Protein AF-0000000079182582 (afdb_homodimer)

Radius of gyration: 37.51 Å; Cα contacts (8 Å, |Δi|>4): 1106; chains: 2; bounding box: 78×105×93 Å

Sequence (900 aa):
MGIRNLKFSQEKFRELLIHALVRHDLPFSFVEYEGIRNIFTYLEPNVIHISRNTGKSDIRKLYESQTNRLRDELARCPSRICLTSDAWTSIITDGYLSLSAHYQLGLQKRILNFSYFPPPHTGVAIAEKISGLVKGWGIERKLFSITLDNASSNDVCVELLKNQLRLMNSLVCDGKLFHLRCCAHILNLIVQEGLKKIDIAVDKVRECVKYVKGSLARKDRFGQCCSQNLLDTKKVLMQDVPTRWNSTYRMLSCALYYRLAFSHLSLSDSNFQSCPSLDEWQRIEKMCSFLKVFYEATLQFSGSLYPTSNLYFPQIFRIHLKLVEEKESVDPYMSQIANQMWSKFSKYWSDFNLLLAIVVVFDPRYKFTFVEFSYKKLYGEGSLQLKMVEDTLFALFDEYMQATKSLPMACESSSFQDSNDNQSRQGSVEEGPSHGILEAKFQVFRIGERMGIRNLKFSQEKFRELLIHALVRHDLPFSFVEYEGIRNIFTYLEPNVIHISRNTGKSDIRKLYESQTNRLRDELARCPSRICLTSDAWTSIITDGYLSLSAHYQLGLQKRILNFSYFPPPHTGVAIAEKISGLVKGWGIERKLFSITLDNASSNDVCVELLKNQLRLMNSLVCDGKLFHLRCCAHILNLIVQEGLKKIDIAVDKVRECVKYVKGSLARKDRFGQCCSQNLLDTKKVLMQDVPTRWNSTYRMLSCALYYRLAFSHLSLSDSNFQSCPSLDEWQRIEKMCSFLKVFYEATLQFSGSLYPTSNLYFPQIFRIHLKLVEEKESVDPYMSQIANQMWSKFSKYWSDFNLLLAIVVVFDPRYKFTFVEFSYKKLYGEGSLQLKMVEDTLFALFDEYMQATKSLPMACESSSFQDSNDNQSRQGSVEEGPSHGILEAKFQVFRIGER

InterPro domains:
  IPR012337 Ribonuclease H-like superfamily [SSF53098] (73-418)
  IPR025525 hAT-like transposase, RNase-H fold [PF14372] (310-400)
  IPR052035 Zinc finger BED domain-containing [PTHR46481] (4-410)

Structure (mmCIF, N/CA/C/O backbone):
data_AF-0000000079182582-model_v1
#
loop_
_entity.id
_entity.type
_entity.pdbx_description
1 polymer 'hAT-like transposase RNase-H fold domain-containing protein'
#
loop_
_atom_site.group_PDB
_atom_site.id
_atom_site.type_symbol
_atom_site.label_atom_id
_atom_site.label_alt_id
_atom_site.label_comp_id
_atom_site.label_asym_id
_atom_site.label_entity_id
_atom_site.label_seq_id
_atom_site.pdbx_PDB_ins_code
_atom_site.Cartn_x
_atom_site.Cartn_y
_atom_site.Cartn_z
_atom_site.occupancy
_atom_site.B_iso_or_equiv
_atom_site.auth_seq_id
_atom_site.auth_comp_id
_atom_site.auth_asym_id
_atom_site.auth_atom_id
_atom_site.pdbx_PDB_model_num
ATOM 1 N N . MET A 1 1 ? -40.75 -3.758 24.156 1 25.81 1 MET A N 1
ATOM 2 C CA . MET A 1 1 ? -40.656 -4.473 22.875 1 25.81 1 MET A CA 1
ATOM 3 C C . MET A 1 1 ? -41.156 -3.611 21.719 1 25.81 1 MET A C 1
ATOM 5 O O . MET A 1 1 ? -42.344 -3.57 21.453 1 25.81 1 MET A O 1
ATOM 9 N N . GLY A 1 2 ? -40.812 -2.322 21.75 1 35.62 2 GLY A N 1
ATOM 10 C CA . GLY A 1 2 ? -41.406 -1.241 20.984 1 35.62 2 GLY A CA 1
ATOM 11 C C . GLY A 1 2 ? -41.5 -1.544 19.5 1 35.62 2 GLY A C 1
ATOM 12 O O . GLY A 1 2 ? -40.562 -2.119 18.922 1 35.62 2 GLY A O 1
ATOM 13 N N . ILE A 1 3 ? -42.719 -1.859 19.016 1 38.88 3 ILE A N 1
ATOM 14 C CA . ILE A 1 3 ? -43.25 -2.197 17.703 1 38.88 3 ILE A CA 1
ATOM 15 C C . ILE A 1 3 ? -42.594 -1.32 16.641 1 38.88 3 ILE A C 1
ATOM 17 O O . ILE A 1 3 ? -42.781 -0.103 16.625 1 38.88 3 ILE A O 1
ATOM 21 N N . ARG A 1 4 ? -41.312 -1.311 16.484 1 41.06 4 ARG A N 1
ATOM 22 C CA . ARG A 1 4 ? -40.688 -0.503 15.453 1 41.06 4 ARG A CA 1
ATOM 23 C C . ARG A 1 4 ? -41.469 -0.601 14.141 1 41.06 4 ARG A C 1
ATOM 25 O O . ARG A 1 4 ? -41.312 -1.563 13.383 1 41.06 4 ARG A O 1
ATOM 32 N N . ASN A 1 5 ? -42.625 -0.611 14.141 1 44.62 5 ASN A N 1
ATOM 33 C CA . ASN A 1 5 ? -43.344 -0.543 12.883 1 44.62 5 ASN A CA 1
ATOM 34 C C . ASN A 1 5 ? -42.719 0.463 11.922 1 44.62 5 ASN A C 1
ATOM 36 O O . ASN A 1 5 ? -43.438 1.256 11.297 1 44.62 5 ASN A O 1
ATOM 40 N N . LEU A 1 6 ? -41.5 1.052 12.234 1 58.31 6 LEU A N 1
ATOM 41 C CA . LEU A 1 6 ? -41.156 2.162 11.344 1 58.31 6 LEU A CA 1
ATOM 42 C C . LEU A 1 6 ? -41.062 1.689 9.898 1 58.31 6 LEU A C 1
ATOM 44 O O . LEU A 1 6 ? -40.375 0.691 9.625 1 58.31 6 LEU A O 1
ATOM 48 N N . LYS A 1 7 ? -42.094 1.97 9.117 1 79 7 LYS A N 1
ATOM 49 C CA . LYS A 1 7 ? -42.219 1.702 7.684 1 79 7 LYS A CA 1
ATOM 50 C C . LYS A 1 7 ? -40.906 1.93 6.953 1 79 7 LYS A C 1
ATOM 52 O O . LYS A 1 7 ? -40.219 2.918 7.203 1 79 7 LYS A O 1
ATOM 57 N N . PHE A 1 8 ? -40.438 0.879 6.316 1 91.56 8 PHE A N 1
ATOM 58 C CA . PHE A 1 8 ? -39.25 0.922 5.5 1 91.56 8 PHE A CA 1
ATOM 59 C C . PHE A 1 8 ? -39.312 2.078 4.508 1 91.56 8 PHE A C 1
ATOM 61 O O . PHE A 1 8 ? -40.312 2.297 3.861 1 91.56 8 PHE A O 1
ATOM 68 N N . SER A 1 9 ? -38.344 2.904 4.531 1 95.06 9 SER A N 1
ATOM 69 C CA . SER A 1 9 ? -38.188 3.986 3.568 1 95.06 9 SER A CA 1
ATOM 70 C C . SER A 1 9 ? -36.906 3.811 2.752 1 95.06 9 SER A C 1
ATOM 72 O O . SER A 1 9 ? -35.812 3.738 3.312 1 95.06 9 SER A O 1
ATOM 74 N N . GLN A 1 10 ? -37.125 3.766 1.454 1 96 10 GLN A N 1
ATOM 75 C CA . GLN A 1 10 ? -35.969 3.627 0.555 1 96 10 GLN A CA 1
ATOM 76 C C . GLN A 1 10 ? -35.031 4.812 0.684 1 96 10 GLN A C 1
ATOM 78 O O . GLN A 1 10 ? -33.812 4.648 0.604 1 96 10 GLN A O 1
ATOM 83 N N . GLU A 1 11 ? -35.594 5.941 0.888 1 94.88 11 GLU A N 1
ATOM 84 C CA . GLU A 1 11 ? -34.781 7.152 1.014 1 94.88 11 GLU A CA 1
ATOM 85 C C . GLU A 1 11 ? -33.906 7.109 2.264 1 94.88 11 GLU A C 1
ATOM 87 O O . GLU A 1 11 ? -32.719 7.469 2.217 1 94.88 11 GLU A O 1
ATOM 92 N N . LYS A 1 12 ? -34.531 6.695 3.295 1 95.75 12 LYS A N 1
ATOM 93 C CA . LYS A 1 12 ? -33.781 6.598 4.539 1 95.75 12 LYS A CA 1
ATOM 94 C C . LYS A 1 12 ? -32.688 5.543 4.434 1 95.75 12 LYS A C 1
ATOM 96 O O . LYS A 1 12 ? -31.562 5.75 4.926 1 95.75 12 LYS A O 1
ATOM 101 N N . PHE A 1 13 ? -33.062 4.398 3.801 1 96.88 13 PHE A N 1
ATOM 102 C CA . PHE A 1 13 ? -32.062 3.354 3.572 1 96.88 13 PHE A CA 1
ATOM 103 C C . PHE A 1 13 ? -30.875 3.904 2.799 1 96.88 13 PHE A C 1
ATOM 105 O O . PHE A 1 13 ? -29.719 3.684 3.182 1 96.88 13 PHE A O 1
ATOM 112 N N . ARG A 1 14 ? -31.094 4.652 1.76 1 97 14 ARG A N 1
ATOM 113 C CA . ARG A 1 14 ? -30.062 5.219 0.912 1 97 14 ARG A CA 1
ATOM 114 C C . ARG A 1 14 ? -29.203 6.215 1.688 1 97 14 ARG A C 1
ATOM 116 O O . ARG A 1 14 ? -27.984 6.262 1.514 1 97 14 ARG A O 1
ATOM 123 N N . GLU A 1 15 ? -29.859 6.977 2.525 1 96.06 15 GLU A N 1
ATOM 124 C CA . GLU A 1 15 ? -29.141 7.938 3.357 1 96.06 15 GLU A CA 1
ATOM 125 C C . GLU A 1 15 ? -28.156 7.227 4.285 1 96.06 15 GLU A C 1
ATOM 127 O O . GLU A 1 15 ? -27 7.645 4.41 1 96.06 15 GLU A O 1
ATOM 132 N N . LEU A 1 16 ? -28.656 6.207 4.926 1 97.31 16 LEU A N 1
ATOM 133 C CA . LEU A 1 16 ? -27.812 5.445 5.84 1 97.31 16 LEU A CA 1
ATOM 134 C C . LEU A 1 16 ? -26.656 4.785 5.094 1 97.31 16 LEU A C 1
ATOM 136 O O . LEU A 1 16 ? -25.531 4.742 5.594 1 97.31 16 LEU A O 1
ATOM 140 N N . LEU A 1 17 ? -26.938 4.293 3.949 1 97.69 17 LEU A N 1
ATOM 141 C CA . LEU A 1 17 ? -25.922 3.633 3.123 1 97.69 17 LEU A CA 1
ATOM 142 C C . LEU A 1 17 ? -24.828 4.605 2.73 1 97.69 17 LEU A C 1
ATOM 144 O O . LEU A 1 17 ? -23.641 4.289 2.844 1 97.69 17 LEU A O 1
ATOM 148 N N . ILE A 1 18 ? -25.172 5.762 2.291 1 96.75 18 ILE A N 1
ATOM 149 C CA . ILE A 1 18 ? -24.219 6.781 1.875 1 96.75 18 ILE A CA 1
ATOM 150 C C . ILE A 1 18 ? -23.375 7.219 3.07 1 96.75 18 ILE A C 1
ATOM 152 O O . ILE A 1 18 ? -22.156 7.402 2.947 1 96.75 18 ILE A O 1
ATOM 156 N N . HIS A 1 19 ? -24.031 7.355 4.203 1 96.44 19 HIS A N 1
ATOM 157 C CA . HIS A 1 19 ? -23.297 7.703 5.418 1 96.44 19 HIS A CA 1
ATOM 158 C C . HIS A 1 19 ? -22.25 6.645 5.758 1 96.44 19 HIS A C 1
ATOM 160 O O . HIS A 1 19 ? -21.141 6.977 6.168 1 96.44 19 HIS A O 1
ATOM 166 N N . ALA A 1 20 ? -22.594 5.422 5.617 1 97 20 ALA A N 1
ATOM 167 C CA . ALA A 1 20 ? -21.672 4.328 5.895 1 97 20 ALA A CA 1
ATOM 168 C C . ALA A 1 20 ? -20.484 4.355 4.938 1 97 20 ALA A C 1
ATOM 170 O O . ALA A 1 20 ? -19.328 4.148 5.348 1 97 20 ALA A O 1
ATOM 171 N N . LEU A 1 21 ? -20.75 4.617 3.645 1 96.81 21 LEU A N 1
ATOM 172 C CA . LEU A 1 21 ? -19.703 4.676 2.635 1 96.81 21 LEU A CA 1
ATOM 173 C C . LEU A 1 21 ? -18.672 5.738 2.988 1 96.81 21 LEU A C 1
ATOM 175 O O . LEU A 1 21 ? -17.469 5.48 2.947 1 96.81 21 LEU A O 1
ATOM 179 N N . VAL A 1 22 ? -19.141 6.887 3.441 1 95.44 22 VAL A N 1
ATOM 180 C CA . VAL A 1 22 ? -18.266 8.023 3.713 1 95.44 22 VAL A CA 1
ATOM 181 C C . VAL A 1 22 ? -17.547 7.82 5.043 1 95.44 22 VAL A C 1
ATOM 183 O O . VAL A 1 22 ? -16.328 8 5.129 1 95.44 22 VAL A O 1
ATOM 186 N N . ARG A 1 23 ? -18.266 7.371 6.031 1 95.12 23 ARG A N 1
ATOM 187 C CA . ARG A 1 23 ? -17.719 7.25 7.383 1 95.12 23 ARG A CA 1
ATOM 188 C C . ARG A 1 23 ? -16.609 6.211 7.426 1 95.12 23 ARG A C 1
ATOM 190 O O . ARG A 1 23 ? -15.609 6.391 8.133 1 95.12 23 ARG A O 1
ATOM 197 N N . HIS A 1 24 ? -16.828 5.184 6.699 1 96 24 HIS A N 1
ATOM 198 C CA . HIS A 1 24 ? -15.883 4.078 6.809 1 96 24 HIS A CA 1
ATOM 199 C C . HIS A 1 24 ? -15 3.977 5.566 1 96 24 HIS A C 1
ATOM 201 O O . HIS A 1 24 ? -14.328 2.967 5.359 1 96 24 HIS A O 1
ATOM 207 N N . ASP A 1 25 ? -15.07 4.988 4.738 1 94.88 25 ASP A N 1
ATOM 208 C CA . ASP A 1 25 ? -14.234 5.078 3.545 1 94.88 25 ASP A CA 1
ATOM 209 C C . ASP A 1 25 ? -14.352 3.816 2.691 1 94.88 25 ASP A C 1
ATOM 211 O O . ASP A 1 25 ? -13.344 3.221 2.309 1 94.88 25 ASP A O 1
ATOM 215 N N . LEU A 1 26 ? -15.523 3.344 2.48 1 96 26 LEU A N 1
ATOM 216 C CA . LEU A 1 26 ? -15.773 2.188 1.624 1 96 26 LEU A CA 1
ATOM 217 C C . LEU A 1 26 ? -15.781 2.594 0.153 1 96 26 LEU A C 1
ATOM 219 O O . LEU A 1 26 ? -16.234 3.686 -0.19 1 96 26 LEU A O 1
ATOM 223 N N . PRO A 1 27 ? -15.328 1.668 -0.75 1 95.75 27 PRO A N 1
ATOM 224 C CA . PRO A 1 27 ? -15.391 2 -2.176 1 95.75 27 PRO A CA 1
ATOM 225 C C . PRO A 1 27 ? -16.812 2.1 -2.703 1 95.75 27 PRO A C 1
ATOM 227 O O . PRO A 1 27 ? -17.734 1.514 -2.125 1 95.75 27 PRO A O 1
ATOM 230 N N . PHE A 1 28 ? -16.984 2.801 -3.812 1 95.69 28 PHE A N 1
ATOM 231 C CA . PHE A 1 28 ? -18.312 2.947 -4.41 1 95.69 28 PHE A CA 1
ATOM 232 C C . PHE A 1 28 ? -18.859 1.593 -4.84 1 95.69 28 PHE A C 1
ATOM 234 O O . PHE A 1 28 ? -20.078 1.38 -4.832 1 95.69 28 PHE A O 1
ATOM 241 N N . SER A 1 29 ? -18 0.671 -5.156 1 96.62 29 SER A N 1
ATOM 242 C CA . SER A 1 29 ? -18.406 -0.649 -5.621 1 96.62 29 SER A CA 1
ATOM 243 C C . SER A 1 29 ? -19.016 -1.472 -4.488 1 96.62 29 SER A C 1
ATOM 245 O O . SER A 1 29 ? -19.625 -2.51 -4.73 1 96.62 29 SER A O 1
ATOM 247 N N . PHE A 1 30 ? -18.828 -0.978 -3.301 1 96.94 30 PHE A N 1
ATOM 248 C CA . PHE A 1 30 ? -19.359 -1.679 -2.133 1 96.94 30 PHE A CA 1
ATOM 249 C C . PHE A 1 30 ? -20.844 -1.954 -2.287 1 96.94 30 PHE A C 1
ATOM 251 O O . PHE A 1 30 ? -21.328 -3.031 -1.925 1 96.94 30 PHE A O 1
ATOM 258 N N . VAL A 1 31 ? -21.578 -1.012 -2.846 1 97.31 31 VAL A N 1
ATOM 259 C CA . VAL A 1 31 ? -23.031 -1.111 -2.943 1 97.31 31 VAL A CA 1
ATOM 260 C C . VAL A 1 31 ? -23.406 -2.244 -3.893 1 97.31 31 VAL A C 1
ATOM 262 O O . VAL A 1 31 ? -24.562 -2.678 -3.924 1 97.31 31 VAL A O 1
ATOM 265 N N . GLU A 1 32 ? -22.453 -2.719 -4.637 1 97.62 32 GLU A N 1
ATOM 266 C CA . GLU A 1 32 ? -22.719 -3.762 -5.621 1 97.62 32 GLU A CA 1
ATOM 267 C C . GLU A 1 32 ? -22.188 -5.109 -5.16 1 97.62 32 GLU A C 1
ATOM 269 O O . GLU A 1 32 ? -22.281 -6.105 -5.883 1 97.62 32 GLU A O 1
ATOM 274 N N . TYR A 1 33 ? -21.531 -5.094 -4.023 1 97.38 33 TYR A N 1
ATOM 275 C CA . TYR A 1 33 ? -21.062 -6.367 -3.486 1 97.38 33 TYR A CA 1
ATOM 276 C C . TYR A 1 33 ? -22.219 -7.344 -3.322 1 97.38 33 TYR A C 1
ATOM 278 O O . TYR A 1 33 ? -23.172 -7.074 -2.578 1 97.38 3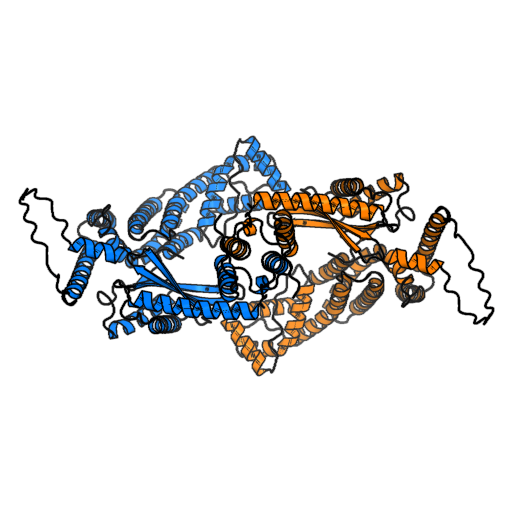3 TYR A O 1
ATOM 286 N N . GLU A 1 34 ? -22.141 -8.5 -3.971 1 97.38 34 GLU A N 1
ATOM 287 C CA . GLU A 1 34 ? -23.219 -9.477 -3.959 1 97.38 34 GLU A CA 1
ATOM 288 C C . GLU A 1 34 ? -23.531 -9.938 -2.537 1 97.38 34 GLU A C 1
ATOM 290 O O . GLU A 1 34 ? -24.703 -10.047 -2.162 1 97.38 34 GLU A O 1
ATOM 295 N N . GLY A 1 35 ? -22.516 -10.141 -1.758 1 97.31 35 GLY A N 1
ATOM 296 C CA . GLY A 1 35 ? -22.719 -10.57 -0.383 1 97.31 35 GLY A CA 1
ATOM 297 C C . GLY A 1 35 ? -23.469 -9.555 0.455 1 97.31 35 GLY A C 1
ATOM 298 O O . GLY A 1 35 ? -24.312 -9.914 1.268 1 97.31 35 GLY A O 1
ATOM 299 N N . ILE A 1 36 ? -23.188 -8.328 0.257 1 97.69 36 ILE A N 1
ATOM 300 C CA . ILE A 1 36 ? -23.812 -7.25 1.008 1 97.69 36 ILE A CA 1
ATOM 301 C C . ILE A 1 36 ? -25.266 -7.086 0.555 1 97.69 36 ILE A C 1
ATOM 303 O O . ILE A 1 36 ? -26.172 -6.949 1.383 1 97.69 36 ILE A O 1
ATOM 307 N N . ARG A 1 37 ? -25.469 -7.152 -0.734 1 97.69 37 ARG A N 1
ATOM 308 C CA . ARG A 1 37 ? -26.812 -7.066 -1.277 1 97.69 37 ARG A CA 1
ATOM 309 C C . ARG A 1 37 ? -27.688 -8.195 -0.749 1 97.69 37 ARG A C 1
ATOM 311 O O . ARG A 1 37 ? -28.859 -7.984 -0.429 1 97.69 37 ARG A O 1
ATOM 318 N N . ASN A 1 38 ? -27.141 -9.406 -0.658 1 97.56 38 ASN A N 1
ATOM 319 C CA . ASN A 1 38 ? -27.875 -10.547 -0.128 1 97.56 38 ASN A CA 1
ATOM 320 C C . ASN A 1 38 ? -28.328 -10.305 1.311 1 97.56 38 ASN A C 1
ATOM 322 O O . ASN A 1 38 ? -29.438 -10.68 1.692 1 97.56 38 ASN A O 1
ATOM 326 N N . ILE A 1 39 ? -27.516 -9.664 2.088 1 97.69 39 ILE A N 1
ATOM 327 C CA . ILE A 1 39 ? -27.859 -9.367 3.477 1 97.69 39 ILE A CA 1
ATOM 328 C C . ILE A 1 39 ? -29 -8.367 3.529 1 97.69 39 ILE A C 1
ATOM 330 O O . ILE A 1 39 ? -29.984 -8.57 4.25 1 97.69 39 ILE A O 1
ATOM 334 N N . PHE A 1 40 ? -28.859 -7.32 2.723 1 97.44 40 PHE A N 1
ATOM 335 C CA . PHE A 1 40 ? -29.891 -6.297 2.713 1 97.44 40 PHE A CA 1
ATOM 336 C C . PHE A 1 40 ? -31.234 -6.891 2.297 1 97.44 40 PHE A C 1
ATOM 338 O O . PHE A 1 40 ? -32.25 -6.625 2.932 1 97.44 40 PHE A O 1
ATOM 345 N N . THR A 1 41 ? -31.188 -7.695 1.242 1 96.81 41 THR A N 1
ATOM 346 C CA . THR A 1 41 ? -32.406 -8.312 0.735 1 96.81 41 THR A CA 1
ATOM 347 C C . THR A 1 41 ? -33 -9.25 1.775 1 96.81 41 THR A C 1
ATOM 349 O O . THR A 1 41 ? -34.219 -9.305 1.928 1 96.81 41 THR A O 1
ATOM 352 N N . TYR A 1 42 ? -32.188 -9.969 2.479 1 97.06 42 TYR A N 1
ATOM 353 C CA . TYR A 1 42 ? -32.656 -10.883 3.514 1 97.06 42 TYR A CA 1
ATOM 354 C C . TYR A 1 42 ? -33.312 -10.117 4.656 1 97.06 42 TYR A C 1
ATOM 356 O O . TYR A 1 42 ? -34.375 -10.523 5.152 1 97.06 42 TYR A O 1
ATOM 364 N N . LEU A 1 43 ? -32.719 -9.016 5.043 1 95.94 43 LEU A N 1
ATOM 365 C CA . LEU A 1 43 ? -33.25 -8.242 6.176 1 95.94 43 LEU A CA 1
ATOM 366 C C . LEU A 1 43 ? -34.5 -7.492 5.793 1 95.94 43 LEU A C 1
ATOM 368 O O . LEU A 1 43 ? -35.438 -7.375 6.605 1 95.94 43 LEU A O 1
ATOM 372 N N . GLU A 1 44 ? -34.5 -6.914 4.562 1 94.75 44 GLU A N 1
ATOM 373 C CA . GLU A 1 44 ? -35.656 -6.18 4.039 1 94.75 44 GLU A CA 1
ATOM 374 C C . GLU A 1 44 ? -35.844 -6.434 2.545 1 94.75 44 GLU A C 1
ATOM 376 O O . GLU A 1 44 ? -35.188 -5.793 1.715 1 94.75 44 GLU A O 1
ATOM 381 N N . PRO A 1 45 ? -36.719 -7.289 2.248 1 93.31 45 PRO A N 1
ATOM 382 C CA . PRO A 1 45 ? -36.938 -7.703 0.855 1 93.31 45 PRO A CA 1
ATOM 383 C C . PRO A 1 45 ? -37.312 -6.543 -0.054 1 93.31 45 PRO A C 1
ATOM 385 O O . PRO A 1 45 ? -37.156 -6.625 -1.274 1 93.31 45 PRO A O 1
ATOM 388 N N . ASN A 1 46 ? -37.812 -5.457 0.526 1 93.38 46 ASN A N 1
ATOM 389 C CA . ASN A 1 46 ? -38.281 -4.336 -0.281 1 93.38 46 ASN A CA 1
ATOM 390 C C . ASN A 1 46 ? -37.156 -3.389 -0.647 1 93.38 46 ASN A C 1
ATOM 392 O O . ASN A 1 46 ? -37.344 -2.408 -1.364 1 93.38 46 ASN A O 1
ATOM 396 N N . VAL A 1 47 ? -36 -3.73 -0.225 1 95.81 47 VAL A N 1
ATOM 397 C CA . VAL A 1 47 ? -34.844 -2.887 -0.504 1 95.81 47 VAL A CA 1
ATOM 398 C C . VAL A 1 47 ? -34.562 -2.877 -2.004 1 95.81 47 VAL A C 1
ATOM 400 O O . VAL A 1 47 ? -34.531 -3.928 -2.648 1 95.81 47 VAL A O 1
ATOM 403 N N . ILE A 1 48 ? -34.438 -1.729 -2.535 1 96.69 48 ILE A N 1
ATOM 404 C CA . ILE A 1 48 ? -34 -1.573 -3.916 1 96.69 48 ILE A CA 1
ATOM 405 C C . ILE A 1 48 ? -32.5 -1.238 -3.947 1 96.69 48 ILE A C 1
ATOM 407 O O . ILE A 1 48 ? -32.094 -0.189 -3.451 1 96.69 48 ILE A O 1
ATOM 411 N N . HIS A 1 49 ? -31.766 -2.123 -4.496 1 97.31 49 HIS A N 1
ATOM 412 C CA . HIS A 1 49 ? -30.328 -1.935 -4.551 1 97.31 49 HIS A CA 1
ATOM 413 C C . HIS A 1 49 ? -29.938 -0.853 -5.559 1 97.31 49 HIS A C 1
ATOM 415 O O . HIS A 1 49 ? -30.625 -0.683 -6.574 1 97.31 49 HIS A O 1
ATOM 421 N N . ILE A 1 50 ? -28.906 -0.191 -5.258 1 97 50 ILE A N 1
ATOM 422 C CA . ILE A 1 50 ? -28.484 0.9 -6.129 1 97 50 ILE A CA 1
ATOM 423 C C . ILE A 1 50 ? -27.156 0.552 -6.785 1 97 50 ILE A C 1
ATOM 425 O O . ILE A 1 50 ? -26.453 -0.367 -6.348 1 97 50 ILE A O 1
ATOM 429 N N . SER A 1 51 ? -26.781 1.262 -7.812 1 97.31 51 SER A N 1
ATOM 430 C CA . SER A 1 51 ? -25.5 1.095 -8.492 1 97.31 51 SER A CA 1
ATOM 431 C C . SER A 1 51 ? -24.438 2.008 -7.902 1 97.31 51 SER A C 1
ATOM 433 O O . SER A 1 51 ? -24.75 2.918 -7.129 1 97.31 51 SER A O 1
ATOM 435 N N . ARG A 1 52 ? -23.281 1.72 -8.289 1 96.62 52 ARG A N 1
ATOM 436 C CA . ARG A 1 52 ? -22.172 2.537 -7.824 1 96.62 52 ARG A CA 1
ATOM 437 C C . ARG A 1 52 ? -22.312 3.979 -8.305 1 96.62 52 ARG A C 1
ATOM 439 O O . ARG A 1 52 ? -21.938 4.914 -7.586 1 96.62 52 ARG A O 1
ATOM 446 N N . ASN A 1 53 ? -22.875 4.164 -9.438 1 96.44 53 ASN A N 1
ATOM 447 C CA . ASN A 1 53 ? -23.062 5.508 -9.969 1 96.44 53 ASN A CA 1
ATOM 448 C C . ASN A 1 53 ? -24.109 6.281 -9.18 1 96.44 53 ASN A C 1
ATOM 450 O O . ASN A 1 53 ? -23.953 7.48 -8.945 1 96.44 53 ASN A O 1
ATOM 454 N N . THR A 1 54 ? -25.125 5.594 -8.836 1 96.19 54 THR A N 1
ATOM 455 C CA . THR A 1 54 ? -26.125 6.223 -7.992 1 96.19 54 THR A CA 1
ATOM 456 C C . THR A 1 54 ? -25.547 6.586 -6.633 1 96.19 54 THR A C 1
ATOM 458 O O . THR A 1 54 ? -25.828 7.652 -6.086 1 96.19 54 THR A O 1
ATOM 461 N N . GLY A 1 55 ? -24.75 5.66 -6.098 1 95.62 55 GLY A N 1
ATOM 462 C CA . GLY A 1 55 ? -24.062 5.969 -4.855 1 95.62 55 GLY A CA 1
ATOM 463 C C . GLY A 1 55 ? -23.219 7.227 -4.938 1 95.62 55 GLY A C 1
ATOM 464 O O . GLY A 1 55 ? -23.266 8.07 -4.039 1 95.62 55 GLY A O 1
ATOM 465 N N . LYS A 1 56 ? -22.5 7.332 -6.027 1 96.12 56 LYS A N 1
ATOM 466 C CA . LYS A 1 56 ? -21.672 8.508 -6.258 1 96.12 56 LYS A CA 1
ATOM 467 C C . LYS A 1 56 ? -22.516 9.773 -6.332 1 96.12 56 LYS A C 1
ATOM 469 O O . LYS A 1 56 ? -22.156 10.797 -5.742 1 96.12 56 LYS A O 1
ATOM 474 N N . SER A 1 57 ? -23.609 9.711 -7.023 1 96.75 57 SER A N 1
ATOM 475 C CA . SER A 1 57 ? -24.516 10.844 -7.156 1 96.75 57 SER A CA 1
ATOM 476 C C . SER A 1 57 ? -25.094 11.258 -5.805 1 96.75 57 SER A C 1
ATOM 478 O O . SER A 1 57 ? -25.203 12.445 -5.512 1 96.75 57 SER A O 1
ATOM 480 N N . ASP A 1 58 ? -25.406 10.266 -5.012 1 96.56 58 ASP A N 1
ATOM 481 C CA . ASP A 1 58 ? -25.953 10.547 -3.688 1 96.56 58 ASP A CA 1
ATOM 482 C C . ASP A 1 58 ? -24.922 11.219 -2.797 1 96.56 58 ASP A C 1
ATOM 484 O O . ASP A 1 58 ? -25.25 12.102 -1.998 1 96.56 58 ASP A O 1
ATOM 488 N N . ILE A 1 59 ? -23.75 10.805 -2.908 1 96 59 ILE A N 1
ATOM 489 C CA . ILE A 1 59 ? -22.672 11.414 -2.119 1 96 59 ILE A CA 1
ATOM 490 C C . ILE A 1 59 ? -22.469 12.859 -2.555 1 96 59 ILE A C 1
ATOM 492 O O . ILE A 1 59 ? -22.234 13.734 -1.72 1 96 59 ILE A O 1
ATOM 496 N N . ARG A 1 60 ? -22.562 13.141 -3.83 1 95.38 60 ARG A N 1
ATOM 497 C CA . ARG A 1 60 ? -22.438 14.508 -4.34 1 95.38 60 ARG A CA 1
ATOM 498 C C . ARG A 1 60 ? -23.531 15.398 -3.771 1 95.38 60 ARG A C 1
ATOM 500 O O . ARG A 1 60 ? -23.281 16.562 -3.422 1 95.38 60 ARG A O 1
ATOM 507 N N . LYS A 1 61 ? -24.703 14.836 -3.729 1 95.25 61 LYS A N 1
ATOM 508 C CA . LYS A 1 61 ? -25.812 15.578 -3.141 1 95.25 61 LYS A CA 1
ATOM 509 C C . LYS A 1 61 ? -25.562 15.867 -1.665 1 95.25 61 LYS A C 1
ATOM 511 O O . LYS A 1 61 ? -25.828 16.969 -1.188 1 95.25 61 LYS A O 1
ATOM 516 N N . LEU A 1 62 ? -25.094 14.867 -1.001 1 94.19 62 LEU A N 1
ATOM 517 C CA . LEU A 1 62 ? -24.75 15.047 0.406 1 94.19 62 LEU A CA 1
ATOM 518 C C . LEU A 1 62 ? -23.656 16.109 0.571 1 94.19 62 LEU A C 1
ATOM 520 O O . LEU A 1 62 ? -23.734 16.938 1.485 1 94.19 62 LEU A O 1
ATOM 524 N N . TYR A 1 63 ? -22.734 16.062 -0.269 1 94 63 TYR A N 1
ATOM 525 C CA . TYR A 1 63 ? -21.656 17.047 -0.246 1 94 63 TYR A CA 1
ATOM 526 C C . TYR A 1 63 ? -22.203 18.469 -0.39 1 94 63 TYR A C 1
ATOM 528 O O . TYR A 1 63 ? -21.812 19.359 0.356 1 94 63 TYR A O 1
ATOM 536 N N . GLU A 1 64 ? -23.062 18.656 -1.316 1 94.62 64 GLU A N 1
ATOM 537 C CA . GLU A 1 64 ? -23.656 19.969 -1.551 1 94.62 64 GLU A CA 1
ATOM 538 C C . GLU A 1 64 ? -24.438 20.453 -0.333 1 94.62 64 GLU A C 1
ATOM 540 O O . GLU A 1 64 ? -24.344 21.609 0.061 1 94.62 64 GLU A O 1
ATOM 545 N N . SER A 1 65 ? -25.125 19.516 0.178 1 94.44 65 SER A N 1
ATOM 546 C CA . SER A 1 65 ? -25.906 19.859 1.358 1 94.44 65 SER A CA 1
ATOM 547 C C . SER A 1 65 ? -25 20.234 2.531 1 94.44 65 SER A C 1
ATOM 549 O O . SER A 1 65 ? -25.266 21.219 3.229 1 94.44 65 SER A O 1
ATOM 551 N N . GLN A 1 66 ? -24.016 19.453 2.756 1 93.69 66 GLN A N 1
ATOM 552 C CA . GLN A 1 66 ? -23.078 19.719 3.854 1 93.69 66 GLN A CA 1
ATOM 553 C C . GLN A 1 66 ? -22.312 21 3.619 1 93.69 66 GLN A C 1
ATOM 555 O O . GLN A 1 66 ? -22 21.734 4.566 1 93.69 66 GLN A O 1
ATOM 560 N N . THR A 1 67 ? -21.969 21.266 2.396 1 94.75 67 THR A N 1
ATOM 561 C CA . THR A 1 67 ? -21.266 22.5 2.047 1 94.75 67 THR A CA 1
ATOM 562 C C . THR A 1 67 ? -22.125 23.719 2.385 1 94.75 67 THR A C 1
ATOM 564 O O . THR A 1 67 ? -21.641 24.688 2.959 1 94.75 67 THR A O 1
ATOM 567 N N . ASN A 1 68 ? -23.391 23.656 2.088 1 95.12 68 ASN A N 1
ATOM 568 C CA . ASN A 1 68 ? -24.312 24.734 2.402 1 95.12 68 ASN A CA 1
ATOM 569 C C . ASN A 1 68 ? -24.453 24.938 3.908 1 95.12 68 ASN A C 1
ATOM 571 O O . ASN A 1 68 ? -24.5 26.062 4.395 1 95.12 68 ASN A O 1
ATOM 575 N N . ARG A 1 69 ? -24.531 23.875 4.535 1 94.19 69 ARG A N 1
ATOM 576 C CA . ARG A 1 69 ? -24.625 23.938 5.992 1 94.19 69 ARG A CA 1
ATOM 577 C C . ARG A 1 69 ? -23.375 24.578 6.594 1 94.19 69 ARG A C 1
ATOM 579 O O . ARG A 1 69 ? -23.484 25.422 7.488 1 94.19 69 ARG A O 1
ATOM 586 N N . LEU A 1 70 ? -22.297 24.188 6.125 1 94.19 70 LEU A N 1
ATOM 587 C CA . LEU A 1 70 ? -21.047 24.734 6.629 1 94.19 70 LEU A CA 1
ATOM 588 C C . LEU A 1 70 ? -20.922 26.219 6.293 1 94.19 70 LEU A C 1
ATOM 590 O O . LEU A 1 70 ? -20.438 27.016 7.105 1 94.19 70 LEU A O 1
ATOM 594 N N . ARG A 1 71 ? -21.312 26.547 5.152 1 94.31 71 ARG A N 1
ATOM 595 C CA . ARG A 1 71 ? -21.312 27.953 4.758 1 94.31 71 ARG A CA 1
ATOM 596 C C . ARG A 1 71 ? -22.141 28.797 5.719 1 94.31 71 ARG A C 1
ATOM 598 O O . ARG A 1 71 ? -21.719 29.875 6.137 1 94.31 71 ARG A O 1
ATOM 605 N N . ASP A 1 72 ? -23.266 28.266 6.039 1 93.94 72 ASP A N 1
ATOM 606 C CA . ASP A 1 72 ? -24.141 28.953 6.977 1 93.94 72 ASP A CA 1
ATOM 607 C C . ASP A 1 72 ? -23.5 29.047 8.359 1 93.94 72 ASP A C 1
ATOM 609 O O . ASP A 1 72 ? -23.609 30.078 9.031 1 93.94 72 ASP A O 1
ATOM 613 N N . GLU A 1 73 ? -22.906 28.016 8.727 1 92 73 GLU A N 1
ATOM 614 C CA . GLU A 1 73 ? -22.219 27.969 10.023 1 92 73 GLU A CA 1
ATOM 615 C C . GLU A 1 73 ? -21.094 29 10.086 1 92 73 GLU A C 1
ATOM 617 O O . GLU A 1 73 ? -20.953 29.703 11.086 1 92 73 GLU A O 1
ATOM 622 N N . LEU A 1 74 ? -20.344 29.125 9.055 1 92.31 74 LEU A N 1
ATOM 623 C CA . LEU A 1 74 ? -19.234 30.062 9.016 1 92.31 74 LEU A CA 1
ATOM 624 C C . LEU A 1 74 ? -19.734 31.5 8.969 1 92.31 74 LEU A C 1
ATOM 626 O O . LEU A 1 74 ? -19.125 32.375 9.578 1 92.31 74 LEU A O 1
ATOM 630 N N . ALA A 1 75 ? -20.828 31.688 8.328 1 90.81 75 ALA A N 1
ATOM 631 C CA . ALA A 1 75 ? -21.406 33.031 8.234 1 90.81 75 ALA A CA 1
ATOM 632 C C . ALA A 1 75 ? -21.906 33.5 9.594 1 90.81 75 ALA A C 1
ATOM 634 O O . ALA A 1 75 ? -21.812 34.688 9.922 1 90.81 75 ALA A O 1
ATOM 635 N N . ARG A 1 76 ? -22.312 32.562 10.359 1 88 76 ARG A N 1
ATOM 636 C CA . ARG A 1 76 ? -22.922 32.938 11.641 1 88 76 ARG A CA 1
ATOM 637 C C . ARG A 1 76 ? -21.875 32.969 12.75 1 88 76 ARG A C 1
ATOM 639 O O . ARG A 1 76 ? -22.141 33.5 13.836 1 88 76 ARG A O 1
ATOM 646 N N . CYS A 1 77 ? -20.812 32.5 12.438 1 86.44 77 CYS A N 1
ATOM 647 C CA . CYS A 1 77 ? -19.766 32.438 13.453 1 86.44 77 CYS A CA 1
ATOM 648 C C . CYS A 1 77 ? -19.297 33.844 13.82 1 86.44 77 CYS A C 1
ATOM 650 O O . CYS A 1 77 ? -18.906 34.625 12.945 1 86.44 77 CYS A O 1
ATOM 652 N N . PRO A 1 78 ? -19.312 34.156 15.109 1 81.62 78 PRO A N 1
ATOM 653 C CA . PRO A 1 78 ? -18.906 35.5 15.508 1 81.62 78 PRO A CA 1
ATOM 654 C C . PRO A 1 78 ? -17.391 35.688 15.57 1 81.62 78 PRO A C 1
ATOM 656 O O . PRO A 1 78 ? -16.906 36.812 15.516 1 81.62 78 PRO A O 1
ATOM 659 N N . SER A 1 79 ? -16.734 34.562 15.648 1 81.56 79 SER A N 1
ATOM 660 C CA . SER A 1 79 ? -15.281 34.656 15.812 1 81.56 79 SER A CA 1
ATOM 661 C C . SER A 1 79 ? -14.578 34.781 14.469 1 81.56 79 SER A C 1
ATOM 663 O O . SER A 1 79 ? -15.18 34.5 13.422 1 81.56 79 SER A O 1
ATOM 665 N N . ARG A 1 80 ? -13.336 35.281 14.539 1 87.62 80 ARG A N 1
ATOM 666 C CA . ARG A 1 80 ? -12.484 35.25 13.352 1 87.62 80 ARG A CA 1
ATOM 667 C C . ARG A 1 80 ? -12.094 33.812 12.984 1 87.62 80 ARG A C 1
ATOM 669 O O . ARG A 1 80 ? -12.203 32.906 13.812 1 87.62 80 ARG A O 1
ATOM 676 N N . ILE A 1 81 ? -11.758 33.688 11.766 1 91.06 81 ILE A N 1
ATOM 677 C CA . ILE A 1 81 ? -11.461 32.344 11.234 1 91.06 81 ILE A CA 1
ATOM 678 C C . ILE A 1 81 ? -9.969 32.25 10.898 1 91.06 81 ILE A C 1
ATOM 680 O O . ILE A 1 81 ? -9.406 33.156 10.281 1 91.06 81 ILE A O 1
ATOM 684 N N . CYS A 1 82 ? -9.344 31.234 11.406 1 90.19 82 CYS A N 1
ATOM 685 C CA . CYS A 1 82 ? -7.969 30.922 11.031 1 90.19 82 CYS A CA 1
ATOM 686 C C . CYS A 1 82 ? -7.938 29.828 9.969 1 90.19 82 CYS A C 1
ATOM 688 O O . CYS A 1 82 ? -8.719 28.875 10.031 1 90.19 82 CYS A O 1
ATOM 690 N N . LEU A 1 83 ? -7.027 29.953 9.031 1 92.69 83 LEU A N 1
ATOM 691 C CA . LEU A 1 83 ? -6.953 28.984 7.941 1 92.69 83 LEU A CA 1
ATOM 692 C C . LEU A 1 83 ? -5.656 28.188 8.008 1 92.69 83 LEU A C 1
ATOM 694 O O . LEU A 1 83 ? -4.648 28.672 8.531 1 92.69 83 LEU A O 1
ATOM 698 N N . THR A 1 84 ? -5.734 26.969 7.602 1 92.56 84 THR A N 1
ATOM 699 C CA . THR A 1 84 ? -4.562 26.141 7.328 1 92.56 84 THR A CA 1
ATOM 700 C C . THR A 1 84 ? -4.633 25.562 5.918 1 92.56 84 THR A C 1
ATOM 702 O O . THR A 1 84 ? -5.703 25.156 5.457 1 92.56 84 THR A O 1
ATOM 705 N N . SER A 1 85 ? -3.559 25.609 5.23 1 94.06 85 SER A N 1
ATOM 706 C CA . SER A 1 85 ? -3.521 25.031 3.887 1 94.06 85 SER A CA 1
ATOM 707 C C . SER A 1 85 ? -2.227 24.266 3.646 1 94.06 85 SER A C 1
ATOM 709 O O . SER A 1 85 ? -1.189 24.594 4.227 1 94.06 85 SER A O 1
ATOM 711 N N . ASP A 1 86 ? -2.371 23.219 2.916 1 90.94 86 ASP A N 1
ATOM 712 C CA . ASP A 1 86 ? -1.224 22.375 2.584 1 90.94 86 ASP A CA 1
ATOM 713 C C . ASP A 1 86 ? -1.388 21.75 1.206 1 90.94 86 ASP A C 1
ATOM 715 O O . ASP A 1 86 ? -2.512 21.547 0.734 1 90.94 86 ASP A O 1
ATOM 719 N N . ALA A 1 87 ? -0.269 21.609 0.624 1 87.75 87 ALA A N 1
ATOM 720 C CA . ALA A 1 87 ? -0.265 20.922 -0.661 1 87.75 87 ALA A CA 1
ATOM 721 C C . ALA A 1 87 ? -0.048 19.422 -0.473 1 87.75 87 ALA A C 1
ATOM 723 O O . ALA A 1 87 ? 0.753 19 0.367 1 87.75 87 ALA A O 1
ATOM 724 N N . TRP A 1 88 ? -0.804 18.656 -1.203 1 84.06 88 TRP A N 1
ATOM 725 C CA . TRP A 1 88 ? -0.719 17.203 -1.148 1 84.06 88 TRP A CA 1
ATOM 726 C C . TRP A 1 88 ? -0.445 16.625 -2.531 1 84.06 88 TRP A C 1
ATOM 728 O O . TRP A 1 88 ? -0.786 17.234 -3.547 1 84.06 88 TRP A O 1
ATOM 738 N N . THR A 1 89 ? 0.209 15.492 -2.525 1 79.44 89 THR A N 1
ATOM 739 C CA . THR A 1 89 ? 0.451 14.766 -3.764 1 79.44 89 THR A CA 1
ATOM 740 C C . THR A 1 89 ? -0.125 13.352 -3.68 1 79.44 89 THR A C 1
ATOM 742 O O . THR A 1 89 ? 0.076 12.648 -2.686 1 79.44 89 THR A O 1
ATOM 745 N N . SER A 1 90 ? -0.779 12.938 -4.695 1 75.25 90 SER A N 1
ATOM 746 C CA . SER A 1 90 ? -1.345 11.594 -4.746 1 75.25 90 SER A CA 1
ATOM 747 C C . SER A 1 90 ? -0.3 10.57 -5.172 1 75.25 90 SER A C 1
ATOM 749 O O . SER A 1 90 ? 0.816 10.93 -5.551 1 75.25 90 SER A O 1
ATOM 751 N N . ILE A 1 91 ? -0.738 9.367 -5.16 1 68.94 91 ILE A N 1
ATOM 752 C CA . ILE A 1 91 ? 0.133 8.25 -5.527 1 68.94 91 ILE A CA 1
ATOM 753 C C . ILE A 1 91 ? 0.492 8.344 -7.008 1 68.94 91 ILE A C 1
ATOM 755 O O . ILE A 1 91 ? 1.58 7.934 -7.418 1 68.94 91 ILE A O 1
ATOM 759 N N . ILE A 1 92 ? -0.393 8.906 -7.785 1 66.75 92 ILE A N 1
ATOM 760 C CA . ILE A 1 92 ? -0.132 9.023 -9.211 1 66.75 92 ILE A CA 1
ATOM 761 C C . ILE A 1 92 ? 0.459 10.398 -9.516 1 66.75 92 ILE A C 1
ATOM 763 O O . ILE A 1 92 ? 0.414 10.867 -10.656 1 66.75 92 ILE A O 1
ATOM 767 N N . THR A 1 93 ? 0.795 11.203 -8.438 1 72.88 93 THR A N 1
ATOM 768 C CA . THR A 1 93 ? 1.592 12.422 -8.516 1 72.88 93 THR A CA 1
ATOM 769 C C . THR A 1 93 ? 0.711 13.625 -8.852 1 72.88 93 THR A C 1
ATOM 771 O O . THR A 1 93 ? 1.208 14.664 -9.297 1 72.88 93 THR A O 1
ATOM 774 N N . ASP A 1 94 ? -0.565 13.391 -8.602 1 80.5 94 ASP A N 1
ATOM 775 C CA . ASP A 1 94 ? -1.452 14.547 -8.727 1 80.5 94 ASP A CA 1
ATOM 776 C C . ASP A 1 94 ? -1.322 15.477 -7.523 1 80.5 94 ASP A C 1
ATOM 778 O O . ASP A 1 94 ? -1.204 15.016 -6.387 1 80.5 94 ASP A O 1
ATOM 782 N N . GLY A 1 95 ? -1.301 16.766 -7.871 1 85.44 95 GLY A N 1
ATOM 783 C CA . GLY A 1 95 ? -1.2 17.734 -6.793 1 85.44 95 GLY A CA 1
ATOM 784 C C . GLY A 1 95 ? -2.549 18.203 -6.281 1 85.44 95 GLY A C 1
ATOM 785 O O . GLY A 1 95 ? -3.49 18.375 -7.062 1 85.44 95 GLY A O 1
ATOM 786 N N . TYR A 1 96 ? -2.648 18.359 -5 1 91 96 TYR A N 1
ATOM 787 C CA . TYR A 1 96 ? -3.861 18.859 -4.359 1 91 96 TYR A CA 1
ATOM 788 C C . TYR A 1 96 ? -3.533 19.938 -3.334 1 91 96 TYR A C 1
ATOM 790 O O . TYR A 1 96 ? -2.424 19.984 -2.797 1 91 96 TYR A O 1
ATOM 798 N N . LEU A 1 97 ? -4.508 20.797 -3.176 1 94.19 97 LEU A N 1
ATOM 799 C CA . LEU A 1 97 ? -4.406 21.812 -2.135 1 94.19 97 LEU A CA 1
ATOM 800 C C . LEU A 1 97 ? -5.559 21.688 -1.143 1 94.19 97 LEU A C 1
ATOM 802 O O . LEU A 1 97 ? -6.723 21.641 -1.543 1 94.19 97 LEU A O 1
ATOM 806 N N . SER A 1 98 ? -5.168 21.547 0.1 1 95.44 98 SER A N 1
ATOM 807 C CA . SER A 1 98 ? -6.18 21.484 1.147 1 95.44 98 SER A CA 1
ATOM 808 C C . SER A 1 98 ? -6.348 22.828 1.84 1 95.44 98 SER A C 1
ATOM 810 O O . SER A 1 98 ? -5.387 23.594 1.97 1 95.44 98 SER A O 1
ATOM 812 N N . LEU A 1 99 ? -7.516 23.172 2.201 1 95.75 99 LEU A N 1
ATOM 813 C CA . LEU A 1 99 ? -7.844 24.359 2.982 1 95.75 99 LEU A CA 1
ATOM 814 C C . LEU A 1 99 ? -8.766 24 4.148 1 95.75 99 LEU A C 1
ATOM 816 O O . LEU A 1 99 ? -9.828 23.422 3.947 1 95.75 99 LEU A O 1
ATOM 820 N N . SER A 1 100 ? -8.312 24.312 5.352 1 94.12 100 SER A N 1
ATOM 821 C CA . SER A 1 100 ? -9.102 24.047 6.551 1 94.12 100 SER A CA 1
ATOM 822 C C . SER A 1 100 ? -9.352 25.328 7.34 1 94.12 100 SER A C 1
ATOM 824 O O . SER A 1 100 ? -8.531 26.25 7.32 1 94.12 100 SER A O 1
ATOM 826 N N . ALA A 1 101 ? -10.477 25.328 8 1 92.69 101 ALA A N 1
ATOM 827 C CA . ALA A 1 101 ? -10.844 26.469 8.836 1 92.69 101 ALA A CA 1
ATOM 828 C C . ALA A 1 101 ? -10.914 26.078 10.305 1 92.69 101 ALA A C 1
ATOM 830 O O . ALA A 1 101 ? -11.367 24.984 10.648 1 92.69 101 ALA A O 1
ATOM 831 N N . HIS A 1 102 ? -10.398 26.906 11.078 1 87.69 102 HIS A N 1
ATOM 832 C CA . HIS A 1 102 ? -10.461 26.797 12.531 1 87.69 102 HIS A CA 1
ATOM 833 C C . HIS A 1 102 ? -11.18 27.984 13.156 1 87.69 102 HIS A C 1
ATOM 835 O O . HIS A 1 102 ? -10.82 29.141 12.891 1 87.69 102 HIS A O 1
ATOM 841 N N . TYR A 1 103 ? -12.297 27.688 13.82 1 83.88 103 TYR A N 1
ATOM 842 C CA . TYR A 1 103 ? -13.047 28.781 14.414 1 83.88 103 TYR A CA 1
ATOM 843 C C . TYR A 1 103 ? -13.641 28.375 15.758 1 83.88 103 TYR A C 1
ATOM 845 O O . TYR A 1 103 ? -13.609 27.203 16.125 1 83.88 103 TYR A O 1
ATOM 853 N N . GLN A 1 104 ? -14.539 29.109 16.328 1 64.69 104 GLN A N 1
ATOM 854 C CA . GLN A 1 104 ? -15.188 28.969 17.625 1 64.69 104 GLN A CA 1
ATOM 855 C C . GLN A 1 104 ? -14.227 28.391 18.656 1 64.69 104 GLN A C 1
ATOM 857 O O . GLN A 1 104 ? -14 27.172 18.688 1 64.69 104 GLN A O 1
ATOM 862 N N . LEU A 1 105 ? -13.492 29.031 19.5 1 53.78 105 LEU A N 1
ATOM 863 C CA . LEU A 1 105 ? -12.422 28.844 20.484 1 53.78 105 LEU A CA 1
ATOM 864 C C . LEU A 1 105 ? -11.516 27.672 20.078 1 53.78 105 LEU A C 1
ATOM 866 O O . LEU A 1 105 ? -11.125 26.875 20.922 1 53.78 105 LEU A O 1
ATOM 870 N N . GLY A 1 106 ? -11.297 27.609 18.672 1 54.88 106 GLY A N 1
ATOM 871 C CA . GLY A 1 106 ? -10.25 26.719 18.203 1 54.88 106 GLY A CA 1
ATOM 872 C C . GLY A 1 106 ? -10.594 25.25 18.391 1 54.88 106 GLY A C 1
ATOM 873 O O . GLY A 1 106 ? -9.766 24.375 18.109 1 54.88 106 GLY A O 1
ATOM 874 N N . LEU A 1 107 ? -11.898 25.188 18.656 1 63.59 107 LEU A N 1
ATOM 875 C CA . LEU A 1 107 ? -12.336 23.844 19.016 1 63.59 107 LEU A CA 1
ATOM 876 C C . LEU A 1 107 ? -12.922 23.125 17.797 1 63.59 107 LEU A C 1
ATOM 878 O O . LEU A 1 107 ? -12.906 21.891 17.734 1 63.59 107 LEU A O 1
ATOM 882 N N . GLN A 1 108 ? -13.133 24.094 16.781 1 77.69 108 GLN A N 1
ATOM 883 C CA . GLN A 1 108 ? -13.719 23.453 15.609 1 77.69 108 GLN A CA 1
ATOM 884 C C . GLN A 1 108 ? -12.734 23.453 14.445 1 77.69 108 GLN A C 1
ATOM 886 O O . GLN A 1 108 ? -12.047 24.438 14.211 1 77.69 108 GLN A O 1
ATOM 891 N N . LYS A 1 109 ? -12.539 22.438 13.875 1 86.5 109 LYS A N 1
ATOM 892 C CA . LYS A 1 109 ? -11.742 22.266 12.656 1 86.5 109 LYS A CA 1
ATOM 893 C C . LYS A 1 109 ? -12.578 21.641 11.539 1 86.5 109 LYS A C 1
ATOM 895 O O . LYS A 1 109 ? -13.188 20.578 11.734 1 86.5 109 LYS A O 1
ATOM 900 N N . ARG A 1 110 ? -12.672 22.453 10.461 1 90.81 110 ARG A N 1
ATOM 901 C CA . ARG A 1 110 ? -13.43 21.953 9.312 1 90.81 110 ARG A CA 1
ATOM 902 C C . ARG A 1 110 ? -12.594 22.016 8.039 1 90.81 110 ARG A C 1
ATOM 904 O O . ARG A 1 110 ? -11.906 23 7.789 1 90.81 110 ARG A O 1
ATOM 911 N N . ILE A 1 111 ? -12.656 20.969 7.32 1 92.69 111 ILE A N 1
ATOM 912 C CA . ILE A 1 111 ? -12.039 20.984 6 1 92.69 111 ILE A CA 1
ATOM 913 C C . ILE A 1 111 ? -12.969 21.688 5.004 1 92.69 111 ILE A C 1
ATOM 915 O O . ILE A 1 111 ? -14.102 21.25 4.801 1 92.69 111 ILE A O 1
ATOM 919 N N . LEU A 1 112 ? -12.445 22.75 4.469 1 94.94 112 LEU A N 1
ATOM 920 C CA . LEU A 1 112 ? -13.25 23.5 3.51 1 94.94 112 LEU A CA 1
ATOM 921 C C . LEU A 1 112 ? -13.109 22.922 2.107 1 94.94 112 LEU A C 1
ATOM 923 O O . LEU A 1 112 ? -14.109 22.719 1.412 1 94.94 112 LEU A O 1
ATOM 927 N N . ASN A 1 113 ? -11.891 22.688 1.769 1 94.75 113 ASN A N 1
ATOM 928 C CA . ASN A 1 113 ? -11.641 22.203 0.416 1 94.75 113 ASN A CA 1
ATOM 929 C C . ASN A 1 113 ? -10.461 21.234 0.375 1 94.75 113 ASN A C 1
ATOM 931 O O . ASN A 1 113 ? -9.531 21.359 1.169 1 94.75 113 ASN A O 1
ATOM 935 N N . PHE A 1 114 ? -10.57 20.328 -0.434 1 93.19 114 PHE A N 1
ATOM 936 C CA . PHE A 1 114 ? -9.508 19.484 -0.949 1 93.19 114 PHE A CA 1
ATOM 937 C C . PHE A 1 114 ? -9.555 19.406 -2.471 1 93.19 114 PHE A C 1
ATOM 939 O O . PHE A 1 114 ? -10.258 18.578 -3.039 1 93.19 114 PHE A O 1
ATOM 946 N N . SER A 1 115 ? -8.781 20.234 -3.104 1 92.25 115 SER A N 1
ATOM 947 C CA . SER A 1 115 ? -9.016 20.484 -4.52 1 92.25 115 SER A CA 1
ATOM 948 C C . SER A 1 115 ? -7.789 20.156 -5.355 1 92.25 115 SER A C 1
ATOM 950 O O . SER A 1 115 ? -6.656 20.297 -4.895 1 92.25 115 SER A O 1
ATOM 952 N N . TYR A 1 116 ? -8.141 19.781 -6.539 1 91.12 116 TYR A N 1
ATOM 953 C CA . TYR A 1 116 ? -7.094 19.562 -7.531 1 91.12 116 TYR A CA 1
ATOM 954 C C . TYR A 1 116 ? -6.312 20.828 -7.809 1 91.12 116 TYR A C 1
ATOM 956 O O . TYR A 1 116 ? -6.898 21.906 -7.988 1 91.12 116 TYR A O 1
ATOM 964 N N . PHE A 1 117 ? -4.973 20.766 -7.648 1 91.12 117 PHE A N 1
ATOM 965 C CA . PHE A 1 117 ? -4.074 21.891 -7.84 1 91.12 117 PHE A CA 1
ATOM 966 C C . PHE A 1 117 ? -2.824 21.469 -8.602 1 91.12 117 PHE A C 1
ATOM 968 O O . PHE A 1 117 ? -1.783 21.203 -8 1 91.12 117 PHE A O 1
ATOM 975 N N . PRO A 1 118 ? -2.92 21.391 -9.906 1 85.19 118 PRO A N 1
ATOM 976 C CA . PRO A 1 118 ? -1.772 21 -10.727 1 85.19 118 PRO A CA 1
ATOM 977 C C . PRO A 1 118 ? -0.653 22.031 -10.727 1 85.19 118 PRO A C 1
ATOM 979 O O . PRO A 1 118 ? -0.896 23.203 -10.43 1 85.19 118 PRO A O 1
ATOM 982 N N . PRO A 1 119 ? 0.589 21.641 -11.008 1 81.88 119 PRO A N 1
ATOM 983 C CA . PRO A 1 119 ? 1.694 22.594 -11.094 1 81.88 119 PRO A CA 1
ATOM 984 C C . PRO A 1 119 ? 1.481 23.641 -12.188 1 81.88 119 PRO A C 1
ATOM 986 O O . PRO A 1 119 ? 0.691 23.422 -13.109 1 81.88 119 PRO A O 1
ATOM 989 N N . PRO A 1 120 ? 2.166 24.828 -12.086 1 82.25 120 PRO A N 1
ATOM 990 C CA . PRO A 1 120 ? 3.221 25.172 -11.133 1 82.25 120 PRO A CA 1
ATOM 991 C C . PRO A 1 120 ? 2.67 25.656 -9.789 1 82.25 120 PRO A C 1
ATOM 993 O O . PRO A 1 120 ? 1.671 26.375 -9.758 1 82.25 120 PRO A O 1
ATOM 996 N N . HIS A 1 121 ? 3.291 25.312 -8.82 1 85.75 121 HIS A N 1
ATOM 997 C CA . HIS A 1 121 ? 2.902 25.719 -7.469 1 85.75 121 HIS A CA 1
ATOM 998 C C . HIS A 1 121 ? 3.656 26.969 -7.023 1 85.75 121 HIS A C 1
ATOM 1000 O O . HIS A 1 121 ? 4.262 26.984 -5.949 1 85.75 121 HIS A O 1
ATOM 1006 N N . THR A 1 122 ? 3.504 28 -7.789 1 90.5 122 THR A N 1
ATOM 1007 C CA . THR A 1 122 ? 4.133 29.266 -7.449 1 90.5 122 THR A CA 1
ATOM 1008 C C . THR A 1 122 ? 3.336 30 -6.371 1 90.5 122 THR A C 1
ATOM 1010 O O . THR A 1 122 ? 2.166 29.688 -6.141 1 90.5 122 THR A O 1
ATOM 1013 N N . GLY A 1 123 ? 4.027 30.922 -5.762 1 94 123 GLY A 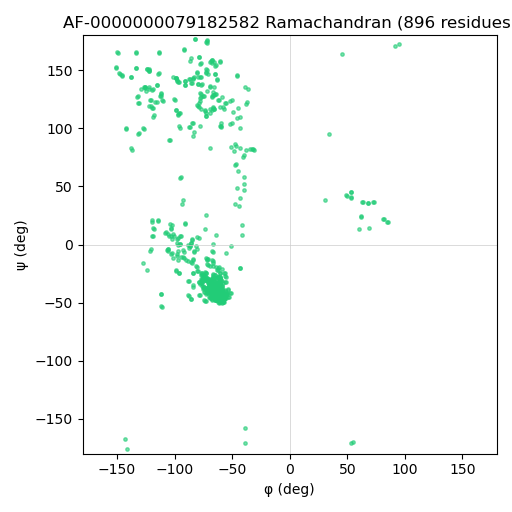N 1
ATOM 1014 C CA . GLY A 1 123 ? 3.33 31.719 -4.766 1 94 123 GLY A CA 1
ATOM 1015 C C . GLY A 1 123 ? 2.1 32.406 -5.312 1 94 123 GLY A C 1
ATOM 1016 O O . GLY A 1 123 ? 1.067 32.5 -4.645 1 94 123 GLY A O 1
ATOM 1017 N N . VAL A 1 124 ? 2.24 32.875 -6.484 1 94.94 124 VAL A N 1
ATOM 1018 C CA . VAL A 1 124 ? 1.139 33.562 -7.125 1 94.94 124 VAL A CA 1
ATOM 1019 C C . VAL A 1 124 ? -0.025 32.625 -7.363 1 94.94 124 VAL A C 1
ATOM 1021 O O . VAL A 1 124 ? -1.179 32.938 -7.078 1 94.94 124 VAL A O 1
ATOM 1024 N N . ALA A 1 125 ? 0.295 31.422 -7.859 1 94.12 125 ALA A N 1
ATOM 1025 C CA . ALA A 1 125 ? -0.738 30.438 -8.148 1 94.12 125 ALA A CA 1
ATOM 1026 C C . ALA A 1 125 ? -1.45 30 -6.871 1 94.12 125 ALA A C 1
ATOM 1028 O O . ALA A 1 125 ? -2.676 29.859 -6.852 1 94.12 125 ALA A O 1
ATOM 1029 N N . ILE A 1 126 ? -0.724 29.812 -5.867 1 95.69 126 ILE A N 1
ATOM 1030 C CA . ILE A 1 126 ? -1.287 29.406 -4.586 1 95.69 126 ILE A CA 1
ATOM 1031 C C . ILE A 1 126 ? -2.201 30.5 -4.043 1 95.69 126 ILE A C 1
ATOM 1033 O O . ILE A 1 126 ? -3.312 30.219 -3.59 1 95.69 126 ILE A O 1
ATOM 1037 N N . ALA A 1 127 ? -1.699 31.734 -4.117 1 96.31 127 ALA A N 1
ATOM 1038 C CA . ALA A 1 127 ? -2.48 32.875 -3.635 1 96.31 127 ALA A CA 1
ATOM 1039 C C . ALA A 1 127 ? -3.807 32.969 -4.379 1 96.31 127 ALA A C 1
ATOM 1041 O O . ALA A 1 127 ? -4.852 33.219 -3.766 1 96.31 127 ALA A O 1
ATOM 1042 N N . GLU A 1 128 ? -3.748 32.781 -5.637 1 95.88 128 GLU A N 1
ATOM 1043 C CA . GLU A 1 128 ? -4.957 32.844 -6.453 1 95.88 128 GLU A CA 1
ATOM 1044 C C . GLU A 1 128 ? -5.953 31.766 -6.082 1 95.88 128 GLU A C 1
ATOM 1046 O O . GLU A 1 128 ? -7.152 32.031 -5.977 1 95.88 128 GLU A O 1
ATOM 1051 N N . LYS A 1 129 ? -5.414 30.625 -5.941 1 96.12 129 LYS A N 1
ATOM 1052 C CA . LYS A 1 129 ? -6.277 29.5 -5.594 1 96.12 129 LYS A CA 1
ATOM 1053 C C . LYS A 1 129 ? -6.926 29.719 -4.227 1 96.12 129 LYS A C 1
ATOM 1055 O O . LYS A 1 129 ? -8.141 29.547 -4.078 1 96.12 129 LYS A O 1
ATOM 1060 N N . ILE A 1 130 ? -6.172 30.094 -3.217 1 96.75 130 ILE A N 1
ATOM 1061 C CA . ILE A 1 130 ? -6.68 30.281 -1.863 1 96.75 130 ILE A CA 1
ATOM 1062 C C . ILE A 1 130 ? -7.68 31.438 -1.849 1 96.75 130 ILE A C 1
ATOM 1064 O O . ILE A 1 130 ? -8.734 31.344 -1.224 1 96.75 130 ILE A O 1
ATOM 1068 N N . SER A 1 131 ? -7.309 32.5 -2.568 1 96.06 131 SER A N 1
ATOM 1069 C CA . SER A 1 131 ? -8.203 33.656 -2.646 1 96.06 131 SER A CA 1
ATOM 1070 C C . SER A 1 131 ? -9.555 33.25 -3.242 1 96.06 131 SER A C 1
ATOM 1072 O O . SER A 1 131 ? -10.602 33.688 -2.758 1 96.06 131 SER A O 1
ATOM 1074 N N . GLY A 1 132 ? -9.453 32.438 -4.309 1 96.06 132 GLY A N 1
ATOM 1075 C CA . GLY A 1 132 ? -10.68 31.969 -4.922 1 96.06 132 GLY A CA 1
ATOM 1076 C C . GLY A 1 132 ? -11.539 31.141 -3.982 1 96.06 132 GLY A C 1
ATOM 1077 O O . GLY A 1 132 ? -12.758 31.297 -3.943 1 96.06 132 GLY A O 1
ATOM 1078 N N . LEU A 1 133 ? -10.93 30.344 -3.234 1 96.5 133 LEU A N 1
ATOM 1079 C CA . LEU A 1 133 ? -11.641 29.484 -2.291 1 96.5 133 LEU A CA 1
ATOM 1080 C C . LEU A 1 133 ? -12.25 30.312 -1.162 1 96.5 133 LEU A C 1
ATOM 1082 O O . LEU A 1 133 ? -13.406 30.109 -0.79 1 96.5 133 LEU A O 1
ATOM 1086 N N . VAL A 1 134 ? -11.5 31.234 -0.619 1 96.06 134 VAL A N 1
ATOM 1087 C CA . VAL A 1 134 ? -11.945 32.094 0.472 1 96.06 134 VAL A CA 1
ATOM 1088 C C . VAL A 1 134 ? -13.156 32.906 0.029 1 96.06 134 VAL A C 1
ATOM 1090 O O . VAL A 1 134 ? -14.141 33.031 0.767 1 96.06 134 VAL A O 1
ATOM 1093 N N . LYS A 1 135 ? -13.07 33.406 -1.17 1 95 135 LYS A N 1
ATOM 1094 C CA . LYS A 1 135 ? -14.188 34.156 -1.727 1 95 135 LYS A CA 1
ATOM 1095 C C . LYS A 1 135 ? -15.414 33.281 -1.914 1 95 135 LYS A C 1
ATOM 1097 O O . LYS A 1 135 ? -16.531 33.688 -1.634 1 95 135 LYS A O 1
ATOM 1102 N N . GLY A 1 136 ? -15.148 32.125 -2.404 1 95 136 GLY A N 1
ATOM 1103 C CA . GLY A 1 136 ? -16.234 31.172 -2.602 1 95 136 GLY A CA 1
ATOM 1104 C C . GLY A 1 136 ? -16.984 30.844 -1.321 1 95 136 GLY A C 1
ATOM 1105 O O . GLY A 1 136 ? -18.203 30.641 -1.335 1 95 136 GLY A O 1
ATOM 1106 N N . TRP A 1 137 ? -16.25 30.844 -0.203 1 96.06 137 TRP A N 1
ATOM 1107 C CA . TRP A 1 137 ? -16.844 30.531 1.093 1 96.06 137 TRP A CA 1
ATOM 1108 C C . TRP A 1 137 ? -17.406 31.781 1.761 1 96.06 137 TRP A C 1
ATOM 1110 O O . TRP A 1 137 ? -18.094 31.688 2.775 1 96.06 137 TRP A O 1
ATOM 1120 N N . GLY A 1 138 ? -17.047 32.938 1.276 1 93.44 138 GLY A N 1
ATOM 1121 C CA . GLY A 1 138 ? -17.547 34.219 1.801 1 93.44 138 GLY A CA 1
ATOM 1122 C C . GLY A 1 138 ? -16.938 34.562 3.145 1 93.44 138 GLY A C 1
ATOM 1123 O O . GLY A 1 138 ? -17.625 35.125 4.004 1 93.44 138 GLY A O 1
ATOM 1124 N N . ILE A 1 139 ? -15.703 34.25 3.342 1 93.94 139 ILE A N 1
ATOM 1125 C CA . ILE A 1 139 ? -15.133 34.5 4.664 1 93.94 139 ILE A CA 1
ATOM 1126 C C . ILE A 1 139 ? -13.961 35.469 4.559 1 93.94 139 ILE A C 1
ATOM 1128 O O . ILE A 1 139 ? -13.109 35.531 5.453 1 93.94 139 ILE A O 1
ATOM 1132 N N . GLU A 1 140 ? -13.875 36.219 3.533 1 92.56 140 GLU A N 1
ATOM 1133 C CA . GLU A 1 140 ? -12.758 37.125 3.279 1 92.56 140 GLU A CA 1
ATOM 1134 C C . GLU A 1 140 ? -12.617 38.156 4.395 1 92.56 140 GLU A C 1
ATOM 1136 O O . GLU A 1 140 ? -11.508 38.531 4.754 1 92.56 140 GLU A O 1
ATOM 1141 N N . ARG A 1 141 ? -13.68 38.5 4.984 1 90.94 141 ARG A N 1
ATOM 1142 C CA . ARG A 1 141 ? -13.656 39.594 5.965 1 90.94 141 ARG A CA 1
ATOM 1143 C C . ARG A 1 141 ? -13.562 39.031 7.383 1 90.94 141 ARG A C 1
ATOM 1145 O O . ARG A 1 141 ? -13.578 39.781 8.352 1 90.94 141 ARG A O 1
ATOM 1152 N N . LYS A 1 142 ? -13.422 37.75 7.5 1 90.56 142 LYS A N 1
ATOM 1153 C CA . LYS A 1 142 ? -13.445 37.125 8.82 1 90.56 142 LYS A CA 1
ATOM 1154 C C . LYS A 1 142 ? -12.125 36.438 9.133 1 90.56 142 LYS A C 1
ATOM 1156 O O . LYS A 1 142 ? -12.016 35.688 10.117 1 90.56 142 LYS A O 1
ATOM 1161 N N . LEU A 1 143 ? -11.125 36.688 8.398 1 92.5 143 LEU A N 1
ATOM 1162 C CA . LEU A 1 143 ? -9.883 35.938 8.531 1 92.5 143 LEU A CA 1
ATOM 1163 C C . LEU A 1 143 ? -8.984 36.562 9.594 1 92.5 143 LEU A C 1
ATOM 1165 O O . LEU A 1 143 ? -8.898 37.781 9.688 1 92.5 143 LEU A O 1
ATOM 1169 N N . PHE A 1 144 ? -8.336 35.75 10.297 1 88.38 144 PHE A N 1
ATOM 1170 C CA . PHE A 1 144 ? -7.352 36.188 11.273 1 88.38 144 PHE A CA 1
ATOM 1171 C C . PHE A 1 144 ? -5.941 35.812 10.828 1 88.38 144 PHE A C 1
ATOM 1173 O O . PHE A 1 144 ? -5.07 36.688 10.727 1 88.38 144 PHE A O 1
ATOM 1180 N N . SER A 1 145 ? -5.809 34.531 10.555 1 89.81 145 SER A N 1
ATOM 1181 C CA . SER A 1 145 ? -4.477 34.094 10.18 1 89.81 145 SER A CA 1
ATOM 1182 C C . SER A 1 145 ? -4.551 32.906 9.219 1 89.81 145 SER A C 1
ATOM 1184 O O . SER A 1 145 ? -5.609 32.281 9.055 1 89.81 145 SER A O 1
ATOM 1186 N N . ILE A 1 146 ? -3.434 32.625 8.586 1 92.31 146 ILE A N 1
ATOM 1187 C CA . ILE A 1 146 ? -3.271 31.438 7.758 1 92.31 146 ILE A CA 1
ATOM 1188 C C . ILE A 1 146 ? -1.959 30.75 8.109 1 92.31 146 ILE A C 1
ATOM 1190 O O . ILE A 1 146 ? -0.914 31.391 8.211 1 92.31 146 ILE A O 1
ATOM 1194 N N . THR A 1 147 ? -2.078 29.516 8.391 1 89.56 147 THR A N 1
ATOM 1195 C CA . THR A 1 147 ? -0.903 28.719 8.719 1 89.56 147 THR A CA 1
ATOM 1196 C C . THR A 1 147 ? -0.45 27.906 7.512 1 89.56 147 THR A C 1
ATOM 1198 O O . THR A 1 147 ? -1.24 27.156 6.93 1 89.56 147 THR A O 1
ATOM 1201 N N . LEU A 1 148 ? 0.766 28.062 7.137 1 91 148 LEU A N 1
ATOM 1202 C CA . LEU A 1 148 ? 1.345 27.375 5.984 1 91 148 LEU A CA 1
ATOM 1203 C C . LEU A 1 148 ? 2.703 26.781 6.336 1 91 148 LEU A C 1
ATOM 1205 O O . LEU A 1 148 ? 3.291 27.125 7.363 1 91 148 LEU A O 1
ATOM 1209 N N . ASP A 1 149 ? 3.146 25.891 5.469 1 87.62 149 ASP A N 1
ATOM 1210 C CA . ASP A 1 149 ? 4.504 25.391 5.645 1 87.62 149 ASP A CA 1
ATOM 1211 C C . ASP A 1 149 ? 5.539 26.453 5.281 1 87.62 149 ASP A C 1
ATOM 1213 O O . ASP A 1 149 ? 5.184 27.578 4.949 1 87.62 149 ASP A O 1
ATOM 1217 N N . ASN A 1 150 ? 6.84 26.203 5.473 1 81.81 150 ASN A N 1
ATOM 1218 C CA . ASN A 1 150 ? 7.891 27.203 5.352 1 81.81 150 ASN A CA 1
ATOM 1219 C C . ASN A 1 150 ? 8.484 27.234 3.949 1 81.81 150 ASN A C 1
ATOM 1221 O O . ASN A 1 150 ? 9.68 27.484 3.779 1 81.81 150 ASN A O 1
ATOM 1225 N N . ALA A 1 151 ? 7.703 27.078 2.982 1 84.75 151 ALA A N 1
ATOM 1226 C CA . ALA A 1 151 ? 8.172 27.172 1.604 1 84.75 151 ALA A CA 1
ATOM 1227 C C . ALA A 1 151 ? 8.227 28.625 1.144 1 84.75 151 ALA A C 1
ATOM 1229 O O . ALA A 1 151 ? 7.391 29.438 1.535 1 84.75 151 ALA A O 1
ATOM 1230 N N . SER A 1 152 ? 9.203 28.969 0.344 1 86.06 152 SER A N 1
ATOM 1231 C CA . SER A 1 152 ? 9.367 30.344 -0.143 1 86.06 152 SER A CA 1
ATOM 1232 C C . SER A 1 152 ? 8.156 30.797 -0.945 1 86.06 152 SER A C 1
ATOM 1234 O O . SER A 1 152 ? 7.785 31.969 -0.915 1 86.06 152 SER A O 1
ATOM 1236 N N . SER A 1 153 ? 7.602 29.859 -1.602 1 90.44 153 SER A N 1
ATOM 1237 C CA . SER A 1 153 ? 6.402 30.172 -2.369 1 90.44 153 SER A CA 1
ATOM 1238 C C . SER A 1 153 ? 5.285 30.688 -1.465 1 90.44 153 SER A C 1
ATOM 1240 O O . SER A 1 153 ? 4.477 31.516 -1.877 1 90.44 153 SER A O 1
ATOM 1242 N N . ASN A 1 154 ? 5.289 30.25 -0.243 1 91.25 154 ASN A N 1
ATOM 1243 C CA . ASN A 1 154 ? 4.254 30.656 0.699 1 91.25 154 ASN A CA 1
ATOM 1244 C C . ASN A 1 154 ? 4.438 32.094 1.147 1 91.25 154 ASN A C 1
ATOM 1246 O O . ASN A 1 154 ? 3.465 32.781 1.469 1 91.25 154 ASN A O 1
ATOM 1250 N N . ASP A 1 155 ? 5.68 32.562 1.116 1 90.44 155 ASP A N 1
ATOM 1251 C CA . ASP A 1 155 ? 5.918 33.969 1.443 1 90.44 155 ASP A CA 1
ATOM 1252 C C . ASP A 1 155 ? 5.27 34.875 0.414 1 90.44 155 ASP A C 1
ATOM 1254 O O . ASP A 1 155 ? 4.605 35.844 0.775 1 90.44 155 ASP A O 1
ATOM 1258 N N . VAL A 1 156 ? 5.52 34.469 -0.775 1 94.25 156 VAL A N 1
ATOM 1259 C CA . VAL A 1 156 ? 4.93 35.25 -1.861 1 94.25 156 VAL A CA 1
ATOM 1260 C C . VAL A 1 156 ? 3.408 35.156 -1.799 1 94.25 156 VAL A C 1
ATOM 1262 O O . VAL A 1 156 ? 2.709 36.156 -1.955 1 94.25 156 VAL A O 1
ATOM 1265 N N . CYS A 1 157 ? 2.955 34.031 -1.528 1 95.88 157 CYS A N 1
ATOM 1266 C CA . CYS A 1 157 ? 1.521 33.781 -1.424 1 95.88 157 CYS A CA 1
ATOM 1267 C C . CYS A 1 157 ? 0.896 34.688 -0.349 1 95.88 157 CYS A C 1
ATOM 1269 O O . CYS A 1 157 ? -0.086 35.375 -0.607 1 95.88 157 CYS A O 1
ATOM 1271 N N . VAL A 1 158 ? 1.442 34.75 0.753 1 94.94 158 VAL A N 1
ATOM 1272 C CA . VAL A 1 158 ? 0.884 35.469 1.892 1 94.94 158 VAL A CA 1
ATOM 1273 C C . VAL A 1 158 ? 0.933 36.969 1.627 1 94.94 158 VAL A C 1
ATOM 1275 O O . VAL A 1 158 ? 0.005 37.688 1.983 1 94.94 158 VAL A O 1
ATOM 1278 N N . GLU A 1 159 ? 2.029 37.344 1.038 1 94.88 159 GLU A N 1
ATOM 1279 C CA . GLU A 1 159 ? 2.139 38.781 0.723 1 94.88 159 GLU A CA 1
ATOM 1280 C C . GLU A 1 159 ? 1.022 39.219 -0.218 1 94.88 159 GLU A C 1
ATOM 1282 O O . GLU A 1 159 ? 0.425 40.281 -0.022 1 94.88 159 GLU A O 1
ATOM 1287 N N . LEU A 1 160 ? 0.766 38.438 -1.148 1 95.81 160 LEU A N 1
ATOM 1288 C CA . LEU A 1 160 ? -0.292 38.75 -2.104 1 95.81 160 LEU A CA 1
ATOM 1289 C C . LEU A 1 160 ? -1.66 38.719 -1.432 1 95.81 160 LEU A C 1
ATOM 1291 O O . LEU A 1 160 ? -2.492 39.594 -1.656 1 95.81 160 LEU A O 1
ATOM 1295 N N . LEU A 1 161 ? -1.85 37.781 -0.614 1 95.75 161 LEU A N 1
ATOM 1296 C CA . LEU A 1 161 ? -3.113 37.656 0.105 1 95.75 161 LEU A CA 1
ATOM 1297 C C . LEU A 1 161 ? -3.318 38.812 1.051 1 95.75 161 LEU A C 1
ATOM 1299 O O . LEU A 1 161 ? -4.418 39.375 1.128 1 95.75 161 LEU A O 1
ATOM 1303 N N . LYS A 1 162 ? -2.283 39.188 1.733 1 94.25 162 LYS A N 1
ATOM 1304 C CA . LYS A 1 162 ? -2.346 40.312 2.656 1 94.25 162 LYS A CA 1
ATOM 1305 C C . LYS A 1 162 ? -2.738 41.594 1.928 1 94.25 162 LYS A C 1
ATOM 1307 O O . LYS A 1 162 ? -3.576 42.344 2.41 1 94.25 162 LYS A O 1
ATOM 1312 N N . ASN A 1 163 ? -2.092 41.75 0.822 1 93.38 163 ASN A N 1
ATOM 1313 C CA . ASN A 1 163 ? -2.383 42.969 0.044 1 93.38 163 ASN A CA 1
ATOM 1314 C C . ASN A 1 163 ? -3.846 43 -0.386 1 93.38 163 ASN A C 1
ATOM 1316 O O . ASN A 1 163 ? -4.488 44.062 -0.298 1 93.38 163 ASN A O 1
ATOM 1320 N N . GLN A 1 164 ? -4.344 41.969 -0.749 1 92.38 164 GLN A N 1
ATOM 1321 C CA . GLN A 1 164 ? -5.734 41.875 -1.178 1 92.38 164 GLN A CA 1
ATOM 1322 C C . GLN A 1 164 ? -6.688 42.125 -0.006 1 92.38 164 GLN A C 1
ATOM 1324 O O . GLN A 1 164 ? -7.672 42.844 -0.133 1 92.38 164 GLN A O 1
ATOM 1329 N N . LEU A 1 165 ? -6.371 41.562 1.094 1 92.5 165 LEU A N 1
ATOM 1330 C CA . LEU A 1 165 ? -7.242 41.656 2.262 1 92.5 165 LEU A CA 1
ATOM 1331 C C . LEU A 1 165 ? -7.148 43 2.932 1 92.5 165 LEU A C 1
ATOM 1333 O O . LEU A 1 165 ? -8.117 43.469 3.525 1 92.5 165 LEU A O 1
ATOM 1337 N N . ARG A 1 166 ? -5.984 43.562 2.857 1 89.12 166 ARG A N 1
ATOM 1338 C CA . ARG A 1 166 ? -5.793 44.906 3.395 1 89.12 166 ARG A CA 1
ATOM 1339 C C . ARG A 1 166 ? -6.672 45.938 2.67 1 89.12 166 ARG A C 1
ATOM 1341 O O . ARG A 1 166 ? -7.188 46.875 3.285 1 89.12 166 ARG A O 1
ATOM 1348 N N . LEU A 1 167 ? -6.797 45.688 1.397 1 88.06 167 LEU A N 1
ATOM 1349 C CA . LEU A 1 167 ? -7.629 46.594 0.593 1 88.06 167 LEU A CA 1
ATOM 1350 C C . LEU A 1 167 ? -9.078 46.531 1.058 1 88.06 167 LEU A C 1
ATOM 1352 O O . LEU A 1 167 ? -9.82 47.5 0.908 1 88.06 167 LEU A O 1
ATOM 1356 N N . MET A 1 168 ? -9.359 45.5 1.724 1 87.56 168 MET A N 1
ATOM 1357 C CA . MET A 1 168 ? -10.727 45.344 2.217 1 87.56 168 MET A CA 1
ATOM 1358 C C . MET A 1 168 ? -10.812 45.656 3.705 1 87.56 168 MET A C 1
ATOM 1360 O O . MET A 1 168 ? -11.867 45.5 4.32 1 87.56 168 MET A O 1
ATOM 1364 N N . ASN A 1 169 ? -9.742 46.156 4.309 1 82.12 169 ASN A N 1
ATOM 1365 C CA . ASN A 1 169 ? -9.648 46.438 5.738 1 82.12 169 ASN A CA 1
ATOM 1366 C C . ASN A 1 169 ? -10.133 45.25 6.578 1 82.12 169 ASN A C 1
ATOM 1368 O O . ASN A 1 169 ? -10.867 45.438 7.551 1 82.12 169 ASN A O 1
ATOM 1372 N N . SER A 1 170 ? -9.719 44.062 6.145 1 85.62 170 SER A N 1
ATOM 1373 C CA . SER A 1 170 ? -10.258 42.875 6.758 1 85.62 170 SER A CA 1
ATOM 1374 C C . SER A 1 170 ? -9.266 42.25 7.738 1 85.62 170 SER A C 1
ATOM 1376 O O . SER A 1 170 ? -9.641 41.438 8.57 1 85.62 170 SER A O 1
ATOM 1378 N N . LEU A 1 171 ? -8.062 42.688 7.82 1 89.12 171 LEU A N 1
ATOM 1379 C CA . LEU A 1 171 ? -7.047 42.031 8.625 1 89.12 171 LEU A CA 1
ATOM 1380 C C . LEU A 1 171 ? -6.875 42.719 9.969 1 89.12 171 LEU A C 1
ATOM 1382 O O . LEU A 1 171 ? -6.906 43.969 10.047 1 89.12 171 LEU A O 1
ATOM 1386 N N . VAL A 1 172 ? -6.656 41.969 10.906 1 84.5 172 VAL A N 1
ATOM 1387 C CA . VAL A 1 172 ? -6.398 42.469 12.25 1 84.5 172 VAL A CA 1
ATOM 1388 C C . VAL A 1 172 ? -4.977 43 12.336 1 84.5 172 VAL A C 1
ATOM 1390 O O . VAL A 1 172 ? -4.027 42.344 11.891 1 84.5 172 VAL A O 1
ATOM 1393 N N . CYS A 1 173 ? -4.828 44.219 12.852 1 84.62 173 CYS A N 1
ATOM 1394 C CA . CYS A 1 173 ? -3.531 44.875 13.047 1 84.62 173 CYS A CA 1
ATOM 1395 C C . CYS A 1 173 ? -2.73 44.875 11.75 1 84.62 173 CYS A C 1
ATOM 1397 O O . CYS A 1 173 ? -1.559 44.5 11.742 1 84.62 173 CYS A O 1
ATOM 1399 N N . ASP A 1 174 ? -3.383 45.125 10.695 1 85.88 174 ASP A N 1
ATOM 1400 C CA . ASP A 1 174 ? -2.777 45.25 9.375 1 85.88 174 ASP A CA 1
ATOM 1401 C C . ASP A 1 174 ? -2.104 43.938 8.953 1 85.88 174 ASP A C 1
ATOM 1403 O O . ASP A 1 174 ? -1.089 43.969 8.258 1 85.88 174 ASP A O 1
ATOM 1407 N N . GLY A 1 175 ? -2.562 42.938 9.523 1 87.56 175 GLY A N 1
ATOM 1408 C CA . GLY A 1 175 ? -2.088 41.625 9.109 1 87.56 175 GLY A CA 1
ATOM 1409 C C . GLY A 1 175 ? -0.761 41.25 9.734 1 87.56 175 GLY A C 1
ATOM 1410 O O . GLY A 1 175 ? -0.044 40.375 9.211 1 87.56 175 GLY A O 1
ATOM 1411 N N . LYS A 1 176 ? -0.393 41.812 10.805 1 83.69 176 LYS A N 1
ATOM 1412 C CA . LYS A 1 176 ? 0.875 41.531 11.469 1 83.69 176 LYS A CA 1
ATOM 1413 C C . LYS A 1 176 ? 0.962 40.062 11.875 1 83.69 176 LYS A C 1
ATOM 1415 O O . LYS A 1 176 ? 2.043 39.469 11.852 1 83.69 176 LYS A O 1
ATOM 1420 N N . LEU A 1 177 ? -0.167 39.5 12.148 1 83.44 177 LEU A N 1
ATOM 1421 C CA . LEU A 1 177 ? -0.199 38.125 12.633 1 83.44 177 LEU A CA 1
ATOM 1422 C C . LEU A 1 177 ? -0.879 37.219 11.625 1 83.44 177 LEU A C 1
ATOM 1424 O O . LEU A 1 177 ? -1.293 36.094 11.969 1 83.44 177 LEU A O 1
ATOM 1428 N N . PHE A 1 178 ? -0.957 37.594 10.461 1 89.25 178 PHE A N 1
ATOM 1429 C CA . PHE A 1 178 ? -1.731 36.875 9.469 1 89.25 178 PHE A CA 1
ATOM 1430 C C . PHE A 1 178 ? -1.003 35.594 9.039 1 89.25 178 PHE A C 1
ATOM 1432 O O . PHE A 1 178 ? -1.625 34.562 8.875 1 89.25 178 PHE A O 1
ATOM 1439 N N . HIS A 1 179 ? 0.29 35.688 8.938 1 89.44 179 HIS A N 1
ATOM 1440 C CA . HIS A 1 179 ? 1.074 34.562 8.469 1 89.44 179 HIS A CA 1
ATOM 1441 C C . HIS A 1 179 ? 1.661 33.781 9.641 1 89.44 179 HIS A C 1
ATOM 1443 O O . HIS A 1 179 ? 2.52 34.281 10.367 1 89.44 179 HIS A O 1
ATOM 1449 N N . LEU A 1 180 ? 1.153 32.656 9.75 1 85.06 180 LEU A N 1
ATOM 1450 C CA . LEU A 1 180 ? 1.719 31.734 10.75 1 85.06 180 LEU A CA 1
ATOM 1451 C C . LEU A 1 180 ? 2.441 30.578 10.078 1 85.06 180 LEU A C 1
ATOM 1453 O O . LEU A 1 180 ? 1.856 29.875 9.25 1 85.06 180 LEU A O 1
ATOM 1457 N N . ARG A 1 181 ? 3.623 30.453 10.414 1 84.12 181 ARG A N 1
ATOM 1458 C CA . ARG A 1 181 ? 4.391 29.328 9.898 1 84.12 181 ARG A CA 1
ATOM 1459 C C . ARG A 1 181 ? 4.184 28.078 10.766 1 84.12 181 ARG A C 1
ATOM 1461 O O . ARG A 1 181 ? 4.129 28.172 11.992 1 84.12 181 ARG A O 1
ATOM 1468 N N . CYS A 1 182 ? 4.062 26.984 10.133 1 83.12 182 CYS A N 1
ATOM 1469 C CA . CYS A 1 182 ? 3.816 25.75 10.859 1 83.12 182 CYS A CA 1
ATOM 1470 C C . CYS A 1 182 ? 5.016 25.375 11.727 1 83.12 182 CYS A C 1
ATOM 1472 O O . CYS A 1 182 ? 6.094 25.078 11.203 1 83.12 182 CYS A O 1
ATOM 1474 N N . CYS A 1 183 ? 4.77 25.359 12.992 1 80.81 183 CYS A N 1
ATOM 1475 C CA . CYS A 1 183 ? 5.836 25.078 13.945 1 80.81 183 CYS A CA 1
ATOM 1476 C C . CYS A 1 183 ? 6.371 23.672 13.773 1 80.81 183 CYS A C 1
ATOM 1478 O O . CYS A 1 183 ? 7.566 23.422 13.938 1 80.81 183 CYS A O 1
ATOM 1480 N N . ALA A 1 184 ? 5.465 22.781 13.492 1 82 184 ALA A N 1
ATOM 1481 C CA . ALA A 1 184 ? 5.891 21.406 13.281 1 82 184 ALA A CA 1
ATOM 1482 C C . ALA A 1 184 ? 6.855 21.297 12.102 1 82 184 ALA A C 1
ATOM 1484 O O . ALA A 1 184 ? 7.84 20.547 12.164 1 82 184 ALA A O 1
ATOM 1485 N N . HIS A 1 185 ? 6.602 22.031 11.094 1 84.12 185 HIS A N 1
ATOM 1486 C CA . HIS A 1 185 ? 7.473 22.016 9.93 1 84.12 185 HIS A CA 1
ATOM 1487 C C . HIS A 1 185 ? 8.828 22.625 10.242 1 84.12 185 HIS A C 1
ATOM 1489 O O . HIS A 1 185 ? 9.859 22.141 9.766 1 84.12 185 HIS A O 1
ATOM 1495 N N . ILE A 1 186 ? 8.773 23.672 10.945 1 85.44 186 ILE A N 1
ATOM 1496 C CA . ILE A 1 186 ? 10.016 24.344 11.336 1 85.44 186 ILE A CA 1
ATOM 1497 C C . ILE A 1 186 ? 10.875 23.391 12.164 1 85.44 186 ILE A C 1
ATOM 1499 O O . ILE A 1 186 ? 12.078 23.266 11.93 1 85.44 186 ILE A O 1
ATOM 1503 N N . LEU A 1 187 ? 10.211 22.766 13.109 1 86.88 187 LEU A N 1
ATOM 1504 C CA . LEU A 1 187 ? 10.938 21.797 13.938 1 86.88 187 LEU A CA 1
ATOM 1505 C C . LEU A 1 187 ? 11.555 20.703 13.078 1 86.88 187 LEU A C 1
ATOM 1507 O O . LEU A 1 187 ? 12.695 20.297 13.312 1 86.88 187 LEU A O 1
ATOM 1511 N N . ASN A 1 188 ? 10.82 20.266 12.188 1 87.94 188 ASN A N 1
ATOM 1512 C CA . ASN A 1 188 ? 11.336 19.25 11.273 1 87.94 188 ASN A CA 1
ATOM 1513 C C . ASN A 1 188 ? 12.562 19.734 10.516 1 87.94 188 ASN A C 1
ATOM 1515 O O . ASN A 1 188 ? 13.547 19 10.367 1 87.94 188 ASN A O 1
ATOM 1519 N N . LEU A 1 189 ? 12.523 20.953 10.062 1 87.5 189 LEU A N 1
ATOM 1520 C CA . LEU A 1 189 ? 13.641 21.531 9.32 1 87.5 189 LEU A CA 1
ATOM 1521 C C . LEU A 1 189 ? 14.875 21.641 10.203 1 87.5 189 LEU A C 1
ATOM 1523 O O . LEU A 1 189 ? 15.992 21.359 9.742 1 87.5 189 LEU A O 1
ATOM 1527 N N . ILE A 1 190 ? 14.641 22.016 11.359 1 90.25 190 ILE A N 1
ATOM 1528 C CA . ILE A 1 190 ? 15.742 22.172 12.312 1 90.25 190 ILE A CA 1
ATOM 1529 C C . ILE A 1 190 ? 16.438 20.828 12.531 1 90.25 190 ILE A C 1
ATOM 1531 O O . ILE A 1 190 ? 17.656 20.719 12.398 1 90.25 190 ILE A O 1
ATOM 1535 N N . VAL A 1 191 ? 15.633 19.859 12.812 1 92 191 VAL A N 1
ATOM 1536 C CA . VAL A 1 191 ? 16.203 18.547 13.148 1 92 191 VAL A CA 1
ATOM 1537 C C . VAL A 1 191 ? 16.844 17.938 11.914 1 92 191 VAL A C 1
ATOM 1539 O O . VAL A 1 191 ? 17.938 17.375 11.992 1 92 191 VAL A O 1
ATOM 1542 N N . GLN A 1 192 ? 16.234 18.062 10.828 1 90.12 192 GLN A N 1
ATOM 1543 C CA . GLN A 1 192 ? 16.766 17.516 9.586 1 90.12 192 GLN A CA 1
ATOM 1544 C C . GLN A 1 192 ? 18.109 18.141 9.242 1 90.12 192 GLN A C 1
ATOM 1546 O O . GLN A 1 192 ? 19 17.469 8.719 1 90.12 192 GLN A O 1
ATOM 1551 N N . GLU A 1 193 ? 18.203 19.438 9.461 1 90.12 193 GLU A N 1
ATOM 1552 C CA . GLU A 1 193 ? 19.469 20.109 9.211 1 90.12 193 GLU A CA 1
ATOM 1553 C C . GLU A 1 193 ? 20.594 19.5 10.039 1 90.12 193 GLU A C 1
ATOM 1555 O O . GLU A 1 193 ? 21.719 19.344 9.555 1 90.12 193 GLU A O 1
ATOM 1560 N N . GLY A 1 194 ? 20.312 19.188 11.219 1 89.31 194 GLY A N 1
ATOM 1561 C CA . GLY A 1 194 ? 21.312 18.609 12.102 1 89.31 194 GLY A CA 1
ATOM 1562 C C . GLY A 1 194 ? 21.688 17.188 11.727 1 89.31 194 GLY A C 1
ATOM 1563 O O . GLY A 1 194 ? 22.812 16.75 11.961 1 89.31 194 GLY A O 1
ATOM 1564 N N . LEU A 1 195 ? 20.781 16.438 11.133 1 88.19 195 LEU A N 1
ATOM 1565 C CA . LEU A 1 195 ? 20.969 15.023 10.875 1 88.19 195 LEU A CA 1
ATOM 1566 C C . LEU A 1 195 ? 21.5 14.789 9.469 1 88.19 195 LEU A C 1
ATOM 1568 O O . LEU A 1 195 ? 21.672 13.641 9.039 1 88.19 195 LEU A O 1
ATOM 1572 N N . LYS A 1 196 ? 21.719 15.812 8.734 1 86.81 196 LYS A N 1
ATOM 1573 C CA . LYS A 1 196 ? 22.234 15.695 7.375 1 86.81 196 LYS A CA 1
ATOM 1574 C C . LYS A 1 196 ? 23.516 14.859 7.348 1 86.81 196 LYS A C 1
ATOM 1576 O O . LYS A 1 196 ? 23.703 14.016 6.469 1 86.81 196 LYS A O 1
ATOM 1581 N N . LYS A 1 197 ? 24.391 15.133 8.25 1 82.94 197 LYS A N 1
ATOM 1582 C CA . LYS A 1 197 ? 25.562 14.289 8.422 1 82.94 197 LYS A CA 1
ATOM 1583 C C . LYS A 1 197 ? 25.422 13.398 9.648 1 82.94 197 LYS A C 1
ATOM 1585 O O . LYS A 1 197 ? 25.781 13.789 10.758 1 82.94 197 LYS A O 1
ATOM 1590 N N . ILE A 1 198 ? 24.875 12.297 9.367 1 82.12 198 ILE A N 1
ATOM 1591 C CA . ILE A 1 198 ? 24.516 11.406 10.461 1 82.12 198 ILE A CA 1
ATOM 1592 C C . ILE A 1 198 ? 25.766 10.695 10.969 1 82.12 198 ILE A C 1
ATOM 1594 O O . ILE A 1 198 ? 26.719 10.469 10.211 1 82.12 198 ILE A O 1
ATOM 1598 N N . ASP A 1 199 ? 25.781 10.5 12.242 1 85.94 199 ASP A N 1
ATOM 1599 C CA . ASP A 1 199 ? 26.875 9.773 12.883 1 85.94 199 ASP A CA 1
ATOM 1600 C C . ASP A 1 199 ? 26.938 8.328 12.391 1 85.94 199 ASP A C 1
ATOM 1602 O O . ASP A 1 199 ? 25.906 7.703 12.156 1 85.94 199 ASP A O 1
ATOM 1606 N N . ILE A 1 200 ? 28.047 7.863 12.227 1 90.44 200 ILE A N 1
ATOM 1607 C CA . ILE A 1 200 ? 28.297 6.5 11.766 1 90.44 200 ILE A CA 1
ATOM 1608 C C . ILE A 1 200 ? 27.594 5.512 12.695 1 90.44 200 ILE A C 1
ATOM 1610 O O . ILE A 1 200 ? 27.125 4.457 12.25 1 90.44 200 ILE A O 1
ATOM 1614 N N . ALA A 1 201 ? 27.516 5.898 13.938 1 92.25 201 ALA A N 1
ATOM 1615 C CA . ALA A 1 201 ? 26.859 5.031 14.914 1 92.25 201 ALA A CA 1
ATOM 1616 C C . ALA A 1 201 ? 25.406 4.801 14.547 1 92.25 201 ALA A C 1
ATOM 1618 O O . ALA A 1 201 ? 24.875 3.705 14.742 1 92.25 201 ALA A O 1
ATOM 1619 N N . VAL A 1 202 ? 24.812 5.797 14.031 1 91.88 202 VAL A N 1
ATOM 1620 C CA . VAL A 1 202 ? 23.406 5.691 13.633 1 91.88 202 VAL A CA 1
ATOM 1621 C C . VAL A 1 202 ? 23.281 4.777 12.422 1 91.88 202 VAL A C 1
ATOM 1623 O O . VAL A 1 202 ? 22.344 3.975 12.336 1 91.88 202 VAL A O 1
ATOM 1626 N N . ASP A 1 203 ? 24.188 4.871 11.586 1 92.38 203 ASP A N 1
ATOM 1627 C CA . ASP A 1 203 ? 24.203 4.008 10.406 1 92.38 203 ASP A CA 1
ATOM 1628 C C . ASP A 1 203 ? 24.359 2.541 10.805 1 92.38 203 ASP A C 1
ATOM 1630 O O . ASP A 1 203 ? 23.75 1.66 10.188 1 92.38 203 ASP A O 1
ATOM 1634 N N . LYS A 1 204 ? 25.172 2.344 11.703 1 95.12 204 LYS A N 1
ATOM 1635 C CA . LYS A 1 204 ? 25.359 0.976 12.188 1 95.12 204 LYS A CA 1
ATOM 1636 C C . LYS A 1 204 ? 24.062 0.427 12.773 1 95.12 204 LYS A C 1
ATOM 1638 O O . LYS A 1 204 ? 23.719 -0.742 12.578 1 95.12 204 LYS A O 1
ATOM 1643 N N . VAL A 1 205 ? 23.391 1.287 13.477 1 95.5 205 VAL A N 1
ATOM 1644 C CA . VAL A 1 205 ? 22.109 0.867 14.023 1 95.5 205 VAL A CA 1
ATOM 1645 C C . VAL A 1 205 ? 21.156 0.518 12.883 1 95.5 205 VAL A C 1
ATOM 1647 O O . VAL A 1 205 ? 20.422 -0.472 12.961 1 95.5 205 VAL A O 1
ATOM 1650 N N . ARG A 1 206 ? 21.109 1.333 11.844 1 94.25 206 ARG A N 1
ATOM 1651 C CA . ARG A 1 206 ? 20.281 1.063 10.672 1 94.25 206 ARG A CA 1
ATOM 1652 C C . ARG A 1 206 ? 20.594 -0.309 10.086 1 94.25 206 ARG A C 1
ATOM 1654 O O . ARG A 1 206 ? 19.688 -1.072 9.75 1 94.25 206 ARG A O 1
ATOM 1661 N N . GLU A 1 207 ? 21.875 -0.551 10.07 1 94.81 207 GLU A N 1
ATOM 1662 C CA . GLU A 1 207 ? 22.312 -1.83 9.531 1 94.81 207 GLU A CA 1
ATOM 1663 C C . GLU A 1 207 ? 21.906 -2.988 10.438 1 94.81 207 GLU A C 1
ATOM 1665 O O . GLU A 1 207 ? 21.578 -4.074 9.953 1 94.81 207 GLU A O 1
ATOM 1670 N N . CYS A 1 208 ? 21.953 -2.74 11.688 1 95.25 208 CYS A N 1
ATOM 1671 C CA . CYS A 1 208 ? 21.531 -3.756 12.648 1 95.25 208 CYS A CA 1
ATOM 1672 C C . CYS A 1 208 ? 20.062 -4.125 12.43 1 95.25 208 CYS A C 1
ATOM 1674 O O . CYS A 1 208 ? 19.719 -5.309 12.336 1 95.25 208 CYS A O 1
ATOM 1676 N N . VAL A 1 209 ? 19.281 -3.086 12.344 1 94.31 209 VAL A N 1
ATOM 1677 C CA . VAL A 1 209 ? 17.844 -3.291 12.195 1 94.31 209 VAL A CA 1
ATOM 1678 C C . VAL A 1 209 ? 17.547 -3.971 10.859 1 94.31 209 VAL A C 1
ATOM 1680 O O . VAL A 1 209 ? 16.75 -4.91 10.797 1 94.31 209 VAL A O 1
ATOM 1683 N N . LYS A 1 210 ? 18.203 -3.525 9.859 1 92.31 210 LYS A N 1
ATOM 1684 C CA . LYS A 1 210 ? 18.062 -4.117 8.531 1 92.31 210 LYS A CA 1
ATOM 1685 C C . LYS A 1 210 ? 18.438 -5.594 8.547 1 92.31 210 LYS A C 1
ATOM 1687 O O . LYS A 1 210 ? 17.75 -6.418 7.922 1 92.31 210 LYS A O 1
ATOM 1692 N N . TYR A 1 211 ? 19.531 -5.883 9.188 1 93.56 211 TYR A N 1
ATOM 1693 C CA . TYR A 1 211 ? 20 -7.258 9.266 1 93.56 211 TYR A CA 1
ATOM 1694 C C . TYR A 1 211 ? 18.953 -8.164 9.906 1 93.56 211 TYR A C 1
ATOM 1696 O O . TYR A 1 211 ? 18.625 -9.219 9.359 1 93.56 211 TYR A O 1
ATOM 1704 N N . VAL A 1 212 ? 18.453 -7.746 11.016 1 92.38 212 VAL A N 1
ATOM 1705 C CA . VAL A 1 212 ? 17.5 -8.555 11.781 1 92.38 212 VAL A CA 1
ATOM 1706 C C . VAL A 1 212 ? 16.203 -8.703 10.984 1 92.38 212 VAL A C 1
ATOM 1708 O O . VAL A 1 212 ? 15.602 -9.781 10.977 1 92.38 212 VAL A O 1
ATOM 1711 N N . LYS A 1 213 ? 15.812 -7.66 10.281 1 88.62 213 LYS A N 1
ATOM 1712 C CA . LYS A 1 213 ? 14.539 -7.664 9.57 1 88.62 213 LYS A CA 1
ATOM 1713 C C . LYS A 1 213 ? 14.672 -8.352 8.211 1 88.62 213 LYS A C 1
ATOM 1715 O O . LYS A 1 213 ? 13.672 -8.578 7.523 1 88.62 213 LYS A O 1
ATOM 1720 N N . GLY A 1 214 ? 15.867 -8.703 7.855 1 84.06 214 GLY A N 1
ATOM 1721 C CA . GLY A 1 214 ? 16.156 -9.18 6.516 1 84.06 214 GLY A CA 1
ATOM 1722 C C . GLY A 1 214 ? 15.68 -10.602 6.27 1 84.06 214 GLY A C 1
ATOM 1723 O O . GLY A 1 214 ? 15.469 -11 5.121 1 84.06 214 GLY A O 1
ATOM 1724 N N . SER A 1 215 ? 15.578 -11.398 7.332 1 81.56 215 SER A N 1
ATOM 1725 C CA . SER A 1 215 ? 15.102 -12.773 7.18 1 81.56 215 SER A CA 1
ATOM 1726 C C . SER A 1 215 ? 14.406 -13.258 8.453 1 81.56 215 SER A C 1
ATOM 1728 O O . SER A 1 215 ? 14.695 -12.766 9.547 1 81.56 215 SER A O 1
ATOM 1730 N N . LEU A 1 216 ? 13.516 -14.164 8.211 1 82.56 216 LEU A N 1
ATOM 1731 C CA . LEU A 1 216 ? 12.812 -14.75 9.359 1 82.56 216 LEU A CA 1
ATOM 1732 C C . LEU A 1 216 ? 13.797 -15.453 10.289 1 82.56 216 LEU A C 1
ATOM 1734 O O . LEU A 1 216 ? 13.633 -15.414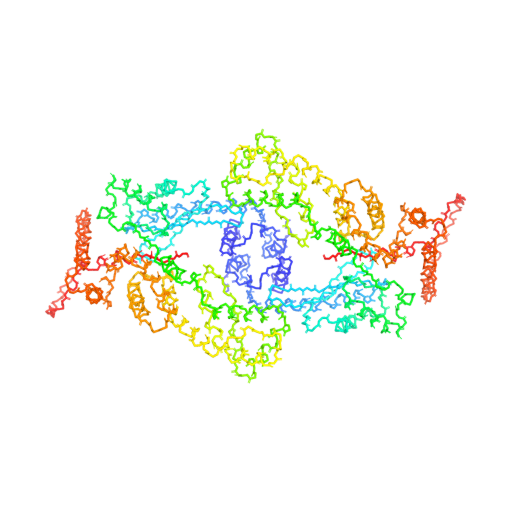 11.508 1 82.56 216 LEU A O 1
ATOM 1738 N N . ALA A 1 217 ? 14.75 -16.125 9.68 1 82.88 217 ALA A N 1
ATOM 1739 C CA . ALA A 1 217 ? 15.75 -16.828 10.484 1 82.88 217 ALA A CA 1
ATOM 1740 C C . ALA A 1 217 ? 16.5 -15.852 11.391 1 82.88 217 ALA A C 1
ATOM 1742 O O . ALA A 1 217 ? 16.719 -16.141 12.57 1 82.88 217 ALA A O 1
ATOM 1743 N N . ARG A 1 218 ? 16.891 -14.742 10.883 1 88.88 218 ARG A N 1
ATOM 1744 C CA . ARG A 1 218 ? 17.594 -13.727 11.648 1 88.88 218 ARG A CA 1
ATOM 1745 C C . ARG A 1 218 ? 16.703 -13.125 12.727 1 88.88 218 ARG A C 1
ATOM 1747 O O . ARG A 1 218 ? 17.156 -12.867 13.852 1 88.88 218 ARG A O 1
ATOM 1754 N N . LYS A 1 219 ? 15.461 -12.945 12.391 1 88.38 219 LYS A N 1
ATOM 1755 C CA . LYS A 1 219 ? 14.492 -12.438 13.359 1 88.38 219 LYS A CA 1
ATOM 1756 C C . LYS A 1 219 ? 14.328 -13.398 14.531 1 88.38 219 LYS A C 1
ATOM 1758 O O . LYS A 1 219 ? 14.266 -12.969 15.688 1 88.38 219 LYS A O 1
ATOM 1763 N N . ASP A 1 220 ? 14.258 -14.625 14.172 1 86.38 220 ASP A N 1
ATOM 1764 C CA . ASP A 1 220 ? 14.117 -15.648 15.203 1 86.38 220 ASP A CA 1
ATOM 1765 C C . ASP A 1 220 ? 15.344 -15.688 16.109 1 86.38 220 ASP A C 1
ATOM 1767 O O . ASP A 1 220 ? 15.219 -15.812 17.328 1 86.38 220 ASP A O 1
ATOM 1771 N N . ARG A 1 221 ? 16.484 -15.695 15.523 1 90.81 221 ARG A N 1
ATOM 1772 C CA . ARG A 1 221 ? 17.734 -15.68 16.297 1 90.81 221 ARG A CA 1
ATOM 1773 C C . ARG A 1 221 ? 17.781 -14.477 17.219 1 90.81 221 ARG A C 1
ATOM 1775 O O . ARG A 1 221 ? 18.203 -14.586 18.375 1 90.81 221 ARG A O 1
ATOM 1782 N N . PHE A 1 222 ? 17.391 -13.375 16.719 1 94.06 222 PHE A N 1
ATOM 1783 C CA . PHE A 1 222 ? 17.344 -12.172 17.531 1 94.06 222 PHE A CA 1
ATOM 1784 C C . PHE A 1 222 ? 16.359 -12.32 18.688 1 94.06 222 PHE A C 1
ATOM 1786 O O . PHE A 1 222 ? 16.625 -11.891 19.812 1 94.06 222 PHE A O 1
ATOM 1793 N N . GLY A 1 223 ? 15.266 -12.852 18.391 1 91.81 223 GLY A N 1
ATOM 1794 C CA . GLY A 1 223 ? 14.297 -13.133 19.438 1 91.81 223 GLY A CA 1
ATOM 1795 C C . GLY A 1 223 ? 14.859 -13.992 20.562 1 91.81 223 GLY A C 1
ATOM 1796 O O . GLY A 1 223 ? 14.586 -13.742 21.734 1 91.81 223 GLY A O 1
ATOM 1797 N N . GLN A 1 224 ? 15.578 -14.945 20.172 1 92.38 224 GLN A N 1
ATOM 1798 C CA . GLN A 1 224 ? 16.234 -15.797 21.156 1 92.38 224 GLN A CA 1
ATOM 1799 C C . GLN A 1 224 ? 17.203 -14.992 22.031 1 92.38 224 GLN A C 1
ATOM 1801 O O . GLN A 1 224 ? 17.25 -15.172 23.25 1 92.38 224 GLN A O 1
ATOM 1806 N N . CYS A 1 225 ? 17.938 -14.148 21.344 1 94.44 225 CYS A N 1
ATOM 1807 C CA . CYS A 1 225 ? 18.859 -13.289 22.078 1 94.44 225 CYS A CA 1
ATOM 1808 C C . CYS A 1 225 ? 18.109 -12.398 23.047 1 94.44 225 CYS A C 1
ATOM 1810 O O . CYS A 1 225 ? 18.578 -12.156 24.172 1 94.44 225 CYS A O 1
ATOM 1812 N N . CYS A 1 226 ? 16.984 -11.93 22.641 1 94.62 226 CYS A N 1
ATOM 1813 C CA . CYS A 1 226 ? 16.172 -11.086 23.5 1 94.62 226 CYS A CA 1
ATOM 1814 C C . CYS A 1 226 ? 15.68 -11.875 24.719 1 94.62 226 CYS A C 1
ATOM 1816 O O . CYS A 1 226 ? 15.766 -11.391 25.844 1 94.62 226 CYS A O 1
ATOM 1818 N N . SER A 1 227 ? 15.219 -13.062 24.422 1 92.75 227 SER A N 1
ATOM 1819 C CA . SER A 1 227 ? 14.727 -13.914 25.5 1 92.75 227 SER A CA 1
ATOM 1820 C C . SER A 1 227 ? 15.836 -14.242 26.5 1 92.75 227 SER A C 1
ATOM 1822 O O . SER A 1 227 ? 15.602 -14.234 27.719 1 92.75 227 SER A O 1
ATOM 1824 N N . GLN A 1 228 ? 16.969 -14.523 26.031 1 92.56 228 GLN A N 1
ATOM 1825 C CA . GLN A 1 228 ? 18.109 -14.867 26.875 1 92.56 228 GLN A CA 1
ATOM 1826 C C . GLN A 1 228 ? 18.531 -13.688 27.734 1 92.56 228 GLN A C 1
ATOM 1828 O O . GLN A 1 228 ? 19.109 -13.867 28.812 1 92.56 228 GLN A O 1
ATOM 1833 N N . ASN A 1 229 ? 18.234 -12.516 27.25 1 93.31 229 ASN A N 1
ATOM 1834 C CA . ASN A 1 229 ? 18.578 -11.312 28.016 1 93.31 229 ASN A CA 1
ATOM 1835 C C . ASN A 1 229 ? 17.375 -10.75 28.75 1 93.31 229 ASN A C 1
ATOM 1837 O O . ASN A 1 229 ? 17.391 -9.609 29.203 1 93.31 229 ASN A O 1
ATOM 1841 N N . LEU A 1 230 ? 16.266 -11.414 28.766 1 92.12 230 LEU A N 1
ATOM 1842 C CA . LEU A 1 230 ? 15.039 -11.102 29.516 1 92.12 230 LEU A CA 1
ATOM 1843 C C . LEU A 1 230 ? 14.438 -9.781 29.031 1 92.12 230 LEU A C 1
ATOM 1845 O O . LEU A 1 230 ? 14.047 -8.945 29.844 1 92.12 230 LEU A O 1
ATOM 1849 N N . LEU A 1 231 ? 14.57 -9.617 27.797 1 91.94 231 LEU A N 1
ATOM 1850 C CA . LEU A 1 231 ? 13.984 -8.422 27.203 1 91.94 231 LEU A CA 1
ATOM 1851 C C . LEU A 1 231 ? 12.609 -8.727 26.609 1 91.94 231 LEU A C 1
ATOM 1853 O O . LEU A 1 231 ? 12.406 -9.797 26.031 1 91.94 231 LEU A O 1
ATOM 1857 N N . ASP A 1 232 ? 11.766 -7.781 26.828 1 88.06 232 ASP A N 1
ATOM 1858 C CA . ASP A 1 232 ? 10.438 -7.906 26.234 1 88.06 232 ASP A CA 1
ATOM 1859 C C . ASP A 1 232 ? 10.477 -7.617 24.734 1 88.06 232 ASP A C 1
ATOM 1861 O O . ASP A 1 232 ? 11.047 -6.613 24.312 1 88.06 232 ASP A O 1
ATOM 1865 N N . THR A 1 233 ? 9.93 -8.555 24 1 82.62 233 THR A N 1
ATOM 1866 C CA . THR A 1 233 ? 9.992 -8.422 22.562 1 82.62 233 THR A CA 1
ATOM 1867 C C . THR A 1 233 ? 8.766 -7.68 22.031 1 82.62 233 THR A C 1
ATOM 1869 O O . THR A 1 233 ? 8.477 -7.711 20.828 1 82.62 233 THR A O 1
ATOM 1872 N N . LYS A 1 234 ? 8.148 -7.027 22.906 1 80.69 234 LYS A N 1
ATOM 1873 C CA . LYS A 1 234 ? 6.941 -6.305 22.5 1 80.69 234 LYS A CA 1
ATOM 1874 C C . LYS A 1 234 ? 7.293 -5.062 21.688 1 80.69 234 LYS A C 1
ATOM 1876 O O . LYS A 1 234 ? 6.52 -4.641 20.828 1 80.69 234 LYS A O 1
ATOM 1881 N N . LYS A 1 235 ? 8.461 -4.414 21.938 1 83.06 235 LYS A N 1
ATOM 1882 C CA . LYS A 1 235 ? 8.883 -3.252 21.156 1 83.06 235 LYS A CA 1
ATOM 1883 C C . LYS A 1 235 ? 9.352 -3.664 19.766 1 83.06 235 LYS A C 1
ATOM 1885 O O . LYS A 1 235 ? 10.289 -4.453 19.625 1 83.06 235 LYS A O 1
ATOM 1890 N N . VAL A 1 236 ? 8.727 -3.297 18.844 1 80.88 236 VAL A N 1
ATOM 1891 C CA . VAL A 1 236 ? 9.016 -3.707 17.469 1 80.88 236 VAL A CA 1
ATOM 1892 C C . VAL A 1 236 ? 10.227 -2.936 16.953 1 80.88 236 VAL A C 1
ATOM 1894 O O . VAL A 1 236 ? 10.273 -1.707 17.047 1 80.88 236 VAL A O 1
ATOM 1897 N N . LEU A 1 237 ? 11.195 -3.672 16.469 1 86.12 237 LEU A N 1
ATOM 1898 C CA . LEU A 1 237 ? 12.328 -3.051 15.797 1 86.12 237 LEU A CA 1
ATOM 1899 C C . LEU A 1 237 ? 11.891 -2.387 14.5 1 86.12 237 LEU A C 1
ATOM 1901 O O . LEU A 1 237 ? 11.281 -3.033 13.641 1 86.12 237 LEU A O 1
ATOM 1905 N N . MET A 1 238 ? 12.086 -1.107 14.461 1 87.06 238 MET A N 1
ATOM 1906 C CA . MET A 1 238 ? 11.672 -0.385 13.258 1 87.06 238 MET A CA 1
ATOM 1907 C C . MET A 1 238 ? 12.867 0.305 12.602 1 87.06 238 MET A C 1
ATOM 1909 O O . MET A 1 238 ? 13.727 0.855 13.297 1 87.06 238 MET A O 1
ATOM 1913 N N . GLN A 1 239 ? 12.914 0.109 11.305 1 89.31 239 GLN A N 1
ATOM 1914 C CA . GLN A 1 239 ? 13.883 0.883 10.539 1 89.31 239 GLN A CA 1
ATOM 1915 C C . GLN A 1 239 ? 13.375 2.297 10.273 1 89.31 239 GLN A C 1
ATOM 1917 O O . GLN A 1 239 ? 12.188 2.492 10 1 89.31 239 GLN A O 1
ATOM 1922 N N . ASP A 1 240 ? 14.25 3.275 10.406 1 89 240 ASP A N 1
ATOM 1923 C CA . ASP A 1 240 ? 13.805 4.652 10.219 1 89 240 ASP A CA 1
ATOM 1924 C C . ASP A 1 240 ? 13.641 4.984 8.742 1 89 240 ASP A C 1
ATOM 1926 O O . ASP A 1 240 ? 14.086 4.23 7.875 1 89 240 ASP A O 1
ATOM 1930 N N . VAL A 1 241 ? 12.844 5.934 8.461 1 83.81 241 VAL A N 1
ATOM 1931 C CA . VAL A 1 241 ? 12.781 6.629 7.18 1 83.81 241 VAL A CA 1
ATOM 1932 C C . VAL A 1 241 ? 13.609 7.91 7.25 1 83.81 241 VAL A C 1
ATOM 1934 O O . VAL A 1 241 ? 13.227 8.867 7.93 1 83.81 241 VAL A O 1
ATOM 1937 N N . PRO A 1 242 ? 14.641 7.93 6.516 1 77.56 242 PRO A N 1
ATOM 1938 C CA . PRO A 1 242 ? 15.609 9.023 6.68 1 77.56 242 PRO A CA 1
ATOM 1939 C C . PRO A 1 242 ? 14.977 10.398 6.504 1 77.56 242 PRO A C 1
ATOM 1941 O O . PRO A 1 242 ? 15.453 11.383 7.082 1 77.56 242 PRO A O 1
ATOM 1944 N N . THR A 1 243 ? 13.93 10.484 5.816 1 74.75 243 THR A N 1
ATOM 1945 C CA . THR A 1 243 ? 13.305 11.773 5.578 1 74.75 243 THR A CA 1
ATOM 1946 C C . THR A 1 243 ? 12.344 12.133 6.715 1 74.75 243 THR A C 1
ATOM 1948 O O . THR A 1 243 ? 11.773 13.227 6.73 1 74.75 243 THR A O 1
ATOM 1951 N N . ARG A 1 244 ? 12.242 11.203 7.676 1 80.81 244 ARG A N 1
ATOM 1952 C CA . ARG A 1 244 ? 11.406 11.422 8.852 1 80.81 244 ARG A CA 1
ATOM 1953 C C . ARG A 1 244 ? 12.195 11.195 10.133 1 80.81 244 ARG A C 1
ATOM 1955 O O . ARG A 1 244 ? 12.242 10.078 10.656 1 80.81 244 ARG A O 1
ATOM 1962 N N . TRP A 1 245 ? 12.594 12.25 10.68 1 88 245 TRP A N 1
ATOM 1963 C CA . TRP A 1 245 ? 13.531 12.141 11.789 1 88 245 TRP A CA 1
ATOM 1964 C C . TRP A 1 245 ? 12.875 11.492 13 1 88 245 TRP A C 1
ATOM 1966 O O . TRP A 1 245 ? 13.555 10.922 13.859 1 88 245 TRP A O 1
ATOM 1976 N N . ASN A 1 246 ? 11.586 11.57 13.148 1 89 246 ASN A N 1
ATOM 1977 C CA . ASN A 1 246 ? 10.875 10.93 14.25 1 89 246 ASN A CA 1
ATOM 1978 C C . ASN A 1 246 ? 11.102 9.414 14.25 1 89 246 ASN A C 1
ATOM 1980 O O . ASN A 1 246 ? 11.203 8.797 15.312 1 89 246 ASN A O 1
ATOM 1984 N N . SER A 1 247 ? 11.172 8.945 13.086 1 91 247 SER A N 1
ATOM 1985 C CA . SER A 1 247 ? 11.43 7.512 12.969 1 91 247 SER A CA 1
ATOM 1986 C C . SER A 1 247 ? 12.852 7.168 13.383 1 91 247 SER A C 1
ATOM 1988 O O . SER A 1 247 ? 13.117 6.078 13.898 1 91 247 SER A O 1
ATOM 1990 N N . THR A 1 248 ? 13.734 8.086 13.109 1 92.31 248 THR A N 1
ATOM 1991 C CA . THR A 1 248 ? 15.109 7.891 13.547 1 92.31 248 THR A CA 1
ATOM 1992 C C . THR A 1 248 ? 15.195 7.824 15.07 1 92.31 248 THR A C 1
ATOM 1994 O O . THR A 1 248 ? 15.859 6.953 15.625 1 92.31 248 THR A O 1
ATOM 1997 N N . TYR A 1 249 ? 14.5 8.734 15.727 1 93.69 249 TYR A N 1
ATOM 1998 C CA . TYR A 1 249 ? 14.453 8.711 17.188 1 93.69 249 TYR A CA 1
ATOM 1999 C C . TYR A 1 249 ? 13.891 7.391 17.688 1 93.69 249 TYR A C 1
ATOM 2001 O O . TYR A 1 249 ? 14.453 6.777 18.609 1 93.69 249 TYR A O 1
ATOM 2009 N N . ARG A 1 250 ? 12.844 6.949 17.125 1 94.25 250 ARG A N 1
ATOM 2010 C CA . ARG A 1 250 ? 12.211 5.711 17.562 1 94.25 250 ARG A CA 1
ATOM 2011 C C . ARG A 1 250 ? 13.133 4.516 17.344 1 94.25 250 ARG A C 1
ATOM 2013 O O . ARG A 1 250 ? 13.211 3.619 18.188 1 94.25 250 ARG A O 1
ATOM 2020 N N . MET A 1 251 ? 13.719 4.52 16.203 1 95.44 251 MET A N 1
ATOM 2021 C CA . MET A 1 251 ? 14.664 3.447 15.906 1 95.44 251 MET A CA 1
ATOM 2022 C C . MET A 1 251 ? 15.773 3.396 16.953 1 95.44 251 MET A C 1
ATOM 2024 O O . MET A 1 251 ? 16.062 2.332 17.5 1 95.44 251 MET A O 1
ATOM 2028 N N . LEU A 1 252 ? 16.344 4.559 17.266 1 95.44 252 LEU A N 1
ATOM 2029 C CA . LEU A 1 252 ? 17.453 4.629 18.219 1 95.44 252 LEU A CA 1
ATOM 2030 C C . LEU A 1 252 ? 17 4.23 19.609 1 95.44 252 LEU A C 1
ATOM 2032 O O . LEU A 1 252 ? 17.688 3.484 20.312 1 95.44 252 LEU A O 1
ATOM 2036 N N . SER A 1 253 ? 15.875 4.742 19.953 1 95.19 253 SER A N 1
ATOM 2037 C CA . SER A 1 253 ? 15.32 4.422 21.266 1 95.19 253 SER A CA 1
ATOM 2038 C C . SER A 1 253 ? 15.086 2.922 21.422 1 95.19 253 SER A C 1
ATOM 2040 O O . SER A 1 253 ? 15.43 2.336 22.453 1 95.19 253 SER A O 1
ATOM 2042 N N . CYS A 1 254 ? 14.609 2.334 20.438 1 94.75 254 CYS A N 1
ATOM 2043 C CA . CYS A 1 254 ? 14.359 0.896 20.438 1 94.75 254 CYS A CA 1
ATOM 2044 C C . CYS A 1 254 ? 15.672 0.118 20.453 1 94.75 254 CYS A C 1
ATOM 2046 O O . CYS A 1 254 ? 15.805 -0.871 21.172 1 94.75 254 CYS A O 1
ATOM 2048 N N . ALA A 1 255 ? 16.547 0.546 19.625 1 95.62 255 ALA A N 1
ATOM 2049 C CA . ALA A 1 255 ? 17.844 -0.123 19.547 1 95.62 255 ALA A CA 1
ATOM 2050 C C . ALA A 1 255 ? 18.562 -0.095 20.906 1 95.62 255 ALA A C 1
ATOM 2052 O O . ALA A 1 255 ? 19.188 -1.078 21.297 1 95.62 255 ALA A O 1
ATOM 2053 N N . LEU A 1 256 ? 18.469 1.055 21.562 1 95.75 256 LEU A N 1
ATOM 2054 C CA . LEU A 1 256 ? 19.078 1.188 22.891 1 95.75 256 LEU A CA 1
ATOM 2055 C C . LEU A 1 256 ? 18.453 0.209 23.875 1 95.75 256 LEU A C 1
ATOM 2057 O O . LEU A 1 256 ? 19.156 -0.367 24.703 1 95.75 256 LEU A O 1
ATOM 2061 N N . TYR A 1 257 ? 17.219 0.059 23.75 1 95 257 TYR A N 1
ATOM 2062 C CA . TYR A 1 257 ? 16.516 -0.904 24.594 1 95 257 TYR A CA 1
ATOM 2063 C C . TYR A 1 257 ? 17.047 -2.316 24.359 1 95 257 TYR A C 1
ATOM 2065 O O . TYR A 1 257 ? 17.203 -3.094 25.297 1 95 257 TYR A O 1
ATOM 2073 N N . TYR A 1 258 ? 17.422 -2.602 23.141 1 95.75 258 TYR A N 1
ATOM 2074 C CA . TYR A 1 258 ? 17.859 -3.945 22.766 1 95.75 258 TYR A CA 1
ATOM 2075 C C . TYR A 1 258 ? 19.375 -4.02 22.656 1 95.75 258 TYR A C 1
ATOM 2077 O O . TYR A 1 258 ? 19.906 -4.91 21.984 1 95.75 258 TYR A O 1
ATOM 2085 N N . ARG A 1 259 ? 20.047 -3.092 23.188 1 95.31 259 ARG A N 1
ATOM 2086 C CA . ARG A 1 259 ? 21.5 -2.994 23.062 1 95.31 259 ARG A CA 1
ATOM 2087 C C . ARG A 1 259 ? 22.172 -4.309 23.438 1 95.31 259 ARG A C 1
ATOM 2089 O O . ARG A 1 259 ? 23.047 -4.797 22.719 1 95.31 259 ARG A O 1
ATOM 2096 N N . LEU A 1 260 ? 21.688 -4.926 24.484 1 94.94 260 LEU A N 1
ATOM 2097 C CA . LEU A 1 260 ? 22.297 -6.16 24.969 1 94.94 260 LEU A CA 1
ATOM 2098 C C . LEU A 1 260 ? 22.016 -7.32 24.031 1 94.94 260 LEU A C 1
ATOM 2100 O O . LEU A 1 260 ? 22.875 -8.172 23.797 1 94.94 260 LEU A O 1
ATOM 2104 N N . ALA A 1 261 ? 20.859 -7.324 23.516 1 95.56 261 ALA A N 1
ATOM 2105 C CA . ALA A 1 261 ? 20.484 -8.367 22.562 1 95.56 261 ALA A CA 1
ATOM 2106 C C . ALA A 1 261 ? 21.344 -8.281 21.297 1 95.56 261 ALA A C 1
ATOM 2108 O O . ALA A 1 261 ? 21.781 -9.305 20.766 1 95.56 261 ALA A O 1
ATOM 2109 N N . PHE A 1 262 ? 21.594 -7.078 20.859 1 96.62 262 PHE A N 1
ATOM 2110 C CA . PHE A 1 262 ? 22.438 -6.887 19.703 1 96.62 262 PHE A CA 1
ATOM 2111 C C . PHE A 1 262 ? 23.859 -7.352 19.984 1 96.62 262 PHE A C 1
ATOM 2113 O O . PHE A 1 262 ? 24.5 -7.98 19.141 1 96.62 262 PHE A O 1
ATOM 2120 N N . SER A 1 263 ? 24.328 -7.016 21.141 1 95.12 263 SER A N 1
ATOM 2121 C CA . SER A 1 263 ? 25.656 -7.445 21.547 1 95.12 263 SER A CA 1
ATOM 2122 C C . SER A 1 263 ? 25.766 -8.961 21.609 1 95.12 263 SER A C 1
ATOM 2124 O O . SER A 1 263 ? 26.75 -9.547 21.156 1 95.12 263 SER A O 1
ATOM 2126 N N . HIS A 1 264 ? 24.719 -9.555 22.094 1 95.5 264 HIS A N 1
ATOM 2127 C CA . HIS A 1 264 ? 24.656 -11.008 22.156 1 95.5 264 HIS A CA 1
ATOM 2128 C C . HIS A 1 264 ? 24.625 -11.609 20.75 1 95.5 264 HIS A C 1
ATOM 2130 O O . HIS A 1 264 ? 25.297 -12.609 20.484 1 95.5 264 HIS A O 1
ATOM 2136 N N . LEU A 1 265 ? 23.891 -11.039 19.891 1 95.81 265 LEU A N 1
ATOM 2137 C CA . LEU A 1 265 ? 23.781 -11.5 18.5 1 95.81 265 LEU A CA 1
ATOM 2138 C C . LEU A 1 265 ? 25.141 -11.453 17.812 1 95.81 265 LEU A C 1
ATOM 2140 O O . LEU A 1 265 ? 25.469 -12.344 17.016 1 95.81 265 LEU A O 1
ATOM 2144 N N . SER A 1 266 ? 25.859 -10.391 18.094 1 95.06 266 SER A N 1
ATOM 2145 C CA . SER A 1 266 ? 27.188 -10.242 17.5 1 95.06 266 SER A CA 1
ATOM 2146 C C . SER A 1 266 ? 28.109 -11.383 17.906 1 95.06 266 SER A C 1
ATOM 2148 O O . SER A 1 266 ? 29.016 -11.758 17.156 1 95.06 266 SER A O 1
ATOM 2150 N N . LEU A 1 267 ? 27.859 -11.984 18.969 1 93.31 267 LEU A N 1
ATOM 2151 C CA . LEU A 1 267 ? 28.672 -13.094 19.484 1 93.31 267 LEU A CA 1
ATOM 2152 C C . LEU A 1 267 ? 28.188 -14.422 18.906 1 93.31 267 LEU A C 1
ATOM 2154 O O . LEU A 1 267 ? 28.984 -15.328 18.656 1 93.31 267 LEU A O 1
ATOM 2158 N N . SER A 1 268 ? 26.938 -14.469 18.656 1 91.62 268 SER A N 1
ATOM 2159 C CA . SER A 1 268 ? 26.344 -15.75 18.281 1 91.62 268 SER A CA 1
ATOM 2160 C C . SER A 1 268 ? 26.234 -15.898 16.781 1 91.62 268 SER A C 1
ATOM 2162 O O . SER A 1 268 ? 26.141 -17.016 16.266 1 91.62 268 SER A O 1
ATOM 2164 N N . ASP A 1 269 ? 26.188 -14.789 16.125 1 93.12 269 ASP A N 1
ATOM 2165 C CA . ASP A 1 269 ? 26.062 -14.812 14.68 1 93.12 269 ASP A CA 1
ATOM 2166 C C . ASP A 1 269 ? 27.266 -14.164 14.008 1 93.12 269 ASP A C 1
ATOM 2168 O O . ASP A 1 269 ? 27.391 -12.938 13.969 1 93.12 269 ASP A O 1
ATOM 2172 N N . SER A 1 270 ? 28.047 -14.938 13.359 1 91.12 270 SER A N 1
ATOM 2173 C CA . SER A 1 270 ? 29.297 -14.469 12.773 1 91.12 270 SER A CA 1
ATOM 2174 C C . SER A 1 270 ? 29.047 -13.57 11.57 1 91.12 270 SER A C 1
ATOM 2176 O O . SER A 1 270 ? 29.906 -12.773 11.188 1 91.12 270 SER A O 1
ATOM 2178 N N . ASN A 1 271 ? 27.844 -13.656 11.062 1 92.38 271 ASN A N 1
ATOM 2179 C CA . ASN A 1 271 ? 27.531 -12.844 9.891 1 92.38 271 ASN A CA 1
ATOM 2180 C C . ASN A 1 271 ? 27.078 -11.445 10.289 1 92.38 271 ASN A C 1
ATOM 2182 O O . ASN A 1 271 ? 27.031 -10.539 9.445 1 92.38 271 ASN A O 1
ATOM 2186 N N . PHE A 1 272 ? 26.75 -11.305 11.523 1 94.69 272 PHE A N 1
ATOM 2187 C CA . PHE A 1 272 ? 26.328 -10.008 12.031 1 94.69 272 PHE A CA 1
ATOM 2188 C C . PHE A 1 272 ? 27.531 -9.156 12.414 1 94.69 272 PHE A C 1
ATOM 2190 O O . PHE A 1 272 ? 28.094 -9.328 13.492 1 94.69 272 PHE A O 1
ATOM 2197 N N . GLN A 1 273 ? 27.859 -8.141 11.562 1 91.88 273 GLN A N 1
ATOM 2198 C CA . GLN A 1 273 ? 29.109 -7.41 11.742 1 91.88 273 GLN A CA 1
ATOM 2199 C C . GLN A 1 273 ? 28.844 -5.926 11.992 1 91.88 273 GLN A C 1
ATOM 2201 O O . GLN A 1 273 ? 29.781 -5.152 12.195 1 91.88 273 GLN A O 1
ATOM 2206 N N . SER A 1 274 ? 27.688 -5.527 12.156 1 93.69 274 SER A N 1
ATOM 2207 C CA . SER A 1 274 ? 27.391 -4.102 12.188 1 93.69 274 SER A CA 1
ATOM 2208 C C . SER A 1 274 ? 27.109 -3.623 13.609 1 93.69 274 SER A C 1
ATOM 2210 O O . SER A 1 274 ? 26.688 -2.48 13.812 1 93.69 274 SER A O 1
ATOM 2212 N N . CYS A 1 275 ? 27.344 -4.465 14.617 1 95.75 275 CYS A N 1
ATOM 2213 C CA . CYS A 1 275 ? 27.016 -4.082 15.984 1 95.75 275 CYS A CA 1
ATOM 2214 C C . CYS A 1 275 ? 27.859 -2.906 16.438 1 95.75 275 CYS A C 1
ATOM 2216 O O . CYS A 1 275 ? 29.094 -2.949 16.344 1 95.75 275 CYS A O 1
ATOM 2218 N N . PRO A 1 276 ? 27.281 -1.854 16.984 1 96 276 PRO A N 1
ATOM 2219 C CA . PRO A 1 276 ? 28.031 -0.699 17.469 1 96 276 PRO A CA 1
ATOM 2220 C C . PRO A 1 276 ? 28.938 -1.043 18.656 1 96 276 PRO A C 1
ATOM 2222 O O . PRO A 1 276 ? 28.594 -1.909 19.453 1 96 276 PRO A O 1
ATOM 2225 N N . SER A 1 277 ? 30.094 -0.358 18.719 1 95 277 SER A N 1
ATOM 2226 C CA . SER A 1 277 ? 31 -0.489 19.859 1 95 277 SER A CA 1
ATOM 2227 C C . SER A 1 277 ? 30.422 0.202 21.094 1 95 277 SER A C 1
ATOM 2229 O O . SER A 1 277 ? 29.391 0.881 21.016 1 95 277 SER A O 1
ATOM 2231 N N . LEU A 1 278 ? 31.078 0.053 22.234 1 94.06 278 LEU A N 1
ATOM 2232 C CA . LEU A 1 278 ? 30.625 0.669 23.484 1 94.06 278 LEU A CA 1
ATOM 2233 C C . LEU A 1 278 ? 30.609 2.189 23.359 1 94.06 278 LEU A C 1
ATOM 2235 O O . LEU A 1 278 ? 29.656 2.838 23.797 1 94.06 278 LEU A O 1
ATOM 2239 N N . ASP A 1 279 ? 31.594 2.648 22.75 1 93 279 ASP A N 1
ATOM 2240 C CA . ASP A 1 279 ? 31.672 4.094 22.531 1 93 279 ASP A CA 1
ATOM 2241 C C . ASP A 1 279 ? 30.547 4.574 21.609 1 93 279 ASP A C 1
ATOM 2243 O O . ASP A 1 279 ? 29.969 5.641 21.828 1 93 279 ASP A O 1
ATOM 2247 N N . GLU A 1 280 ? 30.312 3.797 20.672 1 94.06 280 GLU A N 1
ATOM 2248 C CA . GLU A 1 280 ? 29.281 4.156 19.719 1 94.06 280 GLU A CA 1
ATOM 2249 C C . GLU A 1 280 ? 27.891 4.117 20.375 1 94.06 280 GLU A C 1
ATOM 2251 O O . GLU A 1 280 ? 27.062 4.98 20.109 1 94.06 280 GLU A O 1
ATOM 2256 N N . TRP A 1 281 ? 27.672 3.182 21.234 1 95.75 281 TRP A N 1
ATOM 2257 C CA . TRP A 1 281 ? 26.406 3.107 21.953 1 95.75 281 TRP A CA 1
ATOM 2258 C C . TRP A 1 281 ? 26.219 4.328 22.859 1 95.75 281 TRP A C 1
ATOM 2260 O O . TRP A 1 281 ? 25.109 4.82 23.016 1 95.75 281 TRP A O 1
ATOM 2270 N N . GLN A 1 282 ? 27.266 4.828 23.375 1 93.31 282 GLN A N 1
ATOM 2271 C CA . GLN A 1 282 ? 27.188 6.027 24.203 1 93.31 282 GLN A CA 1
ATOM 2272 C C . GLN A 1 282 ? 26.797 7.246 23.375 1 93.31 282 GLN A C 1
ATOM 2274 O O . GLN A 1 282 ? 26 8.078 23.828 1 93.31 282 GLN A O 1
ATOM 2279 N N . ARG A 1 283 ? 27.344 7.25 22.281 1 91.62 283 ARG A N 1
ATOM 2280 C CA . ARG A 1 283 ? 27 8.352 21.391 1 91.62 283 ARG A CA 1
ATOM 2281 C C . ARG A 1 283 ? 25.531 8.266 20.953 1 91.62 283 ARG A C 1
ATOM 2283 O O . ARG A 1 283 ? 24.859 9.289 20.859 1 91.62 283 ARG A O 1
ATOM 2290 N N . ILE A 1 284 ? 25.109 7.09 20.719 1 94.56 284 ILE A N 1
ATOM 2291 C CA . ILE A 1 284 ? 23.719 6.871 20.359 1 94.56 284 ILE A CA 1
ATOM 2292 C C . ILE A 1 284 ? 22.812 7.324 21.5 1 94.56 284 ILE A C 1
ATOM 2294 O O . ILE A 1 284 ? 21.766 7.945 21.25 1 94.56 284 ILE A O 1
ATOM 2298 N N . GLU A 1 285 ? 23.188 7.047 22.641 1 95 285 GLU A N 1
ATOM 2299 C CA . GLU A 1 285 ? 22.406 7.445 23.812 1 95 285 GLU A CA 1
ATOM 2300 C C . GLU A 1 285 ? 22.312 8.969 23.922 1 95 285 GLU A C 1
ATOM 2302 O O . GLU A 1 285 ? 21.25 9.508 24.219 1 95 285 GLU A O 1
ATOM 2307 N N . LYS A 1 286 ? 23.391 9.578 23.688 1 91.88 286 LYS A N 1
ATOM 2308 C CA . LYS A 1 286 ? 23.406 11.039 23.719 1 91.88 286 LYS A CA 1
ATOM 2309 C C . LYS A 1 286 ? 22.516 11.625 22.641 1 91.88 286 LYS A C 1
ATOM 2311 O O . LYS A 1 286 ? 21.75 12.555 22.891 1 91.88 286 LYS A O 1
ATOM 2316 N N . MET A 1 287 ? 22.672 11.055 21.547 1 91.44 287 MET A N 1
ATOM 2317 C CA . MET A 1 287 ? 21.859 11.516 20.422 1 91.44 287 MET A CA 1
ATOM 2318 C C . MET A 1 287 ? 20.375 11.297 20.703 1 91.44 287 MET A C 1
ATOM 2320 O O . MET A 1 287 ? 19.547 12.172 20.422 1 91.44 287 MET A O 1
ATOM 2324 N N . CYS A 1 288 ? 20.109 10.148 21.172 1 94.12 288 CYS A N 1
ATOM 2325 C CA . CYS A 1 288 ? 18.719 9.812 21.484 1 94.12 288 CYS A CA 1
ATOM 2326 C C . CYS A 1 288 ? 18.141 10.781 22.516 1 94.12 288 CYS A C 1
ATOM 2328 O O . CYS A 1 288 ? 17 11.25 22.359 1 94.12 288 CYS A O 1
ATOM 2330 N N . SER A 1 289 ? 18.891 11.117 23.453 1 92.62 289 SER A N 1
ATOM 2331 C CA . SER A 1 289 ? 18.453 12.07 24.484 1 92.62 289 SER A CA 1
ATOM 2332 C C . SER A 1 289 ? 18.25 13.461 23.891 1 92.62 289 SER A C 1
ATOM 2334 O O . SER A 1 289 ? 17.312 14.164 24.25 1 92.62 289 SER A O 1
ATOM 2336 N N . PHE A 1 290 ? 19.125 13.789 23.078 1 92.5 290 PHE A N 1
ATOM 2337 C CA . PHE A 1 290 ? 19.047 15.078 22.406 1 92.5 290 PHE A CA 1
ATOM 2338 C C . PHE A 1 290 ? 17.812 15.156 21.531 1 92.5 290 PHE A C 1
ATOM 2340 O O . PHE A 1 290 ? 17.062 16.141 21.578 1 92.5 290 PHE A O 1
ATOM 2347 N N . LEU A 1 291 ? 17.516 14.117 20.781 1 92.81 291 LEU A N 1
ATOM 2348 C CA . LEU A 1 291 ? 16.391 14.086 19.859 1 92.81 291 LEU A CA 1
ATOM 2349 C C . LEU A 1 291 ? 15.07 13.969 20.625 1 92.81 291 LEU A C 1
ATOM 2351 O O . LEU A 1 291 ? 14.016 14.344 20.094 1 92.81 291 LEU A O 1
ATOM 2355 N N . LYS A 1 292 ? 15.133 13.461 21.797 1 94.31 292 LYS A N 1
ATOM 2356 C CA . LYS A 1 292 ? 13.938 13.273 22.625 1 94.31 292 LYS A CA 1
ATOM 2357 C C . LYS A 1 292 ? 13.227 14.594 22.875 1 94.31 292 LYS A C 1
ATOM 2359 O O . LYS A 1 292 ? 12 14.656 22.844 1 94.31 292 LYS A O 1
ATOM 2364 N N . VAL A 1 293 ? 13.984 15.609 23.062 1 92.75 293 VAL A N 1
ATOM 2365 C CA . VAL A 1 293 ? 13.422 16.938 23.328 1 92.75 293 VAL A CA 1
ATOM 2366 C C . VAL A 1 293 ? 12.586 17.391 22.125 1 92.75 293 VAL A C 1
ATOM 2368 O O . VAL A 1 293 ? 11.484 17.922 22.297 1 92.75 293 VAL A O 1
ATOM 2371 N N . PHE A 1 294 ? 13.094 17.172 21.016 1 92.62 294 PHE A N 1
ATOM 2372 C CA . PHE A 1 294 ? 12.398 17.562 19.797 1 92.62 294 PHE A CA 1
ATOM 2373 C C . PHE A 1 294 ? 11.195 16.641 19.547 1 92.62 294 PHE A C 1
ATOM 2375 O O . PHE A 1 294 ? 10.141 17.109 19.109 1 92.62 294 PHE A O 1
ATOM 2382 N N . TYR A 1 295 ? 11.391 15.391 19.828 1 92 295 TYR A N 1
ATOM 2383 C CA . TYR A 1 295 ? 10.32 14.414 19.641 1 92 295 TYR A CA 1
ATOM 2384 C C . TYR A 1 295 ? 9.117 14.742 20.516 1 92 295 TYR A C 1
ATOM 2386 O O . TYR A 1 295 ? 7.98 14.734 20.047 1 92 295 TYR A O 1
ATOM 2394 N N . GLU A 1 296 ? 9.367 15.078 21.719 1 88.94 296 GLU A N 1
ATOM 2395 C CA . GLU A 1 296 ? 8.297 15.43 22.656 1 88.94 296 GLU A CA 1
ATOM 2396 C C . GLU A 1 296 ? 7.574 16.703 22.219 1 88.94 296 GLU A C 1
ATOM 2398 O O . GLU A 1 296 ? 6.352 16.797 22.328 1 88.94 296 GLU A O 1
ATOM 2403 N N . ALA A 1 297 ? 8.336 17.609 21.75 1 86.94 297 ALA A N 1
ATOM 2404 C CA . ALA A 1 297 ? 7.734 18.828 21.234 1 86.94 297 ALA A CA 1
ATOM 2405 C C . ALA A 1 297 ? 6.816 18.531 20.047 1 86.94 297 ALA A C 1
ATOM 2407 O O . ALA A 1 297 ? 5.719 19.094 19.953 1 86.94 297 ALA A O 1
ATOM 2408 N N . THR A 1 298 ? 7.309 17.688 19.188 1 85.5 298 THR A N 1
ATOM 2409 C CA . THR A 1 298 ? 6.523 17.328 18 1 85.5 298 THR A CA 1
ATOM 2410 C C . THR A 1 298 ? 5.207 16.672 18.406 1 85.5 298 THR A C 1
ATOM 2412 O O . THR A 1 298 ? 4.168 16.938 17.797 1 85.5 298 THR A O 1
ATOM 2415 N N . LEU A 1 299 ? 5.254 15.836 19.406 1 83.06 299 LEU A N 1
ATOM 2416 C CA . LEU A 1 299 ? 4.047 15.18 19.875 1 83.06 299 LEU A CA 1
ATOM 2417 C C . LEU A 1 299 ? 3.045 16.203 20.422 1 83.06 299 LEU A C 1
ATOM 2419 O O . LEU A 1 299 ? 1.836 16.047 20.219 1 83.06 299 LEU A O 1
ATOM 2423 N N . GLN A 1 300 ? 3.555 17.219 20.969 1 76.56 300 GLN A N 1
ATOM 2424 C CA . GLN A 1 300 ? 2.691 18.266 21.516 1 76.56 300 GLN A CA 1
ATOM 2425 C C . GLN A 1 300 ? 2.084 19.109 20.406 1 76.56 300 GLN A C 1
ATOM 2427 O O . GLN A 1 300 ? 0.927 19.531 20.5 1 76.56 300 GLN A O 1
ATOM 2432 N N . PHE A 1 301 ? 2.885 19.297 19.438 1 75.62 301 PHE A N 1
ATOM 2433 C CA . PHE A 1 301 ? 2.43 20.125 18.328 1 75.62 301 PHE A CA 1
ATOM 2434 C C . PHE A 1 301 ? 1.379 19.391 17.5 1 75.62 301 PHE A C 1
ATOM 2436 O O . PHE A 1 301 ? 0.532 20.031 16.875 1 75.62 301 PHE A O 1
ATOM 2443 N N . SER A 1 302 ? 1.438 18.062 17.406 1 69.31 302 SER A N 1
ATOM 2444 C CA . SER A 1 302 ? 0.575 17.25 16.547 1 69.31 302 SER A CA 1
ATOM 2445 C C . SER A 1 302 ? -0.784 17.016 17.188 1 69.31 302 SER A C 1
ATOM 2447 O O . SER A 1 302 ? -1.663 16.391 16.578 1 69.31 302 SER A O 1
ATOM 2449 N N . GLY A 1 303 ? -1.027 17.469 18.406 1 60.5 303 GLY A N 1
ATOM 2450 C CA . GLY A 1 303 ? -2.309 17.266 19.062 1 60.5 303 GLY A CA 1
ATOM 2451 C C . GLY A 1 303 ? -3.441 18.031 18.406 1 60.5 303 GLY A C 1
ATOM 2452 O O . GLY A 1 303 ? -3.256 19.188 17.984 1 60.5 303 GLY A O 1
ATOM 2453 N N . SER A 1 304 ? -4.48 17.469 17.812 1 54.88 304 SER A N 1
ATOM 2454 C CA . SER A 1 304 ? -5.582 18.047 17.047 1 54.88 304 SER A CA 1
ATOM 2455 C C . SER A 1 304 ? -6.598 18.703 17.969 1 54.88 304 SER A C 1
ATOM 2457 O O . SER A 1 304 ? -7.262 19.672 17.594 1 54.88 304 SER A O 1
ATOM 2459 N N . LEU A 1 305 ? -6.91 18.188 19.234 1 50.38 305 LEU A N 1
ATOM 2460 C CA . LEU A 1 305 ? -8.109 18.562 19.969 1 50.38 305 LEU A CA 1
ATOM 2461 C C . LEU A 1 305 ? -7.812 19.703 20.938 1 50.38 305 LEU A C 1
ATOM 2463 O O . LEU A 1 305 ? -8.734 20.266 21.531 1 50.38 305 LEU A O 1
ATOM 2467 N N . TYR A 1 306 ? -6.605 20.109 21.203 1 47.72 306 TYR A N 1
ATOM 2468 C CA . TYR A 1 306 ? -6.406 21.141 22.203 1 47.72 306 TYR A CA 1
ATOM 2469 C C . TYR A 1 306 ? -5.621 22.328 21.641 1 47.72 306 TYR A C 1
ATOM 2471 O O . TYR A 1 306 ? -4.832 22.156 20.703 1 47.72 306 TYR A O 1
ATOM 2479 N N . PRO A 1 307 ? -6.277 23.594 21.984 1 50.5 307 PRO A N 1
ATOM 2480 C CA . PRO A 1 307 ? -5.523 24.781 21.578 1 50.5 307 PRO A CA 1
ATOM 2481 C C . PRO A 1 307 ? -4.043 24.688 21.953 1 50.5 307 PRO A C 1
ATOM 2483 O O . PRO A 1 307 ? -3.711 24.516 23.141 1 50.5 307 PRO A O 1
ATOM 2486 N N . THR A 1 308 ? -3.182 24.062 21.156 1 57.53 308 THR A N 1
ATOM 2487 C CA . THR A 1 308 ? -1.805 23.672 21.453 1 57.53 308 THR A CA 1
ATOM 2488 C C . THR A 1 308 ? -0.875 24.875 21.344 1 57.53 308 THR A C 1
ATOM 2490 O O . THR A 1 308 ? 0.317 24.781 21.641 1 57.53 308 THR A O 1
ATOM 2493 N N . SER A 1 309 ? -1.576 26.094 21.109 1 62.78 309 SER A N 1
ATOM 2494 C CA . SER A 1 309 ? -0.619 27.156 20.781 1 62.78 309 SER A CA 1
ATOM 2495 C C . SER A 1 309 ? 0.099 27.641 22.047 1 62.78 309 SER A C 1
ATOM 2497 O O . SER A 1 309 ? 1.28 27.984 21.984 1 62.78 309 SER A O 1
ATOM 2499 N N . ASN A 1 310 ? -0.701 27.531 23.141 1 64.06 310 ASN A N 1
ATOM 2500 C CA . ASN A 1 310 ? -0.107 28.016 24.375 1 64.06 310 ASN A CA 1
ATOM 2501 C C . ASN A 1 310 ? 0.973 27.062 24.891 1 64.06 310 ASN A C 1
ATOM 2503 O O . ASN A 1 310 ? 1.805 27.453 25.719 1 64.06 310 ASN A O 1
ATOM 2507 N N . LEU A 1 311 ? 0.905 25.953 24.234 1 68.06 311 LEU A N 1
ATOM 2508 C CA . LEU A 1 311 ? 1.847 24.938 24.719 1 68.06 311 LEU A CA 1
ATOM 2509 C C . LEU A 1 311 ? 3.111 24.938 23.875 1 68.06 311 LEU A C 1
ATOM 2511 O O . LEU A 1 311 ? 4.109 24.297 24.234 1 68.06 311 LEU A O 1
ATOM 2515 N N . TYR A 1 312 ? 3.092 25.766 22.969 1 74.69 312 TYR A N 1
ATOM 2516 C CA . TYR A 1 312 ? 4.203 25.703 22.016 1 74.69 312 TYR A CA 1
ATOM 2517 C C . TYR A 1 312 ? 5.41 26.469 22.547 1 74.69 312 TYR A C 1
ATOM 2519 O O . TYR A 1 312 ? 6.543 25.984 22.453 1 74.69 312 TYR A O 1
ATOM 2527 N N . PHE A 1 313 ? 5.105 27.547 23.203 1 78.19 313 PHE A N 1
ATOM 2528 C CA . PHE A 1 313 ? 6.191 28.438 23.594 1 78.19 313 PHE A CA 1
ATOM 2529 C C . PHE A 1 313 ? 7.117 27.75 24.609 1 78.19 313 PHE A C 1
ATOM 2531 O O . PHE A 1 313 ? 8.336 27.75 24.438 1 78.19 313 PHE A O 1
ATOM 2538 N N . PRO A 1 314 ? 6.57 27.062 25.547 1 78.62 314 PRO A N 1
ATOM 2539 C CA . PRO A 1 314 ? 7.465 26.391 26.484 1 78.62 314 PRO A CA 1
ATOM 2540 C C . PRO A 1 314 ? 8.336 25.328 25.797 1 78.62 314 PRO A C 1
ATOM 2542 O O . PRO A 1 314 ? 9.5 25.141 26.188 1 78.62 314 PRO A O 1
ATOM 2545 N N . GLN A 1 315 ? 7.773 24.703 24.906 1 83 315 GLN A N 1
ATOM 2546 C CA . GLN A 1 315 ? 8.531 23.672 24.203 1 83 315 GLN A CA 1
ATOM 2547 C C . GLN A 1 315 ? 9.648 24.297 23.375 1 83 315 GLN A C 1
ATOM 2549 O O . GLN A 1 315 ? 10.773 23.781 23.359 1 83 315 GLN A O 1
ATOM 2554 N N . ILE A 1 316 ? 9.367 25.359 22.797 1 82.06 316 ILE A N 1
ATOM 2555 C CA . ILE A 1 316 ? 10.359 26.016 21.969 1 82.06 316 ILE A CA 1
ATOM 2556 C C . ILE A 1 316 ? 11.469 26.594 22.844 1 82.06 316 ILE A C 1
ATOM 2558 O O . ILE A 1 316 ? 12.641 26.578 22.453 1 82.06 316 ILE A O 1
ATOM 2562 N N . PHE A 1 317 ? 11.023 27.031 23.922 1 83.06 317 PHE A N 1
ATOM 2563 C CA . PHE A 1 317 ? 11.992 27.547 24.875 1 83.06 317 PHE A CA 1
ATOM 2564 C C . PHE A 1 317 ? 12.938 26.453 25.344 1 83.06 317 PHE A C 1
ATOM 2566 O O . PHE A 1 317 ? 14.148 26.656 25.422 1 83.06 317 PHE A O 1
ATOM 2573 N N . ARG A 1 318 ? 12.422 25.375 25.609 1 86.31 318 ARG A N 1
ATOM 2574 C CA . ARG A 1 318 ? 13.227 24.219 26.016 1 86.31 318 ARG A CA 1
ATOM 2575 C C . ARG A 1 318 ? 14.203 23.812 24.922 1 86.31 318 ARG A C 1
ATOM 2577 O O . ARG A 1 318 ? 15.359 23.484 25.203 1 86.31 318 ARG A O 1
ATOM 2584 N N . ILE A 1 319 ? 13.773 23.828 23.766 1 90.44 319 ILE A N 1
ATOM 2585 C CA . ILE A 1 319 ? 14.602 23.469 22.625 1 90.44 319 ILE A CA 1
ATOM 2586 C C . ILE A 1 319 ? 15.742 24.484 22.484 1 90.44 319 ILE A C 1
ATOM 2588 O O . ILE A 1 319 ? 16.891 24.094 22.234 1 90.44 319 ILE A O 1
ATOM 2592 N N . HIS A 1 320 ? 15.375 25.719 22.656 1 87.75 320 HIS A N 1
ATOM 2593 C CA . HIS A 1 320 ? 16.391 26.766 22.609 1 87.75 320 HIS A CA 1
ATOM 2594 C C . HIS A 1 320 ? 17.484 26.5 23.641 1 87.75 320 HIS A C 1
ATOM 2596 O O . HIS A 1 320 ? 18.672 26.547 23.312 1 87.75 320 HIS A O 1
ATOM 2602 N N . LEU A 1 321 ? 17.109 26.188 24.812 1 88.31 321 LEU A N 1
ATOM 2603 C CA . LEU A 1 321 ? 18.062 25.953 25.875 1 88.31 321 LEU A CA 1
ATOM 2604 C C . LEU A 1 321 ? 18.938 24.734 25.578 1 88.31 321 LEU A C 1
ATOM 2606 O O . LEU A 1 321 ? 20.141 24.766 25.797 1 88.31 321 LEU A O 1
ATOM 2610 N N . LYS A 1 322 ? 18.312 23.75 25.109 1 92.06 322 LYS A N 1
ATOM 2611 C CA . LYS A 1 322 ? 19.047 22.516 24.812 1 92.06 322 LYS A CA 1
ATOM 2612 C C . LYS A 1 322 ? 20.062 22.734 23.703 1 92.06 322 LYS A C 1
ATOM 2614 O O . LYS A 1 322 ? 21.172 22.203 23.766 1 92.06 322 LYS A O 1
ATOM 2619 N N . LEU A 1 323 ? 19.672 23.484 22.719 1 93.44 323 LEU A N 1
ATOM 2620 C CA . LEU A 1 323 ? 20.578 23.766 21.609 1 93.44 323 LEU A CA 1
ATOM 2621 C C . LEU A 1 323 ? 21.781 24.562 22.078 1 93.44 323 LEU A C 1
ATOM 2623 O O . LEU A 1 323 ? 22.922 24.25 21.719 1 93.44 323 LEU A O 1
ATOM 2627 N N . VAL A 1 324 ? 21.516 25.5 22.906 1 90.25 324 VAL A N 1
ATOM 2628 C CA . VAL A 1 324 ? 22.594 26.344 23.422 1 90.25 324 VAL A CA 1
ATOM 2629 C C . VAL A 1 324 ? 23.547 25.5 24.266 1 90.25 324 VAL A C 1
ATOM 2631 O O . VAL A 1 324 ? 24.766 25.641 24.172 1 90.25 324 VAL A O 1
ATOM 2634 N N . GLU A 1 325 ? 22.969 24.625 25 1 92 325 GLU A N 1
ATOM 2635 C CA . GLU A 1 325 ? 23.766 23.734 25.844 1 92 325 GLU A CA 1
ATOM 2636 C C . GLU A 1 325 ? 24.656 22.828 25 1 92 325 GLU A C 1
ATOM 2638 O O . GLU A 1 325 ? 25.844 22.688 25.266 1 92 325 GLU A O 1
ATOM 2643 N N . GLU A 1 326 ? 24.109 22.25 24.031 1 92.75 326 GLU A N 1
ATOM 2644 C CA . GLU A 1 326 ? 24.828 21.25 23.234 1 92.75 326 GLU A CA 1
ATOM 2645 C C . GLU A 1 326 ? 25.812 21.891 22.281 1 92.75 326 GLU A C 1
ATOM 2647 O O . GLU A 1 326 ? 26.766 21.25 21.828 1 92.75 326 GLU A O 1
ATOM 2652 N N . LYS A 1 327 ? 25.562 23.078 21.938 1 93.06 327 LYS A N 1
ATOM 2653 C CA . LYS A 1 327 ? 26.547 23.812 21.125 1 93.06 327 LYS A CA 1
ATOM 2654 C C . LYS A 1 327 ? 27.906 23.844 21.828 1 93.06 327 LYS A C 1
ATOM 2656 O O . LYS A 1 327 ? 28.938 23.875 21.156 1 93.06 327 LYS A O 1
ATOM 2661 N N . GLU A 1 328 ? 27.875 23.766 23.109 1 91.94 328 GLU A N 1
ATOM 2662 C CA . GLU A 1 328 ? 29.094 23.844 23.922 1 91.94 328 GLU A CA 1
ATOM 2663 C C . GLU A 1 328 ? 29.516 22.469 24.406 1 91.94 328 GLU A C 1
ATOM 2665 O O . GLU A 1 328 ? 30.359 22.344 25.297 1 91.94 328 GLU A O 1
ATOM 2670 N N . SER A 1 329 ? 28.953 21.531 23.859 1 90.25 329 SER A N 1
ATOM 2671 C CA . SER A 1 329 ? 29.266 20.156 24.266 1 90.25 329 SER A CA 1
ATOM 2672 C C . SER A 1 329 ? 30.719 19.812 23.953 1 90.25 329 SER A C 1
ATOM 2674 O O . SER A 1 329 ? 31.281 20.297 22.969 1 90.25 329 SER A O 1
ATOM 2676 N N . VAL A 1 330 ? 31.25 18.844 24.734 1 89.25 330 VAL A N 1
ATOM 2677 C CA . VAL A 1 330 ? 32.625 18.375 24.562 1 89.25 330 VAL A CA 1
ATOM 2678 C C . VAL A 1 330 ? 32.688 17.375 23.406 1 89.25 330 VAL A C 1
ATOM 2680 O O . VAL A 1 330 ? 33.719 17.203 22.781 1 89.25 330 VAL A O 1
ATOM 2683 N N . ASP A 1 331 ? 31.609 16.828 23.141 1 88.38 331 ASP A N 1
ATOM 2684 C CA . ASP A 1 331 ? 31.516 15.906 22.016 1 88.38 331 ASP A CA 1
ATOM 2685 C C . ASP A 1 331 ? 31.422 16.672 20.688 1 88.38 331 ASP A C 1
ATOM 2687 O O . ASP A 1 331 ? 30.453 17.391 20.453 1 88.38 331 ASP A O 1
ATOM 2691 N N . PRO A 1 332 ? 32.406 16.438 19.859 1 88.5 332 PRO A N 1
ATOM 2692 C CA . PRO A 1 332 ? 32.469 17.234 18.625 1 88.5 332 PRO A CA 1
ATOM 2693 C C . PRO A 1 332 ? 31.266 17 17.719 1 88.5 332 PRO A C 1
ATOM 2695 O O . PRO A 1 332 ? 30.797 17.922 17.047 1 88.5 332 PRO A O 1
ATOM 2698 N N . TYR A 1 333 ? 30.875 15.883 17.688 1 87.81 333 TYR A N 1
ATOM 2699 C CA . TYR A 1 333 ? 29.734 15.594 16.844 1 87.81 333 TYR A CA 1
ATOM 2700 C C . TYR A 1 333 ? 28.484 16.297 17.344 1 87.81 333 TYR A C 1
ATOM 2702 O O . TYR A 1 333 ? 27.75 16.906 16.562 1 87.81 333 TYR A O 1
ATOM 2710 N N . MET A 1 334 ? 28.297 16.25 18.594 1 89.69 334 MET A N 1
ATOM 2711 C CA . MET A 1 334 ? 27.125 16.891 19.188 1 89.69 334 MET A CA 1
ATOM 2712 C C . MET A 1 334 ? 27.172 18.406 19.016 1 89.69 334 MET A C 1
ATOM 2714 O O . MET A 1 334 ? 26.172 19.047 18.703 1 89.69 334 MET A O 1
ATOM 2718 N N . SER A 1 335 ? 28.297 18.891 19.203 1 93.12 335 SER A N 1
ATOM 2719 C CA . SER A 1 335 ? 28.484 20.328 19.031 1 93.12 335 SER A CA 1
ATOM 2720 C C . SER A 1 335 ? 28.219 20.75 17.578 1 93.12 335 SER A C 1
ATOM 2722 O O . SER A 1 335 ? 27.578 21.766 17.344 1 93.12 335 SER A O 1
ATOM 2724 N N . GLN A 1 336 ? 28.656 19.953 16.75 1 92.56 336 GLN A N 1
ATOM 2725 C CA . GLN A 1 336 ? 28.469 20.25 15.328 1 92.56 336 GLN A CA 1
ATOM 2726 C C . GLN A 1 336 ? 27 20.234 14.945 1 92.56 336 GLN A C 1
ATOM 2728 O O . GLN A 1 336 ? 26.5 21.156 14.297 1 92.56 336 GLN A O 1
ATOM 2733 N N . ILE A 1 337 ? 26.344 19.25 15.352 1 92 337 ILE A N 1
ATOM 2734 C CA . ILE A 1 337 ? 24.938 19.109 14.984 1 92 337 ILE A CA 1
ATOM 2735 C C . ILE A 1 337 ? 24.125 20.219 15.648 1 92 337 ILE A C 1
ATOM 2737 O O . ILE A 1 337 ? 23.219 20.781 15.031 1 92 337 ILE A O 1
ATOM 2741 N N . ALA A 1 338 ? 24.438 20.516 16.844 1 93.62 338 ALA A N 1
ATOM 2742 C CA . ALA A 1 338 ? 23.734 21.562 17.562 1 93.62 338 ALA A CA 1
ATOM 2743 C C . ALA A 1 338 ? 23.938 22.922 16.875 1 93.62 338 ALA A C 1
ATOM 2745 O O . ALA A 1 338 ? 23 23.719 16.797 1 93.62 338 ALA A O 1
ATOM 2746 N N . ASN A 1 339 ? 25.078 23.125 16.406 1 94.06 339 ASN A N 1
ATOM 2747 C CA . ASN A 1 339 ? 25.359 24.375 15.727 1 94.06 339 ASN A CA 1
ATOM 2748 C C . ASN A 1 339 ? 24.578 24.484 14.422 1 94.06 339 ASN A C 1
ATOM 2750 O O . ASN A 1 339 ? 24.062 25.562 14.086 1 94.06 339 ASN A O 1
ATOM 2754 N N . GLN A 1 340 ? 24.547 23.453 13.789 1 93.81 340 GLN A N 1
ATOM 2755 C CA . GLN A 1 340 ? 23.781 23.438 12.547 1 93.81 340 GLN A CA 1
ATOM 2756 C C . GLN A 1 340 ? 22.297 23.672 12.812 1 93.81 340 GLN A C 1
ATOM 2758 O O . GLN A 1 340 ? 21.641 24.453 12.125 1 93.81 340 GLN A O 1
ATOM 2763 N N . MET A 1 341 ? 21.812 23.031 13.789 1 94.12 341 MET A N 1
ATOM 2764 C CA . MET A 1 341 ? 20.406 23.188 14.164 1 94.12 341 MET A CA 1
ATOM 2765 C C . MET A 1 341 ? 20.125 24.609 14.656 1 94.12 341 MET A C 1
ATOM 2767 O O . MET A 1 341 ? 19.062 25.172 14.359 1 94.12 341 MET A O 1
ATOM 2771 N N . TRP A 1 342 ? 21.109 25.109 15.344 1 92.19 342 TRP A N 1
ATOM 2772 C CA . TRP A 1 342 ? 20.984 26.469 15.875 1 92.19 342 TRP A CA 1
ATOM 2773 C C . TRP A 1 342 ? 20.844 27.484 14.758 1 92.19 342 TRP A C 1
ATOM 2775 O O . TRP A 1 342 ? 20.047 28.422 14.859 1 92.19 342 TRP A O 1
ATOM 2785 N N . SER A 1 343 ? 21.594 27.312 13.758 1 90.88 343 SER A N 1
ATOM 2786 C CA . SER A 1 343 ? 21.516 28.234 12.633 1 90.88 343 SER A CA 1
ATOM 2787 C C . SER A 1 343 ? 20.125 28.266 12.023 1 90.88 343 SER A C 1
ATOM 2789 O O . SER A 1 343 ? 19.578 29.328 11.742 1 90.88 343 SER A O 1
ATOM 2791 N N . LYS A 1 344 ? 19.562 27.109 11.883 1 88.5 344 LYS A N 1
ATOM 2792 C CA . LYS A 1 344 ? 18.219 27.031 11.344 1 88.5 344 LYS A CA 1
ATOM 2793 C C . LYS A 1 344 ? 17.188 27.562 12.344 1 88.5 344 LYS A C 1
ATOM 2795 O O . LYS A 1 344 ? 16.234 28.234 11.961 1 88.5 344 LYS A O 1
ATOM 2800 N N . PHE A 1 345 ? 17.391 27.234 13.547 1 89.69 345 PHE A N 1
ATOM 2801 C CA . PHE A 1 345 ? 16.516 27.688 14.609 1 89.69 345 PHE A CA 1
ATOM 2802 C C . PHE A 1 345 ? 16.469 29.219 14.648 1 89.69 345 PHE A C 1
ATOM 2804 O O . PHE A 1 345 ? 15.383 29.812 14.695 1 89.69 345 PHE A O 1
ATOM 2811 N N . SER A 1 346 ? 17.562 29.797 14.625 1 85.81 346 SER A N 1
ATOM 2812 C CA . SER A 1 346 ? 17.672 31.25 14.711 1 85.81 346 SER A CA 1
ATOM 2813 C C . SER A 1 346 ? 16.984 31.922 13.523 1 85.81 346 SER A C 1
ATOM 2815 O O . SER A 1 346 ? 16.391 33 13.672 1 85.81 346 SER A O 1
ATOM 2817 N N . LYS A 1 347 ? 17.031 31.328 12.484 1 83.56 347 LYS A N 1
ATOM 2818 C CA . LYS A 1 347 ? 16.422 31.859 11.273 1 83.56 347 LYS A CA 1
ATOM 2819 C C . LYS A 1 347 ? 14.898 31.938 11.422 1 83.56 347 LYS A C 1
ATOM 2821 O O . LYS A 1 347 ? 14.281 32.938 11.047 1 83.56 347 LYS A O 1
ATOM 2826 N N . TYR A 1 348 ? 14.367 30.969 12.031 1 79.12 348 TYR A N 1
ATOM 2827 C CA . TYR A 1 348 ? 12.906 30.875 12.055 1 79.12 348 TYR A CA 1
ATOM 2828 C C . TYR A 1 348 ? 12.352 31.422 13.367 1 79.12 348 TYR A C 1
ATOM 2830 O O . TYR A 1 348 ? 11.188 31.828 13.438 1 79.12 348 TYR A O 1
ATOM 2838 N N . TRP A 1 349 ? 13.102 31.453 14.359 1 76.62 349 TRP A N 1
ATOM 2839 C CA . TRP A 1 349 ? 12.656 31.891 15.68 1 76.62 349 TRP A CA 1
ATOM 2840 C C . TRP A 1 349 ? 12.18 33.344 15.633 1 76.62 349 TRP A C 1
ATOM 2842 O O . TRP A 1 349 ? 11.18 33.688 16.266 1 76.62 349 TRP A O 1
ATOM 2852 N N . SER A 1 350 ? 12.766 34.094 14.859 1 71.19 350 SER A N 1
ATOM 2853 C CA . SER A 1 350 ? 12.414 35.5 14.797 1 71.19 350 SER A CA 1
ATOM 2854 C C . SER A 1 350 ? 11.008 35.688 14.242 1 71.19 350 SER A C 1
ATOM 2856 O O . SER A 1 350 ? 10.281 36.594 14.688 1 71.19 350 SER A O 1
ATOM 2858 N N . ASP A 1 351 ? 10.625 34.875 13.391 1 65.06 351 ASP A N 1
ATOM 2859 C CA . ASP A 1 351 ? 9.328 35 12.734 1 65.06 351 ASP A CA 1
ATOM 2860 C C . ASP A 1 351 ? 8.203 34.5 13.641 1 65.06 351 ASP A C 1
ATOM 2862 O O . ASP A 1 351 ? 7.098 35.031 13.633 1 65.06 351 ASP A O 1
ATOM 2866 N N . PHE A 1 352 ? 8.5 33.562 14.406 1 64.25 352 PHE A N 1
ATOM 2867 C CA . PHE A 1 352 ? 7.402 32.844 15.047 1 64.25 352 PHE A CA 1
ATOM 2868 C C . PHE A 1 352 ? 7.281 33.219 16.516 1 64.25 352 PHE A C 1
ATOM 2870 O O . PHE A 1 352 ? 6.223 33.062 17.125 1 64.25 352 PHE A O 1
ATOM 2877 N N . ASN A 1 353 ? 8.148 33.969 17 1 66 353 ASN A N 1
ATOM 2878 C CA . ASN A 1 353 ? 8.219 34.188 18.438 1 66 353 ASN A CA 1
ATOM 2879 C C . ASN A 1 353 ? 7.129 35.125 18.922 1 66 353 ASN A C 1
ATOM 2881 O O . ASN A 1 353 ? 6.551 34.938 19.984 1 66 353 ASN A O 1
ATOM 2885 N N . LEU A 1 354 ? 6.73 35.906 18.031 1 75.56 354 LEU A N 1
ATOM 2886 C CA . LEU A 1 354 ? 5.805 36.938 18.484 1 75.56 354 LEU A CA 1
ATOM 2887 C C . LEU A 1 354 ? 4.426 36.344 18.766 1 75.56 354 LEU A C 1
ATOM 2889 O O . LEU A 1 354 ? 3.857 36.562 19.844 1 75.56 354 LEU A O 1
ATOM 2893 N N . LEU A 1 355 ? 3.951 35.625 17.922 1 74.19 355 LEU A N 1
ATOM 2894 C CA . LEU A 1 355 ? 2.617 35.031 18.062 1 74.19 355 LEU A CA 1
ATOM 2895 C C . LEU A 1 355 ? 2.582 34.031 19.219 1 74.19 355 LEU A C 1
ATOM 2897 O O . LEU A 1 355 ? 1.626 34 20 1 74.19 355 LEU A O 1
ATOM 2901 N N . LEU A 1 356 ? 3.553 33.281 19.281 1 75.06 356 LEU A N 1
ATOM 2902 C CA . LEU A 1 356 ? 3.605 32.281 20.344 1 75.06 356 LEU A CA 1
ATOM 2903 C C . LEU A 1 356 ? 3.635 32.938 21.719 1 75.06 356 LEU A C 1
ATOM 2905 O O . LEU A 1 356 ? 3.01 32.469 22.656 1 75.06 356 LEU A O 1
ATOM 2909 N N . ALA A 1 357 ? 4.336 34 21.703 1 76.81 357 ALA A N 1
ATOM 2910 C CA . ALA A 1 357 ? 4.43 34.75 22.953 1 76.81 357 ALA A CA 1
ATOM 2911 C C . ALA A 1 357 ? 3.082 35.344 23.344 1 76.81 357 ALA A C 1
ATOM 2913 O O . ALA A 1 357 ? 2.68 35.312 24.5 1 76.81 357 ALA A O 1
ATOM 2914 N N . ILE A 1 358 ? 2.453 35.812 22.359 1 76.5 358 ILE A N 1
ATOM 2915 C CA . ILE A 1 358 ? 1.174 36.469 22.594 1 76.5 358 ILE A CA 1
ATOM 2916 C C . ILE A 1 358 ? 0.153 35.438 23.094 1 76.5 358 ILE A C 1
ATOM 2918 O O . ILE A 1 358 ? -0.587 35.688 24.047 1 76.5 358 ILE A O 1
ATOM 2922 N N . VAL A 1 359 ? 0.156 34.344 22.562 1 75 359 VAL A N 1
ATOM 2923 C CA . VAL A 1 359 ? -0.841 33.312 22.891 1 75 359 VAL A CA 1
ATOM 2924 C C . VAL A 1 359 ? -0.613 32.812 24.312 1 75 359 VAL A C 1
ATOM 2926 O O . VAL A 1 359 ? -1.569 32.531 25.031 1 75 359 VAL A O 1
ATOM 2929 N N . VAL A 1 360 ? 0.556 32.719 24.641 1 76.69 360 VAL A N 1
ATOM 2930 C CA . VAL A 1 360 ? 0.904 32.219 25.953 1 76.69 360 VAL A CA 1
ATOM 2931 C C . VAL A 1 360 ? 0.429 33.188 27.031 1 76.69 360 VAL A C 1
ATOM 2933 O O . VAL A 1 360 ? 0.086 32.781 28.141 1 76.69 360 VAL A O 1
ATOM 2936 N N . VAL A 1 361 ? 0.407 34.438 26.688 1 74.75 361 VAL A N 1
ATOM 2937 C CA . VAL A 1 361 ? -0.014 35.469 27.641 1 74.75 361 VAL A CA 1
ATOM 2938 C C . VAL A 1 361 ? -1.451 35.188 28.078 1 74.75 361 VAL A C 1
ATOM 2940 O O . VAL A 1 361 ? -1.815 35.469 29.219 1 74.75 361 VAL A O 1
ATOM 2943 N N . PHE A 1 362 ? -2.139 34.562 27.203 1 70.81 362 PHE A N 1
ATOM 2944 C CA . PHE A 1 362 ? -3.553 34.375 27.5 1 70.81 362 PHE A CA 1
ATOM 2945 C C . PHE A 1 362 ? -3.777 33.031 28.203 1 70.81 362 PHE A C 1
ATOM 2947 O O . PHE A 1 362 ? -4.902 32.719 28.578 1 70.81 362 PHE A O 1
ATOM 2954 N N . ASP A 1 363 ? -2.748 32.344 28.297 1 67.94 363 ASP A N 1
ATOM 2955 C CA . ASP A 1 363 ? -2.824 31.109 29.094 1 67.94 363 ASP A CA 1
ATOM 2956 C C . ASP A 1 363 ? -2.74 31.422 30.594 1 67.94 363 ASP A C 1
ATOM 2958 O O . ASP A 1 363 ? -1.776 32.062 31.047 1 67.94 363 ASP A O 1
ATOM 2962 N N . PRO A 1 364 ? -3.693 31.062 31.406 1 65.56 364 PRO A N 1
ATOM 2963 C CA . PRO A 1 364 ? -3.713 31.406 32.844 1 65.56 364 PRO A CA 1
ATOM 2964 C C . PRO A 1 364 ? -2.529 30.812 33.594 1 65.56 364 PRO A C 1
ATOM 2966 O O . PRO A 1 364 ? -2.193 31.297 34.688 1 65.56 364 PRO A O 1
ATOM 2969 N N . ARG A 1 365 ? -1.947 29.797 33.062 1 65 365 ARG A N 1
ATOM 2970 C CA . ARG A 1 365 ? -0.856 29.141 33.781 1 65 365 ARG A CA 1
ATOM 2971 C C . ARG A 1 365 ? 0.433 29.938 33.688 1 65 365 ARG A C 1
ATOM 2973 O O . ARG A 1 365 ? 1.272 29.906 34.594 1 65 365 ARG A O 1
ATOM 2980 N N . TYR A 1 366 ? 0.588 30.641 32.531 1 69.25 366 TYR A N 1
ATOM 2981 C CA . TYR A 1 366 ? 1.886 31.234 32.25 1 69.25 366 TYR A CA 1
ATOM 2982 C C . TYR A 1 366 ? 1.815 32.75 32.312 1 69.25 366 TYR A C 1
ATOM 2984 O O . TYR A 1 366 ? 2.633 33.406 33 1 69.25 366 TYR A O 1
ATOM 2992 N N . LYS A 1 367 ? 0.836 33.375 31.797 1 75.5 367 LYS A N 1
ATOM 2993 C CA . LYS A 1 367 ? 0.603 34.812 31.781 1 75.5 367 LYS A CA 1
ATOM 2994 C C . LYS A 1 367 ? 1.8 35.562 31.188 1 75.5 367 LYS A C 1
ATOM 2996 O O . LYS A 1 367 ? 2.635 34.969 30.5 1 75.5 367 LYS A O 1
ATOM 3001 N N . PHE A 1 368 ? 1.782 36.781 31.297 1 80.38 368 PHE A N 1
ATOM 3002 C CA . PHE A 1 368 ? 2.824 37.656 30.75 1 80.38 368 PHE A CA 1
ATOM 3003 C C . PHE A 1 368 ? 4.145 37.438 31.484 1 80.38 368 PHE A C 1
ATOM 3005 O O . PHE A 1 368 ? 5.219 37.625 30.891 1 80.38 368 PHE A O 1
ATOM 3012 N N . THR A 1 369 ? 4.125 36.875 32.625 1 80.94 369 THR A N 1
ATOM 3013 C CA . THR A 1 369 ? 5.305 36.688 33.469 1 80.94 369 THR A CA 1
ATOM 3014 C C . THR A 1 369 ? 6.234 35.625 32.844 1 80.94 369 THR A C 1
ATOM 3016 O O . THR A 1 369 ? 7.457 35.781 32.906 1 80.94 369 THR A O 1
ATOM 3019 N N . PHE A 1 370 ? 5.637 34.688 32.375 1 82.25 370 PHE A N 1
ATOM 3020 C CA . PHE A 1 370 ? 6.445 33.625 31.781 1 82.25 370 PHE A CA 1
ATOM 3021 C C . PHE A 1 370 ? 7.172 34.156 30.547 1 82.25 370 PHE A C 1
ATOM 3023 O O . PHE A 1 370 ? 8.328 33.781 30.297 1 82.25 370 PHE A O 1
ATOM 3030 N N . VAL A 1 371 ? 6.465 34.938 29.797 1 83.62 371 VAL A N 1
ATOM 3031 C CA . VAL A 1 371 ? 7.07 35.531 28.609 1 83.62 371 VAL A CA 1
ATOM 3032 C C . VAL A 1 371 ? 8.234 36.438 29 1 83.62 371 VAL A C 1
ATOM 3034 O O . VAL A 1 371 ? 9.297 36.375 28.391 1 83.62 371 VAL A O 1
ATOM 3037 N N . GLU A 1 372 ? 7.98 37.094 30.031 1 83.31 372 GLU A N 1
ATOM 3038 C CA . GLU A 1 372 ? 9.023 37.969 30.531 1 83.31 372 GLU A CA 1
ATOM 3039 C C . GLU A 1 372 ? 10.242 37.188 31 1 83.31 372 GLU A C 1
ATOM 3041 O O . GLU A 1 372 ? 11.383 37.562 30.688 1 83.31 372 GLU A O 1
ATOM 3046 N N . PHE A 1 373 ? 9.992 36.219 31.703 1 83.62 373 PHE A N 1
ATOM 3047 C CA . PHE A 1 373 ? 11.055 35.344 32.219 1 83.62 373 PHE A CA 1
ATOM 3048 C C . PHE A 1 373 ? 11.852 34.75 31.047 1 83.62 373 PHE A C 1
ATOM 3050 O O . PHE A 1 373 ? 13.086 34.812 31.047 1 83.62 373 PHE A O 1
ATOM 3057 N N . SER A 1 374 ? 11.164 34.188 30.094 1 82.12 374 SER A N 1
ATOM 3058 C CA . SER A 1 374 ? 11.797 33.5 28.969 1 82.12 374 SER A CA 1
ATOM 3059 C C . SER A 1 374 ? 12.617 34.5 28.125 1 82.12 374 SER A C 1
ATOM 3061 O O . SER A 1 374 ? 13.758 34.188 27.75 1 82.12 374 SER A O 1
ATOM 3063 N N . TYR A 1 375 ? 12.039 35.625 27.906 1 82.69 375 TYR A N 1
ATOM 3064 C CA . TYR A 1 375 ? 12.719 36.594 27.047 1 82.69 375 TYR A CA 1
ATOM 3065 C C . TYR A 1 375 ? 13.906 37.219 27.766 1 82.69 375 TYR A C 1
ATOM 3067 O O . TYR A 1 375 ? 14.898 37.562 27.141 1 82.69 375 TYR A O 1
ATOM 3075 N N . LYS A 1 376 ? 13.727 37.281 29.062 1 82.94 376 LYS A N 1
ATOM 3076 C CA . LYS A 1 376 ? 14.875 37.719 29.844 1 82.94 376 LYS A CA 1
ATOM 3077 C C . LYS A 1 376 ? 16.047 36.75 29.734 1 82.94 376 LYS A C 1
ATOM 3079 O O . LYS A 1 376 ? 17.188 37.188 29.578 1 82.94 376 LYS A O 1
ATOM 3084 N N . LYS A 1 377 ? 15.742 35.562 29.781 1 81 377 LYS A N 1
ATOM 3085 C CA . LYS A 1 377 ? 16.75 34.531 29.703 1 81 377 LYS A CA 1
ATOM 3086 C C . LYS A 1 377 ? 17.344 34.438 28.297 1 81 377 LYS A C 1
ATOM 3088 O O . LYS A 1 377 ? 18.547 34.188 28.125 1 81 377 LYS A O 1
ATOM 3093 N N . LEU A 1 378 ? 16.5 34.781 27.344 1 77.56 378 LEU A N 1
ATOM 3094 C CA . LEU A 1 378 ? 16.922 34.625 25.953 1 77.56 378 LEU A CA 1
ATOM 3095 C C . LEU A 1 378 ? 17.641 35.844 25.453 1 77.56 378 LEU A C 1
ATOM 3097 O O . LEU A 1 378 ? 18.641 35.75 24.734 1 77.56 378 LEU A O 1
ATOM 3101 N N . TYR A 1 379 ? 17 37.031 25.812 1 78.19 379 TYR A N 1
ATOM 3102 C CA . TYR A 1 379 ? 17.453 38.25 25.172 1 78.19 379 TYR A CA 1
ATOM 3103 C C . TYR A 1 379 ? 17.953 39.281 26.188 1 78.19 379 TYR A C 1
ATOM 3105 O O . TYR A 1 379 ? 18.484 40.312 25.828 1 78.19 379 TYR A O 1
ATOM 3113 N N . GLY A 1 380 ? 17.828 38.969 27.422 1 79.75 380 GLY A N 1
ATOM 3114 C CA . GLY A 1 380 ? 18.219 39.906 28.469 1 79.75 380 GLY A CA 1
ATOM 3115 C C . GLY A 1 380 ? 17.094 40.812 28.938 1 79.75 380 GLY A C 1
ATOM 3116 O O . GLY A 1 380 ? 16 40.781 28.359 1 79.75 380 GLY A O 1
ATOM 3117 N N . GLU A 1 381 ? 17.359 41.531 30 1 79 381 GLU A N 1
ATOM 3118 C CA . GLU A 1 381 ? 16.375 42.406 30.562 1 79 381 GLU A CA 1
ATOM 3119 C C . GLU A 1 381 ? 16.094 43.594 29.641 1 79 381 GLU A C 1
ATOM 3121 O O . GLU A 1 381 ? 17.016 44.188 29.094 1 79 381 GLU A O 1
ATOM 3126 N N . GLY A 1 382 ? 14.844 43.938 29.453 1 76.88 382 GLY A N 1
ATOM 3127 C CA . GLY A 1 382 ? 14.445 45.062 28.641 1 76.88 382 GLY A CA 1
ATOM 3128 C C . GLY A 1 382 ? 14.719 44.875 27.156 1 76.88 382 GLY A C 1
ATOM 3129 O O . GLY A 1 382 ? 15.031 45.812 26.453 1 76.88 382 GLY A O 1
ATOM 3130 N N . SER A 1 383 ? 14.578 43.688 26.688 1 82.38 383 SER A N 1
ATOM 3131 C CA . SER A 1 383 ? 14.883 43.375 25.297 1 82.38 383 SER A CA 1
ATOM 3132 C C . SER A 1 383 ? 13.836 43.969 24.344 1 82.38 383 SER A C 1
ATOM 3134 O O . SER A 1 383 ? 12.695 44.188 24.75 1 82.38 383 SER A O 1
ATOM 3136 N N . LEU A 1 384 ? 14.281 44.281 23.141 1 83.44 384 LEU A N 1
ATOM 3137 C CA . LEU A 1 384 ? 13.391 44.812 22.109 1 83.44 384 LEU A CA 1
ATOM 3138 C C . LEU A 1 384 ? 12.297 43.781 21.766 1 83.44 384 LEU A C 1
ATOM 3140 O O . LEU A 1 384 ? 11.172 44.188 21.469 1 83.44 384 LEU A O 1
ATOM 3144 N N . GLN A 1 385 ? 12.594 42.594 21.938 1 81.94 385 GLN A N 1
ATOM 3145 C CA . GLN A 1 385 ? 11.641 41.531 21.625 1 81.94 385 GLN A CA 1
ATOM 3146 C C . GLN A 1 385 ? 10.477 41.531 22.625 1 81.94 385 GLN A C 1
ATOM 3148 O O . GLN A 1 385 ? 9.32 41.344 22.234 1 81.94 385 GLN A O 1
ATOM 3153 N N . LEU A 1 386 ? 10.82 41.75 23.859 1 83.81 386 LEU A N 1
ATOM 3154 C CA . LEU A 1 386 ? 9.773 41.812 24.875 1 83.81 386 LEU A CA 1
ATOM 3155 C C . LEU A 1 386 ? 8.867 43 24.656 1 83.81 386 LEU A C 1
ATOM 3157 O O . LEU A 1 386 ? 7.648 42.906 24.828 1 83.81 386 LEU A O 1
ATOM 3161 N N . LYS A 1 387 ? 9.43 44.062 24.266 1 85.31 387 LYS A N 1
ATOM 3162 C CA . LYS A 1 387 ? 8.656 45.25 24 1 85.31 387 LYS A CA 1
ATOM 3163 C C . LYS A 1 387 ? 7.715 45.062 22.812 1 85.31 387 LYS A C 1
ATOM 3165 O O . LYS A 1 387 ? 6.586 45.562 22.828 1 85.31 387 LYS A O 1
ATOM 3170 N N . MET A 1 388 ? 8.211 44.406 21.891 1 85.31 388 MET A N 1
ATOM 3171 C CA . MET A 1 388 ? 7.395 44.125 20.719 1 85.31 388 MET A CA 1
ATOM 3172 C C . MET A 1 388 ? 6.172 43.312 21.094 1 85.31 388 MET A C 1
ATOM 3174 O O . MET A 1 388 ? 5.086 43.5 20.547 1 85.31 388 MET A O 1
ATOM 3178 N N . VAL A 1 389 ? 6.355 42.406 21.984 1 84.44 389 VAL A N 1
ATOM 3179 C CA . VAL A 1 389 ? 5.25 41.562 22.438 1 84.44 389 VAL A CA 1
ATOM 3180 C C . VAL A 1 389 ? 4.219 42.406 23.156 1 84.44 389 VAL A C 1
ATOM 3182 O O . VAL A 1 389 ? 3.018 42.312 22.906 1 84.44 389 VAL A O 1
ATOM 3185 N N . GLU A 1 390 ? 4.715 43.281 23.922 1 83.19 390 GLU A N 1
ATOM 3186 C CA . GLU A 1 390 ? 3.83 44.156 24.672 1 83.19 390 GLU A CA 1
ATOM 3187 C C . GLU A 1 390 ? 3.057 45.094 23.734 1 83.19 390 GLU A C 1
ATOM 3189 O O . GLU A 1 390 ? 1.841 45.25 23.875 1 83.19 390 GLU A O 1
ATOM 3194 N N . ASP A 1 391 ? 3.766 45.594 22.828 1 85.75 391 ASP A N 1
ATOM 3195 C CA . ASP A 1 391 ? 3.15 46.5 21.891 1 85.75 391 ASP A CA 1
ATOM 3196 C C . ASP A 1 391 ? 2.068 45.812 21.062 1 85.75 391 ASP A C 1
ATOM 3198 O O . ASP A 1 391 ? 0.993 46.375 20.844 1 85.75 391 ASP A O 1
ATOM 3202 N N . THR A 1 392 ? 2.391 44.719 20.656 1 85.06 392 THR A N 1
ATOM 3203 C CA . THR A 1 392 ? 1.448 44 19.828 1 85.06 392 THR A CA 1
ATOM 3204 C C . THR A 1 392 ? 0.223 43.562 20.625 1 85.06 392 THR A C 1
ATOM 3206 O O . THR A 1 392 ? -0.899 43.594 20.125 1 85.06 392 THR A O 1
ATOM 3209 N N . LEU A 1 393 ? 0.406 43.188 21.828 1 83.12 393 LEU A N 1
ATOM 3210 C CA . LEU A 1 393 ? -0.688 42.812 22.719 1 83.12 393 LEU A CA 1
ATOM 3211 C C . LEU A 1 393 ? -1.662 43.969 22.891 1 83.12 393 LEU A C 1
ATOM 3213 O O . LEU A 1 393 ? -2.879 43.781 22.828 1 83.12 393 LEU A O 1
ATOM 3217 N N . PHE A 1 394 ? -1.108 45.062 23.047 1 83.31 394 PHE A N 1
ATOM 3218 C CA . PHE A 1 394 ? -1.941 46.25 23.25 1 83.31 394 PHE A CA 1
ATOM 3219 C C . PHE A 1 394 ? -2.65 46.625 21.969 1 83.31 394 PHE A C 1
ATOM 3221 O O . PHE A 1 394 ? -3.805 47.062 22 1 83.31 394 PHE A O 1
ATOM 3228 N N . ALA A 1 395 ? -1.942 46.5 20.938 1 83.75 395 ALA A N 1
ATOM 3229 C CA . ALA A 1 395 ? -2.557 46.781 19.641 1 83.75 395 ALA A CA 1
ATOM 3230 C C . ALA A 1 395 ? -3.748 45.875 19.375 1 83.75 395 ALA A C 1
ATOM 3232 O O . ALA A 1 395 ? -4.785 46.312 18.891 1 83.75 395 ALA A O 1
ATOM 3233 N N . LEU A 1 396 ? -3.545 44.719 19.719 1 82.81 396 LEU A N 1
ATOM 3234 C CA . LEU A 1 396 ? -4.609 43.75 19.531 1 82.81 396 LEU A CA 1
ATOM 3235 C C . LEU A 1 396 ? -5.797 44.062 20.438 1 82.81 396 LEU A C 1
ATOM 3237 O O . LEU A 1 396 ? -6.949 43.969 20 1 82.81 396 LEU A O 1
ATOM 3241 N N . PHE A 1 397 ? -5.496 44.406 21.609 1 78.75 397 PHE A N 1
ATOM 3242 C CA . PHE A 1 397 ? -6.531 44.75 22.562 1 78.75 397 PHE A CA 1
ATOM 3243 C C . PHE A 1 397 ? -7.34 45.969 22.062 1 78.75 397 PHE A C 1
ATOM 3245 O O . PHE A 1 397 ? -8.57 45.938 22.141 1 78.75 397 PHE A O 1
ATOM 3252 N N . ASP A 1 398 ? -6.68 46.844 21.594 1 80.12 398 ASP A N 1
ATOM 3253 C CA . ASP A 1 398 ? -7.332 48.062 21.109 1 80.12 398 ASP A CA 1
ATOM 3254 C C . ASP A 1 398 ? -8.242 47.75 19.906 1 80.12 398 ASP A C 1
ATOM 3256 O O . ASP A 1 398 ? -9.344 48.281 19.812 1 80.12 398 ASP A O 1
ATOM 3260 N N . GLU A 1 399 ? -7.805 46.969 19.109 1 80.19 399 GLU A N 1
ATOM 3261 C CA . GLU A 1 399 ? -8.57 46.594 17.922 1 80.19 399 GLU A CA 1
ATOM 3262 C C . GLU A 1 399 ? -9.852 45.875 18.281 1 80.19 399 GLU A C 1
ATOM 3264 O O . GLU A 1 399 ? -10.914 46.125 17.719 1 80.19 399 GLU A O 1
ATOM 3269 N N . TYR A 1 400 ? -9.789 45.031 19.203 1 75.75 400 TYR A N 1
ATOM 3270 C CA . TYR A 1 400 ? -10.953 44.25 19.578 1 75.75 400 TYR A CA 1
ATOM 3271 C C . TYR A 1 400 ? -11.922 45.062 20.406 1 75.75 400 TYR A C 1
ATOM 3273 O O . TYR A 1 400 ? -13.133 44.844 20.375 1 75.75 400 TYR A O 1
ATOM 3281 N N . MET A 1 401 ? -11.391 46 21.141 1 70.88 401 MET A N 1
ATOM 3282 C CA . MET A 1 401 ? -12.242 46.906 21.922 1 70.88 401 MET A CA 1
ATOM 3283 C C . MET A 1 401 ? -13.016 47.844 21.016 1 70.88 401 MET A C 1
ATOM 3285 O O . MET A 1 401 ? -14.172 48.156 21.297 1 70.88 401 MET A O 1
ATOM 3289 N N . GLN A 1 402 ? -12.43 48.219 20.016 1 67.56 402 GLN A N 1
ATOM 3290 C CA . GLN A 1 402 ? -13.102 49.094 19.062 1 67.56 402 GLN A CA 1
ATOM 3291 C C . GLN A 1 402 ? -14.211 48.375 18.312 1 67.56 402 GLN A C 1
ATOM 3293 O O . GLN A 1 402 ? -15.266 48.938 18.031 1 67.56 402 GLN A O 1
ATOM 3298 N N . ALA A 1 403 ? -14.031 47.156 18.016 1 64.44 403 ALA A N 1
ATOM 3299 C CA . ALA A 1 403 ? -15.023 46.344 17.297 1 64.44 403 ALA A CA 1
ATOM 3300 C C . ALA A 1 403 ? -16.234 46.062 18.172 1 64.44 403 ALA A C 1
ATOM 3302 O O . ALA A 1 403 ? -17.359 45.969 17.672 1 64.44 403 ALA A O 1
ATOM 3303 N N . THR A 1 404 ? -16.078 45.781 19.438 1 56.81 404 THR A N 1
ATOM 3304 C CA . THR A 1 404 ? -17.172 45.531 20.359 1 56.81 404 THR A CA 1
ATOM 3305 C C . THR A 1 404 ? -18.016 46.812 20.562 1 56.81 404 THR A C 1
ATOM 3307 O O . THR A 1 404 ? -19.219 46.719 20.781 1 56.81 404 THR A O 1
ATOM 3310 N N . LYS A 1 405 ? -17.5 48 20.547 1 55.34 405 LYS A N 1
ATOM 3311 C CA . LYS A 1 405 ? -18.266 49.219 20.734 1 55.34 405 LYS A CA 1
ATOM 3312 C C . LYS A 1 405 ? -19.219 49.438 19.562 1 55.34 405 LYS A C 1
ATOM 3314 O O . LYS A 1 405 ? -20.312 50 19.75 1 55.34 405 LYS A O 1
ATOM 3319 N N . SER A 1 406 ? -18.906 48.969 18.406 1 49.25 406 SER A N 1
ATOM 3320 C CA . SER A 1 406 ? -19.781 49.219 17.266 1 49.25 406 SER A CA 1
ATOM 3321 C C . SER A 1 406 ? -20.922 48.188 17.219 1 49.25 406 SER A C 1
ATOM 3323 O O . SER A 1 406 ? -21.75 48.219 16.297 1 49.25 406 SER A O 1
ATOM 3325 N N . LEU A 1 407 ? -20.922 47.125 17.922 1 43.25 407 LEU A N 1
ATOM 3326 C CA . LEU A 1 407 ? -22.094 46.25 17.938 1 43.25 407 LEU A CA 1
ATOM 3327 C C . LEU A 1 407 ? -23.234 46.875 18.719 1 43.25 407 LEU A C 1
ATOM 3329 O O . LEU A 1 407 ? -23.031 47.375 19.844 1 43.25 407 LEU A O 1
ATOM 3333 N N . PRO A 1 408 ? -24.375 47.312 18.094 1 36.97 408 PRO A N 1
ATOM 3334 C CA . PRO A 1 408 ? -25.531 47.875 18.797 1 36.97 408 PRO A CA 1
ATOM 3335 C C . PRO A 1 408 ? -25.906 47.094 20.047 1 36.97 408 PRO A C 1
ATOM 3337 O O . PRO A 1 408 ? -25.844 45.844 20.031 1 36.97 408 PRO A O 1
ATOM 3340 N N . MET A 1 409 ? -25.719 47.594 21.234 1 33.16 409 MET A N 1
ATOM 3341 C CA . MET A 1 409 ? -26.266 47.062 22.5 1 33.16 409 MET A CA 1
ATOM 3342 C C . MET A 1 409 ? -27.703 46.594 22.297 1 33.16 409 MET A C 1
ATOM 3344 O O . MET A 1 409 ? -28.594 47.375 22 1 33.16 409 MET A O 1
ATOM 3348 N N . ALA A 1 410 ? -27.969 45.531 21.703 1 33.22 410 ALA A N 1
ATOM 3349 C CA . ALA A 1 410 ? -29.328 45.031 21.891 1 33.22 410 ALA A CA 1
ATOM 3350 C C . ALA A 1 410 ? -29.812 45.312 23.312 1 33.22 410 ALA A C 1
ATOM 3352 O O . ALA A 1 410 ? -29.031 45.25 24.266 1 33.22 410 ALA A O 1
ATOM 3353 N N . CYS A 1 411 ? -31.062 45.844 23.5 1 30.16 411 CYS A N 1
ATOM 3354 C CA . CYS A 1 411 ? -31.984 46.219 24.562 1 30.16 411 CYS A CA 1
ATOM 3355 C C . CYS A 1 411 ? -32.125 45.094 25.594 1 30.16 411 CYS A C 1
ATOM 3357 O O . CYS A 1 411 ? -32.531 44 25.25 1 30.16 411 CYS A O 1
ATOM 3359 N N . GLU A 1 412 ? -31.172 44.938 26.562 1 27.41 412 GLU A N 1
ATOM 3360 C CA . GLU A 1 412 ? -31.438 44.188 27.781 1 27.41 412 GLU A CA 1
ATOM 3361 C C . GLU A 1 412 ? -32.875 44.438 28.281 1 27.41 412 GLU A C 1
ATOM 3363 O O . GLU A 1 412 ? -33.219 45.562 28.594 1 27.41 412 GLU A O 1
ATOM 3368 N N . SER A 1 413 ? -33.844 43.75 27.719 1 25.3 413 SER A N 1
ATOM 3369 C CA . SER A 1 413 ? -35.125 43.781 28.422 1 25.3 413 SER A CA 1
ATOM 3370 C C . SER A 1 413 ? -34.906 43.719 29.938 1 25.3 413 SER A C 1
ATOM 3372 O O . SER A 1 413 ? -33.812 43.438 30.406 1 25.3 413 SER A O 1
ATOM 3374 N N . SER A 1 414 ? -36.125 43.531 30.703 1 26 414 SER A N 1
ATOM 3375 C CA . SER A 1 414 ? -36.75 43.781 32 1 26 414 SER A CA 1
ATOM 3376 C C . SER A 1 414 ? -36.094 42.938 33.094 1 26 414 SER A C 1
ATOM 3378 O O . SER A 1 414 ? -36.125 41.688 33.031 1 26 414 SER A O 1
ATOM 3380 N N . SER A 1 415 ? -34.938 43.406 33.656 1 23.66 415 SER A N 1
ATOM 3381 C CA . SER A 1 415 ? -34.406 42.969 34.938 1 23.66 415 SER A CA 1
ATOM 3382 C C . SER A 1 415 ? -35.531 42.875 35.969 1 23.66 415 SER A C 1
ATOM 3384 O O . SER A 1 415 ? -36.312 43.812 36.156 1 23.66 415 SER A O 1
ATOM 3386 N N . PHE A 1 416 ? -36.031 41.594 36.219 1 22.48 416 PHE A N 1
ATOM 3387 C CA . PHE A 1 416 ? -36.688 41.281 37.469 1 22.48 416 PHE A CA 1
ATOM 3388 C C . PHE A 1 416 ? -35.906 41.844 38.656 1 22.48 416 PHE A C 1
ATOM 3390 O O . PHE A 1 416 ? -34.688 41.781 38.656 1 22.48 416 PHE A O 1
ATOM 3397 N N . GLN A 1 417 ? -36.438 42.781 39.469 1 20.83 417 GLN A N 1
ATOM 3398 C CA . GLN A 1 417 ? -36.188 43.594 40.656 1 20.83 417 GLN A CA 1
ATOM 3399 C C . GLN A 1 417 ? -35.719 42.75 41.844 1 20.83 417 GLN A C 1
ATOM 3401 O O . GLN A 1 417 ? -35.5 43.25 42.938 1 20.83 417 GLN A O 1
ATOM 3406 N N . ASP A 1 418 ? -35.594 41.375 41.75 1 22.58 418 ASP A N 1
ATOM 3407 C CA . ASP A 1 418 ? -35.594 41.031 43.188 1 22.58 418 ASP A CA 1
ATOM 3408 C C . ASP A 1 418 ? -34.344 41.562 43.875 1 22.58 418 ASP A C 1
ATOM 3410 O O . ASP A 1 418 ? -33.25 41.531 43.312 1 22.58 418 ASP A O 1
ATOM 3414 N N . SER A 1 419 ? -34.406 42.281 45.062 1 20.52 419 SER A N 1
ATOM 3415 C CA . SER A 1 419 ? -33.75 43.219 46 1 20.52 419 SER A CA 1
ATOM 3416 C C . SER A 1 419 ? -32.594 42.562 46.688 1 20.52 419 SER A C 1
ATOM 3418 O O . SER A 1 419 ? -31.828 43.25 47.406 1 20.52 419 SER A O 1
ATOM 3420 N N . ASN A 1 420 ? -32.375 41.25 46.781 1 22.16 420 ASN A N 1
ATOM 3421 C CA . ASN A 1 420 ? -31.781 41.094 48.094 1 22.16 420 ASN A CA 1
ATOM 3422 C C . ASN A 1 420 ? -30.359 41.656 48.156 1 22.16 420 ASN A C 1
ATOM 3424 O O . ASN A 1 420 ? -29.656 41.688 47.125 1 22.16 420 ASN A O 1
ATOM 3428 N N . ASP A 1 421 ? -29.859 42.25 49.344 1 20.02 421 ASP A N 1
ATOM 3429 C CA . ASP A 1 421 ? -28.953 43.219 49.938 1 20.02 421 ASP A CA 1
ATOM 3430 C C . ASP A 1 421 ? -27.5 42.75 49.844 1 20.02 421 ASP A C 1
ATOM 3432 O O . ASP A 1 421 ? -26.594 43.562 49.719 1 20.02 421 ASP A O 1
ATOM 3436 N N . ASN A 1 422 ? -27.094 41.562 50.188 1 22.5 422 ASN A N 1
ATOM 3437 C CA . ASN A 1 422 ? -25.938 41.562 51.062 1 22.5 422 ASN A CA 1
ATOM 3438 C C . ASN A 1 422 ? -24.641 41.812 50.312 1 22.5 422 ASN A C 1
ATOM 3440 O O . ASN A 1 422 ? -24.297 41.062 49.406 1 22.5 422 ASN A O 1
ATOM 3444 N N . GLN A 1 423 ? -24.078 43.062 50.375 1 20.14 423 GLN A N 1
ATOM 3445 C CA . GLN A 1 423 ? -23.016 43.75 49.688 1 20.14 423 GLN A CA 1
ATOM 3446 C C . GLN A 1 423 ? -21.641 43.25 50.094 1 20.14 423 GLN A C 1
ATOM 3448 O O . GLN A 1 423 ? -20.922 43.906 50.844 1 20.14 423 GLN A O 1
ATOM 3453 N N . SER A 1 424 ? -21.438 42.031 50.562 1 20.66 424 SER A N 1
ATOM 3454 C CA . SER A 1 424 ? -20.094 41.969 51.125 1 20.66 424 SER A CA 1
ATOM 3455 C C . SER A 1 424 ? -19.031 42.312 50.062 1 20.66 424 SER A C 1
ATOM 3457 O O . SER A 1 424 ? -19.172 41.938 48.906 1 20.66 424 SER A O 1
ATOM 3459 N N . ARG A 1 425 ? -18.141 43.281 50.375 1 23.39 425 ARG A N 1
ATOM 3460 C CA . ARG A 1 425 ? -17.109 44.125 49.812 1 23.39 425 ARG A CA 1
ATOM 3461 C C . ARG A 1 425 ? -15.898 43.312 49.375 1 23.39 425 ARG A C 1
ATOM 3463 O O . ARG A 1 425 ? -14.828 43.875 49.094 1 23.39 425 ARG A O 1
ATOM 3470 N N . GLN A 1 426 ? -15.898 42 49.531 1 21.36 426 GLN A N 1
ATOM 3471 C CA . GLN A 1 426 ? -14.523 41.531 49.438 1 21.36 426 GLN A CA 1
ATOM 3472 C C . GLN A 1 426 ? -13.891 41.906 48.125 1 21.36 426 GLN A C 1
ATOM 3474 O O . GLN A 1 426 ? -14.555 41.906 47.062 1 21.36 426 GLN A O 1
ATOM 3479 N N . GLY A 1 427 ? -12.805 42.719 48.125 1 23.5 427 GLY A N 1
ATOM 3480 C CA . GLY A 1 427 ? -11.922 43.312 47.156 1 23.5 427 GLY A CA 1
ATOM 3481 C C . GLY A 1 427 ? -11.43 42.344 46.125 1 23.5 427 GLY A C 1
ATOM 3482 O O . GLY A 1 427 ? -10.25 42 46.062 1 23.5 427 GLY A O 1
ATOM 3483 N N . SER A 1 428 ? -12.188 41.344 45.656 1 25.42 428 SER A N 1
ATOM 3484 C CA . SER A 1 428 ? -11.688 40.375 44.688 1 25.42 428 SER A CA 1
ATOM 3485 C C . SER A 1 428 ? -11.25 41.062 43.406 1 25.42 428 SER A C 1
ATOM 3487 O O . SER A 1 428 ? -11.945 41.969 42.906 1 25.42 428 SER A O 1
ATOM 3489 N N . VAL A 1 429 ? -9.891 41.25 43.25 1 30.44 429 VAL A N 1
ATOM 3490 C CA . VAL A 1 429 ? -9.289 41.719 42.031 1 30.44 429 VAL A CA 1
ATOM 3491 C C . VAL A 1 429 ? -10.109 41.219 40.812 1 30.44 429 VAL A C 1
ATOM 3493 O O . VAL A 1 429 ? -10.281 40.031 40.656 1 30.44 429 VAL A O 1
ATOM 3496 N N . GLU A 1 430 ? -11.148 41.938 40.531 1 28.02 430 GLU A N 1
ATOM 3497 C CA . GLU A 1 430 ? -12.078 41.781 39.406 1 28.02 430 GLU A CA 1
ATOM 3498 C C . GLU A 1 430 ? -11.328 41.594 38.094 1 28.02 430 GLU A C 1
ATOM 3500 O O . GLU A 1 430 ? -10.602 42.5 37.656 1 28.02 430 GLU A O 1
ATOM 3505 N N . GLU A 1 431 ? -10.625 40.438 37.906 1 33.84 431 GLU A N 1
ATOM 3506 C CA . GLU A 1 431 ? -10.242 40.062 36.531 1 33.84 431 GLU A CA 1
ATOM 3507 C C . GLU A 1 431 ? -11.281 40.562 35.531 1 33.84 431 GLU A C 1
ATOM 3509 O O . GLU A 1 431 ? -12.445 40.156 35.594 1 33.84 431 GLU A O 1
ATOM 3514 N N . GLY A 1 432 ? -11.164 41.844 35.188 1 32.09 432 GLY A N 1
ATOM 3515 C CA . GLY A 1 432 ? -12.133 42.5 34.344 1 32.09 432 GLY A CA 1
ATOM 3516 C C . GLY A 1 432 ? -12.523 41.688 33.125 1 32.09 432 GLY A C 1
ATOM 3517 O O . GLY A 1 432 ? -11.836 40.75 32.75 1 32.09 432 GLY A O 1
ATOM 3518 N N . PRO A 1 433 ? -13.773 41.812 32.719 1 39.38 433 PRO A N 1
ATOM 3519 C CA . PRO A 1 433 ? -14.438 41.156 31.594 1 39.38 433 PRO A CA 1
ATOM 3520 C C . PRO A 1 433 ? -13.578 41.125 30.328 1 39.38 433 PRO A C 1
ATOM 3522 O O . PRO A 1 433 ? -13.805 40.312 29.438 1 39.38 433 PRO A O 1
ATOM 3525 N N . SER A 1 434 ? -12.578 42.062 30.312 1 40.97 434 SER A N 1
ATOM 3526 C CA . SER A 1 434 ? -11.844 42.25 29.078 1 40.97 434 SER A CA 1
ATOM 3527 C C . SER A 1 434 ? -10.867 41.094 28.828 1 40.97 434 SER A C 1
ATOM 3529 O O . SER A 1 434 ? -10.648 40.688 27.688 1 40.97 434 SER A O 1
ATOM 3531 N N . HIS A 1 435 ? -10.273 40.625 29.875 1 45.81 435 HIS A N 1
ATOM 3532 C CA . HIS A 1 435 ? -9.336 39.5 29.719 1 45.81 435 HIS A CA 1
ATOM 3533 C C . HIS A 1 435 ? -10.023 38.281 29.156 1 45.81 435 HIS A C 1
ATOM 3535 O O . HIS A 1 435 ? -9.438 37.531 28.359 1 45.81 435 HIS A O 1
ATOM 3541 N N . GLY A 1 436 ? -11.188 38.156 29.516 1 45.03 436 GLY A N 1
ATOM 3542 C CA . GLY A 1 436 ? -11.953 37 29.078 1 45.03 436 GLY A CA 1
ATOM 3543 C C . GLY A 1 436 ? -12.234 37.031 27.594 1 45.03 436 GLY A C 1
ATOM 3544 O O . GLY A 1 436 ? -12.203 35.969 26.938 1 45.03 436 GLY A O 1
ATOM 3545 N N . ILE A 1 437 ? -12.391 38.219 27.125 1 45.19 437 ILE A N 1
ATOM 3546 C CA . ILE A 1 437 ? -12.742 38.375 25.719 1 45.19 437 ILE A CA 1
ATOM 3547 C C . ILE A 1 437 ? -11.547 38 24.844 1 45.19 437 ILE A C 1
ATOM 3549 O O . ILE A 1 437 ? -11.672 37.281 23.859 1 45.19 437 ILE A O 1
ATOM 3553 N N . LEU A 1 438 ? -10.453 38.5 25.266 1 49.62 438 LEU A N 1
ATOM 3554 C CA . LEU A 1 438 ? -9.258 38.25 24.484 1 49.62 438 LEU A CA 1
ATOM 3555 C C . LEU A 1 438 ? -8.844 36.781 24.562 1 49.62 438 LEU A C 1
ATOM 3557 O O . LEU A 1 438 ? -8.43 36.188 23.562 1 49.62 438 LEU A O 1
ATOM 3561 N N . GLU A 1 439 ? -8.969 36.25 25.719 1 52.56 439 GLU A N 1
ATOM 3562 C CA . GLU A 1 439 ? -8.625 34.844 25.906 1 52.56 439 GLU A CA 1
ATOM 3563 C C . GLU A 1 439 ? -9.422 33.938 24.953 1 52.56 439 GLU A C 1
ATOM 3565 O O . GLU A 1 439 ? -8.867 33.031 24.344 1 52.56 439 GLU A O 1
ATOM 3570 N N . ALA A 1 440 ? -10.578 34.219 24.891 1 48.88 440 ALA A N 1
ATOM 3571 C CA . ALA A 1 440 ? -11.461 33.406 24.047 1 48.88 440 ALA A CA 1
ATOM 3572 C C . ALA A 1 440 ? -11.086 33.531 22.578 1 48.88 440 ALA A C 1
ATOM 3574 O O . ALA A 1 440 ? -11.18 32.562 21.828 1 48.88 440 ALA A O 1
ATOM 3575 N N . LYS A 1 441 ? -10.57 34.625 22.266 1 49.16 441 LYS A N 1
ATOM 3576 C CA . LYS A 1 441 ? -10.32 34.938 20.859 1 49.16 441 LYS A CA 1
ATOM 3577 C C . LYS A 1 441 ? -8.992 34.344 20.406 1 49.16 441 LYS A C 1
ATOM 3579 O O . LYS A 1 441 ? -8.828 34 19.234 1 49.16 441 LYS A O 1
ATOM 3584 N N . PHE A 1 442 ? -8.094 34.125 21.312 1 47.94 442 PHE A N 1
ATOM 3585 C CA . PHE A 1 442 ? -6.758 33.719 20.906 1 47.94 442 PHE A CA 1
ATOM 3586 C C . PHE A 1 442 ? -6.609 32.188 21.016 1 47.94 442 PHE A C 1
ATOM 3588 O O . PHE A 1 442 ? -5.629 31.625 20.547 1 47.94 442 PHE A O 1
ATOM 3595 N N . GLN A 1 443 ? -7.496 31.562 21.547 1 47.72 443 GLN A N 1
ATOM 3596 C CA . GLN A 1 443 ? -7.398 30.109 21.672 1 47.72 443 GLN A CA 1
ATOM 3597 C C . GLN A 1 443 ? -7.48 29.422 20.312 1 47.72 443 GLN A C 1
ATOM 3599 O O . GLN A 1 443 ? -7.129 28.25 20.172 1 47.72 443 GLN A O 1
ATOM 3604 N N . VAL A 1 444 ? -7.734 30.219 19.328 1 43.59 444 VAL A N 1
ATOM 3605 C CA . VAL A 1 444 ? -8.023 29.609 18.031 1 43.59 444 VAL A CA 1
ATOM 3606 C C . VAL A 1 444 ? -6.715 29.312 17.297 1 43.59 444 VAL A C 1
ATOM 3608 O O . VAL A 1 444 ? -6.727 28.766 16.203 1 43.59 444 VAL A O 1
ATOM 3611 N N . PHE A 1 445 ? -5.566 29.547 17.922 1 42.94 445 PHE A N 1
ATOM 3612 C CA . PHE A 1 445 ? -4.363 29.484 17.094 1 42.94 445 PHE A CA 1
ATOM 3613 C C . PHE A 1 445 ? -3.83 28.062 17.031 1 42.94 445 PHE A C 1
ATOM 3615 O O . PHE A 1 445 ? -3.547 27.453 18.062 1 42.94 445 PHE A O 1
ATOM 3622 N N . ARG A 1 446 ? -4.066 27.266 15.922 1 43.69 446 ARG A N 1
ATOM 3623 C CA . ARG A 1 446 ? -3.492 25.938 15.727 1 43.69 446 ARG A CA 1
ATOM 3624 C C . ARG A 1 446 ? -2.223 26.016 14.883 1 43.69 446 ARG A C 1
ATOM 3626 O O . ARG A 1 446 ? -2.23 26.578 13.789 1 43.69 446 ARG A O 1
ATOM 3633 N N . ILE A 1 447 ? -1.081 25.969 15.453 1 40.22 447 ILE A N 1
ATOM 3634 C CA . ILE A 1 447 ? 0.198 26.109 14.766 1 40.22 447 ILE A CA 1
ATOM 3635 C C . ILE A 1 447 ? 0.669 24.75 14.258 1 40.22 447 ILE A C 1
ATOM 3637 O O . ILE A 1 447 ? 1.646 24.656 13.516 1 40.22 447 ILE A O 1
ATOM 3641 N N . GLY A 1 448 ? -0.074 23.438 14.508 1 37.72 448 GLY A N 1
ATOM 3642 C CA . GLY A 1 448 ? 0.699 22.219 14.375 1 37.72 448 GLY A CA 1
ATOM 3643 C C . GLY A 1 448 ? 0.105 21.234 13.375 1 37.72 448 GLY A C 1
ATOM 3644 O O . GLY A 1 448 ? 0.663 20.156 13.141 1 37.72 448 GLY A O 1
ATOM 3645 N N . GLU A 1 449 ? -1.158 21.188 12.977 1 38.22 449 GLU A N 1
ATOM 3646 C CA . GLU A 1 449 ? -1.612 19.891 12.484 1 38.22 449 GLU A CA 1
ATOM 3647 C C . GLU A 1 449 ? -1.227 19.703 11.016 1 38.22 449 GLU A C 1
ATOM 3649 O O . GLU A 1 449 ? -1.52 20.547 10.172 1 38.22 449 GLU A O 1
ATOM 3654 N N . ARG A 1 450 ? -0.109 19.016 10.805 1 36.44 450 ARG A N 1
ATOM 3655 C CA . ARG A 1 450 ? 0.149 18.578 9.438 1 36.44 450 ARG A CA 1
ATOM 3656 C C . ARG A 1 450 ? -0.786 17.438 9.047 1 36.44 450 ARG A C 1
ATOM 3658 O O . ARG A 1 450 ? -1.037 16.531 9.836 1 36.44 450 ARG A O 1
ATOM 3665 N N . MET B 1 1 ? -46.312 -11.031 -5.797 1 26.12 1 MET B N 1
ATOM 3666 C CA . MET B 1 1 ? -45.688 -10.195 -4.773 1 26.12 1 MET B CA 1
ATOM 3667 C C . MET B 1 1 ? -45.406 -11 -3.508 1 26.12 1 MET B C 1
ATOM 3669 O O . MET B 1 1 ? -46.312 -11.258 -2.715 1 26.12 1 MET B O 1
ATOM 3673 N N . GLY B 1 2 ? -44.75 -12.141 -3.66 1 35.53 2 GLY B N 1
ATOM 3674 C CA . GLY B 1 2 ? -44.688 -13.234 -2.709 1 35.53 2 GLY B CA 1
ATOM 3675 C C . GLY B 1 2 ? -44.281 -12.797 -1.313 1 35.53 2 GLY B C 1
ATOM 3676 O O . GLY B 1 2 ? -43.406 -11.945 -1.153 1 35.53 2 GLY B O 1
ATOM 3677 N N . ILE B 1 3 ? -45.25 -12.719 -0.409 1 38.5 3 ILE B N 1
ATOM 3678 C CA . ILE B 1 3 ? -45.281 -12.375 1.009 1 38.5 3 ILE B CA 1
ATOM 3679 C C . ILE B 1 3 ? -44.062 -12.984 1.715 1 38.5 3 ILE B C 1
ATOM 3681 O O . ILE B 1 3 ? -44 -14.203 1.884 1 38.5 3 ILE B O 1
ATOM 3685 N N . ARG B 1 4 ? -42.906 -12.875 1.217 1 40.03 4 ARG B N 1
ATOM 3686 C CA . ARG B 1 4 ? -41.781 -13.523 1.898 1 40.03 4 ARG B CA 1
ATOM 3687 C C . ARG B 1 4 ? -41.812 -13.258 3.4 1 40.03 4 ARG B C 1
ATOM 3689 O O . ARG B 1 4 ? -41.469 -12.172 3.859 1 40.03 4 ARG B O 1
ATOM 3696 N N . ASN B 1 5 ? -42.812 -13.414 4.027 1 44.88 5 ASN B N 1
ATOM 3697 C CA . ASN B 1 5 ? -42.844 -13.398 5.484 1 44.88 5 ASN B CA 1
ATOM 3698 C C . ASN B 1 5 ? -41.656 -14.133 6.078 1 44.88 5 ASN B C 1
ATOM 3700 O O . ASN B 1 5 ? -41.781 -15.242 6.586 1 44.88 5 ASN B O 1
ATOM 3704 N N . LEU B 1 6 ? -40.531 -14.422 5.309 1 58.19 6 LEU B N 1
ATOM 3705 C CA . LEU B 1 6 ? -39.562 -15.32 5.91 1 58.19 6 LEU B CA 1
ATOM 3706 C C . LEU B 1 6 ? -39 -14.742 7.215 1 58.19 6 LEU B C 1
ATOM 3708 O O . LEU B 1 6 ? -38.625 -13.578 7.266 1 58.19 6 LEU B O 1
ATOM 3712 N N . LYS B 1 7 ? -39.531 -15.273 8.352 1 79.06 7 LYS B N 1
ATOM 3713 C CA . LYS B 1 7 ? -39.156 -14.977 9.719 1 79.06 7 LYS B CA 1
ATOM 3714 C C . LYS B 1 7 ? -37.625 -14.766 9.828 1 79.06 7 LYS B C 1
ATOM 3716 O O . LYS B 1 7 ? -36.844 -15.516 9.25 1 79.06 7 LYS B O 1
ATOM 3721 N N . PHE B 1 8 ? -37.281 -13.609 10.312 1 91.56 8 PHE B N 1
ATOM 3722 C CA . PHE B 1 8 ? -35.906 -13.242 10.555 1 91.56 8 PHE B CA 1
ATOM 3723 C C . PHE B 1 8 ? -35.188 -14.297 11.398 1 91.56 8 PHE B C 1
ATOM 3725 O O . PHE B 1 8 ? -35.75 -14.773 12.398 1 91.56 8 PHE B O 1
ATOM 3732 N N . SER B 1 9 ? -34.156 -14.812 10.945 1 95 9 SER B N 1
ATOM 3733 C CA . SER B 1 9 ? -33.281 -15.734 11.68 1 95 9 SER B CA 1
ATOM 3734 C C . SER B 1 9 ? -31.906 -15.141 11.906 1 95 9 SER B C 1
ATOM 3736 O O . SER B 1 9 ? -31.219 -14.781 10.953 1 95 9 SER B O 1
ATOM 3738 N N . GLN B 1 10 ? -31.562 -15.086 13.188 1 96 10 GLN B N 1
ATOM 3739 C CA . GLN B 1 10 ? -30.25 -14.555 13.547 1 96 10 GLN B CA 1
ATOM 3740 C C . GLN B 1 10 ? -29.141 -15.422 12.961 1 96 10 GLN B C 1
ATOM 3742 O O . GLN B 1 10 ? -28.109 -14.898 12.539 1 96 10 GLN B O 1
ATOM 3747 N N . GLU B 1 11 ? -29.375 -16.672 12.93 1 94.88 11 GLU B N 1
ATOM 3748 C CA . GLU B 1 11 ? -28.391 -17.594 12.398 1 94.88 11 GLU B CA 1
ATOM 3749 C C . GLU B 1 11 ? -28.156 -17.375 10.906 1 94.88 11 GLU B C 1
ATOM 3751 O O . GLU B 1 11 ? -27.016 -17.375 10.438 1 94.88 11 GLU B O 1
ATOM 3756 N N . LYS B 1 12 ? -29.25 -17.25 10.25 1 95.75 12 LYS B N 1
ATOM 3757 C CA . LYS B 1 12 ? -29.141 -17.016 8.812 1 95.75 12 LYS B CA 1
ATOM 3758 C C . LYS B 1 12 ? -28.453 -15.68 8.523 1 95.75 12 LYS B C 1
ATOM 3760 O O . LYS B 1 12 ? -27.641 -15.578 7.609 1 95.75 12 LYS B O 1
ATOM 3765 N N . PHE B 1 13 ? -28.859 -14.648 9.328 1 96.81 13 PHE B N 1
ATOM 3766 C CA . PHE B 1 13 ? -28.203 -13.352 9.203 1 96.81 13 PHE B CA 1
ATOM 3767 C C . PHE B 1 13 ? -26.703 -13.477 9.375 1 96.81 13 PHE B C 1
ATOM 3769 O O . PHE B 1 13 ? -25.938 -12.953 8.562 1 96.81 13 PHE B O 1
ATOM 3776 N N . ARG B 1 14 ? -26.25 -14.188 10.367 1 96.94 14 ARG B N 1
ATOM 3777 C CA . ARG B 1 14 ? -24.828 -14.367 10.672 1 96.94 14 ARG B CA 1
ATOM 3778 C C . ARG B 1 14 ? -24.125 -15.125 9.547 1 96.94 14 ARG B C 1
ATOM 3780 O O . ARG B 1 14 ? -22.984 -14.797 9.195 1 96.94 14 ARG B O 1
ATOM 3787 N N . GLU B 1 15 ? -24.812 -16.094 9 1 96 15 GLU B N 1
ATOM 3788 C CA . GLU B 1 15 ? -24.25 -16.859 7.887 1 96 15 GLU B CA 1
ATOM 3789 C C . GLU B 1 15 ? -24 -15.953 6.684 1 96 15 GLU B C 1
ATOM 3791 O O . GLU B 1 15 ? -22.922 -16.016 6.07 1 96 15 GLU B O 1
ATOM 3796 N N . LEU B 1 16 ? -24.984 -15.164 6.371 1 97.31 16 LEU B N 1
ATOM 3797 C CA . LEU B 1 16 ? -24.859 -14.25 5.242 1 97.31 16 LEU B CA 1
ATOM 3798 C C . LEU B 1 16 ? -23.75 -13.234 5.492 1 97.31 16 LEU B C 1
ATOM 3800 O O . LEU B 1 16 ? -22.984 -12.898 4.574 1 97.31 16 LEU B O 1
ATOM 3804 N N . LEU B 1 17 ? -23.656 -12.773 6.684 1 97.69 17 LEU B N 1
ATOM 3805 C CA . LEU B 1 17 ? -22.641 -11.797 7.062 1 97.69 17 LEU B CA 1
ATOM 3806 C C . LEU B 1 17 ? -21.234 -12.375 6.902 1 97.69 17 LEU B C 1
ATOM 3808 O O . LEU B 1 17 ? -20.359 -11.734 6.328 1 97.69 17 LEU B O 1
ATOM 3812 N N . ILE B 1 18 ? -21.031 -13.555 7.363 1 96.69 18 ILE B N 1
ATOM 3813 C CA . ILE B 1 18 ? -19.734 -14.219 7.281 1 96.69 18 ILE B CA 1
ATOM 3814 C C . ILE B 1 18 ? -19.375 -14.469 5.82 1 96.69 18 ILE B C 1
ATOM 3816 O O . ILE B 1 18 ? -18.219 -14.281 5.418 1 96.69 18 ILE B O 1
ATOM 3820 N N . HIS B 1 19 ? -20.359 -14.859 5.051 1 96.38 19 HIS B N 1
ATOM 3821 C CA . HIS B 1 19 ? -20.125 -15.055 3.625 1 96.38 19 HIS B CA 1
ATOM 3822 C C . HIS B 1 19 ? -19.672 -13.758 2.957 1 96.38 19 HIS B C 1
ATOM 3824 O O . HIS B 1 19 ? -18.781 -13.781 2.1 1 96.38 19 HIS B O 1
ATOM 3830 N N . ALA B 1 20 ? -20.266 -12.688 3.305 1 97 20 ALA B N 1
ATOM 3831 C CA . ALA B 1 20 ? -19.891 -11.391 2.742 1 97 20 ALA B CA 1
ATOM 3832 C C . ALA B 1 20 ? -18.469 -11.016 3.121 1 97 20 ALA B C 1
ATOM 3834 O O . ALA B 1 20 ? -17.703 -10.508 2.287 1 97 20 ALA B O 1
ATOM 3835 N N . LEU B 1 21 ? -18.094 -11.258 4.395 1 96.75 21 LEU B N 1
ATOM 3836 C CA . LEU B 1 21 ? -16.75 -10.945 4.875 1 96.75 21 LEU B CA 1
ATOM 3837 C C . LEU B 1 21 ? -15.695 -11.688 4.055 1 96.75 21 LEU B C 1
ATOM 3839 O O . LEU B 1 21 ? -14.719 -11.086 3.613 1 96.75 21 LEU B O 1
ATOM 3843 N N . VAL B 1 22 ? -15.953 -12.945 3.754 1 95.44 22 VAL B N 1
ATOM 3844 C CA . VAL B 1 22 ? -14.984 -13.797 3.076 1 95.44 22 VAL B CA 1
ATOM 3845 C C . VAL B 1 22 ? -14.969 -13.477 1.583 1 95.44 22 VAL B C 1
ATOM 3847 O O . VAL B 1 22 ? -13.906 -13.312 0.988 1 95.44 22 VAL B O 1
ATOM 3850 N N . ARG B 1 23 ? -16.125 -13.32 1.002 1 95.12 23 ARG B N 1
ATOM 3851 C CA . ARG B 1 23 ? -16.25 -13.133 -0.44 1 95.12 23 ARG B CA 1
ATOM 3852 C C . ARG B 1 23 ? -15.609 -11.82 -0.876 1 95.12 23 ARG B C 1
ATOM 3854 O O . ARG B 1 23 ? -14.992 -11.75 -1.94 1 95.12 23 ARG B O 1
ATOM 3861 N N . HIS B 1 24 ? -15.789 -10.852 -0.055 1 95.94 24 HIS B N 1
ATOM 3862 C CA . HIS B 1 24 ? -15.344 -9.531 -0.474 1 95.94 24 HIS B CA 1
ATOM 3863 C C . HIS B 1 24 ? -14.102 -9.102 0.297 1 95.94 24 HIS B C 1
ATOM 3865 O O . HIS B 1 24 ? -13.719 -7.93 0.266 1 95.94 24 HIS B O 1
ATOM 3871 N N . ASP B 1 25 ? -13.539 -10.031 1.022 1 94.88 25 ASP B N 1
ATOM 3872 C CA . ASP B 1 25 ? -12.305 -9.797 1.758 1 94.88 25 ASP B CA 1
ATOM 3873 C C . ASP B 1 25 ? -12.422 -8.57 2.66 1 94.88 25 ASP B C 1
ATOM 3875 O O . ASP B 1 25 ? -11.57 -7.684 2.627 1 94.88 25 ASP B O 1
ATOM 3879 N N . LEU B 1 26 ? -13.484 -8.445 3.365 1 95.94 26 LEU B N 1
ATOM 3880 C CA . LEU B 1 26 ? -13.68 -7.355 4.316 1 95.94 26 LEU B CA 1
ATOM 3881 C C . LEU B 1 26 ? -12.969 -7.648 5.633 1 95.94 26 LEU B C 1
ATOM 3883 O O . LEU B 1 26 ? -12.898 -8.805 6.062 1 95.94 26 LEU B O 1
ATOM 3887 N N . PRO B 1 27 ? -12.477 -6.582 6.34 1 95.69 27 PRO B N 1
ATOM 3888 C CA . PRO B 1 27 ? -11.836 -6.82 7.637 1 95.69 27 PRO B CA 1
ATOM 3889 C C . PRO B 1 27 ? -12.828 -7.301 8.695 1 95.69 27 PRO B C 1
ATOM 3891 O O . PRO B 1 27 ? -14.031 -7.039 8.594 1 95.69 27 PRO B O 1
ATOM 3894 N N . PHE B 1 28 ? -12.312 -7.949 9.727 1 95.56 28 PHE B N 1
ATOM 3895 C CA . PHE B 1 28 ? -13.156 -8.438 10.812 1 95.56 28 PHE B CA 1
ATOM 3896 C C . PHE B 1 28 ? -13.852 -7.273 11.516 1 95.56 28 PHE B C 1
ATOM 3898 O O . PHE B 1 28 ? -14.961 -7.426 12.023 1 95.56 28 PHE B O 1
ATOM 3905 N N . SER B 1 29 ? -13.25 -6.117 11.5 1 96.56 29 SER B N 1
ATOM 3906 C CA . SER B 1 29 ? -13.789 -4.949 12.18 1 96.56 29 SER B CA 1
ATOM 3907 C C . SER B 1 29 ? -15.023 -4.41 11.461 1 96.56 29 SER B C 1
ATOM 3909 O O . SER B 1 29 ? -15.758 -3.582 12 1 96.56 29 SER B O 1
ATOM 3911 N N . PHE B 1 30 ? -15.211 -4.91 10.266 1 96.94 30 PHE B N 1
ATOM 3912 C CA . PHE B 1 30 ? -16.344 -4.469 9.469 1 96.94 30 PHE B CA 1
ATOM 3913 C C . PHE B 1 30 ? -17.656 -4.629 10.242 1 96.94 30 PHE B C 1
ATOM 3915 O O . PHE B 1 30 ? -18.531 -3.764 10.18 1 96.94 30 PHE B O 1
ATOM 3922 N N . VAL B 1 31 ? -17.781 -5.703 10.992 1 97.38 31 VAL B N 1
ATOM 3923 C CA . VAL B 1 31 ? -19.016 -6.027 11.688 1 97.38 31 VAL B CA 1
ATOM 3924 C C . VAL B 1 31 ? -19.281 -4.992 12.773 1 97.38 31 VAL B C 1
ATOM 3926 O O . VAL B 1 31 ? -20.391 -4.91 13.312 1 97.38 31 VAL B O 1
ATOM 3929 N N . GLU B 1 32 ? -18.297 -4.215 13.086 1 97.62 32 GLU B N 1
ATOM 3930 C CA . GLU B 1 32 ? -18.422 -3.234 14.156 1 97.62 32 GLU B CA 1
ATOM 3931 C C . GLU B 1 32 ? -18.547 -1.819 13.602 1 97.62 32 GLU B C 1
ATOM 3933 O O . GLU B 1 32 ? -18.625 -0.852 14.359 1 97.62 32 GLU B O 1
ATOM 3938 N N . TYR B 1 33 ? -18.438 -1.728 12.297 1 97.44 33 TYR B N 1
ATOM 3939 C CA . TYR B 1 33 ? -18.641 -0.41 11.695 1 97.44 33 TYR B CA 1
ATOM 3940 C C . TYR B 1 33 ? -19.984 0.175 12.094 1 97.44 33 TYR B C 1
ATOM 3942 O O . TYR B 1 33 ? -21.031 -0.408 11.797 1 97.44 33 TYR B O 1
ATOM 3950 N N . GLU B 1 34 ? -19.984 1.349 12.719 1 97.38 34 GLU B N 1
ATOM 3951 C CA . GLU B 1 34 ? -21.203 1.97 13.219 1 97.38 34 GLU B CA 1
ATOM 3952 C C . GLU B 1 34 ? -22.188 2.219 12.094 1 97.38 34 GLU B C 1
ATOM 3954 O O . GLU B 1 34 ? -23.391 1.96 12.242 1 97.38 34 GLU B O 1
ATOM 3959 N N . GLY B 1 35 ? -21.703 2.676 10.977 1 97.38 35 GLY B N 1
ATOM 3960 C CA . GLY B 1 35 ? -22.562 2.934 9.844 1 97.38 35 GLY B CA 1
ATOM 3961 C C . GLY B 1 35 ? -23.266 1.688 9.328 1 97.38 35 GLY B C 1
ATOM 3962 O O . GLY B 1 35 ? -24.438 1.731 8.969 1 97.38 35 GLY B O 1
ATOM 3963 N N . ILE B 1 36 ? -22.578 0.599 9.305 1 97.75 36 ILE B N 1
ATOM 3964 C CA . ILE B 1 36 ? -23.125 -0.663 8.812 1 97.75 36 ILE B CA 1
ATOM 3965 C C . ILE B 1 36 ? -24.141 -1.215 9.812 1 97.75 36 ILE B C 1
ATOM 3967 O O . ILE B 1 36 ? -25.219 -1.659 9.422 1 97.75 36 ILE B O 1
ATOM 3971 N N . ARG B 1 37 ? -23.797 -1.114 11.062 1 97.75 37 ARG B N 1
ATOM 3972 C CA . ARG B 1 37 ? -24.703 -1.557 12.109 1 97.75 37 ARG B CA 1
ATOM 3973 C C . ARG B 1 37 ? -26.016 -0.768 12.062 1 97.75 37 ARG B C 1
ATOM 3975 O O . ARG B 1 37 ? -27.094 -1.335 12.242 1 97.75 37 ARG B O 1
ATOM 3982 N N . ASN B 1 38 ? -25.922 0.539 11.836 1 97.56 38 ASN B N 1
ATOM 3983 C CA . ASN B 1 38 ? -27.109 1.375 11.734 1 97.56 38 ASN B CA 1
ATOM 3984 C C . ASN B 1 38 ? -28.031 0.92 10.594 1 97.56 38 ASN B C 1
ATOM 3986 O O . ASN B 1 38 ? -29.25 0.933 10.727 1 97.56 38 ASN B O 1
ATOM 3990 N N . ILE B 1 39 ? -27.469 0.498 9.516 1 97.75 39 ILE B N 1
ATOM 3991 C CA . ILE B 1 39 ? -28.234 0.025 8.375 1 97.75 39 ILE B CA 1
ATOM 3992 C C . ILE B 1 39 ? -28.953 -1.271 8.734 1 97.75 39 ILE B C 1
ATOM 3994 O O . ILE B 1 39 ? -30.156 -1.407 8.5 1 97.75 39 ILE B O 1
ATOM 3998 N N . PHE B 1 40 ? -28.188 -2.182 9.344 1 97.44 40 PHE B N 1
ATOM 3999 C CA . PHE B 1 40 ? -28.781 -3.461 9.711 1 97.44 40 PHE B CA 1
ATOM 4000 C C . PHE B 1 40 ? -29.953 -3.26 10.68 1 97.44 40 PHE B C 1
ATOM 4002 O O . PHE B 1 40 ? -31.016 -3.852 10.508 1 97.44 40 PHE B O 1
ATOM 4009 N N . THR B 1 41 ? -29.688 -2.404 11.664 1 96.81 41 THR B N 1
ATOM 4010 C CA . THR B 1 41 ? -30.719 -2.143 12.672 1 96.81 41 THR B CA 1
ATOM 4011 C C . THR B 1 41 ? -31.938 -1.492 12.039 1 96.81 41 THR B C 1
ATOM 4013 O O . THR B 1 41 ? -33.094 -1.8 12.406 1 96.81 41 THR B O 1
ATOM 4016 N N . TYR B 1 42 ? -31.734 -0.606 11.102 1 97.12 42 TYR B N 1
ATOM 4017 C CA . TYR B 1 42 ? -32.844 0.06 10.414 1 97.12 42 TYR B CA 1
ATOM 4018 C C . TYR B 1 42 ? -33.656 -0.936 9.602 1 97.12 42 TYR B C 1
ATOM 4020 O O . TYR B 1 42 ? -34.875 -0.887 9.602 1 97.12 42 TYR B O 1
ATOM 4028 N N . LEU B 1 43 ? -32.969 -1.846 8.93 1 96 43 LEU B N 1
ATOM 4029 C CA . LEU B 1 43 ? -33.656 -2.803 8.062 1 96 43 LEU B CA 1
ATOM 4030 C C . LEU B 1 43 ? -34.375 -3.863 8.891 1 96 43 LEU B C 1
ATOM 4032 O O . LEU B 1 43 ? -35.469 -4.301 8.523 1 96 43 LEU B O 1
ATOM 4036 N N . GLU B 1 44 ? -33.688 -4.328 9.977 1 94.75 44 GLU B N 1
ATOM 4037 C CA . GLU B 1 44 ? -34.25 -5.332 10.875 1 94.75 44 GLU B CA 1
ATOM 4038 C C . GLU B 1 44 ? -33.875 -5.043 12.328 1 94.75 44 GLU B C 1
ATOM 4040 O O . GLU B 1 44 ? -32.781 -5.414 12.773 1 94.75 44 GLU B O 1
ATOM 4045 N N . PRO B 1 45 ? -34.781 -4.469 13.023 1 93.38 45 PRO B N 1
ATOM 4046 C CA . PRO B 1 45 ? -34.5 -4.043 14.391 1 93.38 45 PRO B CA 1
ATOM 4047 C C . PRO B 1 45 ? -34.125 -5.207 15.312 1 93.38 45 PRO B C 1
ATOM 4049 O O . PRO B 1 45 ? -33.531 -5 16.359 1 93.38 45 PRO B O 1
ATOM 4052 N N . ASN B 1 46 ? -34.469 -6.414 14.914 1 93.44 46 ASN B N 1
ATOM 4053 C CA . ASN B 1 46 ? -34.219 -7.57 15.766 1 93.44 46 ASN B CA 1
ATOM 4054 C C . ASN B 1 46 ? -32.812 -8.117 15.57 1 93.44 46 ASN B C 1
ATOM 4056 O O . ASN B 1 46 ? -32.406 -9.062 16.25 1 93.44 46 ASN B O 1
ATOM 4060 N N . VAL B 1 47 ? -32.094 -7.488 14.734 1 95.81 47 VAL B N 1
ATOM 4061 C CA . VAL B 1 47 ? -30.734 -7.938 14.453 1 95.81 47 VAL B CA 1
ATOM 4062 C C . VAL B 1 47 ? -29.859 -7.762 15.703 1 95.81 47 VAL B C 1
ATOM 4064 O O . VAL B 1 47 ? -29.906 -6.711 16.344 1 95.81 47 VAL B O 1
ATOM 4067 N N . ILE B 1 48 ? -29.203 -8.781 16.062 1 96.75 48 ILE B N 1
ATOM 4068 C CA . ILE B 1 48 ? -28.203 -8.711 17.125 1 96.75 48 ILE B CA 1
ATOM 4069 C C . ILE B 1 48 ? -26.812 -8.594 16.516 1 96.75 48 ILE B C 1
ATOM 4071 O O . ILE B 1 48 ? -26.344 -9.508 15.82 1 96.75 48 ILE B O 1
ATOM 4075 N N . HIS B 1 49 ? -26.219 -7.504 16.781 1 97.31 49 HIS B N 1
ATOM 4076 C CA . HIS B 1 49 ? -24.891 -7.258 16.219 1 97.31 49 HIS B CA 1
ATOM 4077 C C . HIS B 1 49 ? -23.828 -8.117 16.906 1 97.31 49 HIS B C 1
ATOM 4079 O O . HIS B 1 49 ? -23.953 -8.406 18.094 1 97.31 49 HIS B O 1
ATOM 4085 N N . ILE B 1 50 ? -22.875 -8.453 16.156 1 97 50 ILE B N 1
ATOM 4086 C CA . ILE B 1 50 ? -21.828 -9.32 16.719 1 97 50 ILE B CA 1
ATOM 4087 C C . ILE B 1 50 ? -20.516 -8.555 16.781 1 97 50 ILE B C 1
ATOM 4089 O O . ILE B 1 50 ? -20.359 -7.5 16.156 1 97 50 ILE B O 1
ATOM 4093 N N . SER B 1 51 ? -19.547 -9.062 17.516 1 97.25 51 SER B N 1
ATOM 4094 C CA . SER B 1 51 ? -18.219 -8.484 17.625 1 97.25 51 SER B CA 1
ATOM 4095 C C . SER B 1 51 ? -17.266 -9.094 16.578 1 97.25 51 SER B C 1
ATOM 4097 O O . SER B 1 51 ? -17.594 -10.102 15.953 1 97.25 51 SER B O 1
ATOM 4099 N N . ARG B 1 52 ? -16.203 -8.461 16.484 1 96.56 52 ARG B N 1
ATOM 4100 C CA . ARG B 1 52 ? -15.195 -8.945 15.547 1 96.56 52 ARG B CA 1
ATOM 4101 C C . ARG B 1 52 ? -14.703 -10.336 15.945 1 96.56 52 ARG B C 1
ATOM 4103 O O . ARG B 1 52 ? -14.414 -11.164 15.086 1 96.56 52 ARG B O 1
ATOM 4110 N N . ASN B 1 53 ? -14.664 -10.594 17.203 1 96.38 53 ASN B N 1
ATOM 4111 C CA . ASN B 1 53 ? -14.219 -11.898 17.672 1 96.38 53 ASN B CA 1
ATOM 4112 C C . ASN B 1 53 ? -15.227 -12.992 17.344 1 96.38 53 ASN B C 1
ATOM 4114 O O . ASN B 1 53 ? -14.844 -14.109 16.984 1 96.38 53 ASN B O 1
ATOM 4118 N N . THR B 1 54 ? -16.453 -12.648 17.5 1 96.06 54 THR B N 1
ATOM 4119 C CA . THR B 1 54 ? -17.484 -13.594 17.094 1 96.06 54 THR B CA 1
ATOM 4120 C C . THR B 1 54 ? -17.422 -13.859 15.594 1 96.06 54 THR B C 1
ATOM 4122 O O . THR B 1 54 ? -17.594 -15 15.156 1 96.06 54 THR B O 1
ATOM 4125 N N . GLY B 1 55 ? -17.234 -12.781 14.844 1 95.5 55 GLY B N 1
ATOM 4126 C CA . GLY B 1 55 ? -17.062 -12.953 13.414 1 95.5 55 GLY B CA 1
ATOM 4127 C C . GLY B 1 55 ? -15.93 -13.898 13.055 1 95.5 55 GLY B C 1
ATOM 4128 O O . GLY B 1 55 ? -16.094 -14.781 12.203 1 95.5 55 GLY B O 1
ATOM 4129 N N . LYS B 1 56 ? -14.836 -13.734 13.742 1 96 56 LYS B N 1
ATOM 4130 C CA . LYS B 1 56 ? -13.68 -14.602 13.531 1 96 56 LYS B CA 1
ATOM 4131 C C . LYS B 1 56 ? -14.016 -16.047 13.867 1 96 56 LYS B C 1
ATOM 4133 O O . LYS B 1 56 ? -13.664 -16.969 13.109 1 96 56 LYS B O 1
ATOM 4138 N N . SER B 1 57 ? -14.688 -16.266 14.953 1 96.69 57 SER B N 1
ATOM 4139 C CA . SER B 1 57 ? -15.094 -17.594 15.367 1 96.69 57 SER B CA 1
ATOM 4140 C C . SER B 1 57 ? -16.016 -18.25 14.344 1 96.69 57 SER B C 1
ATOM 4142 O O . SER B 1 57 ? -15.891 -19.438 14.047 1 96.69 57 SER B O 1
ATOM 4144 N N . ASP B 1 58 ? -16.922 -17.453 13.836 1 96.44 58 ASP B N 1
ATOM 4145 C CA . ASP B 1 58 ? -17.859 -17.953 12.836 1 96.44 58 ASP B CA 1
ATOM 4146 C C . ASP B 1 58 ? -17.125 -18.359 11.555 1 96.44 58 ASP B C 1
ATOM 4148 O O . ASP B 1 58 ? -17.484 -19.344 10.906 1 96.44 58 ASP B O 1
ATOM 4152 N N . ILE B 1 59 ? -16.188 -17.609 11.188 1 95.88 59 ILE B N 1
ATOM 4153 C CA . ILE B 1 59 ? -15.414 -17.922 9.992 1 95.88 59 ILE B CA 1
ATOM 4154 C C . ILE B 1 59 ? -14.633 -19.219 10.211 1 95.88 59 ILE B C 1
ATOM 4156 O O . ILE B 1 59 ? -14.516 -20.047 9.305 1 95.88 59 ILE B O 1
ATOM 4160 N N . ARG B 1 60 ? -14.102 -19.422 11.391 1 95.31 60 ARG B N 1
ATOM 4161 C CA . ARG B 1 60 ? -13.391 -20.656 11.711 1 95.31 60 ARG B CA 1
ATOM 4162 C C . ARG B 1 60 ? -14.305 -21.875 11.594 1 95.31 60 ARG B C 1
ATOM 4164 O O . ARG B 1 60 ? -13.891 -22.922 11.094 1 95.31 60 ARG B O 1
ATOM 4171 N N . LYS B 1 61 ? -15.492 -21.672 12.07 1 95.12 61 LYS B N 1
ATOM 4172 C CA . LYS B 1 61 ? -16.469 -22.75 11.945 1 95.12 61 LYS B CA 1
ATOM 4173 C C . LYS B 1 61 ? -16.781 -23.062 10.484 1 95.12 61 LYS B C 1
ATOM 4175 O O . LYS B 1 61 ? -16.891 -24.219 10.094 1 95.12 61 LYS B O 1
ATOM 4180 N N . LEU B 1 62 ? -16.953 -22 9.75 1 94.06 62 LEU B N 1
ATOM 4181 C CA . LEU B 1 62 ? -17.188 -22.172 8.32 1 94.06 62 LEU B CA 1
ATOM 4182 C C . LEU B 1 62 ? -16 -22.875 7.66 1 94.06 62 LEU B C 1
ATOM 4184 O O . LEU B 1 62 ? -16.188 -23.734 6.805 1 94.06 62 LEU B O 1
ATOM 4188 N N . TY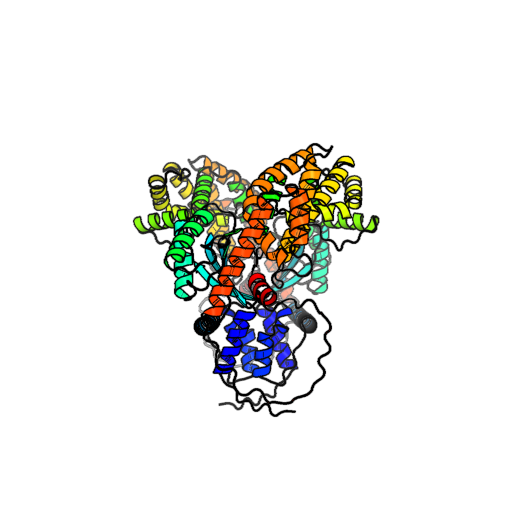R B 1 63 ? -14.867 -22.5 8.031 1 93.81 63 TYR B N 1
ATOM 4189 C CA . TYR B 1 63 ? -13.656 -23.125 7.504 1 93.81 63 TYR B CA 1
ATOM 4190 C C . TYR B 1 63 ? -13.648 -24.625 7.77 1 93.81 63 TYR B C 1
ATOM 4192 O O . TYR B 1 63 ? -13.359 -25.422 6.875 1 93.81 63 TYR B O 1
ATOM 4200 N N . GLU B 1 64 ? -13.953 -25 8.961 1 94.5 64 GLU B N 1
ATOM 4201 C CA . GLU B 1 64 ? -13.984 -26.406 9.336 1 94.5 64 GLU B CA 1
ATOM 4202 C C . GLU B 1 64 ? -15.031 -27.172 8.523 1 94.5 64 GLU B C 1
ATOM 4204 O O . GLU B 1 64 ? -14.766 -28.281 8.047 1 94.5 64 GLU B O 1
ATOM 4209 N N . SER B 1 65 ? -16.094 -26.516 8.391 1 94.31 65 SER B N 1
ATOM 4210 C CA . SER B 1 65 ? -17.156 -27.156 7.621 1 94.31 65 SER B CA 1
ATOM 4211 C C . SER B 1 65 ? -16.75 -27.328 6.16 1 94.31 65 SER B C 1
ATOM 4213 O O . SER B 1 65 ? -16.969 -28.391 5.57 1 94.31 65 SER B O 1
ATOM 4215 N N . GLN B 1 66 ? -16.219 -26.312 5.582 1 93.69 66 GLN B N 1
ATOM 4216 C CA . GLN B 1 66 ? -15.789 -26.359 4.188 1 93.69 66 GLN B CA 1
ATOM 4217 C C . GLN B 1 66 ? -14.648 -27.359 4.004 1 93.69 66 GLN B C 1
ATOM 4219 O O . GLN B 1 66 ? -14.555 -28.016 2.971 1 93.69 66 GLN B O 1
ATOM 4224 N N . THR B 1 67 ? -13.773 -27.422 4.961 1 94.75 67 THR B N 1
ATOM 4225 C CA . THR B 1 67 ? -12.672 -28.375 4.914 1 94.75 67 THR B CA 1
ATOM 4226 C C . THR B 1 67 ? -13.188 -29.812 4.883 1 94.75 67 THR B C 1
ATOM 4228 O O . THR B 1 67 ? -12.719 -30.625 4.094 1 94.75 67 THR B O 1
ATOM 4231 N N . ASN B 1 68 ? -14.18 -30.078 5.676 1 95.06 68 ASN B N 1
ATOM 4232 C CA . ASN B 1 68 ? -14.781 -31.406 5.699 1 95.06 68 ASN B CA 1
ATOM 4233 C C . ASN B 1 68 ? -15.477 -31.734 4.379 1 95.06 68 ASN B C 1
ATOM 4235 O O . ASN B 1 68 ? -15.367 -32.844 3.881 1 95.06 68 ASN B O 1
ATOM 4239 N N . ARG B 1 69 ? -16.094 -30.781 3.91 1 94.19 69 ARG B N 1
ATOM 4240 C CA . ARG B 1 69 ? -16.766 -30.969 2.623 1 94.19 69 ARG B CA 1
ATOM 4241 C C . ARG B 1 69 ? -15.75 -31.266 1.523 1 94.19 69 ARG B C 1
ATOM 4243 O O . ARG B 1 69 ? -15.953 -32.156 0.702 1 94.19 69 ARG B O 1
ATOM 4250 N N . LEU B 1 70 ? -14.727 -30.547 1.516 1 94.06 70 LEU B N 1
ATOM 4251 C CA . LEU B 1 70 ? -13.688 -30.734 0.507 1 94.06 70 LEU B CA 1
ATOM 4252 C C . LEU B 1 70 ? -13.008 -32.094 0.67 1 94.06 70 LEU B C 1
ATOM 4254 O O . LEU B 1 70 ? -12.695 -32.75 -0.32 1 94.06 70 LEU B O 1
ATOM 4258 N N . ARG B 1 71 ? -12.797 -32.438 1.855 1 94.31 71 ARG B N 1
ATOM 4259 C CA . ARG B 1 71 ? -12.227 -33.75 2.123 1 94.31 71 ARG B CA 1
ATOM 4260 C C . ARG B 1 71 ? -13.086 -34.875 1.532 1 94.31 71 ARG B C 1
ATOM 4262 O O . ARG B 1 71 ? -12.578 -35.781 0.904 1 94.31 71 ARG B O 1
ATOM 4269 N N . ASP B 1 72 ? -14.336 -34.688 1.734 1 93.94 72 ASP B N 1
ATOM 4270 C CA . ASP B 1 72 ? -15.281 -35.688 1.195 1 93.94 72 ASP B CA 1
ATOM 4271 C C . ASP B 1 72 ? -15.266 -35.656 -0.331 1 93.94 72 ASP B C 1
ATOM 4273 O O . ASP B 1 72 ? -15.328 -36.719 -0.963 1 93.94 72 ASP B O 1
ATOM 4277 N N . GLU B 1 73 ? -15.195 -34.531 -0.854 1 92 73 GLU B N 1
ATOM 4278 C CA . GLU B 1 73 ? -15.148 -34.375 -2.305 1 92 73 GLU B CA 1
ATOM 4279 C C . GLU B 1 73 ? -13.906 -35.031 -2.891 1 92 73 GLU B C 1
ATOM 4281 O O . GLU B 1 73 ? -13.984 -35.75 -3.904 1 92 73 GLU B O 1
ATOM 4286 N N . LEU B 1 74 ? -12.805 -34.875 -2.27 1 92.19 74 LEU B N 1
ATOM 4287 C CA . LEU B 1 74 ? -11.547 -35.438 -2.746 1 92.19 74 LEU B CA 1
ATOM 4288 C C . LEU B 1 74 ? -11.539 -36.969 -2.6 1 92.19 74 LEU B C 1
ATOM 4290 O O . LEU B 1 74 ? -11 -37.656 -3.455 1 92.19 74 LEU B O 1
ATOM 4294 N N . ALA B 1 75 ? -12.172 -37.406 -1.574 1 90.75 75 ALA B N 1
ATOM 4295 C CA . ALA B 1 75 ? -12.242 -38.844 -1.337 1 90.75 75 ALA B CA 1
ATOM 4296 C C . ALA B 1 75 ? -13.094 -39.531 -2.4 1 90.75 75 ALA B C 1
ATOM 4298 O O . ALA B 1 75 ? -12.789 -40.656 -2.82 1 90.75 75 ALA B O 1
ATOM 4299 N N . ARG B 1 76 ? -14.023 -38.812 -2.871 1 88 76 ARG B N 1
ATOM 4300 C CA . ARG B 1 76 ? -14.977 -39.406 -3.809 1 88 76 ARG B CA 1
ATOM 4301 C C . ARG B 1 76 ? -14.516 -39.219 -5.25 1 88 76 ARG B C 1
ATOM 4303 O O . ARG B 1 76 ? -15.047 -39.844 -6.164 1 88 76 ARG B O 1
ATOM 4310 N N . CYS B 1 77 ? -13.594 -38.438 -5.371 1 86.38 77 CYS B N 1
ATOM 4311 C CA . CYS B 1 77 ? -13.117 -38.156 -6.723 1 86.38 77 CYS B CA 1
ATOM 4312 C C . CYS B 1 77 ? -12.453 -39.375 -7.332 1 86.38 77 CYS B C 1
ATOM 4314 O O . CYS B 1 77 ? -11.531 -39.938 -6.746 1 86.38 77 CYS B O 1
ATOM 4316 N N . PRO B 1 78 ? -12.898 -39.75 -8.531 1 81.56 78 PRO B N 1
ATOM 4317 C CA . PRO B 1 78 ? -12.32 -40.938 -9.141 1 81.56 78 PRO B CA 1
ATOM 4318 C C . PRO B 1 78 ? -10.984 -40.656 -9.828 1 81.56 78 PRO B C 1
ATOM 4320 O O . PRO B 1 78 ? -10.211 -41.594 -10.07 1 81.56 78 PRO B O 1
ATOM 4323 N N . SER B 1 79 ? -10.758 -39.438 -10.094 1 81.5 79 SER B N 1
ATOM 4324 C CA . SER B 1 79 ? -9.555 -39.094 -10.852 1 81.5 79 SER B CA 1
ATOM 4325 C C . SER B 1 79 ? -8.359 -38.906 -9.922 1 81.5 79 SER B C 1
ATOM 4327 O O . SER B 1 79 ? -8.523 -38.781 -8.711 1 81.5 79 SER B O 1
ATOM 4329 N N . ARG B 1 80 ? -7.168 -39.062 -10.531 1 87.5 80 ARG B N 1
ATOM 4330 C CA . ARG B 1 80 ? -5.953 -38.688 -9.805 1 87.5 80 ARG B CA 1
ATOM 4331 C C . ARG B 1 80 ? -5.883 -37.188 -9.539 1 87.5 80 ARG B C 1
ATOM 4333 O O . ARG B 1 80 ? -6.582 -36.406 -10.188 1 87.5 80 ARG B O 1
ATOM 4340 N N . ILE B 1 81 ? -5.145 -36.875 -8.562 1 90.88 81 ILE B N 1
ATOM 4341 C CA . ILE B 1 81 ? -5.059 -35.5 -8.117 1 90.88 81 ILE B CA 1
ATOM 4342 C C . ILE B 1 81 ? -3.668 -34.938 -8.414 1 90.88 81 ILE B C 1
ATOM 4344 O O . ILE B 1 81 ? -2.66 -35.594 -8.148 1 90.88 81 ILE B O 1
ATOM 4348 N N . CYS B 1 82 ? -3.631 -33.844 -9.055 1 90.06 82 CYS B N 1
ATOM 4349 C CA . CYS B 1 82 ? -2.385 -33.094 -9.258 1 90.06 82 CYS B CA 1
ATOM 4350 C C . CYS B 1 82 ? -2.244 -31.969 -8.234 1 90.06 82 CYS B C 1
ATOM 4352 O O . CYS B 1 82 ? -3.223 -31.297 -7.91 1 90.06 82 CYS B O 1
ATOM 4354 N N . LEU B 1 83 ? -1.045 -31.766 -7.758 1 92.62 83 LEU B N 1
ATOM 4355 C CA . LEU B 1 83 ? -0.817 -30.75 -6.73 1 92.62 83 LEU B CA 1
ATOM 4356 C C . LEU B 1 83 ? 0.046 -29.609 -7.273 1 92.62 83 LEU B C 1
ATOM 4358 O O . LEU B 1 83 ? 0.849 -29.812 -8.188 1 92.62 83 LEU B O 1
ATOM 4362 N N . THR B 1 84 ? -0.205 -28.453 -6.789 1 92.5 84 THR B N 1
ATOM 4363 C CA . THR B 1 84 ? 0.677 -27.297 -6.965 1 92.5 84 THR B CA 1
ATOM 4364 C C . THR B 1 84 ? 1.023 -26.672 -5.617 1 92.5 84 THR B C 1
ATOM 4366 O O . THR B 1 84 ? 0.168 -26.578 -4.734 1 92.5 84 THR B O 1
ATOM 4369 N N . SER B 1 85 ? 2.242 -26.359 -5.426 1 93.94 85 SER B N 1
ATOM 4370 C CA . SER B 1 85 ? 2.656 -25.719 -4.18 1 93.94 85 SER B CA 1
ATOM 4371 C C . SER B 1 85 ? 3.65 -24.594 -4.438 1 93.94 85 SER B C 1
ATOM 4373 O O . SER B 1 85 ? 4.41 -24.641 -5.41 1 93.94 85 SER B O 1
ATOM 4375 N N . ASP B 1 86 ? 3.52 -23.594 -3.645 1 90.81 86 ASP B N 1
ATOM 4376 C CA . ASP B 1 86 ? 4.402 -22.438 -3.758 1 90.81 86 ASP B CA 1
ATOM 4377 C C . ASP B 1 86 ? 4.645 -21.781 -2.395 1 90.81 86 ASP B C 1
ATOM 4379 O O . ASP B 1 86 ? 3.814 -21.906 -1.491 1 90.81 86 ASP B O 1
ATOM 4383 N N . ALA B 1 87 ? 5.805 -21.281 -2.314 1 87.56 87 ALA B N 1
ATOM 4384 C CA . ALA B 1 87 ? 6.133 -20.531 -1.103 1 87.56 87 ALA B CA 1
ATOM 4385 C C . ALA B 1 87 ? 5.812 -19.062 -1.265 1 87.56 87 ALA B C 1
ATOM 4387 O O . ALA B 1 87 ? 6.043 -18.469 -2.328 1 87.56 87 ALA B O 1
ATOM 4388 N N . TRP B 1 88 ? 5.242 -18.516 -0.244 1 83.69 88 TRP B N 1
ATOM 4389 C CA . TRP B 1 88 ? 4.871 -17.094 -0.233 1 83.69 88 TRP B CA 1
ATOM 4390 C C . TRP B 1 88 ? 5.504 -16.375 0.953 1 83.69 88 TRP B C 1
ATOM 4392 O O . TRP B 1 88 ? 5.785 -17 1.982 1 83.69 88 TRP B O 1
ATOM 4402 N N . THR B 1 89 ? 5.746 -15.109 0.752 1 78.81 89 THR B N 1
ATOM 4403 C CA . THR B 1 89 ? 6.246 -14.258 1.83 1 78.81 89 THR B CA 1
ATOM 4404 C C . THR B 1 89 ? 5.309 -13.078 2.07 1 78.81 89 THR B C 1
ATOM 4406 O O . THR B 1 89 ? 4.879 -12.414 1.125 1 78.81 89 THR B O 1
ATOM 4409 N N . SER B 1 90 ? 5.016 -12.82 3.283 1 75.06 90 SER B N 1
ATOM 4410 C CA . SER B 1 90 ? 4.156 -11.695 3.637 1 75.06 90 SER B CA 1
ATOM 4411 C C . SER B 1 90 ? 4.938 -10.391 3.676 1 75.06 90 SER B C 1
ATOM 4413 O O . SER B 1 90 ? 6.164 -10.391 3.547 1 75.06 90 SER B O 1
ATOM 4415 N N . ILE B 1 91 ? 4.199 -9.375 3.928 1 68.75 91 ILE B N 1
ATOM 4416 C CA . ILE B 1 91 ? 4.781 -8.039 3.986 1 68.75 91 ILE B CA 1
ATOM 4417 C C . ILE B 1 91 ? 5.719 -7.938 5.191 1 68.75 91 ILE B C 1
ATOM 4419 O O . ILE B 1 91 ? 6.711 -7.207 5.152 1 68.75 91 ILE B O 1
ATOM 4423 N N . ILE B 1 92 ? 5.43 -8.68 6.223 1 66.5 92 ILE B N 1
ATOM 4424 C CA . ILE B 1 92 ? 6.266 -8.633 7.418 1 66.5 92 ILE B CA 1
ATOM 4425 C C . ILE B 1 92 ? 7.305 -9.75 7.363 1 66.5 92 ILE B C 1
ATOM 4427 O O . ILE B 1 92 ? 7.863 -10.141 8.391 1 66.5 92 ILE B O 1
ATOM 4431 N N . THR B 1 93 ? 7.398 -10.477 6.184 1 72.44 93 THR B N 1
ATOM 4432 C CA . THR B 1 93 ? 8.469 -11.406 5.852 1 72.44 93 THR B CA 1
ATOM 4433 C C . THR B 1 93 ? 8.188 -12.789 6.438 1 72.44 93 THR B C 1
ATOM 4435 O O . THR B 1 93 ? 9.102 -13.602 6.586 1 72.44 93 THR B O 1
ATOM 4438 N N . ASP B 1 94 ? 6.914 -12.953 6.734 1 80.38 94 ASP B N 1
ATOM 4439 C CA . ASP B 1 94 ? 6.531 -14.297 7.137 1 80.38 94 ASP B CA 1
ATOM 4440 C C . ASP B 1 94 ? 6.43 -15.227 5.926 1 80.38 94 ASP B C 1
ATOM 4442 O O . ASP B 1 94 ? 5.934 -14.828 4.871 1 80.38 94 ASP B O 1
ATOM 4446 N N . GLY B 1 95 ? 6.973 -16.422 6.152 1 85.44 95 GLY B N 1
ATOM 4447 C CA . GLY B 1 95 ? 6.906 -17.391 5.066 1 85.44 95 GLY B CA 1
ATOM 4448 C C . GLY B 1 95 ? 5.664 -18.266 5.121 1 85.44 95 GLY B C 1
ATOM 4449 O O . GLY B 1 95 ? 5.211 -18.641 6.199 1 85.44 95 GLY B O 1
ATOM 4450 N N . TYR B 1 96 ? 5.102 -18.531 3.988 1 90.81 96 TYR B N 1
ATOM 4451 C CA . TYR B 1 96 ? 3.936 -19.391 3.863 1 90.81 96 TYR B CA 1
ATOM 4452 C C . TYR B 1 96 ? 4.117 -20.391 2.73 1 90.81 96 TYR B C 1
ATOM 4454 O O . TYR B 1 96 ? 4.867 -20.141 1.784 1 90.81 96 TYR B O 1
ATOM 4462 N N . LEU B 1 97 ? 3.445 -21.5 2.926 1 94.06 97 LEU B N 1
ATOM 4463 C CA . LEU B 1 97 ? 3.406 -22.5 1.873 1 94.06 97 LEU B CA 1
ATOM 4464 C C . LEU B 1 97 ? 1.97 -22.797 1.445 1 94.06 97 LEU B C 1
ATOM 4466 O O . LEU B 1 97 ? 1.108 -23.062 2.287 1 94.06 97 LEU B O 1
ATOM 4470 N N . SER B 1 98 ? 1.762 -22.625 0.163 1 95.31 98 SER B N 1
ATOM 4471 C CA . SER B 1 98 ? 0.438 -22.922 -0.374 1 95.31 98 SER B CA 1
ATOM 4472 C C . SER B 1 98 ? 0.403 -24.297 -1.021 1 95.31 98 SER B C 1
ATOM 4474 O O . SER B 1 98 ? 1.404 -24.766 -1.573 1 95.31 98 SER B O 1
ATOM 4476 N N . LEU B 1 99 ? -0.651 -24.984 -0.903 1 95.75 99 LEU B N 1
ATOM 4477 C CA . LEU B 1 99 ? -0.907 -26.266 -1.555 1 95.75 99 LEU B CA 1
ATOM 4478 C C . LEU B 1 99 ? -2.281 -26.281 -2.217 1 95.75 99 LEU B C 1
ATOM 4480 O O . LEU B 1 99 ? -3.291 -26.016 -1.563 1 95.75 99 LEU B O 1
ATOM 4484 N N . SER B 1 100 ? -2.295 -26.516 -3.516 1 94.12 100 SER B N 1
ATOM 4485 C CA . SER B 1 100 ? -3.543 -26.562 -4.27 1 94.12 100 SER B CA 1
ATOM 4486 C C . SER B 1 100 ? -3.707 -27.922 -4.969 1 94.12 100 SER B C 1
ATOM 4488 O O . SER B 1 100 ? -2.721 -28.547 -5.352 1 94.12 100 SER B O 1
ATOM 4490 N N . ALA B 1 101 ? -4.938 -28.297 -5.113 1 92.62 101 ALA B N 1
ATOM 4491 C CA . ALA B 1 101 ? -5.258 -29.547 -5.789 1 92.62 101 ALA B CA 1
ATOM 4492 C C . ALA B 1 101 ? -6.031 -29.297 -7.082 1 92.62 101 ALA B C 1
ATOM 4494 O O . ALA B 1 101 ? -6.887 -28.406 -7.137 1 92.62 101 ALA B O 1
ATOM 4495 N N . HIS B 1 102 ? -5.66 -29.984 -8.039 1 87.5 102 HIS B N 1
ATOM 4496 C CA . HIS B 1 102 ? -6.344 -29.984 -9.328 1 87.5 102 HIS B CA 1
ATOM 4497 C C . HIS B 1 102 ? -6.867 -31.375 -9.672 1 87.5 102 HIS B C 1
ATOM 4499 O O . HIS B 1 102 ? -6.109 -32.344 -9.656 1 87.5 102 HIS B O 1
ATOM 4505 N N . TYR B 1 103 ? -8.172 -31.469 -9.781 1 83.44 103 TYR B N 1
ATOM 4506 C CA . TYR B 1 103 ? -8.742 -32.781 -10.078 1 83.44 103 TYR B CA 1
ATOM 4507 C C . TYR B 1 103 ? -9.914 -32.656 -11.031 1 83.44 103 TYR B C 1
ATOM 4509 O O . TYR B 1 103 ? -10.414 -31.562 -11.281 1 83.44 103 TYR B O 1
ATOM 4517 N N . GLN B 1 104 ? -10.516 -33.719 -11.289 1 69.31 104 GLN B N 1
ATOM 4518 C CA . GLN B 1 104 ? -11.547 -33.844 -12.305 1 69.31 104 GLN B CA 1
ATOM 4519 C C . GLN B 1 104 ? -11.117 -33.156 -13.609 1 69.31 104 GLN B C 1
ATOM 4521 O O . GLN B 1 104 ? -10.109 -32.469 -13.648 1 69.31 104 GLN B O 1
ATOM 4526 N N . LEU B 1 105 ? -11.633 -33.312 -14.719 1 54.03 105 LEU B N 1
ATOM 4527 C CA . LEU B 1 105 ? -11.141 -32.875 -16.031 1 54.03 105 LEU B CA 1
ATOM 4528 C C . LEU B 1 105 ? -10.516 -31.5 -15.961 1 54.03 105 LEU B C 1
ATOM 4530 O O . LEU B 1 105 ? -10.883 -30.609 -16.734 1 54.03 105 LEU B O 1
ATOM 4534 N N . GLY B 1 106 ? -9.461 -31.406 -14.859 1 54.19 106 GLY B N 1
ATOM 4535 C CA . GLY B 1 106 ? -8.617 -30.234 -14.836 1 54.19 106 GLY B CA 1
ATOM 4536 C C . GLY B 1 106 ? -9.391 -28.938 -14.672 1 54.19 106 GLY B C 1
ATOM 4537 O O . GLY B 1 106 ? -8.82 -27.844 -14.75 1 54.19 106 GLY B O 1
ATOM 4538 N N . LEU B 1 107 ? -10.656 -29.188 -14.297 1 63.03 107 LEU B N 1
ATOM 4539 C CA . LEU B 1 107 ? -11.523 -28.031 -14.32 1 63.03 107 LEU B CA 1
ATOM 4540 C C . LEU B 1 107 ? -11.727 -27.469 -12.906 1 63.03 107 LEU B C 1
ATOM 4542 O O . LEU B 1 107 ? -11.961 -26.281 -12.734 1 63.03 107 LEU B O 1
ATOM 4546 N N . GLN B 1 108 ? -11.211 -28.438 -11.961 1 77.44 108 GLN B N 1
ATOM 4547 C CA . GLN B 1 108 ? -11.422 -27.922 -10.609 1 77.44 108 GLN B CA 1
ATOM 4548 C C . GLN B 1 108 ? -10.094 -27.578 -9.945 1 77.44 108 GLN B C 1
ATOM 4550 O O . GLN B 1 108 ? -9.117 -28.312 -10.062 1 77.44 108 GLN B O 1
ATOM 4555 N N . LYS B 1 109 ? -9.977 -26.484 -9.445 1 86.12 109 LYS B N 1
ATOM 4556 C CA . LYS B 1 109 ? -8.844 -26.016 -8.648 1 86.12 109 LYS B CA 1
ATOM 4557 C C . LYS B 1 109 ? -9.289 -25.609 -7.25 1 86.12 109 LYS B C 1
ATOM 4559 O O . LYS B 1 109 ? -10.203 -24.781 -7.105 1 86.12 109 LYS B O 1
ATOM 4564 N N . ARG B 1 110 ? -8.695 -26.344 -6.273 1 90.62 110 ARG B N 1
ATOM 4565 C CA . ARG B 1 110 ? -9.023 -26.016 -4.891 1 90.62 110 ARG B CA 1
ATOM 4566 C C . ARG B 1 110 ? -7.766 -25.75 -4.078 1 90.62 110 ARG B C 1
ATOM 4568 O O . ARG B 1 110 ? -6.781 -26.484 -4.188 1 90.62 110 ARG B O 1
ATOM 4575 N N . ILE B 1 111 ? -7.836 -24.734 -3.328 1 92.56 111 ILE B N 1
ATOM 4576 C CA . ILE B 1 111 ? -6.754 -24.484 -2.381 1 92.56 111 ILE B CA 1
ATOM 4577 C C . ILE B 1 111 ? -6.953 -25.359 -1.141 1 92.56 111 ILE B C 1
ATOM 4579 O O . ILE B 1 111 ? -7.977 -25.25 -0.46 1 92.56 111 ILE B O 1
ATOM 4583 N N . LEU B 1 112 ? -5.973 -26.172 -0.927 1 94.94 112 LEU B N 1
ATOM 4584 C CA . LEU B 1 112 ? -6.055 -27.062 0.226 1 94.94 112 LEU B CA 1
ATOM 4585 C C . LEU B 1 112 ? -5.531 -26.375 1.482 1 94.94 112 LEU B C 1
ATOM 4587 O O . LEU B 1 112 ? -6.164 -26.438 2.539 1 94.94 112 LEU B O 1
ATOM 4591 N N . ASN B 1 113 ? -4.406 -25.781 1.3 1 94.69 113 ASN B N 1
ATOM 4592 C CA . ASN B 1 113 ? -3.781 -25.156 2.461 1 94.69 113 ASN B CA 1
ATOM 4593 C C . ASN B 1 113 ? -3.025 -23.875 2.076 1 94.69 113 ASN B C 1
ATOM 4595 O O . ASN B 1 113 ? -2.508 -23.781 0.962 1 94.69 113 ASN B O 1
ATOM 4599 N N . PHE B 1 114 ? -3.053 -23.016 2.918 1 93.06 114 PHE B N 1
ATOM 4600 C CA . PHE B 1 114 ? -2.164 -21.859 3.004 1 93.06 114 PHE B CA 1
ATOM 4601 C C . PHE B 1 114 ? -1.602 -21.703 4.414 1 93.06 114 PHE B C 1
ATOM 4603 O O . PHE B 1 114 ? -2.221 -21.078 5.27 1 93.06 114 PHE B O 1
ATOM 4610 N N . SER B 1 115 ? -0.444 -22.219 4.629 1 92.12 115 SER B N 1
ATOM 4611 C CA . SER B 1 115 ? 0.005 -22.438 5.996 1 92.12 115 SER B CA 1
ATOM 4612 C C . SER B 1 115 ? 1.31 -21.703 6.281 1 92.12 115 SER B C 1
ATOM 4614 O O . SER B 1 115 ? 2.145 -21.547 5.391 1 92.12 115 SER B O 1
ATOM 4616 N N . TYR B 1 116 ? 1.38 -21.391 7.523 1 91 116 TYR B N 1
ATOM 4617 C CA . TYR B 1 116 ? 2.619 -20.812 8.023 1 91 116 TYR B CA 1
ATOM 4618 C C . TYR B 1 116 ? 3.781 -21.781 7.875 1 91 116 TYR B C 1
ATOM 4620 O O . TYR B 1 116 ? 3.656 -22.969 8.203 1 91 116 TYR B O 1
ATOM 4628 N N . PHE B 1 117 ? 4.852 -21.328 7.195 1 91.06 117 PHE B N 1
ATOM 4629 C CA . PHE B 1 117 ? 6.039 -22.141 6.934 1 91.06 117 PHE B CA 1
ATOM 4630 C C . PHE B 1 117 ? 7.305 -21.312 7.145 1 91.06 117 PHE B C 1
ATOM 4632 O O . PHE B 1 117 ? 7.879 -20.797 6.188 1 91.06 117 PHE B O 1
ATOM 4639 N N . PRO B 1 118 ? 7.738 -21.203 8.375 1 85.06 118 PRO B N 1
ATOM 4640 C CA . PRO B 1 118 ? 8.945 -20.422 8.68 1 85.06 118 PRO B CA 1
ATOM 4641 C C . PRO B 1 118 ? 10.219 -21.094 8.156 1 85.06 118 PRO B C 1
ATOM 4643 O O . PRO B 1 118 ? 10.227 -22.297 7.902 1 85.06 118 PRO B O 1
ATOM 4646 N N . PRO B 1 119 ? 11.289 -20.328 7.941 1 81.81 119 PRO B N 1
ATOM 4647 C CA . PRO B 1 119 ? 12.562 -20.906 7.512 1 81.81 119 PRO B CA 1
ATOM 4648 C C . PRO B 1 119 ? 13.125 -21.906 8.523 1 81.81 119 PRO B C 1
ATOM 4650 O O . PRO B 1 119 ? 12.75 -21.875 9.695 1 81.81 119 PRO B O 1
ATOM 4653 N N . PRO B 1 120 ? 14.008 -22.844 8.07 1 82.31 120 PRO B N 1
ATOM 4654 C CA . PRO B 1 120 ? 14.641 -22.938 6.754 1 82.31 120 PRO B CA 1
ATOM 4655 C C . PRO B 1 120 ? 13.766 -23.625 5.719 1 82.31 120 PRO B C 1
ATOM 4657 O O . PRO B 1 120 ? 13.086 -24.609 6.039 1 82.31 120 PRO B O 1
ATOM 4660 N N . HIS B 1 121 ? 13.812 -23.188 4.609 1 85.75 121 HIS B N 1
ATOM 4661 C CA . HIS B 1 121 ? 13.047 -23.75 3.508 1 85.75 121 HIS B CA 1
ATOM 4662 C C . HIS B 1 121 ? 13.875 -24.75 2.713 1 85.75 121 HIS B C 1
ATOM 4664 O O . HIS B 1 121 ? 13.969 -24.656 1.487 1 85.75 121 HIS B O 1
ATOM 4670 N N . THR B 1 122 ? 14.359 -25.734 3.396 1 90.56 122 THR B N 1
ATOM 4671 C CA . THR B 1 122 ? 15.133 -26.797 2.748 1 90.56 122 THR B CA 1
ATOM 4672 C C . THR B 1 122 ? 14.219 -27.797 2.049 1 90.56 122 THR B C 1
ATOM 4674 O O . THR B 1 122 ? 13.016 -27.844 2.334 1 90.56 122 THR B O 1
ATOM 4677 N N . GLY B 1 123 ? 14.844 -28.516 1.146 1 93.94 123 GLY B N 1
ATOM 4678 C CA . GLY B 1 123 ? 14.07 -29.547 0.472 1 93.94 123 GLY B CA 1
ATOM 4679 C C . GLY B 1 123 ? 13.43 -30.531 1.428 1 93.94 123 GLY B C 1
ATOM 4680 O O . GLY B 1 123 ? 12.281 -30.938 1.235 1 93.94 123 GLY B O 1
ATOM 4681 N N . VAL B 1 124 ? 14.156 -30.844 2.406 1 95 124 VAL B N 1
ATOM 4682 C CA . VAL B 1 124 ? 13.672 -31.797 3.395 1 95 124 VAL B CA 1
ATOM 4683 C C . VAL B 1 124 ? 12.477 -31.219 4.145 1 95 124 VAL B C 1
ATOM 4685 O O . VAL B 1 124 ? 11.461 -31.875 4.332 1 95 124 VAL B O 1
ATOM 4688 N N . ALA B 1 125 ? 12.625 -29.953 4.547 1 94.12 125 ALA B N 1
ATOM 4689 C CA . ALA B 1 125 ? 11.555 -29.297 5.293 1 94.12 125 ALA B CA 1
ATOM 4690 C C . ALA B 1 125 ? 10.289 -29.172 4.449 1 94.12 125 ALA B C 1
ATOM 4692 O O . ALA B 1 125 ? 9.188 -29.391 4.938 1 94.12 125 ALA B O 1
ATOM 4693 N N . ILE B 1 126 ? 10.453 -28.844 3.256 1 95.62 126 ILE B N 1
ATOM 4694 C CA . ILE B 1 126 ? 9.32 -28.688 2.346 1 95.62 126 ILE B CA 1
ATOM 4695 C C . ILE B 1 126 ? 8.633 -30.047 2.148 1 95.62 126 ILE B C 1
ATOM 4697 O O . ILE B 1 126 ? 7.402 -30.125 2.205 1 95.62 126 ILE B O 1
ATOM 4701 N N . ALA B 1 127 ? 9.453 -31.078 1.928 1 96.25 127 ALA B N 1
ATOM 4702 C CA . ALA B 1 127 ? 8.914 -32.406 1.729 1 96.25 127 ALA B CA 1
ATOM 4703 C C . ALA B 1 127 ? 8.102 -32.875 2.939 1 96.25 127 ALA B C 1
ATOM 4705 O O . ALA B 1 127 ? 7.016 -33.438 2.791 1 96.25 127 ALA B O 1
ATOM 4706 N N . GLU B 1 128 ? 8.602 -32.562 4.082 1 95.88 128 GLU B N 1
ATOM 4707 C CA . GLU B 1 128 ? 7.918 -32.938 5.312 1 95.88 128 GLU B CA 1
ATOM 4708 C C . GLU B 1 128 ? 6.582 -32.219 5.449 1 95.88 128 GLU B C 1
ATOM 4710 O O . GLU B 1 128 ? 5.574 -32.812 5.824 1 95.88 128 GLU B O 1
ATOM 4715 N N . LYS B 1 129 ? 6.66 -30.984 5.18 1 96.12 129 LYS B N 1
ATOM 47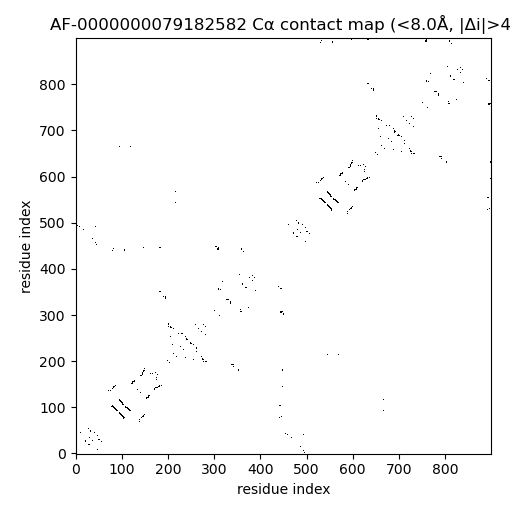16 C CA . LYS B 1 129 ? 5.445 -30.188 5.285 1 96.12 129 LYS B CA 1
ATOM 4717 C C . LYS B 1 129 ? 4.387 -30.656 4.293 1 96.12 129 LYS B C 1
ATOM 4719 O O . LYS B 1 129 ? 3.232 -30.891 4.664 1 96.12 129 LYS B O 1
ATOM 4724 N N . ILE B 1 130 ? 4.738 -30.875 3.039 1 96.75 130 ILE B N 1
ATOM 4725 C CA . ILE B 1 130 ? 3.805 -31.297 2 1 96.75 130 ILE B CA 1
ATOM 4726 C C . ILE B 1 130 ? 3.27 -32.688 2.322 1 96.75 130 ILE B C 1
ATOM 4728 O O . ILE B 1 130 ? 2.07 -32.938 2.193 1 96.75 130 ILE B O 1
ATOM 4732 N N . SER B 1 131 ? 4.195 -33.531 2.756 1 96 131 SER B N 1
ATOM 4733 C CA . SER B 1 131 ? 3.791 -34.906 3.121 1 96 131 SER B CA 1
ATOM 4734 C C . SER B 1 131 ? 2.752 -34.875 4.238 1 96 131 SER B C 1
ATOM 4736 O O . SER B 1 131 ? 1.772 -35.625 4.195 1 96 131 SER B O 1
ATOM 4738 N N . GLY B 1 132 ? 3.041 -34 5.219 1 96 132 GLY B N 1
ATOM 4739 C CA . GLY B 1 132 ? 2.09 -33.875 6.312 1 96 132 GLY B CA 1
ATOM 4740 C C . GLY B 1 132 ? 0.724 -33.406 5.863 1 96 132 GLY B C 1
ATOM 4741 O O . GLY B 1 132 ? -0.302 -33.906 6.316 1 96 132 GLY B O 1
ATOM 4742 N N . LEU B 1 133 ? 0.704 -32.5 4.984 1 96.5 133 LEU B N 1
ATOM 4743 C CA . LEU B 1 133 ? -0.548 -31.953 4.473 1 96.5 133 LEU B CA 1
ATOM 4744 C C . LEU B 1 133 ? -1.293 -33 3.641 1 96.5 133 LEU B C 1
ATOM 4746 O O . LEU B 1 133 ? -2.506 -33.156 3.789 1 96.5 133 LEU B O 1
ATOM 4750 N N . VAL B 1 134 ? -0.595 -33.688 2.773 1 96 134 VAL B N 1
ATOM 4751 C CA . VAL B 1 134 ? -1.171 -34.719 1.904 1 96 134 VAL B CA 1
ATOM 4752 C C . VAL B 1 134 ? -1.802 -35.812 2.75 1 96 134 VAL B C 1
ATOM 4754 O O . VAL B 1 134 ? -2.92 -36.25 2.471 1 96 134 VAL B O 1
ATOM 4757 N N . LYS B 1 135 ? -1.092 -36.188 3.779 1 95.06 135 LYS B N 1
ATOM 4758 C CA . LYS B 1 135 ? -1.609 -37.188 4.695 1 95.06 135 LYS B CA 1
ATOM 4759 C C . LYS B 1 135 ? -2.852 -36.688 5.426 1 95.06 135 LYS B C 1
ATOM 4761 O O . LYS B 1 135 ? -3.82 -37.438 5.602 1 95.06 135 LYS B O 1
ATOM 4766 N N . GLY B 1 136 ? -2.758 -35.469 5.844 1 94.94 136 GLY B N 1
ATOM 4767 C CA . GLY B 1 136 ? -3.893 -34.875 6.531 1 94.94 136 GLY B CA 1
ATOM 4768 C C . GLY B 1 136 ? -5.152 -34.844 5.691 1 94.94 136 GLY B C 1
ATOM 4769 O O . GLY B 1 136 ? -6.258 -35.031 6.215 1 94.94 136 GLY B O 1
ATOM 4770 N N . TRP B 1 137 ? -4.992 -34.719 4.375 1 96.12 137 TRP B N 1
ATOM 4771 C CA . TRP B 1 137 ? -6.125 -34.656 3.459 1 96.12 137 TRP B CA 1
ATOM 4772 C C . TRP B 1 137 ? -6.516 -36.062 2.994 1 96.12 137 TRP B C 1
ATOM 4774 O O . TRP B 1 137 ? -7.555 -36.25 2.357 1 96.12 137 TRP B O 1
ATOM 4784 N N . GLY B 1 138 ? -5.668 -37.062 3.223 1 93.44 138 GLY B N 1
ATOM 4785 C CA . GLY B 1 138 ? -5.938 -38.438 2.863 1 93.44 138 GLY B CA 1
ATOM 4786 C C . GLY B 1 138 ? -5.859 -38.688 1.371 1 93.44 138 GLY B C 1
ATOM 4787 O O . GLY B 1 138 ? -6.629 -39.5 0.831 1 93.44 138 GLY B O 1
ATOM 4788 N N . ILE B 1 139 ? -4.965 -38.062 0.7 1 94 139 ILE B N 1
ATOM 4789 C CA . ILE B 1 139 ? -4.945 -38.188 -0.752 1 94 139 ILE B CA 1
ATOM 4790 C C . ILE B 1 139 ? -3.602 -38.781 -1.196 1 94 139 ILE B C 1
ATOM 4792 O O . ILE B 1 139 ? -3.215 -38.625 -2.359 1 94 139 ILE B O 1
ATOM 4796 N N . GLU B 1 140 ? -2.889 -39.406 -0.35 1 92.62 140 GLU B N 1
ATOM 4797 C CA . GLU B 1 140 ? -1.556 -39.906 -0.629 1 92.62 140 GLU B CA 1
ATOM 4798 C C . GLU B 1 140 ? -1.59 -40.938 -1.768 1 92.62 140 GLU B C 1
ATOM 4800 O O . GLU B 1 140 ? -0.66 -41 -2.574 1 92.62 140 GLU B O 1
ATOM 4805 N N . ARG B 1 141 ? -2.637 -41.625 -1.9 1 91 141 ARG B N 1
ATOM 4806 C CA . ARG B 1 141 ? -2.701 -42.719 -2.875 1 91 141 ARG B CA 1
ATOM 4807 C C . ARG B 1 141 ? -3.365 -42.25 -4.168 1 91 141 ARG B C 1
ATOM 4809 O O . ARG B 1 141 ? -3.566 -43.031 -5.09 1 91 141 ARG B O 1
ATOM 4816 N N . LYS B 1 142 ? -3.664 -40.969 -4.25 1 90.56 142 LYS B N 1
ATOM 4817 C CA . LYS B 1 142 ? -4.41 -40.469 -5.406 1 90.56 142 LYS B CA 1
ATOM 4818 C C . LYS B 1 142 ? -3.594 -39.438 -6.184 1 90.56 142 LYS B C 1
ATOM 4820 O O . LYS B 1 142 ? -4.117 -38.781 -7.078 1 90.56 142 LYS B O 1
ATOM 4825 N N . LEU B 1 143 ? -2.361 -39.344 -5.941 1 92.38 143 LEU B N 1
ATOM 4826 C CA . LEU B 1 143 ? -1.562 -38.281 -6.527 1 92.38 143 LEU B CA 1
ATOM 4827 C C . LEU B 1 143 ? -1.032 -38.688 -7.898 1 92.38 143 LEU B C 1
ATOM 4829 O O . LEU B 1 143 ? -0.637 -39.844 -8.102 1 92.38 143 LEU B O 1
ATOM 4833 N N . PHE B 1 144 ? -0.999 -37.75 -8.758 1 88.31 144 PHE B N 1
ATOM 4834 C CA . PHE B 1 144 ? -0.412 -37.969 -10.078 1 88.31 144 PHE B CA 1
ATOM 4835 C C . PHE B 1 144 ? 0.882 -37.156 -10.219 1 88.31 144 PHE B C 1
ATOM 4837 O O . PHE B 1 144 ? 1.933 -37.75 -10.523 1 88.31 144 PHE B O 1
ATOM 4844 N N . SER B 1 145 ? 0.732 -35.875 -9.938 1 89.75 145 SER B N 1
ATOM 4845 C CA . SER B 1 145 ? 1.904 -35.031 -10.109 1 89.75 145 SER B CA 1
ATOM 4846 C C . SER B 1 145 ? 1.886 -33.875 -9.133 1 89.75 145 SER B C 1
ATOM 4848 O O . SER B 1 145 ? 0.858 -33.594 -8.508 1 89.75 145 SER B O 1
ATOM 4850 N N . ILE B 1 146 ? 3.035 -33.25 -8.992 1 92.31 146 ILE B N 1
ATOM 4851 C CA . ILE B 1 146 ? 3.162 -32 -8.227 1 92.31 146 ILE B CA 1
ATOM 4852 C C . ILE B 1 146 ? 3.953 -30.984 -9.039 1 92.31 146 ILE B C 1
ATOM 4854 O O . ILE B 1 146 ? 5.004 -31.297 -9.602 1 92.31 146 ILE B O 1
ATOM 4858 N N . THR B 1 147 ? 3.377 -29.859 -9.164 1 89.5 147 THR B N 1
ATOM 4859 C CA . THR B 1 147 ? 4.027 -28.781 -9.891 1 89.5 147 THR B CA 1
ATOM 4860 C C . THR B 1 147 ? 4.668 -27.797 -8.922 1 89.5 147 THR B C 1
ATOM 4862 O O . THR B 1 147 ? 4.004 -27.281 -8.016 1 89.5 147 THR B O 1
ATOM 4865 N N . LEU B 1 148 ? 5.918 -27.562 -9.086 1 91 148 LEU B N 1
ATOM 4866 C CA . LEU B 1 148 ? 6.684 -26.656 -8.227 1 91 148 LEU B CA 1
ATOM 4867 C C . LEU B 1 148 ? 7.539 -25.719 -9.062 1 91 148 LEU B C 1
ATOM 4869 O O . LEU B 1 148 ? 7.719 -25.922 -10.266 1 91 148 LEU B O 1
ATOM 4873 N N . ASP B 1 149 ? 8.016 -24.688 -8.391 1 87.5 149 ASP B N 1
ATOM 4874 C CA . ASP B 1 149 ? 8.969 -23.812 -9.078 1 87.5 149 ASP B CA 1
ATOM 4875 C C . ASP B 1 149 ? 10.32 -24.516 -9.234 1 87.5 149 ASP B C 1
ATOM 4877 O O . ASP B 1 149 ? 10.477 -25.672 -8.875 1 87.5 149 ASP B O 1
ATOM 4881 N N . ASN B 1 150 ? 11.312 -23.906 -9.906 1 81.69 150 ASN B N 1
ATOM 4882 C CA . ASN B 1 150 ? 12.555 -24.562 -10.305 1 81.69 150 ASN B CA 1
ATOM 4883 C C . ASN B 1 150 ? 13.656 -24.344 -9.266 1 81.69 150 ASN B C 1
ATOM 4885 O O . ASN B 1 150 ? 14.844 -24.312 -9.609 1 81.69 150 ASN B O 1
ATOM 4889 N N . ALA B 1 151 ? 13.328 -24.297 -8.055 1 84.75 151 ALA B N 1
ATOM 4890 C CA . ALA B 1 151 ? 14.328 -24.172 -7 1 84.75 151 ALA B CA 1
ATOM 4891 C C . ALA B 1 151 ? 14.984 -25.516 -6.703 1 84.75 151 ALA B C 1
ATOM 4893 O O . ALA B 1 151 ? 14.328 -26.562 -6.781 1 84.75 151 ALA B O 1
ATOM 4894 N N . SER B 1 152 ? 16.25 -25.516 -6.398 1 85.94 152 SER B N 1
ATOM 4895 C CA . SER B 1 152 ? 17 -26.75 -6.117 1 85.94 152 SER B CA 1
ATOM 4896 C C . SER B 1 152 ? 16.406 -27.484 -4.922 1 85.94 152 SER B C 1
ATOM 4898 O O . SER B 1 152 ? 16.422 -28.719 -4.883 1 85.94 152 SER B O 1
ATOM 4900 N N . SER B 1 153 ? 15.922 -26.719 -4.039 1 90.44 153 SER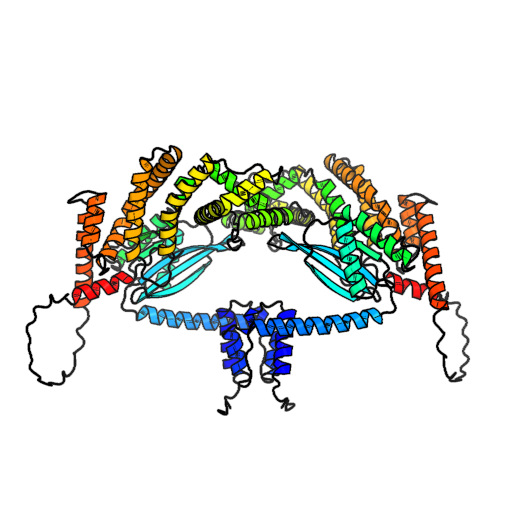 B N 1
ATOM 4901 C CA . SER B 1 153 ? 15.297 -27.328 -2.871 1 90.44 153 SER B CA 1
ATOM 4902 C C . SER B 1 153 ? 14.109 -28.203 -3.271 1 90.44 153 SER B C 1
ATOM 4904 O O . SER B 1 153 ? 13.828 -29.203 -2.623 1 90.44 153 SER B O 1
ATOM 4906 N N . ASN B 1 154 ? 13.484 -27.859 -4.355 1 91.25 154 ASN B N 1
ATOM 4907 C CA . ASN B 1 154 ? 12.32 -28.609 -4.816 1 91.25 154 ASN B CA 1
ATOM 4908 C C . ASN B 1 154 ? 12.719 -29.969 -5.391 1 91.25 154 ASN B C 1
ATOM 4910 O O . ASN B 1 154 ? 11.953 -30.938 -5.32 1 91.25 154 ASN B O 1
ATOM 4914 N N . ASP B 1 155 ? 13.938 -30.031 -5.906 1 90.31 155 ASP B N 1
ATOM 4915 C CA . ASP B 1 155 ? 14.422 -31.328 -6.395 1 90.31 155 ASP B CA 1
ATOM 4916 C C . ASP B 1 155 ? 14.555 -32.312 -5.25 1 90.31 155 ASP B C 1
ATOM 4918 O O . ASP B 1 155 ? 14.109 -33.469 -5.367 1 90.31 155 ASP B O 1
ATOM 4922 N N . VAL B 1 156 ? 15.133 -31.781 -4.25 1 94.19 156 VAL B N 1
ATOM 4923 C CA . VAL B 1 156 ? 15.297 -32.625 -3.072 1 94.19 156 VAL B CA 1
ATOM 4924 C C . VAL B 1 156 ? 13.93 -33 -2.5 1 94.19 156 VAL B C 1
ATOM 4926 O O . VAL B 1 156 ? 13.68 -34.125 -2.145 1 94.19 156 VAL B O 1
ATOM 4929 N N . CYS B 1 157 ? 13.094 -32.062 -2.475 1 95.81 157 CYS B N 1
ATOM 4930 C CA . CYS B 1 157 ? 11.742 -32.281 -1.968 1 95.81 157 CYS B CA 1
ATOM 4931 C C . CYS B 1 157 ? 11.016 -33.375 -2.748 1 95.81 157 CYS B C 1
ATOM 4933 O O . CYS B 1 157 ? 10.484 -34.312 -2.158 1 95.81 157 CYS B O 1
ATOM 4935 N N . VAL B 1 158 ? 11.055 -33.344 -3.984 1 94.88 158 VAL B N 1
ATOM 4936 C CA . VAL B 1 158 ? 10.32 -34.25 -4.84 1 94.88 158 VAL B CA 1
ATOM 4937 C C . VAL B 1 158 ? 10.914 -35.656 -4.715 1 94.88 158 VAL B C 1
ATOM 4939 O O . VAL B 1 158 ? 10.18 -36.656 -4.699 1 94.88 158 VAL B O 1
ATOM 4942 N N . GLU B 1 159 ? 12.211 -35.688 -4.652 1 94.81 159 GLU B N 1
ATOM 4943 C CA . GLU B 1 159 ? 12.852 -36.969 -4.5 1 94.81 159 GLU B CA 1
ATOM 4944 C C . GLU B 1 159 ? 12.406 -37.656 -3.219 1 94.81 159 GLU B C 1
ATOM 4946 O O . GLU B 1 159 ? 12.109 -38.875 -3.221 1 94.81 159 GLU B O 1
ATOM 4951 N N . LEU B 1 160 ? 12.344 -36.938 -2.215 1 95.88 160 LEU B N 1
ATOM 4952 C CA . LEU B 1 160 ? 11.906 -37.5 -0.933 1 95.88 160 LEU B CA 1
ATOM 4953 C C . LEU B 1 160 ? 10.438 -37.906 -0.983 1 95.88 160 LEU B C 1
ATOM 4955 O O . LEU B 1 160 ? 10.07 -38.969 -0.497 1 95.88 160 LEU B O 1
ATOM 4959 N N . LEU B 1 161 ? 9.656 -37.125 -1.587 1 95.69 161 LEU B N 1
ATOM 4960 C CA . LEU B 1 161 ? 8.234 -37.406 -1.718 1 95.69 161 LEU B CA 1
ATOM 4961 C C . LEU B 1 161 ? 8.016 -38.656 -2.572 1 95.69 161 LEU B C 1
ATOM 4963 O O . LEU B 1 161 ? 7.203 -39.5 -2.227 1 95.69 161 LEU B O 1
ATOM 4967 N N . LYS B 1 162 ? 8.734 -38.719 -3.641 1 94.19 162 LYS B N 1
ATOM 4968 C CA . LYS B 1 162 ? 8.633 -39.875 -4.527 1 94.19 162 LYS B CA 1
ATOM 4969 C C . LYS B 1 162 ? 8.969 -41.188 -3.787 1 94.19 162 LYS B C 1
ATOM 4971 O O . LYS B 1 162 ? 8.273 -42.188 -3.934 1 94.19 162 LYS B O 1
ATOM 4976 N N . ASN B 1 163 ? 10.031 -41.062 -3.061 1 93.38 163 ASN B N 1
ATOM 4977 C CA . ASN B 1 163 ? 10.453 -42.25 -2.311 1 93.38 163 ASN B CA 1
ATOM 4978 C C . ASN B 1 163 ? 9.375 -42.688 -1.324 1 93.38 163 ASN B C 1
ATOM 4980 O O . ASN B 1 163 ? 9.078 -43.906 -1.215 1 93.38 163 ASN B O 1
ATOM 4984 N N . GLN B 1 164 ? 8.781 -41.812 -0.715 1 92.5 164 GLN B N 1
ATOM 4985 C CA . GLN B 1 164 ? 7.73 -42.125 0.249 1 92.5 164 GLN B CA 1
ATOM 4986 C C . GLN B 1 164 ? 6.496 -42.688 -0.445 1 92.5 164 GLN B C 1
ATOM 4988 O O . GLN B 1 164 ? 5.91 -43.688 0.023 1 92.5 164 GLN B O 1
ATOM 4993 N N . LEU B 1 165 ? 6.156 -42.156 -1.537 1 92.5 165 LEU B N 1
ATOM 4994 C CA . LEU B 1 165 ? 4.945 -42.562 -2.25 1 92.5 165 LEU B CA 1
ATOM 4995 C C . LEU B 1 165 ? 5.156 -43.875 -2.984 1 92.5 165 LEU B C 1
ATOM 4997 O O . LEU B 1 165 ? 4.215 -44.656 -3.154 1 92.5 165 LEU B O 1
ATOM 5001 N N . ARG B 1 166 ? 6.359 -44.062 -3.439 1 89 166 ARG B N 1
ATOM 5002 C CA . ARG B 1 166 ? 6.699 -45.312 -4.094 1 89 166 ARG B CA 1
ATOM 5003 C C . ARG B 1 166 ? 6.531 -46.5 -3.139 1 89 166 ARG B C 1
ATOM 5005 O O . ARG B 1 166 ? 6.098 -47.594 -3.547 1 89 166 ARG B O 1
ATOM 5012 N N . LEU B 1 167 ? 6.887 -46.25 -1.919 1 88.19 167 LEU B N 1
ATOM 5013 C CA . LEU B 1 167 ? 6.758 -47.281 -0.903 1 88.19 167 LEU B CA 1
ATOM 5014 C C . LEU B 1 167 ? 5.301 -47.688 -0.726 1 88.19 167 LEU B C 1
ATOM 5016 O O . LEU B 1 167 ? 5.012 -48.812 -0.359 1 88.19 167 LEU B O 1
ATOM 5020 N N . MET B 1 168 ? 4.477 -46.844 -1.135 1 87.69 168 MET B N 1
ATOM 5021 C CA . MET B 1 168 ? 3.047 -47.094 -1.011 1 87.69 168 MET B CA 1
ATOM 5022 C C . MET B 1 168 ? 2.455 -47.531 -2.35 1 87.69 168 MET B C 1
ATOM 5024 O O . MET B 1 168 ? 1.242 -47.719 -2.465 1 87.69 168 MET B O 1
ATOM 5028 N N . ASN B 1 169 ? 3.275 -47.719 -3.383 1 82.12 169 ASN B N 1
ATOM 5029 C CA . ASN B 1 169 ? 2.854 -48.062 -4.738 1 82.12 169 ASN B CA 1
ATOM 5030 C C . ASN B 1 169 ? 1.749 -47.125 -5.23 1 82.12 169 ASN B C 1
ATOM 5032 O O . ASN B 1 169 ? 0.768 -47.594 -5.824 1 82.12 169 ASN B O 1
ATOM 5036 N N . SER B 1 170 ? 1.921 -45.844 -4.926 1 85.62 170 SER B N 1
ATOM 5037 C CA . SER B 1 170 ? 0.851 -44.906 -5.188 1 85.62 170 SER B CA 1
ATOM 5038 C C . SER B 1 170 ? 1.132 -44.094 -6.445 1 85.62 170 SER B C 1
ATOM 5040 O O . SER B 1 170 ? 0.223 -43.469 -7.012 1 85.62 170 SER B O 1
ATOM 5042 N N . LEU B 1 171 ? 2.268 -44.188 -7.047 1 89.06 171 LEU B N 1
ATOM 5043 C CA . LEU B 1 171 ? 2.623 -43.281 -8.156 1 89.06 171 LEU B CA 1
ATOM 5044 C C . LEU B 1 171 ? 2.426 -44 -9.492 1 89.06 171 LEU B C 1
ATOM 5046 O O . LEU B 1 171 ? 2.723 -45.188 -9.625 1 89.06 171 LEU B O 1
ATOM 5050 N N . VAL B 1 172 ? 2.012 -43.25 -10.391 1 84.69 172 VAL B N 1
ATOM 5051 C CA . VAL B 1 172 ? 1.832 -43.75 -11.75 1 84.69 172 VAL B CA 1
ATOM 5052 C C . VAL B 1 172 ? 3.188 -43.844 -12.445 1 84.69 172 VAL B C 1
ATOM 5054 O O . VAL B 1 172 ? 3.994 -42.938 -12.391 1 84.69 172 VAL B O 1
ATOM 5057 N N . CYS B 1 173 ? 3.461 -45 -13.055 1 84.88 173 CYS B N 1
ATOM 5058 C CA . CYS B 1 173 ? 4.688 -45.25 -13.805 1 84.88 173 CYS B CA 1
ATOM 5059 C C . CYS B 1 173 ? 5.914 -44.938 -12.953 1 84.88 173 CYS B C 1
ATOM 5061 O O . CYS B 1 173 ? 6.824 -44.25 -13.398 1 84.88 173 CYS B O 1
ATOM 5063 N N . ASP B 1 174 ? 5.848 -45.281 -11.75 1 85.81 174 ASP B N 1
ATOM 5064 C CA . ASP B 1 174 ? 6.949 -45.125 -10.797 1 85.81 174 ASP B CA 1
ATOM 5065 C C . ASP B 1 174 ? 7.316 -43.656 -10.617 1 85.81 174 ASP B C 1
ATOM 5067 O O . ASP B 1 174 ? 8.484 -43.344 -10.391 1 85.81 174 ASP B O 1
ATOM 5071 N N . GLY B 1 175 ? 6.398 -42.875 -10.875 1 87.44 175 GLY B N 1
ATOM 5072 C CA . GLY B 1 175 ? 6.598 -41.469 -10.609 1 87.44 175 GLY B CA 1
ATOM 5073 C C . GLY B 1 175 ? 7.379 -40.75 -11.695 1 87.44 175 GLY B C 1
ATOM 5074 O O . GLY B 1 175 ? 7.973 -39.688 -11.453 1 87.44 175 GLY B O 1
ATOM 5075 N N . LYS B 1 176 ? 7.422 -41.25 -12.852 1 83.5 176 LYS B N 1
ATOM 5076 C CA . LYS B 1 176 ? 8.164 -40.656 -13.961 1 83.5 176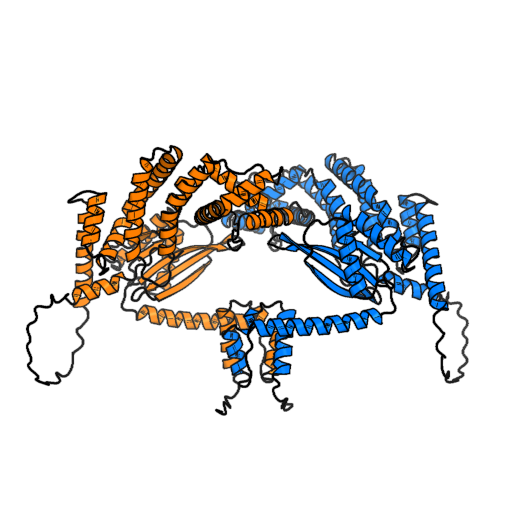 LYS B CA 1
ATOM 5077 C C . LYS B 1 176 ? 7.648 -39.25 -14.273 1 83.5 176 LYS B C 1
ATOM 5079 O O . LYS B 1 176 ? 8.422 -38.375 -14.656 1 83.5 176 LYS B O 1
ATOM 5084 N N . LEU B 1 177 ? 6.398 -39.062 -14.031 1 83.38 177 LEU B N 1
ATOM 5085 C CA . LEU B 1 177 ? 5.777 -37.781 -14.367 1 83.38 177 LEU B CA 1
ATOM 5086 C C . LEU B 1 177 ? 5.336 -37.062 -13.109 1 83.38 177 LEU B C 1
ATOM 5088 O O . LEU B 1 177 ? 4.512 -36.125 -13.18 1 83.38 177 LEU B O 1
ATOM 5092 N N . PHE B 1 178 ? 5.859 -37.375 -12.039 1 89.12 178 PHE B N 1
ATOM 5093 C CA . PHE B 1 178 ? 5.383 -36.844 -10.773 1 89.12 178 PHE B CA 1
ATOM 5094 C C . PHE B 1 178 ? 5.816 -35.406 -10.602 1 89.12 178 PHE B C 1
ATOM 5096 O O . PHE B 1 178 ? 5.043 -34.562 -10.125 1 89.12 178 PHE B O 1
ATOM 5103 N N . HIS B 1 179 ? 7.004 -35.094 -11.031 1 89.31 179 HIS B N 1
ATOM 5104 C CA . HIS B 1 179 ? 7.539 -33.75 -10.852 1 89.31 179 HIS B CA 1
ATOM 5105 C C . HIS B 1 179 ? 7.336 -32.906 -12.102 1 89.31 179 HIS B C 1
ATOM 5107 O O . HIS B 1 179 ? 7.934 -33.188 -13.148 1 89.31 179 HIS B O 1
ATOM 5113 N N . LEU B 1 180 ? 6.523 -31.984 -11.93 1 85 180 LEU B N 1
ATOM 5114 C CA . LEU B 1 180 ? 6.336 -31.016 -13 1 85 180 LEU B CA 1
ATOM 5115 C C . LEU B 1 180 ? 6.895 -29.656 -12.609 1 85 180 LEU B C 1
ATOM 5117 O O . LEU B 1 180 ? 6.527 -29.109 -11.578 1 85 180 LEU B O 1
ATOM 5121 N N . ARG B 1 181 ? 7.742 -29.203 -13.406 1 84 181 ARG B N 1
ATOM 5122 C CA . ARG B 1 181 ? 8.289 -27.875 -13.18 1 84 181 ARG B CA 1
ATOM 5123 C C . ARG B 1 181 ? 7.391 -26.797 -13.797 1 84 181 ARG B C 1
ATOM 5125 O O . ARG B 1 181 ? 6.863 -26.984 -14.891 1 84 181 ARG B O 1
ATOM 5132 N N . CYS B 1 182 ? 7.219 -25.75 -13.109 1 83 182 CYS B N 1
ATOM 5133 C CA . CYS B 1 182 ? 6.348 -24.688 -13.586 1 83 182 CYS B CA 1
ATOM 5134 C C . CYS B 1 182 ? 6.918 -24.031 -14.836 1 83 182 CYS B C 1
ATOM 5136 O O . CYS B 1 182 ? 7.98 -23.406 -14.789 1 83 182 CYS B O 1
ATOM 5138 N N . CYS B 1 183 ? 6.184 -24.156 -15.891 1 80.69 183 CYS B N 1
ATOM 5139 C CA . CYS B 1 183 ? 6.633 -23.641 -17.172 1 80.69 183 CYS B CA 1
ATOM 5140 C C . CYS B 1 183 ? 6.75 -22.125 -17.141 1 80.69 183 CYS B C 1
ATOM 5142 O O . CYS B 1 183 ? 7.648 -21.562 -17.766 1 80.69 183 CYS B O 1
ATOM 5144 N N . ALA B 1 184 ? 5.82 -21.547 -16.438 1 81.88 184 ALA B N 1
ATOM 5145 C CA . ALA B 1 184 ? 5.871 -20.094 -16.328 1 81.88 184 ALA B CA 1
ATOM 5146 C C . ALA B 1 184 ? 7.156 -19.641 -15.648 1 81.88 184 ALA B C 1
ATOM 5148 O O . ALA B 1 184 ? 7.77 -18.641 -16.047 1 81.88 184 ALA B O 1
ATOM 5149 N N . HIS B 1 185 ? 7.566 -20.344 -14.695 1 84.06 185 HIS B N 1
ATOM 5150 C CA . HIS B 1 185 ? 8.797 -20.016 -13.984 1 84.06 185 HIS B CA 1
ATOM 5151 C C . HIS B 1 185 ? 10.016 -20.219 -14.867 1 84.06 185 HIS B C 1
ATOM 5153 O O . HIS B 1 185 ? 10.961 -19.422 -14.828 1 84.06 185 HIS B O 1
ATOM 5159 N N . ILE B 1 186 ? 9.992 -21.266 -15.547 1 85.5 186 ILE B N 1
ATOM 5160 C CA . ILE B 1 186 ? 11.094 -21.562 -16.453 1 85.5 186 ILE B CA 1
ATOM 5161 C C . ILE B 1 186 ? 11.219 -20.453 -17.5 1 85.5 186 ILE B C 1
ATOM 5163 O O . ILE B 1 186 ? 12.328 -19.969 -17.766 1 85.5 186 ILE B O 1
ATOM 5167 N N . LEU B 1 187 ? 10.078 -20.109 -18.062 1 86.88 187 LEU B N 1
ATOM 5168 C CA . LEU B 1 187 ? 10.086 -19.031 -19.047 1 86.88 187 LEU B CA 1
ATOM 5169 C C . LEU B 1 187 ? 10.656 -17.75 -18.438 1 86.88 187 LEU B C 1
ATOM 5171 O O . LEU B 1 187 ? 11.43 -17.047 -19.094 1 86.88 187 LEU B O 1
ATOM 5175 N N . ASN B 1 188 ? 10.258 -17.5 -17.281 1 87.88 188 ASN B N 1
ATOM 5176 C CA . ASN B 1 188 ? 10.773 -16.312 -16.594 1 87.88 188 ASN B CA 1
ATOM 5177 C C . ASN B 1 188 ? 12.289 -16.391 -16.438 1 87.88 188 ASN B C 1
ATOM 5179 O O . ASN B 1 188 ? 12.984 -15.398 -16.656 1 87.88 188 ASN B O 1
ATOM 5183 N N . LEU B 1 189 ? 12.789 -17.516 -16.094 1 87.5 189 LEU B N 1
ATOM 5184 C CA . LEU B 1 189 ? 14.227 -17.703 -15.906 1 87.5 189 LEU B CA 1
ATOM 5185 C C . LEU B 1 189 ? 14.977 -17.5 -17.219 1 87.5 189 LEU B C 1
ATOM 5187 O O . LEU B 1 189 ? 16.047 -16.875 -17.25 1 87.5 189 LEU B O 1
ATOM 5191 N N . ILE B 1 190 ? 14.406 -18 -18.219 1 90.38 190 ILE B N 1
ATOM 5192 C CA . ILE B 1 190 ? 15.016 -17.891 -19.531 1 90.38 190 ILE B CA 1
ATOM 5193 C C . ILE B 1 190 ? 15.133 -16.422 -19.938 1 90.38 190 ILE B C 1
ATOM 5195 O O . ILE B 1 190 ? 16.219 -15.945 -20.297 1 90.38 190 ILE B O 1
ATOM 5199 N N . VAL B 1 191 ? 14.039 -15.742 -19.797 1 92 191 VAL B N 1
ATOM 5200 C CA . VAL B 1 191 ? 14.016 -14.352 -20.25 1 92 191 VAL B CA 1
ATOM 5201 C C . VAL B 1 191 ? 14.898 -13.5 -19.344 1 92 191 VAL B C 1
ATOM 5203 O O . VAL B 1 191 ? 15.648 -12.648 -19.812 1 92 191 VAL B O 1
ATOM 5206 N N . GLN B 1 192 ? 14.852 -13.742 -18.109 1 90.12 192 GLN B N 1
ATOM 5207 C CA . GLN B 1 192 ? 15.664 -12.984 -17.156 1 90.12 192 GLN B CA 1
ATOM 5208 C C . GLN B 1 192 ? 17.156 -13.164 -17.438 1 90.12 192 GLN B C 1
ATOM 5210 O O . GLN B 1 192 ? 17.938 -12.227 -17.281 1 90.12 192 GLN B O 1
ATOM 5215 N N . GLU B 1 193 ? 17.516 -14.383 -17.766 1 90.12 193 GLU B N 1
ATOM 5216 C CA . GLU B 1 193 ? 18.906 -14.648 -18.109 1 90.12 193 GLU B CA 1
ATOM 5217 C C . GLU B 1 193 ? 19.375 -13.789 -19.281 1 90.12 193 GLU B C 1
ATOM 5219 O O . GLU B 1 193 ? 20.5 -13.281 -19.281 1 90.12 193 GLU B O 1
ATOM 5224 N N . GLY B 1 194 ? 18.547 -13.633 -20.203 1 89.38 194 GLY B N 1
ATOM 5225 C CA . GLY B 1 194 ? 18.875 -12.844 -21.391 1 89.38 194 GLY B CA 1
ATOM 5226 C C . GLY B 1 194 ? 18.938 -11.359 -21.109 1 89.38 194 GLY B C 1
ATOM 5227 O O . GLY B 1 194 ? 19.703 -10.625 -21.75 1 89.38 194 GLY B O 1
ATOM 5228 N N . LEU B 1 195 ? 18.188 -10.883 -20.141 1 88.25 195 LEU B N 1
ATOM 5229 C CA . LEU B 1 195 ? 18.047 -9.453 -19.891 1 88.25 195 LEU B CA 1
ATOM 5230 C C . LEU B 1 195 ? 19.016 -8.992 -18.812 1 88.25 195 LEU B C 1
ATOM 5232 O O . LEU B 1 195 ? 19 -7.82 -18.422 1 88.25 195 LEU B O 1
ATOM 5236 N N . LYS B 1 196 ? 19.797 -9.859 -18.297 1 87 196 LYS B N 1
ATOM 5237 C CA . LYS B 1 196 ? 20.766 -9.508 -17.266 1 87 196 LYS B CA 1
ATOM 5238 C C . LYS B 1 196 ? 21.641 -8.336 -17.703 1 87 196 LYS B C 1
ATOM 5240 O O . LYS B 1 196 ? 21.906 -7.422 -16.922 1 87 196 LYS B O 1
ATOM 5245 N N . LYS B 1 197 ? 22.094 -8.391 -18.891 1 83.06 197 LYS B N 1
ATOM 5246 C CA . LYS B 1 197 ? 22.797 -7.254 -19.469 1 83.06 197 LYS B CA 1
ATOM 5247 C C . LYS B 1 197 ? 21.906 -6.52 -20.484 1 83.06 197 LYS B C 1
ATOM 5249 O O . LYS B 1 197 ? 21.891 -6.863 -21.656 1 83.06 197 LYS B O 1
ATOM 5254 N N . ILE B 1 198 ? 21.234 -5.609 -19.922 1 82.12 198 ILE B N 1
ATOM 5255 C CA . ILE B 1 198 ? 20.234 -4.93 -20.719 1 82.12 198 ILE B CA 1
ATOM 5256 C C . ILE B 1 198 ? 20.891 -3.914 -21.641 1 82.12 198 ILE B C 1
ATOM 5258 O O . ILE B 1 198 ? 21.953 -3.379 -21.328 1 82.12 198 ILE B O 1
ATOM 5262 N N . ASP B 1 199 ? 20.328 -3.791 -22.797 1 86.06 199 ASP B N 1
ATOM 5263 C CA . ASP B 1 199 ? 20.797 -2.822 -23.781 1 86.06 199 ASP B CA 1
ATOM 5264 C C . ASP B 1 199 ? 20.641 -1.395 -23.266 1 86.06 199 ASP B C 1
ATOM 5266 O O . ASP B 1 199 ? 19.656 -1.081 -22.578 1 86.06 199 ASP B O 1
ATOM 5270 N N . ILE B 1 200 ? 21.516 -0.617 -23.547 1 90.44 200 ILE B N 1
ATOM 5271 C CA . ILE B 1 200 ? 21.516 0.783 -23.141 1 90.44 200 ILE B CA 1
ATOM 5272 C C . ILE B 1 200 ? 20.25 1.464 -23.625 1 90.44 200 ILE B C 1
ATOM 5274 O O . ILE B 1 200 ? 19.719 2.361 -22.953 1 90.44 200 ILE B O 1
ATOM 5278 N N . ALA B 1 201 ? 19.797 0.998 -24.734 1 92.31 201 ALA B N 1
ATOM 5279 C CA . ALA B 1 201 ? 18.578 1.574 -25.297 1 92.31 201 ALA B CA 1
ATOM 5280 C C . ALA B 1 201 ? 17.391 1.386 -24.359 1 92.31 201 ALA B C 1
ATOM 5282 O O . ALA B 1 201 ? 16.531 2.264 -24.234 1 92.31 201 ALA B O 1
ATOM 5283 N N . VAL B 1 202 ? 17.375 0.289 -23.719 1 91.88 202 VAL B N 1
ATOM 5284 C CA . VAL B 1 202 ? 16.297 0.003 -22.766 1 91.88 202 VAL B CA 1
ATOM 5285 C C . VAL B 1 202 ? 16.422 0.913 -21.547 1 91.88 202 VAL B C 1
ATOM 5287 O O . VAL B 1 202 ? 15.414 1.411 -21.031 1 91.88 202 VAL B O 1
ATOM 5290 N N . ASP B 1 203 ? 17.578 1.146 -21.172 1 92.38 203 ASP B N 1
ATOM 5291 C CA . ASP B 1 203 ? 17.828 2.049 -20.047 1 92.38 203 ASP B CA 1
ATOM 5292 C C . ASP B 1 203 ? 17.359 3.467 -20.375 1 92.38 203 ASP B C 1
ATOM 5294 O O . ASP B 1 203 ? 16.844 4.172 -19.516 1 92.38 203 ASP B O 1
ATOM 5298 N N . LYS B 1 204 ? 17.641 3.846 -21.516 1 95.12 204 LYS B N 1
ATOM 5299 C CA . LYS B 1 204 ? 17.203 5.172 -21.938 1 95.12 204 LYS B CA 1
ATOM 5300 C C . LYS B 1 204 ? 15.68 5.281 -21.906 1 95.12 204 LYS B C 1
ATOM 5302 O O . LYS B 1 204 ? 15.133 6.312 -21.516 1 95.12 204 LYS B O 1
ATOM 5307 N N . VAL B 1 205 ? 15.07 4.223 -22.328 1 95.5 205 VAL B N 1
ATOM 5308 C CA . VAL B 1 205 ? 13.609 4.215 -22.281 1 95.5 205 VAL B CA 1
ATOM 5309 C C . VAL B 1 205 ? 13.148 4.34 -20.828 1 95.5 205 VAL B C 1
ATOM 5311 O O . VAL B 1 205 ? 12.203 5.066 -20.531 1 95.5 205 VAL B O 1
ATOM 5314 N N . ARG B 1 206 ? 13.781 3.605 -19.922 1 94.25 206 ARG B N 1
ATOM 5315 C CA . ARG B 1 206 ? 13.477 3.697 -18.484 1 94.25 206 ARG B CA 1
ATOM 5316 C C . ARG B 1 206 ? 13.586 5.133 -18 1 94.25 206 ARG B C 1
ATOM 5318 O O . ARG B 1 206 ? 12.719 5.617 -17.266 1 94.25 206 ARG B O 1
ATOM 5325 N N . GLU B 1 207 ? 14.625 5.742 -18.484 1 94.81 207 GLU B N 1
ATOM 5326 C CA . GLU B 1 207 ? 14.859 7.125 -18.094 1 94.81 207 GLU B CA 1
ATOM 5327 C C . GLU B 1 207 ? 13.797 8.055 -18.672 1 94.81 207 GLU B C 1
ATOM 5329 O O . GLU B 1 207 ? 13.398 9.031 -18.031 1 94.81 207 GLU B O 1
ATOM 5334 N N . CYS B 1 208 ? 13.383 7.754 -19.844 1 95.25 208 CYS B N 1
ATOM 5335 C CA . CYS B 1 208 ? 12.328 8.539 -20.484 1 95.25 208 CYS B CA 1
ATOM 5336 C C . CYS B 1 208 ? 11.047 8.477 -19.656 1 95.25 208 CYS B C 1
ATOM 5338 O O . CYS B 1 208 ? 10.445 9.508 -19.359 1 95.25 208 CYS B O 1
ATOM 5340 N N . VAL B 1 209 ? 10.719 7.254 -19.328 1 94.25 209 VAL B N 1
ATOM 5341 C CA . VAL B 1 209 ? 9.477 7.039 -18.594 1 94.25 209 VAL B CA 1
ATOM 5342 C C . VAL B 1 209 ? 9.57 7.688 -17.203 1 94.25 209 VAL B C 1
ATOM 5344 O O . VAL B 1 209 ? 8.641 8.352 -16.766 1 94.25 209 VAL B O 1
ATOM 5347 N N . LYS B 1 210 ? 10.68 7.52 -16.609 1 92.31 210 LYS B N 1
ATOM 5348 C CA . LYS B 1 210 ? 10.922 8.125 -15.297 1 92.31 210 LYS B CA 1
ATOM 5349 C C . LYS B 1 210 ? 10.82 9.648 -15.367 1 92.31 210 LYS B C 1
ATOM 5351 O O . LYS B 1 210 ? 10.242 10.273 -14.477 1 92.31 210 LYS B O 1
ATOM 5356 N N . TYR B 1 211 ? 11.414 10.203 -16.375 1 93.56 211 TYR B N 1
ATOM 5357 C CA . TYR B 1 211 ? 11.391 11.648 -16.562 1 93.56 211 TYR B CA 1
ATOM 5358 C C . TYR B 1 211 ? 9.961 12.164 -16.656 1 93.56 211 TYR B C 1
ATOM 5360 O O . TYR B 1 211 ? 9.586 13.109 -15.953 1 93.56 211 TYR B O 1
ATOM 5368 N N . VAL B 1 212 ? 9.188 11.547 -17.484 1 92.31 212 VAL B N 1
ATOM 5369 C CA . VAL B 1 212 ? 7.816 11.992 -17.734 1 92.31 212 VAL B CA 1
ATOM 5370 C C . VAL B 1 212 ? 6.977 11.812 -16.469 1 92.31 212 VAL B C 1
ATOM 5372 O O . VAL B 1 212 ? 6.141 12.656 -16.141 1 92.31 212 VAL B O 1
ATOM 5375 N N . LYS B 1 213 ? 7.238 10.75 -15.742 1 88.69 213 LYS B N 1
ATOM 5376 C CA . LYS B 1 213 ? 6.43 10.43 -14.57 1 88.69 213 LYS B CA 1
ATOM 5377 C C . LYS B 1 213 ? 6.902 11.211 -13.352 1 88.69 213 LYS B C 1
ATOM 5379 O O . LYS B 1 213 ? 6.25 11.188 -12.305 1 88.69 213 LYS B O 1
ATOM 5384 N N . GLY B 1 214 ? 7.973 11.914 -13.492 1 84.06 214 GLY B N 1
ATOM 5385 C CA . GLY B 1 214 ? 8.633 12.547 -12.359 1 84.06 214 GLY B CA 1
ATOM 5386 C C . GLY B 1 214 ? 7.906 13.773 -11.852 1 84.06 214 GLY B C 1
ATOM 5387 O O . GLY B 1 214 ? 8.078 14.172 -10.703 1 84.06 214 GLY B O 1
ATOM 5388 N N . SER B 1 215 ? 7.152 14.445 -12.727 1 81.5 215 SER B N 1
ATOM 5389 C CA . SER B 1 215 ? 6.402 15.625 -12.312 1 81.5 215 SER B CA 1
ATOM 5390 C C . SER B 1 215 ? 5.141 15.805 -13.148 1 81.5 215 SER B C 1
ATOM 5392 O O . SER B 1 215 ? 5.082 15.352 -14.297 1 81.5 215 SER B O 1
ATOM 5394 N N . LEU B 1 216 ? 4.199 16.422 -12.508 1 82.44 216 LEU B N 1
ATOM 5395 C CA . LEU B 1 216 ? 2.955 16.688 -13.219 1 82.44 216 LEU B CA 1
ATOM 5396 C C . LEU B 1 216 ? 3.209 17.594 -14.422 1 82.44 216 LEU B C 1
ATOM 5398 O O . LEU B 1 216 ? 2.578 17.422 -15.469 1 82.44 216 LEU B O 1
ATOM 5402 N N . ALA B 1 217 ? 4.086 18.547 -14.227 1 82.69 217 ALA B N 1
ATOM 5403 C CA . ALA B 1 217 ? 4.418 19.453 -15.328 1 82.69 217 ALA B CA 1
ATOM 5404 C C . ALA B 1 217 ? 4.977 18.688 -16.516 1 82.69 217 ALA B C 1
ATOM 5406 O O . ALA B 1 217 ? 4.605 18.953 -17.672 1 82.69 217 ALA B O 1
ATOM 5407 N N . ARG B 1 218 ? 5.844 17.766 -16.281 1 88.88 218 ARG B N 1
ATOM 5408 C CA . ARG B 1 218 ? 6.441 16.953 -17.328 1 88.88 218 ARG B CA 1
ATOM 5409 C C . ARG B 1 218 ? 5.398 16.047 -17.984 1 88.8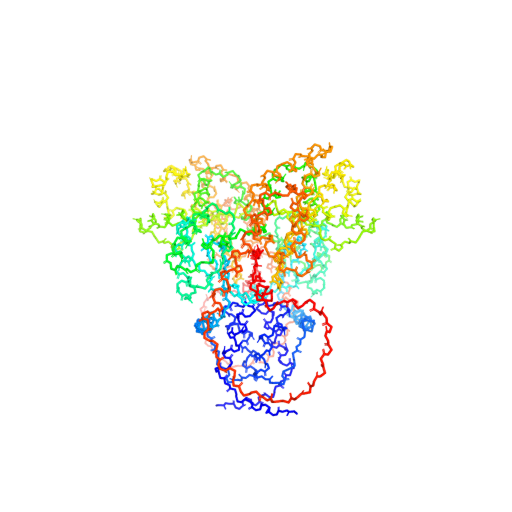8 218 ARG B C 1
ATOM 5411 O O . ARG B 1 218 ? 5.406 15.867 -19.203 1 88.88 218 ARG B O 1
ATOM 5418 N N . LYS B 1 219 ? 4.523 15.539 -17.188 1 88.31 219 LYS B N 1
ATOM 5419 C CA . LYS B 1 219 ? 3.438 14.711 -17.688 1 88.31 219 LYS B CA 1
ATOM 5420 C C . LYS B 1 219 ? 2.535 15.508 -18.641 1 88.31 219 LYS B C 1
ATOM 5422 O O . LYS B 1 219 ? 2.125 15 -19.688 1 88.31 219 LYS B O 1
ATOM 5427 N N . ASP B 1 220 ? 2.264 16.672 -18.188 1 86.25 220 ASP B N 1
ATOM 5428 C CA . ASP B 1 220 ? 1.419 17.547 -19.016 1 86.25 220 ASP B CA 1
ATOM 5429 C C . ASP B 1 220 ? 2.098 17.891 -20.328 1 86.25 220 ASP B C 1
ATOM 5431 O O . ASP B 1 220 ? 1.454 17.891 -21.391 1 86.25 220 ASP B O 1
ATOM 5435 N N . ARG B 1 221 ? 3.322 18.266 -20.281 1 90.75 221 ARG B N 1
ATOM 5436 C CA . ARG B 1 221 ? 4.078 18.562 -21.5 1 90.75 221 ARG B CA 1
ATOM 5437 C C . ARG B 1 221 ? 4.098 17.359 -22.438 1 90.75 221 ARG B C 1
ATOM 5439 O O . ARG B 1 221 ? 3.963 17.516 -23.656 1 90.75 221 ARG B O 1
ATOM 5446 N N . PHE B 1 222 ? 4.285 16.234 -21.891 1 94.06 222 PHE B N 1
ATOM 5447 C CA . PHE B 1 222 ? 4.273 15.023 -22.688 1 94.06 222 PHE B CA 1
ATOM 5448 C C . PHE B 1 222 ? 2.902 14.805 -23.312 1 94.06 222 PHE B C 1
ATOM 5450 O O . PHE B 1 222 ? 2.801 14.398 -24.484 1 94.06 222 PHE B O 1
ATOM 5457 N N . GLY B 1 223 ? 1.927 15.008 -22.562 1 91.94 223 GLY B N 1
ATOM 5458 C CA . GLY B 1 223 ? 0.578 14.922 -23.109 1 91.94 223 GLY B CA 1
ATOM 5459 C C . GLY B 1 223 ? 0.355 15.836 -24.297 1 91.94 223 GLY B C 1
ATOM 5460 O O . GLY B 1 223 ? -0.295 15.445 -25.266 1 91.94 223 GLY B O 1
ATOM 5461 N N . GLN B 1 224 ? 0.85 16.984 -24.172 1 92.38 224 GLN B N 1
ATOM 5462 C CA . GLN B 1 224 ? 0.764 17.922 -25.297 1 92.38 224 GLN B CA 1
ATOM 5463 C C . GLN B 1 224 ? 1.483 17.391 -26.516 1 92.38 224 GLN B C 1
ATOM 5465 O O . GLN B 1 224 ? 0.979 17.5 -27.641 1 92.38 224 GLN B O 1
ATOM 5470 N N . CYS B 1 225 ? 2.643 16.844 -26.266 1 94.56 225 CYS B N 1
ATOM 5471 C CA . CYS B 1 225 ? 3.391 16.25 -27.359 1 94.56 225 CYS B CA 1
ATOM 5472 C C . CYS B 1 225 ? 2.604 15.109 -28 1 94.56 225 CYS B C 1
ATOM 5474 O O . CYS B 1 225 ? 2.625 14.945 -29.219 1 94.56 225 CYS B O 1
ATOM 5476 N N . CYS B 1 226 ? 1.94 14.352 -27.188 1 94.69 226 CYS B N 1
ATOM 5477 C CA . CYS B 1 226 ? 1.12 13.258 -27.703 1 94.69 226 CYS B CA 1
ATOM 5478 C C . CYS B 1 226 ? -0.024 13.789 -28.562 1 94.69 226 CYS B C 1
ATOM 5480 O O . CYS B 1 226 ? -0.273 13.281 -29.656 1 94.69 226 CYS B O 1
ATOM 5482 N N . SER B 1 227 ? -0.639 14.82 -28.016 1 92.81 227 SER B N 1
ATOM 5483 C CA . SER B 1 227 ? -1.755 15.422 -28.75 1 92.81 227 SER B CA 1
ATOM 5484 C C . SER B 1 227 ? -1.303 15.992 -30.094 1 92.81 227 SER B C 1
ATOM 5486 O O . SER B 1 227 ? -1.993 15.844 -31.094 1 92.81 227 SER B O 1
ATOM 5488 N N . GLN B 1 228 ? -0.207 16.625 -30.094 1 92.62 228 GLN B N 1
ATOM 5489 C CA . GLN B 1 228 ? 0.333 17.234 -31.312 1 92.62 228 GLN B CA 1
ATOM 5490 C C . GLN B 1 228 ? 0.685 16.172 -32.344 1 92.62 228 GLN B C 1
ATOM 5492 O O . GLN B 1 228 ? 0.678 16.438 -33.562 1 92.62 228 GLN B O 1
ATOM 5497 N N . ASN B 1 229 ? 0.973 15 -31.859 1 93.38 229 ASN B N 1
ATOM 5498 C CA . ASN B 1 229 ? 1.306 13.906 -32.781 1 93.38 229 ASN B CA 1
ATOM 5499 C C . ASN B 1 229 ? 0.12 12.969 -32.969 1 93.38 229 ASN B C 1
ATOM 5501 O O . ASN B 1 229 ? 0.284 11.859 -33.469 1 93.38 229 ASN B O 1
ATOM 5505 N N . LEU B 1 230 ? -1.048 13.281 -32.5 1 92.19 230 LEU B N 1
ATOM 5506 C CA . LEU B 1 230 ? -2.314 12.586 -32.688 1 92.19 230 LEU B CA 1
ATOM 5507 C C . LEU B 1 230 ? -2.26 11.18 -32.094 1 92.19 230 LEU B C 1
ATOM 5509 O O . LEU B 1 230 ? -2.691 10.211 -32.75 1 92.19 230 LEU B O 1
ATOM 5513 N N . LEU B 1 231 ? -1.58 11.125 -31.031 1 92.19 231 LEU B N 1
ATOM 5514 C CA . LEU B 1 231 ? -1.5 9.852 -30.328 1 92.19 231 LEU B CA 1
ATOM 5515 C C . LEU B 1 231 ? -2.529 9.789 -29.203 1 92.19 231 LEU B C 1
ATOM 5517 O O . LEU B 1 231 ? -2.783 10.789 -28.531 1 92.19 231 LEU B O 1
ATOM 5521 N N . ASP B 1 232 ? -3.076 8.633 -29.125 1 88.31 232 ASP B N 1
ATOM 5522 C CA . ASP B 1 232 ? -4.016 8.398 -28.031 1 88.31 232 ASP B CA 1
ATOM 5523 C C . ASP B 1 232 ? -3.281 8.234 -26.703 1 88.31 232 ASP B C 1
ATOM 5525 O O . ASP B 1 232 ? -2.309 7.48 -26.625 1 88.31 232 ASP B O 1
ATOM 5529 N N . THR B 1 233 ? -3.736 9.016 -25.766 1 82.81 233 THR B N 1
ATOM 5530 C CA . THR B 1 233 ? -3.045 9 -24.469 1 82.81 233 THR B CA 1
ATOM 5531 C C . THR B 1 233 ? -3.672 7.969 -23.531 1 82.81 233 THR B C 1
ATOM 5533 O O . THR B 1 233 ? -3.434 7.996 -22.328 1 82.81 233 THR B O 1
ATOM 5536 N N . LYS B 1 234 ? -4.387 7.109 -24.125 1 80.75 234 LYS B N 1
ATOM 5537 C CA . LYS B 1 234 ? -5.047 6.098 -23.297 1 80.75 234 LYS B CA 1
ATOM 5538 C C . LYS B 1 234 ? -4.051 5.066 -22.781 1 80.75 234 LYS B C 1
ATOM 5540 O O . LYS B 1 234 ? -4.234 4.5 -21.703 1 80.75 234 LYS B O 1
ATOM 5545 N N . LYS B 1 235 ? -2.953 4.766 -23.547 1 83.25 235 LYS B N 1
ATOM 5546 C CA . LYS B 1 235 ? -1.93 3.83 -23.078 1 83.25 235 LYS B CA 1
ATOM 5547 C C . LYS B 1 235 ? -1.074 4.449 -21.984 1 83.25 235 LYS B C 1
ATOM 5549 O O . LYS B 1 235 ? -0.44 5.488 -22.188 1 83.25 235 LYS B O 1
ATOM 5554 N N . VAL B 1 236 ? -1.119 3.965 -20.906 1 80.88 236 VAL B N 1
ATOM 5555 C CA . VAL B 1 236 ? -0.423 4.527 -19.75 1 80.88 236 VAL B CA 1
ATOM 5556 C C . VAL B 1 236 ? 1.062 4.176 -19.812 1 80.88 236 VAL B C 1
ATOM 5558 O O . VAL B 1 236 ? 1.42 3.01 -20 1 80.88 236 VAL B O 1
ATOM 5561 N N . LEU B 1 237 ? 1.878 5.191 -19.734 1 85.94 237 LEU B N 1
ATOM 5562 C CA . LEU B 1 237 ? 3.316 4.973 -19.625 1 85.94 237 LEU B CA 1
ATOM 5563 C C . LEU B 1 237 ? 3.664 4.293 -18.312 1 85.94 237 LEU B C 1
ATOM 5565 O O . LEU B 1 237 ? 3.312 4.793 -17.234 1 85.94 237 LEU B O 1
ATOM 5569 N N . MET B 1 238 ? 4.199 3.117 -18.438 1 86.94 238 MET B N 1
ATOM 5570 C CA . MET B 1 238 ? 4.551 2.389 -17.219 1 86.94 238 MET B CA 1
ATOM 5571 C C . MET B 1 238 ? 6.047 2.113 -17.172 1 86.94 238 MET B C 1
ATOM 5573 O O . MET B 1 238 ? 6.664 1.787 -18.188 1 86.94 238 MET B O 1
ATOM 5577 N N . GLN B 1 239 ? 6.562 2.4 -15.992 1 89.38 239 GLN B N 1
ATOM 5578 C CA . GLN B 1 239 ? 7.938 1.989 -15.742 1 89.38 239 GLN B CA 1
ATOM 5579 C C . GLN B 1 239 ? 8.016 0.508 -15.383 1 89.38 239 GLN B C 1
ATOM 5581 O O . GLN B 1 239 ? 7.16 -0.004 -14.656 1 89.38 239 GLN B O 1
ATOM 5586 N N . ASP B 1 240 ? 9.008 -0.184 -15.922 1 88.94 240 ASP B N 1
ATOM 5587 C CA . ASP B 1 240 ? 9.094 -1.618 -15.664 1 88.94 240 ASP B CA 1
ATOM 5588 C C . ASP B 1 240 ? 9.664 -1.892 -14.273 1 88.94 240 ASP B C 1
ATOM 5590 O O . ASP B 1 240 ? 10.188 -0.987 -13.625 1 88.94 240 ASP B O 1
ATOM 5594 N N . VAL B 1 241 ? 9.352 -3.01 -13.75 1 83.94 241 VAL B N 1
ATOM 5595 C CA . VAL B 1 241 ? 10.031 -3.609 -12.609 1 83.94 241 VAL B CA 1
ATOM 5596 C C . VAL B 1 241 ? 11.094 -4.594 -13.094 1 83.94 241 VAL B C 1
ATOM 5598 O O . VAL B 1 241 ? 10.766 -5.656 -13.625 1 83.94 241 VAL B O 1
ATOM 5601 N N . PRO B 1 242 ? 12.305 -4.262 -12.852 1 77.62 242 PRO B N 1
ATOM 5602 C CA . PRO B 1 242 ? 13.391 -5.027 -13.469 1 77.62 242 PRO B CA 1
ATOM 5603 C C . PRO B 1 242 ? 13.312 -6.52 -13.156 1 77.62 242 PRO B C 1
ATOM 5605 O O . PRO B 1 242 ? 13.766 -7.344 -13.953 1 77.62 242 PRO B O 1
ATOM 5608 N N . THR B 1 243 ? 12.711 -6.883 -12.102 1 74.88 243 THR B N 1
ATOM 5609 C CA . THR B 1 243 ? 12.648 -8.289 -11.727 1 74.88 243 THR B CA 1
ATOM 5610 C C . THR B 1 243 ? 11.461 -8.977 -12.391 1 74.88 243 THR B C 1
ATOM 5612 O O . THR B 1 243 ? 11.273 -10.18 -12.25 1 74.88 243 THR B O 1
ATOM 5615 N N . ARG B 1 244 ? 10.703 -8.172 -13.156 1 81.25 244 ARG B N 1
ATOM 5616 C CA . ARG B 1 244 ? 9.562 -8.688 -13.898 1 81.25 244 ARG B CA 1
ATOM 5617 C C . ARG B 1 244 ? 9.648 -8.32 -15.375 1 81.25 244 ARG B C 1
ATOM 5619 O O . ARG B 1 244 ? 9.156 -7.27 -15.789 1 81.25 244 ARG B O 1
ATOM 5626 N N . TRP B 1 245 ? 10.078 -9.227 -16.109 1 88.19 245 TRP B N 1
ATOM 5627 C CA . TRP B 1 245 ? 10.398 -8.914 -17.5 1 88.19 245 TRP B CA 1
ATOM 5628 C C . TRP B 1 245 ? 9.141 -8.562 -18.281 1 88.19 245 TRP B C 1
ATOM 5630 O O . TRP B 1 245 ? 9.211 -7.871 -19.297 1 88.19 245 TRP B O 1
ATOM 5640 N N . ASN B 1 246 ? 7.996 -9.039 -17.891 1 89.19 246 ASN B N 1
ATOM 5641 C CA . ASN B 1 246 ? 6.746 -8.695 -18.562 1 89.19 246 ASN B CA 1
ATOM 5642 C C . ASN B 1 246 ? 6.496 -7.191 -18.547 1 89.19 246 ASN B C 1
ATOM 5644 O O . ASN B 1 246 ? 5.977 -6.641 -19.516 1 89.19 246 ASN B O 1
ATOM 5648 N N . SER B 1 247 ? 6.898 -6.641 -17.484 1 91 247 SER B N 1
ATOM 5649 C CA . SER B 1 247 ? 6.75 -5.191 -17.391 1 91 247 SER B CA 1
ATOM 5650 C C . SER B 1 247 ? 7.719 -4.473 -18.328 1 91 247 SER B C 1
ATOM 5652 O O . SER B 1 247 ? 7.418 -3.391 -18.828 1 91 247 SER B O 1
ATOM 5654 N N . THR B 1 248 ? 8.852 -5.082 -18.484 1 92.31 248 THR B N 1
ATOM 5655 C CA . THR B 1 248 ? 9.812 -4.52 -19.438 1 92.31 248 THR B CA 1
ATOM 5656 C C . THR B 1 248 ? 9.242 -4.527 -20.859 1 92.31 248 THR B C 1
ATOM 5658 O O . THR B 1 248 ? 9.344 -3.529 -21.578 1 92.31 248 THR B O 1
ATOM 5661 N N . TYR B 1 249 ? 8.641 -5.637 -21.234 1 93.75 249 TYR B N 1
ATOM 5662 C CA . TYR B 1 249 ? 8 -5.719 -22.547 1 93.75 249 TYR B CA 1
ATOM 5663 C C . TYR B 1 249 ? 6.922 -4.652 -22.688 1 93.75 249 TYR B C 1
ATOM 5665 O O . TYR B 1 249 ? 6.859 -3.963 -23.703 1 93.75 249 TYR B O 1
ATOM 5673 N N . ARG B 1 250 ? 6.117 -4.504 -21.719 1 94.31 250 ARG B N 1
ATOM 5674 C CA . ARG B 1 250 ? 5.031 -3.535 -21.781 1 94.31 250 ARG B CA 1
ATOM 5675 C C . ARG B 1 250 ? 5.566 -2.111 -21.875 1 94.31 250 ARG B C 1
ATOM 5677 O O . ARG B 1 250 ? 5.031 -1.286 -22.625 1 94.31 250 ARG B O 1
ATOM 5684 N N . MET B 1 251 ? 6.535 -1.877 -21.078 1 95.44 251 MET B N 1
ATOM 5685 C CA . MET B 1 251 ? 7.16 -0.558 -21.125 1 95.44 251 MET B CA 1
ATOM 5686 C C . MET B 1 251 ? 7.684 -0.25 -22.531 1 95.44 251 MET B C 1
ATOM 5688 O O . MET B 1 251 ? 7.41 0.82 -23.078 1 95.44 251 MET B O 1
ATOM 5692 N N . LEU B 1 252 ? 8.383 -1.2 -23.125 1 95.38 252 LEU B N 1
ATOM 5693 C CA . LEU B 1 252 ? 8.977 -1.001 -24.438 1 95.38 252 LEU B CA 1
ATOM 5694 C C . LEU B 1 252 ? 7.891 -0.843 -25.5 1 95.38 252 LEU B C 1
ATOM 5696 O O . LEU B 1 252 ? 7.988 0.029 -26.359 1 95.38 252 LEU B O 1
ATOM 5700 N N . SER B 1 253 ? 6.93 -1.686 -25.391 1 95.12 253 SER B N 1
ATOM 5701 C CA . SER B 1 253 ? 5.82 -1.623 -26.328 1 95.12 253 SER B CA 1
ATOM 5702 C C . SER B 1 253 ? 5.121 -0.27 -26.281 1 95.12 253 SER B C 1
ATOM 5704 O O . SER B 1 253 ? 4.824 0.325 -27.312 1 95.12 253 SER B O 1
ATOM 5706 N N . CYS B 1 254 ? 4.949 0.215 -25.141 1 94.75 254 CYS B N 1
ATOM 5707 C CA . CYS B 1 254 ? 4.309 1.513 -24.953 1 94.75 254 CYS B CA 1
ATOM 5708 C C . CYS B 1 254 ? 5.211 2.639 -25.453 1 94.75 254 CYS B C 1
ATOM 5710 O O . CYS B 1 254 ? 4.742 3.58 -26.094 1 94.75 254 CYS B O 1
ATOM 5712 N N . ALA B 1 255 ? 6.43 2.533 -25.078 1 95.62 255 ALA B N 1
ATOM 5713 C CA . ALA B 1 255 ? 7.387 3.555 -25.5 1 95.62 255 ALA B CA 1
ATOM 5714 C C . ALA B 1 255 ? 7.457 3.652 -27.016 1 95.62 255 ALA B C 1
ATOM 5716 O O . ALA B 1 255 ? 7.551 4.75 -27.578 1 95.62 255 ALA B O 1
ATOM 5717 N N . LEU B 1 256 ? 7.434 2.496 -27.672 1 95.75 256 LEU B N 1
ATOM 5718 C CA . LEU B 1 256 ? 7.469 2.467 -29.125 1 95.75 256 LEU B CA 1
ATOM 5719 C C . LEU B 1 256 ? 6.242 3.16 -29.703 1 95.75 256 LEU B C 1
ATOM 5721 O O . LEU B 1 256 ? 6.344 3.867 -30.719 1 95.75 256 LEU B O 1
ATOM 5725 N N . TYR B 1 257 ? 5.176 2.941 -29.062 1 95 257 TYR B N 1
ATOM 5726 C CA . TYR B 1 257 ? 3.951 3.607 -29.5 1 95 257 TYR B CA 1
ATOM 5727 C C . TYR B 1 257 ? 4.09 5.121 -29.391 1 95 257 TYR B C 1
ATOM 5729 O O . TYR B 1 257 ? 3.615 5.855 -30.266 1 95 257 TYR B O 1
ATOM 5737 N N . TYR B 1 258 ? 4.832 5.578 -28.438 1 95.75 258 TYR B N 1
ATOM 5738 C CA . TYR B 1 258 ? 4.965 7.012 -28.188 1 95.75 258 TYR B CA 1
ATOM 5739 C C . TYR B 1 258 ? 6.305 7.531 -28.688 1 95.75 258 TYR B C 1
ATOM 5741 O O . TYR B 1 258 ? 6.781 8.578 -28.234 1 95.75 258 TYR B O 1
ATOM 5749 N N . ARG B 1 259 ? 6.945 6.805 -29.516 1 95.38 259 ARG B N 1
ATOM 5750 C CA . ARG B 1 259 ? 8.281 7.141 -30 1 95.38 259 ARG B CA 1
ATOM 5751 C C . ARG B 1 259 ? 8.32 8.57 -30.531 1 95.38 259 ARG B C 1
ATOM 5753 O O . ARG B 1 259 ? 9.227 9.336 -30.203 1 95.38 259 ARG B O 1
ATOM 5760 N N . LEU B 1 260 ? 7.293 8.961 -31.25 1 95 260 LEU B N 1
ATOM 5761 C CA . LEU B 1 260 ? 7.262 10.281 -31.859 1 95 260 LEU B CA 1
ATOM 5762 C C . LEU B 1 260 ? 7.059 11.367 -30.797 1 95 260 LEU B C 1
ATOM 5764 O O . LEU B 1 260 ? 7.641 12.445 -30.891 1 95 260 LEU B O 1
ATOM 5768 N N . ALA B 1 261 ? 6.277 11.055 -29.859 1 95.62 261 ALA B N 1
ATOM 5769 C CA . ALA B 1 261 ? 6.051 12.008 -28.766 1 95.62 261 ALA B CA 1
ATOM 5770 C C . ALA B 1 261 ? 7.332 12.25 -27.984 1 95.62 261 ALA B C 1
ATOM 5772 O O . ALA B 1 261 ? 7.629 13.391 -27.609 1 95.62 261 ALA B O 1
ATOM 5773 N N . PHE B 1 262 ? 8.062 11.203 -27.766 1 96.62 262 PHE B N 1
ATOM 5774 C CA . PHE B 1 262 ? 9.336 11.344 -27.078 1 96.62 262 PHE B CA 1
ATOM 5775 C C . PHE B 1 262 ? 10.305 12.188 -27.891 1 96.62 262 PHE B C 1
ATOM 5777 O O . PHE B 1 262 ? 11.023 13.023 -27.328 1 96.62 262 PHE B O 1
ATOM 5784 N N . SER B 1 263 ? 10.328 11.922 -29.156 1 95.12 263 SER B N 1
ATOM 5785 C CA . SER B 1 263 ? 11.195 12.695 -30.047 1 95.12 263 SER B CA 1
ATOM 5786 C C . SER B 1 263 ? 10.812 14.172 -30.031 1 95.12 263 SER B C 1
ATOM 5788 O O . SER B 1 263 ? 11.68 15.047 -30 1 95.12 263 SER B O 1
ATOM 5790 N N . HIS B 1 264 ? 9.531 14.406 -30.016 1 95.56 264 HIS B N 1
ATOM 5791 C CA . HIS B 1 264 ? 9.031 15.773 -29.938 1 95.56 264 HIS B CA 1
ATOM 5792 C C . HIS B 1 264 ? 9.406 16.422 -28.609 1 95.56 264 HIS B C 1
ATOM 5794 O O . HIS B 1 264 ? 9.797 17.594 -28.578 1 95.56 264 HIS B O 1
ATOM 5800 N N . LEU B 1 265 ? 9.289 15.703 -27.562 1 95.88 265 LEU B N 1
ATOM 5801 C CA . LEU B 1 265 ? 9.625 16.203 -26.234 1 95.88 265 LEU B CA 1
ATOM 5802 C C . LEU B 1 265 ? 11.094 16.594 -26.172 1 95.88 265 LEU B C 1
ATOM 5804 O O . LEU B 1 265 ? 11.445 17.594 -25.531 1 95.88 265 LEU B O 1
ATOM 5808 N N . SER B 1 266 ? 11.914 15.797 -26.781 1 95.12 266 SER B N 1
ATOM 5809 C CA . SER B 1 266 ? 13.344 16.078 -26.797 1 95.12 266 SER B CA 1
ATOM 5810 C C . SER B 1 266 ? 13.641 17.406 -27.469 1 95.12 266 SER B C 1
ATOM 5812 O O . SER B 1 266 ? 14.617 18.078 -27.125 1 95.12 266 SER B O 1
ATOM 5814 N N . LEU B 1 267 ? 12.812 17.859 -28.297 1 93.31 267 LEU B N 1
ATOM 5815 C CA . LEU B 1 267 ? 12.977 19.109 -29.016 1 93.31 267 LEU B CA 1
ATOM 5816 C C . LEU B 1 267 ? 12.406 20.266 -28.219 1 93.31 267 LEU B C 1
ATOM 5818 O O . LEU B 1 267 ? 12.93 21.391 -28.266 1 93.31 267 LEU B O 1
ATOM 5822 N N . SER B 1 268 ? 11.406 19.969 -27.469 1 91.75 268 SER B N 1
ATOM 5823 C CA . SER B 1 268 ? 10.672 21.031 -26.797 1 91.75 268 SER B CA 1
ATOM 5824 C C . SER B 1 268 ? 11.164 21.234 -25.375 1 91.75 268 SER B C 1
ATOM 5826 O O . SER B 1 268 ? 10.953 22.297 -24.781 1 91.75 268 SER B O 1
ATOM 5828 N N . ASP B 1 269 ? 11.727 20.203 -24.844 1 93.12 269 ASP B N 1
ATOM 5829 C CA . ASP B 1 269 ? 12.203 20.266 -23.469 1 93.12 269 ASP B CA 1
ATOM 5830 C C . ASP B 1 269 ? 13.711 20.047 -23.391 1 93.12 269 ASP B C 1
ATOM 5832 O O . ASP B 1 269 ? 14.18 18.906 -23.484 1 93.12 269 ASP B O 1
ATOM 5836 N N . SER B 1 270 ? 14.422 21.047 -23.078 1 91.19 270 SER B N 1
ATOM 5837 C CA . SER B 1 270 ? 15.875 21 -23.094 1 91.19 270 SER B CA 1
ATOM 5838 C C . SER B 1 270 ? 16.406 20.156 -21.938 1 91.19 270 SER B C 1
ATOM 5840 O O . SER B 1 270 ? 17.547 19.656 -22 1 91.19 270 SER B O 1
ATOM 5842 N N . ASN B 1 271 ? 15.562 19.922 -20.984 1 92.56 271 ASN B N 1
ATOM 5843 C CA . ASN B 1 271 ? 15.992 19.125 -19.844 1 92.56 271 ASN B CA 1
ATOM 5844 C C . ASN B 1 271 ? 15.852 17.625 -20.109 1 92.56 271 ASN B C 1
ATOM 5846 O O . ASN B 1 271 ? 16.406 16.812 -19.375 1 92.56 271 ASN B O 1
ATOM 5850 N N . PHE B 1 272 ? 15.109 17.328 -21.109 1 94.81 272 PHE B N 1
ATOM 5851 C CA . PHE B 1 272 ? 14.906 15.93 -21.484 1 94.81 272 PHE B CA 1
ATOM 5852 C C . PHE B 1 272 ? 16.031 15.438 -22.391 1 94.81 272 PHE B C 1
ATOM 5854 O O . PHE B 1 272 ? 16.031 15.703 -23.594 1 94.81 272 PHE B O 1
ATOM 5861 N N . GLN B 1 273 ? 16.969 14.625 -21.812 1 92 273 GLN B N 1
ATOM 5862 C CA . GLN B 1 273 ? 18.188 14.289 -22.531 1 92 273 GLN B CA 1
ATOM 5863 C C . GLN B 1 273 ? 18.297 12.781 -22.75 1 92 273 GLN B C 1
ATOM 5865 O O . GLN B 1 273 ? 19.25 12.305 -23.375 1 92 273 GLN B O 1
ATOM 5870 N N . SER B 1 274 ? 17.344 12.047 -22.453 1 93.75 274 SER B N 1
ATOM 5871 C CA . SER B 1 274 ? 17.484 10.594 -22.438 1 93.75 274 SER B CA 1
ATOM 5872 C C . SER B 1 274 ? 16.812 9.969 -23.656 1 93.75 274 SER B C 1
ATOM 5874 O O . SER B 1 274 ? 16.703 8.742 -23.75 1 93.75 274 SER B O 1
ATOM 5876 N N . CYS B 1 275 ? 16.344 10.773 -24.594 1 95.81 275 CYS B N 1
ATOM 5877 C CA . CYS B 1 275 ? 15.617 10.227 -25.734 1 95.81 275 CYS B CA 1
ATOM 5878 C C . CYS B 1 275 ? 16.516 9.328 -26.578 1 95.81 275 CYS B C 1
ATOM 5880 O O . CYS B 1 275 ? 17.594 9.727 -27 1 95.81 275 CYS B O 1
ATOM 5882 N N . PRO B 1 276 ? 16.078 8.125 -26.891 1 96 276 PRO B N 1
ATOM 5883 C CA . PRO B 1 276 ? 16.875 7.215 -27.734 1 96 276 PRO B CA 1
ATOM 5884 C C . PRO B 1 276 ? 17.062 7.73 -29.156 1 96 276 PRO B C 1
ATOM 5886 O O . PRO B 1 276 ? 16.188 8.406 -29.688 1 96 276 PRO B O 1
ATOM 5889 N N . SER B 1 277 ? 18.234 7.402 -29.734 1 95 277 SER B N 1
ATOM 5890 C CA . SER B 1 277 ? 18.5 7.719 -31.141 1 95 277 SER B CA 1
ATOM 5891 C C . SER B 1 277 ? 17.703 6.816 -32.062 1 95 277 SER B C 1
ATOM 5893 O O . SER B 1 277 ? 17.047 5.871 -31.625 1 95 277 SER B O 1
ATOM 5895 N N . LEU B 1 278 ? 17.766 7.078 -33.344 1 94.06 278 LEU B N 1
ATOM 5896 C CA . LEU B 1 278 ? 17.047 6.289 -34.344 1 94.06 278 LEU B CA 1
ATOM 5897 C C . LEU B 1 278 ? 17.516 4.836 -34.344 1 94.06 278 LEU B C 1
ATOM 5899 O O . LEU B 1 278 ? 16.703 3.914 -34.406 1 94.06 278 LEU B O 1
ATOM 5903 N N . ASP B 1 279 ? 18.75 4.719 -34.219 1 92.88 279 ASP B N 1
ATOM 5904 C CA . ASP B 1 279 ? 19.328 3.377 -34.156 1 92.88 279 ASP B CA 1
ATOM 5905 C C . ASP B 1 279 ? 18.875 2.648 -32.875 1 92.88 279 ASP B C 1
ATOM 5907 O O . ASP B 1 279 ? 18.594 1.45 -32.906 1 92.88 279 ASP B O 1
ATOM 5911 N N . GLU B 1 280 ? 18.844 3.385 -31.875 1 94.06 280 GLU B N 1
ATOM 5912 C CA . GLU B 1 280 ? 18.438 2.797 -30.609 1 94.06 280 GLU B CA 1
ATOM 5913 C C . GLU B 1 280 ? 16.953 2.393 -30.641 1 94.06 280 GLU B C 1
ATOM 5915 O O . GLU B 1 280 ? 16.594 1.34 -30.109 1 94.06 280 GLU B O 1
ATOM 5920 N N . TRP B 1 281 ? 16.156 3.172 -31.266 1 95.69 281 TRP B N 1
ATOM 5921 C CA . TRP B 1 281 ? 14.734 2.83 -31.406 1 95.69 281 TRP B CA 1
ATOM 5922 C C . TRP B 1 281 ? 14.562 1.554 -32.219 1 95.69 281 TRP B C 1
ATOM 5924 O O . TRP B 1 281 ? 13.672 0.747 -31.938 1 95.69 281 TRP B O 1
ATOM 5934 N N . GLN B 1 282 ? 15.391 1.352 -33.156 1 93.19 282 GLN B N 1
ATOM 5935 C CA . GLN B 1 282 ? 15.336 0.136 -33.969 1 93.19 282 GLN B CA 1
ATOM 5936 C C . GLN B 1 282 ? 15.688 -1.093 -33.125 1 93.19 282 GLN B C 1
ATOM 5938 O O . GLN B 1 282 ? 15.062 -2.146 -33.281 1 93.19 282 GLN B O 1
ATOM 5943 N N . ARG B 1 283 ? 16.609 -0.868 -32.375 1 91.56 283 ARG B N 1
ATOM 5944 C CA . ARG B 1 283 ? 17 -1.967 -31.484 1 91.56 283 ARG B CA 1
ATOM 5945 C C . ARG B 1 283 ? 15.891 -2.285 -30.484 1 91.56 283 ARG B C 1
ATOM 5947 O O . ARG B 1 283 ? 15.641 -3.453 -30.188 1 91.56 283 ARG B O 1
ATOM 5954 N N . ILE B 1 284 ? 15.273 -1.271 -30.016 1 94.5 284 ILE B N 1
ATOM 5955 C CA . ILE B 1 284 ? 14.148 -1.449 -29.094 1 94.5 284 ILE B CA 1
ATOM 5956 C C . ILE B 1 284 ? 13.031 -2.217 -29.781 1 94.5 284 ILE B C 1
ATOM 5958 O O . ILE B 1 284 ? 12.406 -3.102 -29.188 1 94.5 284 ILE B O 1
ATOM 5962 N N . GLU B 1 285 ? 12.812 -1.912 -30.969 1 94.94 285 GLU B N 1
ATOM 5963 C CA . GLU B 1 285 ? 11.781 -2.594 -31.734 1 94.94 285 GLU B CA 1
ATOM 5964 C C . GLU B 1 285 ? 12.102 -4.078 -31.891 1 94.94 285 GLU B C 1
ATOM 5966 O O . GLU B 1 285 ? 11.211 -4.926 -31.781 1 94.94 285 GLU B O 1
ATOM 5971 N N . LYS B 1 286 ? 13.297 -4.344 -32.188 1 91.75 286 LYS B N 1
ATOM 5972 C CA . LYS B 1 286 ? 13.727 -5.73 -32.312 1 91.75 286 LYS B CA 1
ATOM 5973 C C . LYS B 1 286 ? 13.57 -6.488 -31 1 91.75 286 LYS B C 1
ATOM 5975 O O . LYS B 1 286 ? 13.055 -7.609 -30.969 1 91.75 286 LYS B O 1
ATOM 5980 N N . MET B 1 287 ? 13.984 -5.828 -30.031 1 91.38 287 MET B N 1
ATOM 5981 C CA . MET B 1 287 ? 13.875 -6.441 -28.703 1 91.38 287 MET B CA 1
ATOM 5982 C C . MET B 1 287 ? 12.422 -6.68 -28.328 1 91.38 287 MET B C 1
ATOM 5984 O O . MET B 1 287 ? 12.07 -7.742 -27.812 1 91.38 287 MET B O 1
ATOM 5988 N N . CYS B 1 288 ? 11.648 -5.684 -28.578 1 94.06 288 CYS B N 1
ATOM 5989 C CA . CYS B 1 288 ? 10.227 -5.789 -28.281 1 94.06 288 CYS B CA 1
ATOM 5990 C C . CYS B 1 288 ? 9.594 -6.949 -29.031 1 94.06 288 CYS B C 1
ATOM 5992 O O . CYS B 1 288 ? 8.812 -7.711 -28.453 1 94.06 288 CYS B O 1
ATOM 5994 N N . SER B 1 289 ? 9.961 -7.105 -30.234 1 92.5 289 SER B N 1
ATOM 5995 C CA . SER B 1 289 ? 9.445 -8.203 -31.047 1 92.5 289 SER B CA 1
ATOM 5996 C C . SER B 1 289 ? 9.914 -9.555 -30.516 1 92.5 289 SER B C 1
ATOM 5998 O O . SER B 1 289 ? 9.148 -10.523 -30.5 1 92.5 289 SER B O 1
ATOM 6000 N N . PHE B 1 290 ? 11.078 -9.555 -30.156 1 92.31 290 PHE B N 1
ATOM 6001 C CA . PHE B 1 290 ? 11.664 -10.773 -29.609 1 92.31 290 PHE B CA 1
ATOM 6002 C C . PHE B 1 290 ? 10.977 -11.156 -28.297 1 92.31 290 PHE B C 1
ATOM 6004 O O . PHE B 1 290 ? 10.594 -12.312 -28.109 1 92.31 290 PHE B O 1
ATOM 6011 N N . LEU B 1 291 ? 10.727 -10.203 -27.438 1 92.69 291 LEU B N 1
ATOM 6012 C CA . LEU B 1 291 ? 10.117 -10.445 -26.125 1 92.69 291 LEU B CA 1
ATOM 6013 C C . LEU B 1 291 ? 8.633 -10.773 -26.266 1 92.69 291 LEU B C 1
ATOM 6015 O O . LEU B 1 291 ? 8.047 -11.406 -25.391 1 92.69 291 LEU B O 1
ATOM 6019 N N . LYS B 1 292 ? 8.055 -10.32 -27.344 1 94.25 292 LYS B N 1
ATOM 6020 C CA . LYS B 1 292 ? 6.633 -10.539 -27.578 1 94.25 292 LYS B CA 1
ATOM 6021 C C . LYS B 1 292 ? 6.301 -12.023 -27.609 1 94.25 292 LYS B C 1
ATOM 6023 O O . LYS B 1 292 ? 5.27 -12.445 -27.078 1 94.25 292 LYS B O 1
ATOM 6028 N N . VAL B 1 293 ? 7.18 -12.789 -28.156 1 92.62 293 VAL B N 1
ATOM 6029 C CA . VAL B 1 293 ? 6.973 -14.234 -28.266 1 92.62 293 VAL B CA 1
ATOM 6030 C C . VAL B 1 293 ? 6.875 -14.836 -26.875 1 92.62 293 VAL B C 1
ATOM 6032 O O . VAL B 1 293 ? 6 -15.664 -26.609 1 92.62 293 VAL B O 1
ATOM 6035 N N . PHE B 1 294 ? 7.707 -14.406 -26.047 1 92.5 294 PHE B N 1
ATOM 6036 C CA . PHE B 1 294 ? 7.715 -14.906 -24.672 1 92.5 294 PHE B CA 1
ATOM 6037 C C . PHE B 1 294 ? 6.512 -14.383 -23.891 1 92.5 294 PHE B C 1
ATOM 6039 O O . PHE B 1 294 ? 5.91 -15.102 -23.094 1 92.5 294 PHE B O 1
ATOM 6046 N N . TYR B 1 295 ? 6.195 -13.148 -24.156 1 91.94 295 TYR B N 1
ATOM 6047 C CA . TYR B 1 295 ? 5.066 -12.516 -23.484 1 91.94 295 TYR B CA 1
ATOM 6048 C C . TYR B 1 295 ? 3.764 -13.242 -23.797 1 91.94 295 TYR B C 1
ATOM 6050 O O . TYR B 1 295 ? 2.975 -13.547 -22.906 1 91.94 295 TYR B O 1
ATOM 6058 N N . GLU B 1 296 ? 3.576 -13.555 -25.031 1 88.81 296 GLU B N 1
ATOM 6059 C CA . GLU B 1 296 ? 2.375 -14.258 -25.469 1 88.81 296 GLU B CA 1
ATOM 6060 C C . GLU B 1 296 ? 2.301 -15.656 -24.859 1 88.81 296 GLU B C 1
ATOM 6062 O O . GLU B 1 296 ? 1.224 -16.109 -24.469 1 88.81 296 GLU B O 1
ATOM 6067 N N . ALA B 1 297 ? 3.426 -16.281 -24.797 1 86.88 297 ALA B N 1
ATOM 6068 C CA . ALA B 1 297 ? 3.475 -17.594 -24.172 1 86.88 297 ALA B CA 1
ATOM 6069 C C . ALA B 1 297 ? 3.078 -17.516 -22.688 1 86.88 297 ALA B C 1
ATOM 6071 O O . ALA B 1 297 ? 2.326 -18.344 -22.203 1 86.88 297 ALA B O 1
ATOM 6072 N N . THR B 1 298 ? 3.607 -16.484 -22.047 1 85.38 298 THR B N 1
ATOM 6073 C CA . THR B 1 298 ? 3.311 -16.312 -20.625 1 85.38 298 THR B CA 1
ATOM 6074 C C . THR B 1 298 ? 1.815 -16.094 -20.406 1 85.38 298 THR B C 1
ATOM 6076 O O . THR B 1 298 ? 1.243 -16.609 -19.453 1 85.38 298 THR B O 1
ATOM 6079 N N . LEU B 1 299 ? 1.204 -15.344 -21.281 1 83 299 LEU B N 1
ATOM 6080 C CA . LEU B 1 299 ? -0.23 -15.094 -21.172 1 83 299 LEU B CA 1
ATOM 6081 C C . LEU B 1 299 ? -1.019 -16.391 -21.312 1 83 299 LEU B C 1
ATOM 6083 O O . LEU B 1 299 ? -2.023 -16.594 -20.641 1 83 299 LEU B O 1
ATOM 6087 N N . GLN B 1 300 ? -0.502 -17.266 -22.109 1 76.5 300 GLN B N 1
ATOM 6088 C CA . GLN B 1 300 ? -1.167 -18.547 -22.312 1 76.5 300 GLN B CA 1
ATOM 6089 C C . GLN B 1 300 ? -0.989 -19.469 -21.109 1 76.5 300 GLN B C 1
ATOM 6091 O O . GLN B 1 300 ? -1.903 -20.203 -20.75 1 76.5 300 GLN B O 1
ATOM 6096 N N . PHE B 1 301 ? 0.154 -19.344 -20.578 1 75.56 301 PHE B N 1
ATOM 6097 C CA . PHE B 1 301 ? 0.455 -20.203 -19.438 1 75.56 301 PHE B CA 1
ATOM 6098 C C . PHE B 1 301 ? -0.324 -19.75 -18.203 1 75.56 301 PHE B C 1
ATOM 6100 O O . PHE B 1 301 ? -0.6 -20.562 -17.312 1 75.56 301 PHE B O 1
ATOM 6107 N N . SER B 1 302 ? -0.624 -18.453 -18.047 1 69.06 302 SER B N 1
ATOM 6108 C CA . SER B 1 302 ? -1.25 -17.891 -16.859 1 69.06 302 SER B CA 1
ATOM 6109 C C . SER B 1 302 ? -2.762 -18.094 -16.875 1 69.06 302 SER B C 1
ATOM 6111 O O . SER B 1 302 ? -3.457 -17.703 -15.938 1 69.06 302 SER B O 1
ATOM 6113 N N . GLY B 1 303 ? -3.336 -18.688 -17.906 1 60.34 303 GLY B N 1
ATOM 6114 C CA . GLY B 1 303 ? -4.773 -18.906 -17.969 1 60.34 303 GLY B CA 1
ATOM 6115 C C . GLY B 1 303 ? -5.258 -19.938 -16.969 1 60.34 303 GLY B C 1
ATOM 6116 O O . GLY B 1 303 ? -4.578 -20.938 -16.719 1 60.34 303 GLY B O 1
ATOM 6117 N N . SER B 1 304 ? -6.102 -19.672 -15.977 1 54.78 304 SER B N 1
ATOM 6118 C CA . SER B 1 304 ? -6.57 -20.516 -14.883 1 54.78 304 SER B CA 1
ATOM 6119 C C . SER B 1 304 ? -7.637 -21.5 -15.359 1 54.78 304 SER B C 1
ATOM 6121 O O . SER B 1 304 ? -7.785 -22.578 -14.797 1 54.78 304 SER B O 1
ATOM 6123 N N . LEU B 1 305 ? -8.555 -21.172 -16.359 1 50.06 305 LEU B N 1
ATOM 6124 C CA . LEU B 1 305 ? -9.789 -21.922 -16.547 1 50.06 305 LEU B CA 1
ATOM 6125 C C . LEU B 1 305 ? -9.625 -22.969 -17.641 1 50.06 305 LEU B C 1
ATOM 6127 O O . LEU B 1 305 ? -10.516 -23.781 -17.875 1 50.06 305 LEU B O 1
ATOM 6131 N N . TYR B 1 306 ? -8.547 -23.062 -18.375 1 47.34 306 TYR B N 1
ATOM 6132 C CA . TYR B 1 306 ? -8.5 -24.062 -19.438 1 47.34 306 TYR B CA 1
ATOM 6133 C C . TYR B 1 306 ? -7.227 -24.906 -19.328 1 47.34 306 TYR B C 1
ATOM 6135 O O . TYR B 1 306 ? -6.207 -24.438 -18.828 1 47.34 306 TYR B O 1
ATOM 6143 N N . PRO B 1 307 ? -7.566 -26.312 -19.469 1 50.66 307 PRO B N 1
ATOM 6144 C CA . PRO B 1 307 ? -6.391 -27.188 -19.5 1 50.66 307 PRO B CA 1
ATOM 6145 C C . PRO B 1 307 ? -5.309 -26.688 -20.453 1 50.66 307 PRO B C 1
ATOM 6147 O O . PRO B 1 307 ? -5.57 -26.469 -21.641 1 50.66 307 PRO B O 1
ATOM 6150 N N . THR B 1 308 ? -4.398 -25.797 -20.031 1 57.06 308 THR B N 1
ATOM 6151 C CA . THR B 1 308 ? -3.449 -25.062 -20.859 1 57.06 308 THR B CA 1
ATOM 6152 C C . THR B 1 308 ? -2.246 -25.938 -21.203 1 57.06 308 THR B C 1
ATOM 6154 O O . THR B 1 308 ? -1.354 -25.5 -21.938 1 57.06 308 THR B O 1
ATOM 6157 N N . SER B 1 309 ? -2.398 -27.266 -20.766 1 62.16 309 SER B N 1
ATOM 6158 C CA . SER B 1 309 ? -1.134 -27.969 -20.938 1 62.16 309 SER B CA 1
ATOM 6159 C C . SER B 1 309 ? -0.887 -28.312 -22.406 1 62.16 309 SER B C 1
ATOM 6161 O O . SER B 1 309 ? 0.255 -28.297 -22.875 1 62.16 309 SER B O 1
ATOM 6163 N N . ASN B 1 310 ? -2.061 -28.516 -23.062 1 63.44 310 ASN B N 1
ATOM 6164 C CA . ASN B 1 310 ? -1.922 -28.875 -24.469 1 63.44 310 ASN B CA 1
ATOM 6165 C C . ASN B 1 310 ? -1.478 -27.688 -25.312 1 63.44 310 ASN B C 1
ATOM 6167 O O . ASN B 1 310 ? -0.984 -27.859 -26.422 1 63.44 310 ASN B O 1
ATOM 6171 N N . LEU B 1 311 ? -1.604 -26.594 -24.609 1 67.06 311 LEU B N 1
ATOM 6172 C CA . LEU B 1 311 ? -1.287 -25.391 -25.375 1 67.06 311 LEU B CA 1
ATOM 6173 C C . LEU B 1 311 ? 0.151 -24.938 -25.109 1 67.06 311 LEU B C 1
ATOM 6175 O O . LEU B 1 311 ? 0.674 -24.078 -25.812 1 67.06 311 LEU B O 1
ATOM 6179 N N . TYR B 1 312 ? 0.755 -25.688 -24.328 1 74.25 312 TYR B N 1
ATOM 6180 C CA . TYR B 1 312 ? 2.08 -25.25 -23.922 1 74.25 312 TYR B CA 1
ATOM 6181 C C . TYR B 1 312 ? 3.135 -25.641 -24.938 1 74.25 312 TYR B C 1
ATOM 6183 O O . TYR B 1 312 ? 4.012 -24.859 -25.281 1 74.25 312 TYR B O 1
ATOM 6191 N N . PHE B 1 313 ? 2.908 -26.781 -25.516 1 77.81 313 PHE B N 1
ATOM 6192 C CA . PHE B 1 313 ? 3.951 -27.344 -26.375 1 77.81 313 PHE B CA 1
ATOM 6193 C C . PHE B 1 313 ? 4.141 -26.484 -27.609 1 77.81 313 PHE B C 1
ATOM 6195 O O . PHE B 1 313 ? 5.266 -26.109 -27.953 1 77.81 313 PHE B O 1
ATOM 6202 N N . PRO B 1 314 ? 3.09 -26.031 -28.203 1 78.06 314 PRO B N 1
ATOM 6203 C CA . PRO B 1 314 ? 3.283 -25.172 -29.375 1 78.06 314 PRO B CA 1
ATOM 6204 C C . PRO B 1 314 ? 4.004 -23.875 -29.031 1 78.06 314 PRO B C 1
ATOM 6206 O O . PRO B 1 314 ? 4.797 -23.375 -29.844 1 78.06 314 PRO B O 1
ATOM 6209 N N . GLN B 1 315 ? 3.707 -23.406 -27.938 1 82.75 315 GLN B N 1
ATOM 6210 C CA . GLN B 1 315 ? 4.352 -22.156 -27.531 1 82.75 315 GLN B CA 1
ATOM 6211 C C . GLN B 1 315 ? 5.84 -22.375 -27.281 1 82.75 315 GLN B C 1
ATOM 6213 O O . GLN B 1 315 ? 6.664 -21.547 -27.688 1 82.75 315 GLN B O 1
ATOM 6218 N N . ILE B 1 316 ? 6.137 -23.438 -26.719 1 81.62 316 ILE B N 1
ATOM 6219 C CA . ILE B 1 316 ? 7.535 -23.734 -26.406 1 81.62 316 ILE B CA 1
ATOM 6220 C C . ILE B 1 316 ? 8.297 -24 -27.703 1 81.62 316 ILE B C 1
ATOM 6222 O O . ILE B 1 316 ? 9.461 -23.609 -27.828 1 81.62 316 ILE B O 1
ATOM 6226 N N . PHE B 1 317 ? 7.598 -24.609 -28.531 1 82.62 317 PHE B N 1
ATOM 6227 C CA . PHE B 1 317 ? 8.195 -24.875 -29.844 1 82.62 317 PHE B CA 1
ATOM 6228 C C . PHE B 1 317 ? 8.508 -23.562 -30.562 1 82.62 317 PHE B C 1
ATOM 6230 O O . PHE B 1 317 ? 9.586 -23.422 -31.141 1 82.62 317 PHE B O 1
ATOM 6237 N N . ARG B 1 318 ? 7.633 -22.703 -30.531 1 86 318 ARG B N 1
ATOM 6238 C CA . ARG B 1 318 ? 7.824 -21.391 -31.156 1 86 318 ARG B CA 1
ATOM 6239 C C . ARG B 1 318 ? 9 -20.656 -30.516 1 86 318 ARG B C 1
ATOM 6241 O O . ARG B 1 318 ? 9.789 -20.016 -31.219 1 86 318 ARG B O 1
ATOM 6248 N N . ILE B 1 319 ? 9.109 -20.75 -29.297 1 90.38 319 ILE B N 1
ATOM 6249 C CA . ILE B 1 319 ? 10.188 -20.109 -28.562 1 90.38 319 ILE B CA 1
ATOM 6250 C C . ILE B 1 319 ? 11.531 -20.719 -28.969 1 90.38 319 ILE B C 1
ATOM 6252 O O . ILE B 1 319 ? 12.508 -20 -29.188 1 90.38 319 ILE B O 1
ATOM 6256 N N . HIS B 1 320 ? 11.5 -22.016 -29.062 1 87.38 320 HIS B N 1
ATOM 6257 C CA . HIS B 1 320 ? 12.695 -22.703 -29.516 1 87.38 320 HIS B CA 1
ATOM 6258 C C . HIS B 1 320 ? 13.156 -22.203 -30.875 1 87.38 320 HIS B C 1
ATOM 6260 O O . HIS B 1 320 ? 14.328 -21.875 -31.062 1 87.38 320 HIS B O 1
ATOM 6266 N N . LEU B 1 321 ? 12.25 -22.062 -31.766 1 88.12 321 LEU B N 1
ATOM 6267 C CA . LEU B 1 321 ? 12.57 -21.625 -33.125 1 88.12 321 LEU B CA 1
ATOM 6268 C C . LEU B 1 321 ? 13.094 -20.188 -33.125 1 88.12 321 LEU B C 1
ATOM 6270 O O . LEU B 1 321 ? 14.07 -19.891 -33.812 1 88.12 321 LEU B O 1
ATOM 6274 N N . LYS B 1 322 ? 12.461 -19.422 -32.375 1 91.88 322 LYS B N 1
ATOM 6275 C CA . LYS B 1 322 ? 12.852 -18.016 -32.312 1 91.88 322 LYS B CA 1
ATOM 6276 C C . LYS B 1 322 ? 14.25 -17.859 -31.719 1 91.88 322 LYS B C 1
ATOM 6278 O O . LYS B 1 322 ? 15.039 -17.031 -32.188 1 91.88 322 LYS B O 1
ATOM 6283 N N . LEU B 1 323 ? 14.531 -18.625 -30.719 1 93.25 323 LEU B N 1
ATOM 6284 C CA . LEU B 1 323 ? 15.852 -18.562 -30.094 1 93.25 323 LEU B CA 1
ATOM 6285 C C . LEU B 1 323 ? 16.938 -19 -31.078 1 93.25 323 LEU B C 1
ATOM 6287 O O . LEU B 1 323 ? 17.969 -18.344 -31.188 1 93.25 323 LEU B O 1
ATOM 6291 N N . VAL B 1 324 ? 16.641 -20.016 -31.781 1 90.19 324 VAL B N 1
ATOM 6292 C CA . VAL B 1 324 ? 17.609 -20.531 -32.75 1 90.19 324 VAL B CA 1
ATOM 6293 C C . VAL B 1 324 ? 17.844 -19.484 -33.844 1 90.19 324 VAL B C 1
ATOM 6295 O O . VAL B 1 324 ? 18.984 -19.266 -34.25 1 90.19 324 VAL B O 1
ATOM 6298 N N . GLU B 1 325 ? 16.781 -18.875 -34.219 1 91.94 325 GLU B N 1
ATOM 6299 C CA . GLU B 1 325 ? 16.875 -17.844 -35.25 1 91.94 325 GLU B CA 1
ATOM 6300 C C . GLU B 1 325 ? 17.703 -16.656 -34.781 1 91.94 325 GLU B C 1
ATOM 6302 O O . GLU B 1 325 ? 18.594 -16.203 -35.5 1 91.94 325 GLU B O 1
ATOM 6307 N N . GLU B 1 326 ? 17.469 -16.219 -33.625 1 92.56 326 GLU B N 1
ATOM 6308 C CA . GLU B 1 326 ? 18.109 -15 -33.125 1 92.56 326 GLU B CA 1
ATOM 6309 C C . GLU B 1 326 ? 19.562 -15.266 -32.719 1 92.56 326 GLU B C 1
ATOM 6311 O O . GLU B 1 326 ? 20.375 -14.344 -32.625 1 92.56 326 GLU B O 1
ATOM 6316 N N . LYS B 1 327 ? 19.812 -16.469 -32.375 1 92.88 327 LYS B N 1
ATOM 6317 C CA . LYS B 1 327 ? 21.203 -16.828 -32.094 1 92.88 327 LYS B CA 1
ATOM 6318 C C . LYS B 1 327 ? 22.109 -16.5 -33.281 1 92.88 327 LYS B C 1
ATOM 6320 O O . LYS B 1 327 ? 23.281 -16.188 -33.094 1 92.88 327 LYS B O 1
ATOM 6325 N N . GLU B 1 328 ? 21.531 -16.516 -34.438 1 91.69 328 GLU B N 1
ATOM 6326 C CA . GLU B 1 328 ? 22.281 -16.281 -35.656 1 91.69 328 GLU B CA 1
ATOM 6327 C C . GLU B 1 328 ? 22.047 -14.859 -36.188 1 91.69 328 GLU B C 1
ATOM 6329 O O . GLU B 1 328 ? 22.359 -14.562 -37.344 1 91.69 328 GLU B O 1
ATOM 6334 N N . SER B 1 329 ? 21.516 -14.094 -35.406 1 90 329 SER B N 1
ATOM 6335 C CA . SER B 1 329 ? 21.219 -12.727 -35.812 1 90 329 SER B CA 1
ATOM 6336 C C . SER B 1 329 ? 22.5 -11.945 -36.094 1 90 329 SER B C 1
ATOM 6338 O O . SER B 1 329 ? 23.531 -12.188 -35.438 1 90 329 SER B O 1
ATOM 6340 N N . VAL B 1 330 ? 22.359 -10.914 -36.969 1 89.19 330 VAL B N 1
ATOM 6341 C CA . VAL B 1 330 ? 23.484 -10.055 -37.344 1 89.19 330 VAL B CA 1
ATOM 6342 C C . VAL B 1 330 ? 23.719 -9.023 -36.25 1 89.19 330 VAL B C 1
ATOM 6344 O O . VAL B 1 330 ? 24.828 -8.5 -36.094 1 89.19 330 VAL B O 1
ATOM 6347 N N . ASP B 1 331 ? 22.734 -8.789 -35.531 1 88.38 331 ASP B N 1
ATOM 6348 C CA . ASP B 1 331 ? 22.844 -7.871 -34.375 1 88.38 331 ASP B CA 1
ATOM 6349 C C . ASP B 1 331 ? 23.531 -8.539 -33.188 1 88.38 331 ASP B C 1
ATOM 6351 O O . ASP B 1 331 ? 23 -9.5 -32.625 1 88.38 331 ASP B O 1
ATOM 6355 N N . PRO B 1 332 ? 24.656 -7.984 -32.844 1 88.5 332 PRO B N 1
ATOM 6356 C CA . PRO B 1 332 ? 25.438 -8.648 -31.797 1 88.5 332 PRO B CA 1
ATOM 6357 C C . PRO B 1 332 ? 24.703 -8.719 -30.453 1 88.5 332 PRO B C 1
ATOM 6359 O O . PRO B 1 332 ? 24.844 -9.703 -29.719 1 88.5 332 PRO B O 1
ATOM 6362 N N . TYR B 1 333 ? 24.062 -7.766 -30.188 1 87.69 333 TYR B N 1
ATOM 6363 C CA . TYR B 1 333 ? 23.328 -7.777 -28.922 1 87.69 333 TYR B CA 1
ATOM 6364 C C . TYR B 1 333 ? 22.25 -8.852 -28.922 1 87.69 333 TYR B C 1
ATOM 6366 O O . TYR B 1 333 ? 22.125 -9.609 -27.969 1 87.69 333 TYR B O 1
ATOM 6374 N N . MET B 1 334 ? 21.562 -8.93 -29.969 1 89.56 334 MET B N 1
ATOM 6375 C CA . MET B 1 334 ? 20.5 -9.922 -30.078 1 89.56 334 MET B CA 1
ATOM 6376 C C . MET B 1 334 ? 21.062 -11.336 -30.047 1 89.56 334 MET B C 1
ATOM 6378 O O . MET B 1 334 ? 20.484 -12.219 -29.406 1 89.56 334 MET B O 1
ATOM 6382 N N . SER B 1 335 ? 22.078 -11.484 -30.719 1 93.06 335 SER B N 1
ATOM 6383 C CA . SER B 1 335 ? 22.734 -12.789 -30.734 1 93.06 335 SER B CA 1
ATOM 6384 C C . SER B 1 335 ? 23.219 -13.188 -29.344 1 93.06 335 SER B C 1
ATOM 6386 O O . SER B 1 335 ? 23.062 -14.336 -28.922 1 93.06 335 SER B O 1
ATOM 6388 N N . GLN B 1 336 ? 23.719 -12.258 -28.688 1 92.44 336 GLN B N 1
ATOM 6389 C CA . GLN B 1 336 ? 24.219 -12.508 -27.344 1 92.44 336 GLN B CA 1
ATOM 6390 C C . GLN B 1 336 ? 23.094 -12.898 -26.406 1 92.44 336 GLN B C 1
ATOM 6392 O O . GLN B 1 336 ? 23.203 -13.891 -25.672 1 92.44 336 GLN B O 1
ATOM 6397 N N . ILE B 1 337 ? 22.078 -12.172 -26.438 1 91.94 337 ILE B N 1
ATOM 6398 C CA . ILE B 1 337 ? 20.969 -12.438 -25.516 1 91.94 337 ILE B CA 1
ATOM 6399 C C . ILE B 1 337 ? 20.328 -13.773 -25.859 1 91.94 337 ILE B C 1
ATOM 6401 O O . ILE B 1 337 ? 19.953 -14.539 -24.969 1 91.94 337 ILE B O 1
ATOM 6405 N N . ALA B 1 338 ? 20.188 -14.023 -27.094 1 93.56 338 ALA B N 1
ATOM 6406 C CA . ALA B 1 338 ? 19.594 -15.289 -27.531 1 93.56 338 ALA B CA 1
ATOM 6407 C C . ALA B 1 338 ? 20.438 -16.469 -27.078 1 93.56 338 ALA B C 1
ATOM 6409 O O . ALA B 1 338 ? 19.906 -17.516 -26.672 1 93.56 338 ALA B O 1
ATOM 6410 N N . ASN B 1 339 ? 21.672 -16.312 -27.141 1 94.06 339 ASN B N 1
ATOM 6411 C CA . ASN B 1 339 ? 22.562 -17.391 -26.703 1 94.06 339 ASN B CA 1
ATOM 6412 C C . ASN B 1 339 ? 22.453 -17.641 -25.203 1 94.06 339 ASN B C 1
ATOM 6414 O O . ASN B 1 339 ? 22.453 -18.797 -24.766 1 94.06 339 ASN B O 1
ATOM 6418 N N . GLN B 1 340 ? 22.391 -16.609 -24.562 1 93.69 340 GLN B N 1
ATOM 6419 C CA . GLN B 1 340 ? 22.219 -16.75 -23.109 1 93.69 340 GLN B CA 1
ATOM 6420 C C . GLN B 1 340 ? 20.891 -17.422 -22.766 1 93.69 340 GLN B C 1
ATOM 6422 O O . GLN B 1 340 ? 20.859 -18.328 -21.938 1 93.69 340 GLN B O 1
ATOM 6427 N N . MET B 1 341 ? 19.906 -17.016 -23.422 1 94.06 341 MET B N 1
ATOM 6428 C CA . MET B 1 341 ? 18.578 -17.594 -23.203 1 94.06 341 MET B CA 1
ATOM 6429 C C . MET B 1 341 ? 18.547 -19.062 -23.625 1 94.06 341 MET B C 1
ATOM 6431 O O . MET B 1 341 ? 17.922 -19.891 -22.953 1 94.06 341 MET B O 1
ATOM 6435 N N . TRP B 1 342 ? 19.266 -19.297 -24.688 1 92.06 342 TRP B N 1
ATOM 6436 C CA . TRP B 1 342 ? 19.328 -20.656 -25.219 1 92.06 342 TRP B CA 1
ATOM 6437 C C . TRP B 1 342 ? 19.953 -21.609 -24.203 1 92.06 342 TRP B C 1
ATOM 6439 O O . TRP B 1 342 ? 19.5 -22.734 -24.047 1 92.06 342 TRP B O 1
ATOM 6449 N N . SER B 1 343 ? 20.969 -21.156 -23.594 1 90.75 343 SER B N 1
ATOM 6450 C CA . SER B 1 343 ? 21.641 -21.984 -22.594 1 90.75 343 SER B CA 1
ATOM 6451 C C . SER B 1 343 ? 20.688 -22.391 -21.484 1 90.75 343 SER B C 1
ATOM 6453 O O . SER B 1 343 ? 20.641 -23.547 -21.078 1 90.75 343 SER B O 1
ATOM 6455 N N . LYS B 1 344 ? 19.953 -21.438 -21.047 1 88.5 344 LYS B N 1
ATOM 6456 C CA . LYS B 1 344 ? 18.969 -21.719 -19.984 1 88.5 344 LYS B CA 1
ATOM 6457 C C . LYS B 1 344 ? 17.828 -22.594 -20.516 1 88.5 344 LYS B C 1
ATOM 6459 O O . LYS B 1 344 ? 17.359 -23.5 -19.828 1 88.5 344 LYS B O 1
ATOM 6464 N N . PHE B 1 345 ? 17.406 -22.297 -21.672 1 89.56 345 PHE B N 1
ATOM 6465 C CA . PHE B 1 345 ? 16.344 -23.062 -22.297 1 89.56 345 PHE B CA 1
ATOM 6466 C C . PHE B 1 345 ? 16.734 -24.531 -22.422 1 89.56 345 PHE B C 1
ATOM 6468 O O . PHE B 1 345 ? 15.945 -25.422 -22.062 1 89.56 345 PHE B O 1
ATOM 6475 N N . SER B 1 346 ? 17.859 -24.75 -22.891 1 85.62 346 SER B N 1
ATOM 6476 C CA . SER B 1 346 ? 18.344 -26.109 -23.109 1 85.62 346 SER B CA 1
ATOM 6477 C C . SER B 1 346 ? 18.438 -26.891 -21.797 1 85.62 346 SER B C 1
ATOM 6479 O O . SER B 1 346 ? 18.172 -28.094 -21.75 1 85.62 346 SER B O 1
ATOM 6481 N N . LYS B 1 347 ? 18.734 -26.234 -20.828 1 83.5 347 LYS B N 1
ATOM 6482 C CA . LYS B 1 347 ? 18.844 -26.844 -19.5 1 83.5 347 LYS B CA 1
ATOM 6483 C C . LYS B 1 347 ? 17.5 -27.375 -19.031 1 83.5 347 LYS B C 1
ATOM 6485 O O . LYS B 1 347 ? 17.422 -28.484 -18.516 1 83.5 347 LYS B O 1
ATOM 6490 N N . TYR B 1 348 ? 16.5 -26.641 -19.297 1 79.31 348 TYR B N 1
ATOM 6491 C CA . TYR B 1 348 ? 15.219 -26.984 -18.703 1 79.31 348 TYR B CA 1
ATOM 6492 C C . TYR B 1 348 ? 14.352 -27.75 -19.703 1 79.31 348 TYR B C 1
ATOM 6494 O O . TYR B 1 348 ? 13.43 -28.469 -19.328 1 79.31 348 TYR B O 1
ATOM 6502 N N . TRP B 1 349 ? 14.609 -27.625 -20.922 1 76.62 349 TRP B N 1
ATOM 6503 C CA . TRP B 1 349 ? 13.797 -28.25 -21.969 1 76.62 349 TRP B CA 1
ATOM 6504 C C . TRP B 1 349 ? 13.812 -29.766 -21.828 1 76.62 349 TRP B C 1
ATOM 6506 O O . TRP B 1 349 ? 12.789 -30.422 -22 1 76.62 349 TRP B O 1
ATOM 6516 N N . SER B 1 350 ? 14.844 -30.281 -21.406 1 71.25 350 SER B N 1
ATOM 6517 C CA . SER B 1 350 ? 14.969 -31.734 -21.297 1 71.25 350 SER B CA 1
ATOM 6518 C C . SER B 1 350 ? 14.031 -32.281 -20.234 1 71.25 350 SER B C 1
ATOM 6520 O O . SER B 1 350 ? 13.484 -33.375 -20.375 1 71.25 350 SER B O 1
ATOM 6522 N N . ASP B 1 351 ? 13.82 -31.531 -19.25 1 65.5 351 ASP B N 1
ATOM 6523 C CA . ASP B 1 351 ? 13.008 -31.984 -18.125 1 65.5 351 ASP B CA 1
ATOM 6524 C C . ASP B 1 351 ? 11.516 -31.891 -18.453 1 65.5 351 ASP B C 1
ATOM 6526 O O . ASP B 1 351 ? 10.727 -32.719 -18.016 1 65.5 351 ASP B O 1
ATOM 6530 N N . PHE B 1 352 ? 11.188 -30.969 -19.219 1 64.38 352 PHE B N 1
ATOM 6531 C CA . PHE B 1 352 ? 9.766 -30.672 -19.297 1 64.38 352 PHE B CA 1
ATOM 6532 C C . PHE B 1 352 ? 9.18 -31.156 -20.609 1 64.38 352 PHE B C 1
ATOM 6534 O O . PHE B 1 352 ? 7.965 -31.344 -20.734 1 64.38 352 PHE B O 1
ATOM 6541 N N . ASN B 1 353 ? 9.945 -31.641 -21.469 1 66.38 353 ASN B N 1
ATOM 6542 C CA . ASN B 1 353 ? 9.484 -31.906 -22.828 1 66.38 353 ASN B CA 1
ATOM 6543 C C . ASN B 1 353 ? 8.633 -33.188 -22.891 1 66.38 353 ASN B C 1
ATOM 6545 O O . ASN B 1 353 ? 7.641 -33.219 -23.609 1 66.38 353 ASN B O 1
ATOM 6549 N N . LEU B 1 354 ? 8.891 -33.969 -21.969 1 75.31 354 LEU B N 1
ATOM 6550 C CA . LEU B 1 354 ? 8.203 -35.25 -22.078 1 75.31 354 LEU B CA 1
ATOM 6551 C C . LEU B 1 354 ? 6.723 -35.094 -21.719 1 75.31 354 LEU B C 1
ATOM 6553 O O . LEU B 1 354 ? 5.855 -35.562 -22.469 1 75.31 354 LEU B O 1
ATOM 6557 N N . LEU B 1 355 ? 6.457 -34.5 -20.719 1 73.94 355 LEU B N 1
ATOM 6558 C CA . LEU B 1 355 ? 5.074 -34.344 -20.266 1 73.94 355 LEU B CA 1
ATOM 6559 C C . LEU B 1 355 ? 4.277 -33.469 -21.234 1 73.94 355 LEU B C 1
ATOM 6561 O O . LEU B 1 355 ? 3.127 -33.781 -21.547 1 73.94 355 LEU B O 1
ATOM 6565 N N . LEU B 1 356 ? 4.863 -32.5 -21.641 1 74.69 356 LEU B N 1
ATOM 6566 C CA . LEU B 1 356 ? 4.18 -31.578 -22.562 1 74.69 356 LEU B CA 1
ATOM 6567 C C . LEU B 1 356 ? 3.832 -32.312 -23.875 1 74.69 356 LEU B C 1
ATOM 6569 O O . LEU B 1 356 ? 2.762 -32.062 -24.438 1 74.69 356 LEU B O 1
ATOM 6573 N N . ALA B 1 357 ? 4.762 -33.094 -24.203 1 76.25 357 ALA B N 1
ATOM 6574 C CA . ALA B 1 357 ? 4.539 -33.844 -25.438 1 76.25 357 ALA B CA 1
ATOM 6575 C C . ALA B 1 357 ? 3.4 -34.844 -25.281 1 76.25 357 ALA B C 1
ATOM 6577 O O . ALA B 1 357 ? 2.562 -35 -26.172 1 76.25 357 ALA B O 1
ATOM 6578 N N . ILE B 1 358 ? 3.395 -35.406 -24.156 1 75.94 358 ILE B N 1
ATOM 6579 C CA . ILE B 1 358 ? 2.387 -36.438 -23.891 1 75.94 358 ILE B CA 1
ATOM 6580 C C . ILE B 1 358 ? 1.001 -35.781 -23.859 1 75.94 358 ILE B C 1
ATOM 6582 O O . ILE B 1 358 ? 0.05 -36.312 -24.438 1 75.94 358 ILE B O 1
ATOM 6586 N N . VAL B 1 359 ? 0.887 -34.719 -23.312 1 74.69 359 VAL B N 1
ATOM 6587 C CA . VAL B 1 359 ? -0.408 -34.062 -23.125 1 74.69 359 VAL B CA 1
ATOM 6588 C C . VAL B 1 359 ? -0.942 -33.594 -24.484 1 74.69 359 VAL B C 1
ATOM 6590 O O . VAL B 1 359 ? -2.148 -33.656 -24.734 1 74.69 359 VAL B O 1
ATOM 6593 N N . VAL B 1 360 ? -0.085 -33.188 -25.25 1 75.94 360 VAL B N 1
ATOM 6594 C CA . VAL B 1 360 ? -0.474 -32.688 -26.562 1 75.94 360 VAL B CA 1
ATOM 6595 C C . VAL B 1 360 ? -1.033 -33.812 -27.422 1 75.94 360 VAL B C 1
ATOM 6597 O O . VAL B 1 360 ? -1.906 -33.594 -28.266 1 75.94 360 VAL B O 1
ATOM 6600 N N . VAL B 1 361 ? -0.531 -35 -27.172 1 74 361 VAL B N 1
ATOM 6601 C CA . VAL B 1 361 ? -0.98 -36.156 -27.922 1 74 361 VAL B CA 1
ATOM 6602 C C . VAL B 1 361 ? -2.48 -36.375 -27.719 1 74 361 VAL B C 1
ATOM 6604 O O . VAL B 1 361 ? -3.182 -36.812 -28.641 1 74 361 VAL B O 1
ATOM 6607 N N . PHE B 1 362 ? -2.9 -35.938 -26.609 1 70.38 362 PHE B N 1
ATOM 6608 C CA . PHE B 1 362 ? -4.301 -36.188 -26.281 1 70.38 362 PHE B CA 1
ATOM 6609 C C . PHE B 1 362 ? -5.18 -35.031 -26.75 1 70.38 362 PHE B C 1
ATOM 6611 O O . PHE B 1 362 ? -6.402 -35.062 -26.625 1 70.38 362 PHE B O 1
ATOM 6618 N N . ASP B 1 363 ? -4.535 -34.062 -27.203 1 66.56 363 ASP B N 1
ATOM 6619 C CA . ASP B 1 363 ? -5.289 -32.969 -27.828 1 66.56 363 ASP B CA 1
ATOM 6620 C C . ASP B 1 363 ? -5.734 -33.344 -29.234 1 66.56 363 ASP B C 1
ATOM 6622 O O . ASP B 1 363 ? -4.906 -33.656 -30.078 1 66.56 363 ASP B O 1
ATOM 6626 N N . PRO B 1 364 ? -7.008 -33.312 -29.562 1 64.94 364 PRO B N 1
ATOM 6627 C CA . PRO B 1 364 ? -7.5 -33.75 -30.875 1 64.94 364 PRO B CA 1
ATOM 6628 C C . PRO B 1 364 ? -6.969 -32.906 -32 1 64.94 364 PRO B C 1
ATOM 6630 O O . PRO B 1 364 ? -6.98 -33.312 -33.156 1 64.94 364 PRO B O 1
ATOM 6633 N N . ARG B 1 365 ? -6.547 -31.719 -31.703 1 64.06 365 ARG B N 1
ATOM 6634 C CA . ARG B 1 365 ? -6.094 -30.797 -32.75 1 64.06 365 ARG B CA 1
ATOM 6635 C C . ARG B 1 365 ? -4.703 -31.188 -33.25 1 64.06 365 ARG B C 1
ATOM 6637 O O . ARG B 1 365 ? -4.363 -30.953 -34.406 1 64.06 365 ARG B O 1
ATOM 6644 N N . TYR B 1 366 ? -3.904 -31.734 -32.312 1 69 366 TYR B N 1
ATOM 6645 C CA . TYR B 1 366 ? -2.486 -31.891 -32.625 1 69 366 TYR B CA 1
ATOM 6646 C C . TYR B 1 366 ? -2.121 -33.375 -32.75 1 69 366 TYR B C 1
ATOM 6648 O O . TYR B 1 366 ? -1.487 -33.781 -33.719 1 69 366 TYR B O 1
ATOM 6656 N N . LYS B 1 367 ? -2.58 -34.188 -31.922 1 74.75 367 LYS B N 1
ATOM 6657 C CA . LYS B 1 367 ? -2.346 -35.625 -31.891 1 74.75 367 LYS B CA 1
ATOM 6658 C C . LYS B 1 367 ? -0.853 -35.938 -31.906 1 74.75 367 LYS B C 1
ATOM 6660 O O . LYS B 1 367 ? -0.03 -35.094 -31.578 1 74.75 367 LYS B O 1
ATOM 6665 N N . PHE B 1 368 ? -0.542 -37.156 -32.062 1 79.81 368 PHE B N 1
ATOM 6666 C CA . PHE B 1 368 ? 0.839 -37.594 -32.062 1 79.81 368 PHE B CA 1
ATOM 6667 C C . PHE B 1 368 ? 1.614 -37.062 -33.25 1 79.81 368 PHE B C 1
ATOM 6669 O O . PHE B 1 368 ? 2.83 -36.875 -33.188 1 79.81 368 PHE B O 1
ATOM 6676 N N . THR B 1 369 ? 0.958 -36.594 -34.219 1 80.38 369 THR B N 1
ATOM 6677 C CA . THR B 1 369 ? 1.572 -36.125 -35.469 1 80.38 369 THR B CA 1
ATOM 6678 C C . THR B 1 369 ? 2.32 -34.812 -35.219 1 80.38 369 THR B C 1
ATOM 6680 O O . THR B 1 369 ? 3.4 -34.625 -35.781 1 80.38 369 THR B O 1
ATOM 6683 N N . PHE B 1 370 ? 1.714 -34.062 -34.5 1 81.56 370 PHE B N 1
ATOM 6684 C CA . PHE B 1 370 ? 2.354 -32.781 -34.219 1 81.56 370 PHE B CA 1
ATOM 6685 C C . PHE B 1 370 ? 3.637 -33 -33.438 1 81.56 370 PHE B C 1
ATOM 6687 O O . PHE B 1 370 ? 4.629 -32.312 -33.656 1 81.56 370 PHE B O 1
ATOM 6694 N N . VAL B 1 371 ? 3.566 -33.906 -32.5 1 82.94 371 VAL B N 1
ATOM 6695 C CA . VAL B 1 371 ? 4.75 -34.188 -31.703 1 82.94 371 VAL B CA 1
ATOM 6696 C C . VAL B 1 371 ? 5.855 -34.75 -32.594 1 82.94 371 VAL B C 1
ATOM 6698 O O . VAL B 1 371 ? 7.016 -34.344 -32.469 1 82.94 371 VAL B O 1
ATOM 6701 N N . GLU B 1 372 ? 5.426 -35.531 -33.469 1 82.69 372 GLU B N 1
ATOM 6702 C CA . GLU B 1 372 ? 6.383 -36.094 -34.406 1 82.69 372 GLU B CA 1
ATOM 6703 C C . GLU B 1 372 ? 7.016 -35 -35.281 1 82.69 372 GLU B C 1
ATOM 6705 O O . GLU B 1 372 ? 8.234 -35 -35.5 1 82.69 372 GLU B O 1
ATOM 6710 N N . PHE B 1 373 ? 6.219 -34.188 -35.781 1 83.06 373 PHE B N 1
ATOM 6711 C CA . PHE B 1 373 ? 6.68 -33.094 -36.594 1 83.06 373 PHE B CA 1
ATOM 6712 C C . PHE B 1 373 ? 7.664 -32.219 -35.844 1 83.06 373 PHE B C 1
ATOM 6714 O O . PHE B 1 373 ? 8.742 -31.906 -36.344 1 83.06 373 PHE B O 1
ATOM 6721 N N . SER B 1 374 ? 7.297 -31.828 -34.656 1 81.5 374 SER B N 1
ATOM 6722 C CA . SER B 1 374 ? 8.102 -30.906 -33.844 1 81.5 374 SER B CA 1
ATOM 6723 C C . SER B 1 374 ? 9.438 -31.547 -33.469 1 81.5 374 SER B C 1
ATOM 6725 O O . SER B 1 374 ? 10.484 -30.906 -33.594 1 81.5 374 SER B O 1
ATOM 6727 N N . TYR B 1 375 ? 9.367 -32.781 -33.125 1 82.19 375 TYR B N 1
ATOM 6728 C CA . TYR B 1 375 ? 10.586 -33.438 -32.656 1 82.19 375 TYR B CA 1
ATOM 6729 C C . TYR B 1 375 ? 11.5 -33.75 -33.844 1 82.19 375 TYR B C 1
ATOM 6731 O O . TYR B 1 375 ? 12.727 -33.75 -33.719 1 82.19 375 TYR B O 1
ATOM 6739 N N . LYS B 1 376 ? 10.836 -33.938 -34.938 1 82.06 376 LYS B N 1
ATOM 6740 C CA . LYS B 1 376 ? 11.633 -34.094 -36.156 1 82.06 376 LYS B CA 1
ATOM 6741 C C . LYS B 1 376 ? 12.406 -32.812 -36.469 1 82.06 376 LYS B C 1
ATOM 6743 O O . LYS B 1 376 ? 13.586 -32.875 -36.812 1 82.06 376 LYS B O 1
ATOM 6748 N N . LYS B 1 377 ? 11.781 -31.766 -36.312 1 80.31 377 LYS B N 1
ATOM 6749 C CA . LYS B 1 377 ? 12.391 -30.469 -36.594 1 80.31 377 LYS B CA 1
ATOM 6750 C C . LYS B 1 377 ? 13.445 -30.125 -35.531 1 80.31 377 LYS B C 1
ATOM 6752 O O . LYS B 1 377 ? 14.484 -29.547 -35.875 1 80.31 377 LYS B O 1
ATOM 6757 N N . LEU B 1 378 ? 13.195 -30.625 -34.344 1 77.19 378 LEU B N 1
ATOM 6758 C CA . LEU B 1 378 ? 14.07 -30.25 -33.25 1 77.19 378 LEU B CA 1
ATOM 6759 C C . LEU B 1 378 ? 15.266 -31.188 -33.156 1 77.19 378 LEU B C 1
ATOM 6761 O O . LEU B 1 378 ? 16.391 -30.75 -32.906 1 77.19 378 LEU B O 1
ATOM 6765 N N . TYR B 1 379 ? 14.914 -32.531 -33.312 1 77.81 379 TYR B N 1
ATOM 6766 C CA . TYR B 1 379 ? 15.938 -33.5 -33 1 77.81 379 TYR B CA 1
ATOM 6767 C C . TYR B 1 379 ? 16.25 -34.375 -34.188 1 77.81 379 TYR B C 1
ATOM 6769 O O . TYR B 1 379 ? 17.172 -35.219 -34.156 1 77.81 379 TYR B O 1
ATOM 6777 N N . GLY B 1 380 ? 15.547 -34.25 -35.219 1 79 380 GLY B N 1
ATOM 6778 C CA . GLY B 1 380 ? 15.742 -35.062 -36.406 1 79 380 GLY B CA 1
ATOM 6779 C C . GLY B 1 380 ? 14.836 -36.281 -36.438 1 79 380 GLY B C 1
ATOM 6780 O O . GLY B 1 380 ? 14.109 -36.562 -35.469 1 79 380 GLY B O 1
ATOM 6781 N N . GLU B 1 381 ? 14.852 -36.969 -37.562 1 78.81 381 GLU B N 1
ATOM 6782 C CA . GLU B 1 381 ? 14.023 -38.156 -37.719 1 78.81 381 GLU B CA 1
ATOM 6783 C C . GLU B 1 381 ? 14.508 -39.281 -36.844 1 78.81 381 GLU B C 1
ATOM 6785 O O . GLU B 1 381 ? 15.711 -39.562 -36.781 1 78.81 381 GLU B O 1
ATOM 6790 N N . GLY B 1 382 ? 13.602 -39.969 -36.188 1 76.56 382 GLY B N 1
ATOM 6791 C CA . GLY B 1 382 ? 13.922 -41.125 -35.344 1 76.56 382 GLY B CA 1
ATOM 6792 C C . GLY B 1 382 ? 14.695 -40.75 -34.094 1 76.56 382 GLY B C 1
ATOM 6793 O O . GLY B 1 382 ? 15.539 -41.531 -33.625 1 76.56 382 GLY B O 1
ATOM 6794 N N . SER B 1 383 ? 14.43 -39.656 -33.531 1 82.25 383 SER B N 1
ATOM 6795 C CA . SER B 1 383 ? 15.164 -39.188 -32.375 1 82.25 383 SER B CA 1
ATOM 6796 C C . SER B 1 383 ? 14.812 -39.969 -31.141 1 82.25 383 SER B C 1
ATOM 6798 O O . SER B 1 383 ? 13.727 -40.562 -31.047 1 82.25 383 SER B O 1
ATOM 6800 N N . LEU B 1 384 ? 15.781 -40.062 -30.219 1 83.12 384 LEU B N 1
ATOM 6801 C CA . LEU B 1 384 ? 15.586 -40.75 -28.953 1 83.12 384 LEU B CA 1
ATOM 6802 C C . LEU B 1 384 ? 14.484 -40.094 -28.141 1 83.12 384 LEU B C 1
ATOM 6804 O O . LEU B 1 384 ? 13.742 -40.781 -27.422 1 83.12 384 LEU B O 1
ATOM 6808 N N . GLN B 1 385 ? 14.32 -38.875 -28.344 1 81.56 385 GLN B N 1
ATOM 6809 C CA . GLN B 1 385 ? 13.305 -38.125 -27.609 1 81.56 385 GLN B CA 1
ATOM 6810 C C . GLN B 1 385 ? 11.898 -38.531 -28.031 1 81.56 385 GLN B C 1
ATOM 6812 O O . GLN B 1 385 ? 11.008 -38.656 -27.203 1 81.56 385 GLN B O 1
ATOM 6817 N N . LEU B 1 386 ? 11.766 -38.719 -29.312 1 83.44 386 LEU B N 1
ATOM 6818 C CA . LEU B 1 386 ? 10.461 -39.125 -29.812 1 83.44 386 LEU B CA 1
ATOM 6819 C C . LEU B 1 386 ? 10.117 -40.531 -29.328 1 83.44 386 LEU B C 1
ATOM 6821 O O . LEU B 1 386 ? 8.969 -40.812 -28.969 1 83.44 386 LEU B O 1
ATOM 6825 N N . LYS B 1 387 ? 11.086 -41.344 -29.281 1 85 387 LYS B N 1
ATOM 6826 C CA . LYS B 1 387 ? 10.883 -42.688 -28.797 1 85 387 LYS B CA 1
ATOM 6827 C C . LYS B 1 387 ? 10.484 -42.719 -27.312 1 85 387 LYS B C 1
ATOM 6829 O O . LYS B 1 387 ? 9.648 -43.5 -26.891 1 85 387 LYS B O 1
ATOM 6834 N N . MET B 1 388 ? 11.102 -41.875 -26.641 1 85 388 MET B N 1
ATOM 6835 C CA . MET B 1 388 ? 10.789 -41.781 -25.219 1 85 388 MET B CA 1
ATOM 6836 C C . MET B 1 388 ? 9.336 -41.375 -25.016 1 85 388 MET B C 1
ATOM 6838 O O . MET B 1 388 ? 8.68 -41.844 -24.094 1 85 388 MET B O 1
ATOM 6842 N N . VAL B 1 389 ? 8.875 -40.5 -25.828 1 83.88 389 VAL B N 1
ATOM 6843 C CA . VAL B 1 389 ? 7.484 -40.062 -25.75 1 83.88 389 VAL B CA 1
ATOM 6844 C C . VAL B 1 389 ? 6.555 -41.25 -26.031 1 83.88 389 VAL B C 1
ATOM 6846 O O . VAL B 1 389 ? 5.582 -41.469 -25.312 1 83.88 389 VAL B O 1
ATOM 6849 N N . GLU B 1 390 ? 6.91 -41.969 -27 1 82.75 390 GLU B N 1
ATOM 6850 C CA . GLU B 1 390 ? 6.105 -43.125 -27.375 1 82.75 390 GLU B CA 1
ATOM 6851 C C . GLU B 1 390 ? 6.09 -44.188 -26.266 1 82.75 390 GLU B C 1
ATOM 6853 O O . GLU B 1 390 ? 5.027 -44.688 -25.906 1 82.75 390 GLU B O 1
ATOM 6858 N N . ASP B 1 391 ? 7.207 -44.375 -25.766 1 85.5 391 ASP B N 1
ATOM 6859 C CA . ASP B 1 391 ? 7.336 -45.375 -24.719 1 85.5 391 ASP B CA 1
ATOM 6860 C C . ASP B 1 391 ? 6.531 -44.969 -23.484 1 85.5 391 ASP B C 1
ATOM 6862 O O . ASP B 1 391 ? 5.855 -45.812 -22.875 1 85.5 391 ASP B O 1
ATOM 6866 N N . THR B 1 392 ? 6.664 -43.844 -23.172 1 84.56 392 THR B N 1
ATOM 6867 C CA . THR B 1 392 ? 5.973 -43.344 -21.984 1 84.56 392 THR B CA 1
ATOM 6868 C C . THR B 1 392 ? 4.461 -43.375 -22.188 1 84.56 392 THR B C 1
ATOM 6870 O O . THR B 1 392 ? 3.709 -43.688 -21.266 1 84.56 392 THR B O 1
ATOM 6873 N N . LEU B 1 393 ? 4.016 -43.031 -23.312 1 82.81 393 LEU B N 1
ATOM 6874 C CA . LEU B 1 393 ? 2.596 -43.062 -23.656 1 82.81 393 LEU B CA 1
ATOM 6875 C C . LEU B 1 393 ? 2.023 -44.438 -23.5 1 82.81 393 LEU B C 1
ATOM 6877 O O . LEU B 1 393 ? 0.951 -44.625 -22.906 1 82.81 393 LEU B O 1
ATOM 6881 N N . PHE B 1 394 ? 2.762 -45.312 -23.938 1 82.81 394 PHE B N 1
ATOM 6882 C CA . PHE B 1 394 ? 2.307 -46.719 -23.859 1 82.81 394 PHE B CA 1
ATOM 6883 C C . PHE B 1 394 ? 2.338 -47.219 -22.422 1 82.81 394 PHE B C 1
ATOM 6885 O O . PHE B 1 394 ? 1.454 -47.969 -22 1 82.81 394 PHE B O 1
ATOM 6892 N N . ALA B 1 395 ? 3.326 -46.812 -21.766 1 83.31 395 ALA B N 1
ATOM 6893 C CA . ALA B 1 395 ? 3.414 -47.188 -20.359 1 83.31 395 ALA B CA 1
ATOM 6894 C C . ALA B 1 395 ? 2.223 -46.656 -19.562 1 83.31 395 ALA B C 1
ATOM 6896 O O . ALA B 1 395 ? 1.659 -47.344 -18.719 1 83.31 395 ALA B O 1
ATOM 6897 N N . LEU B 1 396 ? 1.918 -45.5 -19.875 1 82.38 396 LEU B N 1
ATOM 6898 C CA . LEU B 1 396 ? 0.781 -44.875 -19.219 1 82.38 396 LEU B CA 1
ATOM 6899 C C . LEU B 1 396 ? -0.519 -45.594 -19.578 1 82.38 396 LEU B C 1
ATOM 6901 O O . LEU B 1 396 ? -1.357 -45.844 -18.703 1 82.38 396 LEU B O 1
ATOM 6905 N N . PHE B 1 397 ? -0.637 -45.906 -20.781 1 78.44 397 PHE B N 1
ATOM 6906 C CA . PHE B 1 397 ? -1.817 -46.594 -21.266 1 78.44 397 PHE B CA 1
ATOM 6907 C C . PHE B 1 397 ? -1.967 -47.938 -20.562 1 78.44 397 PHE B C 1
ATOM 6909 O O . PHE B 1 397 ? -3.061 -48.312 -20.109 1 78.44 397 PHE B O 1
ATOM 6916 N N . ASP B 1 398 ? -0.948 -48.562 -20.453 1 79.69 398 ASP B N 1
ATOM 6917 C CA . ASP B 1 398 ? -0.96 -49.875 -19.812 1 79.69 398 ASP B CA 1
ATOM 6918 C C . ASP B 1 398 ? -1.348 -49.781 -18.344 1 79.69 398 ASP B C 1
ATOM 6920 O O . ASP B 1 398 ? -2.104 -50.594 -17.844 1 79.69 398 ASP B O 1
ATOM 6924 N N . GLU B 1 399 ? -0.863 -48.875 -17.734 1 80.06 399 GLU B N 1
ATOM 6925 C CA . GLU B 1 399 ? -1.145 -48.656 -16.312 1 80.06 399 GLU B CA 1
ATOM 6926 C C . GLU B 1 399 ? -2.621 -48.375 -16.078 1 80.06 399 GLU B C 1
ATOM 6928 O O . GLU B 1 399 ? -3.23 -48.906 -15.148 1 80.06 399 GLU B O 1
ATOM 6933 N N . TYR B 1 400 ? -3.18 -47.594 -16.891 1 75.81 400 TYR B N 1
ATOM 6934 C CA . TYR B 1 400 ? -4.574 -47.219 -16.703 1 75.81 400 TYR B CA 1
ATOM 6935 C C . TYR B 1 400 ? -5.508 -48.344 -17.125 1 75.81 400 TYR B C 1
ATOM 6937 O O . TYR B 1 400 ? -6.598 -48.5 -16.562 1 75.81 400 TYR B O 1
ATOM 6945 N N . MET B 1 401 ? -5.078 -49.125 -18.062 1 70.69 401 MET B N 1
ATOM 6946 C CA . MET B 1 401 ? -5.871 -50.281 -18.484 1 70.69 401 MET B CA 1
ATOM 6947 C C . MET B 1 401 ? -5.895 -51.344 -17.406 1 70.69 401 MET B C 1
ATOM 6949 O O . MET B 1 401 ? -6.918 -52 -17.203 1 70.69 401 MET B O 1
ATOM 6953 N N . GLN B 1 402 ? -4.875 -51.469 -16.766 1 67.56 402 GLN B N 1
ATOM 6954 C CA . GLN B 1 402 ? -4.812 -52.438 -15.688 1 67.56 402 GLN B CA 1
ATOM 6955 C C . GLN B 1 402 ? -5.68 -52.031 -14.5 1 67.56 402 GLN B C 1
ATOM 6957 O O . GLN B 1 402 ? -6.309 -52.875 -13.859 1 67.56 402 GLN B O 1
ATOM 6962 N N . ALA B 1 403 ? -5.773 -50.781 -14.227 1 64.31 403 ALA B N 1
ATOM 6963 C CA . ALA B 1 403 ? -6.578 -50.281 -13.117 1 64.31 403 ALA B CA 1
ATOM 6964 C C . ALA B 1 403 ? -8.07 -50.406 -13.406 1 64.31 403 ALA B C 1
ATOM 6966 O O . ALA B 1 403 ? -8.867 -50.625 -12.492 1 64.31 403 ALA B O 1
ATOM 6967 N N . THR B 1 404 ? -8.531 -50.188 -14.617 1 56.72 404 THR B N 1
ATOM 6968 C CA . THR B 1 404 ? -9.93 -50.344 -15 1 56.72 404 THR B CA 1
ATOM 6969 C C . THR B 1 404 ? -10.375 -51.781 -14.93 1 56.72 404 THR B C 1
ATOM 6971 O O . THR B 1 404 ? -11.539 -52.062 -14.633 1 56.72 404 THR B O 1
ATOM 6974 N N . LYS B 1 405 ? -9.57 -52.75 -15.211 1 54.59 405 LYS B N 1
ATOM 6975 C CA . LYS B 1 405 ? -9.953 -54.156 -15.141 1 54.59 405 LYS B CA 1
ATOM 6976 C C . LYS B 1 405 ? -10.242 -54.594 -13.703 1 54.59 405 LYS B C 1
ATOM 6978 O O . LYS B 1 405 ? -11.086 -55.438 -13.461 1 54.59 405 LYS B O 1
ATOM 6983 N N . SER B 1 406 ? -9.633 -53.969 -12.734 1 48.78 406 SER B N 1
ATOM 6984 C CA . SER B 1 406 ? -9.867 -54.406 -11.359 1 48.78 406 SER B CA 1
ATOM 6985 C C . SER B 1 406 ? -11.133 -53.781 -10.789 1 48.78 406 SER B C 1
ATOM 6987 O O . SER B 1 406 ? -11.461 -53.969 -9.617 1 48.78 406 SER B O 1
ATOM 6989 N N . LEU B 1 407 ? -11.758 -52.781 -11.383 1 43.12 407 LEU B N 1
ATOM 6990 C CA . LEU B 1 407 ? -13.031 -52.281 -10.859 1 43.12 407 LEU B CA 1
ATOM 6991 C C . LEU B 1 407 ? -14.156 -53.281 -11.148 1 43.12 407 LEU B C 1
ATOM 6993 O O . LEU B 1 407 ? -14.289 -53.781 -12.273 1 43.12 407 LEU B O 1
ATOM 6997 N N . PRO B 1 408 ? -14.805 -53.969 -10.141 1 36.94 408 PRO B N 1
ATOM 6998 C CA . PRO B 1 408 ? -15.922 -54.875 -10.359 1 36.94 408 PRO B CA 1
ATOM 6999 C C . PRO B 1 408 ? -16.984 -54.312 -11.297 1 36.94 408 PRO B C 1
ATOM 7001 O O . PRO B 1 408 ? -17.297 -53.125 -11.219 1 36.94 408 PRO B O 1
ATOM 7004 N N . MET B 1 409 ? -17.156 -54.781 -12.516 1 33.09 409 MET B N 1
ATOM 7005 C CA . MET B 1 409 ? -18.281 -54.531 -13.406 1 33.09 409 MET B CA 1
ATOM 7006 C C . MET B 1 409 ? -19.594 -54.531 -12.633 1 33.09 409 MET B C 1
ATOM 7008 O O . MET B 1 409 ? -19.984 -55.562 -12.07 1 33.09 409 MET B O 1
ATOM 7012 N N . ALA B 1 410 ? -19.969 -53.562 -11.922 1 32.97 410 ALA B N 1
ATOM 7013 C CA . ALA B 1 410 ? -21.375 -53.594 -11.523 1 32.97 410 ALA B CA 1
ATOM 7014 C C . ALA B 1 410 ? -22.266 -54.094 -12.648 1 32.97 410 ALA B C 1
ATOM 7016 O O . ALA B 1 410 ? -21.984 -53.875 -13.828 1 32.97 410 ALA B O 1
ATOM 7017 N N . CYS B 1 411 ? -23.25 -55 -12.367 1 29.55 411 CYS B N 1
ATOM 7018 C CA . CYS B 1 411 ? -24.328 -55.781 -12.992 1 29.55 411 CYS B CA 1
ATOM 7019 C C . CYS B 1 411 ? -25.219 -54.844 -13.828 1 29.55 411 CYS B C 1
ATOM 7021 O O . CYS B 1 411 ? -25.828 -53.906 -13.297 1 29.55 411 CYS B O 1
ATOM 7023 N N . GLU B 1 412 ? -24.844 -54.531 -15.109 1 27.45 412 GLU B N 1
ATOM 7024 C CA . GLU B 1 412 ? -25.828 -54 -16.078 1 27.45 412 GLU B CA 1
ATOM 7025 C C . GLU B 1 412 ? -27.141 -54.781 -15.992 1 27.45 412 GLU B C 1
ATOM 7027 O O . GLU B 1 412 ? -27.156 -56 -16.203 1 27.45 412 GLU B O 1
ATOM 7032 N N . SER B 1 413 ? -28 -54.438 -15.062 1 25.09 413 SER B N 1
ATOM 7033 C CA . SER B 1 413 ? -29.328 -55 -15.203 1 25.09 413 SER B CA 1
ATOM 7034 C C . SER B 1 413 ? -29.766 -55.031 -16.672 1 25.09 413 SER B C 1
ATOM 7036 O O . SER B 1 413 ? -29.109 -54.438 -17.531 1 25.09 413 SER B O 1
ATOM 7038 N N . SER B 1 414 ? -31.203 -55.094 -16.859 1 25.72 414 SER B N 1
ATOM 7039 C CA . SER B 1 414 ? -32.219 -55.625 -17.75 1 25.72 414 SER B CA 1
ATOM 7040 C C . SER B 1 414 ? -32.219 -54.938 -19.094 1 25.72 414 SER B C 1
ATOM 7042 O O . SER B 1 414 ? -32.125 -53.688 -19.156 1 25.72 414 SER B O 1
ATOM 7044 N N . SER B 1 415 ? -31.844 -55.688 -20.172 1 23.97 415 SER B N 1
ATOM 7045 C CA . SER B 1 415 ? -31.844 -55.719 -21.641 1 23.97 415 SER B CA 1
ATOM 7046 C C . SER B 1 415 ? -33.219 -55.281 -22.203 1 23.97 415 SER B C 1
ATOM 7048 O O . SER B 1 415 ? -34.188 -56.031 -22.062 1 23.97 415 SER B O 1
ATOM 7050 N N . PHE B 1 416 ? -33.688 -53.969 -21.969 1 22.16 416 PHE B N 1
ATOM 7051 C CA . PHE B 1 416 ? -34.812 -53.719 -22.844 1 22.16 416 PHE B CA 1
ATOM 7052 C C . PHE B 1 416 ? -34.5 -54.094 -24.281 1 22.16 416 PHE B C 1
ATOM 7054 O O . PHE B 1 416 ? -33.406 -53.781 -24.766 1 22.16 416 PHE B O 1
ATOM 7061 N N . GLN B 1 417 ? -35.156 -55.125 -24.906 1 21.02 417 GLN B N 1
ATOM 7062 C CA . GLN B 1 417 ? -35.219 -55.875 -26.156 1 21.02 417 GLN B CA 1
ATOM 7063 C C . GLN B 1 417 ? -35.438 -54.938 -27.344 1 21.02 417 GLN B C 1
ATOM 7065 O O . GLN B 1 417 ? -35.5 -55.406 -28.484 1 21.02 417 GLN B O 1
ATOM 7070 N N . ASP B 1 418 ? -35.688 -53.625 -27.188 1 22.62 418 ASP B N 1
ATOM 7071 C CA . ASP B 1 418 ? -36.375 -53.312 -28.453 1 22.62 418 ASP B CA 1
ATOM 7072 C C . ASP B 1 418 ? -35.406 -53.469 -29.625 1 22.62 418 ASP B C 1
ATOM 7074 O O . ASP B 1 418 ? -34.219 -53.156 -29.516 1 22.62 418 ASP B O 1
ATOM 7078 N N . SER B 1 419 ? -35.812 -54.125 -30.797 1 20.73 419 SER B N 1
ATOM 7079 C CA . SER B 1 419 ? -35.375 -54.844 -32 1 20.73 419 SER B CA 1
ATOM 7080 C C . SER B 1 419 ? -34.75 -53.906 -33 1 20.73 419 SER B C 1
ATOM 7082 O O . SER B 1 419 ? -34.062 -54.344 -33.938 1 20.73 419 SER B O 1
ATOM 7084 N N . ASN B 1 420 ? -35 -52.625 -33.062 1 22.61 420 ASN B N 1
ATOM 7085 C CA . ASN B 1 420 ? -35.031 -52.312 -34.5 1 22.61 420 ASN B CA 1
ATOM 7086 C C . ASN B 1 420 ? -33.625 -52.344 -35.125 1 22.61 420 ASN B C 1
ATOM 7088 O O . ASN B 1 420 ? -32.656 -51.938 -34.469 1 22.61 420 ASN B O 1
ATOM 7092 N N . ASP B 1 421 ? -33.406 -53.031 -36.312 1 19.83 421 ASP B N 1
ATOM 7093 C CA . ASP B 1 421 ? -32.406 -53.688 -37.156 1 19.83 421 ASP B CA 1
ATOM 7094 C C . ASP B 1 421 ? -31.438 -52.656 -37.75 1 19.83 421 ASP B C 1
ATOM 7096 O O . ASP B 1 421 ? -30.391 -53 -38.281 1 19.83 421 ASP B O 1
ATOM 7100 N N . ASN B 1 422 ? -31.75 -51.406 -38.031 1 22.61 422 ASN B N 1
ATOM 7101 C CA . ASN B 1 422 ? -31.172 -51.031 -39.312 1 22.61 422 ASN B CA 1
ATOM 7102 C C . ASN B 1 422 ? -29.656 -50.844 -39.188 1 22.61 422 ASN B C 1
ATOM 7104 O O . ASN B 1 422 ? -29.188 -50.094 -38.344 1 22.61 422 ASN B O 1
ATOM 7108 N N . GLN B 1 423 ? -28.828 -51.781 -39.812 1 19.98 423 GLN B N 1
ATOM 7109 C CA . GLN B 1 423 ? -27.422 -52.125 -39.781 1 19.98 423 GLN B CA 1
ATOM 7110 C C . GLN B 1 423 ? -26.578 -51.094 -40.5 1 19.98 423 GLN B C 1
ATOM 7112 O O . GLN B 1 423 ? -25.359 -51.25 -40.656 1 19.98 423 GLN B O 1
ATOM 7117 N N . SER B 1 424 ? -26.984 -49.906 -40.875 1 21.22 424 SER B N 1
ATOM 7118 C CA . SER B 1 424 ? -26.062 -49.406 -41.875 1 21.22 424 SER B CA 1
ATOM 7119 C C . SER B 1 424 ? -24.641 -49.281 -41.344 1 21.22 424 SER B C 1
ATOM 7121 O O . SER B 1 424 ? -24.453 -48.875 -40.188 1 21.22 424 SER B O 1
ATOM 7123 N N . ARG B 1 425 ? -23.672 -50.031 -41.938 1 23.48 425 ARG B N 1
ATOM 7124 C CA . ARG B 1 425 ? -22.266 -50.438 -41.781 1 23.48 425 ARG B CA 1
ATOM 7125 C C . ARG B 1 425 ? -21.344 -49.25 -41.875 1 23.48 425 ARG B C 1
ATOM 7127 O O . ARG B 1 425 ? -20.141 -49.375 -42.062 1 23.48 425 ARG B O 1
ATOM 7134 N N . GLN B 1 426 ? -21.828 -48.031 -41.906 1 21.44 426 GLN B N 1
ATOM 7135 C CA . GLN B 1 426 ? -20.766 -47.125 -42.312 1 21.44 426 GLN B CA 1
ATOM 7136 C C . GLN B 1 426 ? -19.562 -47.219 -41.375 1 21.44 426 GLN B C 1
ATOM 7138 O O . GLN B 1 426 ? -19.719 -47.406 -40.188 1 21.44 426 GLN B O 1
ATOM 7143 N N . GLY B 1 427 ? -18.375 -47.656 -41.906 1 23.53 427 GLY B N 1
ATOM 7144 C CA . GLY B 1 427 ? -17.031 -47.906 -41.438 1 23.53 427 GLY B CA 1
ATOM 7145 C C . GLY B 1 427 ? -16.484 -46.812 -40.531 1 23.53 427 GLY B C 1
ATOM 7146 O O . GLY B 1 427 ? -15.555 -46.094 -40.938 1 23.53 427 GLY B O 1
ATOM 7147 N N . SER B 1 428 ? -17.25 -46.094 -39.688 1 25.19 428 SER B N 1
ATOM 7148 C CA . SER B 1 428 ? -16.688 -45 -38.906 1 25.19 428 SER B CA 1
ATOM 7149 C C . SER B 1 428 ? -15.57 -45.531 -38 1 25.19 428 SER B C 1
ATOM 7151 O O . SER B 1 428 ? -15.695 -46.594 -37.375 1 25.19 428 SER B O 1
ATOM 7153 N N . VAL B 1 429 ? -14.281 -45.25 -38.406 1 30.48 429 VAL B N 1
ATOM 7154 C CA . VAL B 1 429 ? -13.125 -45.5 -37.562 1 30.48 429 VAL B CA 1
ATOM 7155 C C . VAL B 1 429 ? -13.492 -45.25 -36.094 1 30.48 429 VAL B C 1
ATOM 7157 O O . VAL B 1 429 ? -13.914 -44.156 -35.719 1 30.48 429 VAL B O 1
ATOM 7160 N N . GLU B 1 430 ? -14.078 -46.219 -35.5 1 28.52 430 GLU B N 1
ATOM 7161 C CA . GLU B 1 430 ? -14.469 -46.312 -34.094 1 28.52 430 GLU B CA 1
ATOM 7162 C C . GLU B 1 430 ? -13.328 -45.875 -33.188 1 28.52 430 GLU B C 1
ATOM 7164 O O . GLU B 1 430 ? -12.273 -46.531 -33.125 1 28.52 430 GLU B O 1
ATOM 7169 N N . GLU B 1 431 ? -12.945 -44.562 -33.156 1 34.09 431 GLU B N 1
ATOM 7170 C CA . GLU B 1 431 ? -12.148 -44.062 -32.062 1 34.09 431 GLU B CA 1
ATOM 7171 C C . GLU B 1 431 ? -12.492 -44.781 -30.75 1 34.09 431 GLU B C 1
ATOM 7173 O O . GLU B 1 431 ? -13.633 -44.719 -30.297 1 34.09 431 GLU B O 1
ATOM 7178 N N . GLY B 1 432 ? -11.898 -45.938 -30.578 1 32.41 432 GLY B N 1
ATOM 7179 C CA . GLY B 1 432 ? -12.195 -46.812 -29.469 1 32.41 432 GLY B CA 1
ATOM 7180 C C . GLY B 1 432 ? -12.266 -46.094 -28.141 1 32.41 432 GLY B C 1
ATOM 7181 O O . GLY B 1 432 ? -11.797 -44.969 -28.016 1 32.41 432 GLY B O 1
ATOM 7182 N N . PRO B 1 433 ? -13.148 -46.531 -27.266 1 39.91 433 PRO B N 1
ATOM 7183 C CA . PRO B 1 433 ? -13.453 -46.031 -25.922 1 39.91 433 PRO B CA 1
ATOM 7184 C C . PRO B 1 433 ? -12.195 -45.688 -25.125 1 39.91 433 PRO B C 1
ATOM 7186 O O . PRO B 1 433 ? -12.258 -44.906 -24.188 1 39.91 433 PRO B O 1
ATOM 7189 N N . SER B 1 434 ? -11.055 -46.281 -25.578 1 41.62 434 SER B N 1
ATOM 7190 C CA . SER B 1 434 ? -9.852 -46.156 -24.766 1 41.62 434 SER B CA 1
ATOM 7191 C C . SER B 1 434 ? -9.25 -44.781 -24.875 1 41.62 434 SER B C 1
ATOM 7193 O O . SER B 1 434 ? -8.695 -44.25 -23.906 1 41.62 434 SER B O 1
ATOM 7195 N N . HIS B 1 435 ? -9.305 -44.188 -26.016 1 46.38 435 HIS B N 1
ATOM 7196 C CA . HIS B 1 435 ? -8.758 -42.875 -26.219 1 46.38 435 HIS B CA 1
ATOM 7197 C C . HIS B 1 435 ? -9.484 -41.844 -25.344 1 46.38 435 HIS B C 1
ATOM 7199 O O . HIS B 1 435 ? -8.859 -40.938 -24.812 1 46.38 435 HIS B O 1
ATOM 7205 N N . GLY B 1 436 ? -10.672 -42.094 -25.188 1 45.59 436 GLY B N 1
ATOM 7206 C CA . GLY B 1 436 ? -11.492 -41.188 -24.391 1 45.59 436 GLY B CA 1
ATOM 7207 C C . GLY B 1 436 ? -11.117 -41.156 -22.922 1 45.59 436 GLY B C 1
ATOM 7208 O O . GLY B 1 436 ? -11.109 -40.125 -22.281 1 45.59 436 GLY B O 1
ATOM 7209 N N . ILE B 1 437 ? -10.711 -42.344 -22.5 1 46.03 437 ILE B N 1
ATOM 7210 C CA . ILE B 1 437 ? -10.398 -42.469 -21.094 1 46.03 437 ILE B CA 1
ATOM 7211 C C . ILE B 1 437 ? -9.102 -41.75 -20.766 1 46.03 437 ILE B C 1
ATOM 7213 O O . ILE B 1 437 ? -9.023 -41 -19.781 1 46.03 437 ILE B O 1
ATOM 7217 N N . LEU B 1 438 ? -8.203 -41.906 -21.641 1 50.28 438 LEU B N 1
ATOM 7218 C CA . LEU B 1 438 ? -6.91 -41.281 -21.391 1 50.28 438 LEU B CA 1
ATOM 7219 C C . LEU B 1 438 ? -7.012 -39.75 -21.531 1 50.28 438 LEU B C 1
ATOM 7221 O O . LEU B 1 438 ? -6.418 -39 -20.75 1 50.28 438 LEU B O 1
ATOM 7225 N N . GLU B 1 439 ? -7.777 -39.375 -22.484 1 52.91 439 GLU B N 1
ATOM 7226 C CA . GLU B 1 439 ? -7.961 -37.938 -22.688 1 52.91 439 GLU B CA 1
ATOM 7227 C C . GLU B 1 439 ? -8.523 -37.25 -21.438 1 52.91 439 GLU B C 1
ATOM 7229 O O . GLU B 1 439 ? -8.055 -36.188 -21.047 1 52.91 439 GLU B O 1
ATOM 7234 N N . ALA B 1 440 ? -9.422 -37.844 -20.922 1 49.69 440 ALA B N 1
ATOM 7235 C CA . ALA B 1 440 ? -10.07 -37.281 -19.734 1 49.69 440 ALA B CA 1
ATOM 7236 C C . ALA B 1 440 ? -9.109 -37.219 -18.562 1 49.69 440 ALA B C 1
ATOM 7238 O O . ALA B 1 440 ? -9.148 -36.25 -17.781 1 49.69 440 ALA B O 1
ATOM 7239 N N . LYS B 1 441 ? -8.219 -38.094 -18.578 1 49.97 441 LYS B N 1
ATOM 7240 C CA . LYS B 1 441 ? -7.324 -38.219 -17.422 1 49.97 441 LYS B CA 1
ATOM 7241 C C . LYS B 1 441 ? -6.164 -37.219 -17.516 1 49.97 441 LYS B C 1
ATOM 7243 O O . LYS B 1 441 ? -5.645 -36.781 -16.5 1 49.97 441 LYS B O 1
ATOM 7248 N N . PHE B 1 442 ? -5.844 -36.812 -18.703 1 48.41 442 PHE B N 1
ATOM 7249 C CA . PHE B 1 442 ? -4.652 -36 -18.859 1 48.41 442 PHE B CA 1
ATOM 7250 C C . PHE B 1 442 ? -5.023 -34.5 -18.922 1 48.41 442 PHE B C 1
ATOM 7252 O O . PHE B 1 442 ? -4.152 -33.656 -18.859 1 48.41 442 PHE B O 1
ATOM 7259 N N . GLN B 1 443 ? -6.215 -34.219 -19.016 1 47.72 443 GLN B N 1
ATOM 7260 C CA . GLN B 1 443 ? -6.621 -32.812 -19.078 1 47.72 443 GLN B CA 1
ATOM 7261 C C . GLN B 1 443 ? -6.34 -32.094 -17.766 1 47.72 443 GLN B C 1
ATOM 7263 O O . GLN B 1 443 ? -6.312 -30.859 -17.703 1 47.72 443 GLN B O 1
ATOM 7268 N N . VAL B 1 444 ? -5.93 -32.844 -16.797 1 43.44 444 VAL B N 1
ATOM 7269 C CA . VAL B 1 444 ? -5.82 -32.25 -15.469 1 43.44 444 VAL B CA 1
ATOM 7270 C C . VAL B 1 444 ? -4.469 -31.547 -15.32 1 43.44 444 VAL B C 1
ATOM 7272 O O . VAL B 1 444 ? -4.188 -30.938 -14.289 1 43.44 444 VAL B O 1
ATOM 7275 N N . PHE B 1 445 ? -3.674 -31.484 -16.359 1 43.38 445 PHE B N 1
ATOM 7276 C CA . PHE B 1 445 ? -2.312 -31.016 -16.125 1 43.38 445 PHE B CA 1
ATOM 7277 C C . PHE B 1 445 ? -2.234 -29.5 -16.203 1 43.38 445 PHE B C 1
ATOM 7279 O O . PHE B 1 445 ? -2.627 -28.906 -17.219 1 43.38 445 PHE B O 1
ATOM 7286 N N . ARG B 1 446 ? -2.191 -28.734 -15.055 1 43.81 446 ARG B N 1
ATOM 7287 C CA . ARG B 1 446 ? -1.986 -27.297 -15.047 1 43.81 446 ARG B CA 1
ATOM 7288 C C . ARG B 1 446 ? -0.521 -26.953 -14.805 1 43.81 446 ARG B C 1
ATOM 7290 O O . ARG B 1 446 ? 0.082 -27.422 -13.836 1 43.81 446 ARG B O 1
ATOM 7297 N N . ILE B 1 447 ? 0.234 -26.609 -15.789 1 40.03 447 ILE B N 1
ATOM 7298 C CA . ILE B 1 447 ? 1.665 -26.344 -15.695 1 40.03 447 ILE B CA 1
ATOM 7299 C C . ILE B 1 447 ? 1.895 -24.875 -15.344 1 40.03 447 ILE B C 1
ATOM 7301 O O . ILE B 1 447 ? 3.025 -24.469 -15.078 1 40.03 447 ILE B O 1
ATOM 7305 N N . GLY B 1 448 ? 0.767 -23.875 -15.133 1 37.59 448 GLY B N 1
ATOM 7306 C CA . GLY B 1 448 ? 1.142 -22.484 -15.234 1 37.59 448 GLY B CA 1
ATOM 7307 C C . GLY B 1 448 ? 0.716 -21.656 -14.031 1 37.59 448 GLY B C 1
ATOM 7308 O O . GLY B 1 448 ? 0.938 -20.438 -13.992 1 37.59 448 GLY B O 1
ATOM 7309 N N . GLU B 1 449 ? -0.163 -22.016 -13.133 1 38.22 449 GLU B N 1
ATOM 7310 C CA . GLU B 1 449 ? -0.752 -20.906 -12.383 1 38.22 449 GLU B CA 1
ATOM 7311 C C . GLU B 1 449 ? 0.131 -20.5 -11.211 1 38.22 449 GLU B C 1
ATOM 7313 O O . GLU B 1 449 ? 0.504 -21.344 -10.391 1 38.22 449 GLU B O 1
ATOM 7318 N N . ARG B 1 450 ? 1.001 -19.516 -11.438 1 37.28 450 ARG B N 1
ATOM 7319 C CA . ARG B 1 450 ? 1.662 -18.938 -10.273 1 37.28 450 ARG B CA 1
ATOM 7320 C C . ARG B 1 450 ? 0.699 -18.062 -9.477 1 37.28 450 ARG B C 1
ATOM 7322 O O . ARG B 1 450 ? -0.076 -17.297 -10.055 1 37.28 450 ARG B O 1
#

Foldseek 3Di:
DPPCVVPDDQVVVLVVVLVCCVVVVNQLCVLVPPVVVVVVCVVPVPHDGDHSVVSVVVNVVVVVVVLVVVLVVLVPAPFFKEKEKDWDADPVGWIWMWIWIFGQLQQDIDTNDIDGDHDDLALVSVLVVVVVSCVVSPRLLRHEAYEYEPDPRVVSNVVVSLVVSVVVVRYAPSCLHHYFYFPLNLLLVLQLQLCVPPDLLLVLLLVLLCQCVVDPVSVVLLVVLCVVVVHDPPLDQDHADSSGVLSSLSNLVVCLSCLRSSVVCVVVPVVSDSRDDPVSNVVSVVVSVLCVLSNVLQVLLQDSRFLSLLVNQVSLLVNVVSLVVQCPDPDPSSVRSSVSSVVSSVVCCVSNVQLSLLLNLLPPVQHNPNVQVSCCVVPNHPGPSSVVNVVVNVSNLVRVVVVVVPPPPDDPPDPDPDDDDDPPPDPPPPPDPSSVVVSSNSSSDNSHHD/DPPCVVPDDQVVVLVVVLVCCVVVVNQLCVLVPPVVVVVVCVVPVPHDGDHSVVSVVVNVVVVVVVLVVVLVVLVPAPFAKEKEKDWDADPVGWIWMWIWIFDFLLQDIDTNDIDGDHDDPALVSVLVVVVVSCVVSPRLLRHEAYEYEPDPRVVSSVVVSLVVSVVVVRYAPSCLHHYFYFPLNLLLVLQLLLPVPPDLLLVLLLVLLCQCVVDPVSVVLLVVLCVVVVHDPPLDQDHADSSGCLSSLSNLVVCLSCLRSLVVCVVVPVVSDSRDDPVSNVVSVVVSVLCVLSNVLQVLLQDSRFLSLLVNQVSLLVNVVSLVVQCPPPDPSSVRSSVSSVVSSVVCCVSNVQLSLLLNLLPPVQHNPNVQVSCCVVPNHPDPSSVVSVVVNVSNLVRVVVVVVPPPPPDPDDPPPDDDDDPPPPPPPPPDPSSVVVSRNSSSDNSHHD

Organism: NCBI:txid347529

Secondary structure (DSSP, 8-state):
---------HHHHHHHHHHHHHHTT--GGGGG-HHHHHHHHHH-TT-----HHHHHHHHHHHHHHHHHHHHHHHHH--S-EEEEEEEEE-TT--EEEEEEEEETTTTEEEEEEEEE-PSP--HHHHHHHHHHHHHHHT-GGGEEEEEE-S-HHHHHHHHHHHHHHHHTT-SGGGGTT-EEE-HHHHHHHHHHHHHSS--HHHHHHHHHHHHHHT-HHHHHHHHHHHHHTT--TTS-----BTTBHHHHHHHHHHHHHTHHHHHHHHHH-TT---PPPHHHHHHHHHHHHHHHHHHHHHHHHT-SSS--HHHHHHHHHHHHHHHHHHHT-SSHHHHHHHHHHHHHHHHHHHHHHHHHHHHHHTSTTTHHHHHHHHHHHHH-TT-HHHHHHHHHHHHHHHHHHHHHHTS-------------------------HHHHHHHHHHTT------/---------HHHHHHHHHHHHHHTT--GGGGG-HHHHHHHHHH-TT-----HHHHHHHHHHHHHHHHHHHHHHHHH--S-EEEEEEEEE-TT--EEEEEEEEETTTTEEEEEEEEE-PSP--HHHHHHHHHHHHHHHT-GGGEEEEEE-S-HHHHHHHHHHHHHHHHTT-SGGGGTT-EEE-HHHHHHHHHHHHHSS--HHHHHHHHHHHHHHT-HHHHHHHHHHHHHTT--TTS-----BTTBHHHHHHHHHHHHHTHHHHHHHHHH-TT------HHHHHHHHHHHHHHHHHHHHHHHHT-SSS--HHHHHHHHHHHHHHHHHHHT-SSHHHHHHHHHHHHHHHHHHHHHHHHHHHHHHTSTTTHHHHHHHHHHHHH-TT-HHHHHHHHHHHHHHHHHHHHHHTS-------------------------HHHHHHHHHHTT------

pLDDT: mean 81.74, std 19.3, range [19.83, 97.75]

Solvent-accessible surface area (backbone atoms only — not comparable to full-atom values): 49128 Å² total; per-residue (Å²): 132,80,79,71,69,72,72,87,45,70,66,59,52,50,51,39,50,50,50,24,32,63,76,65,67,48,62,59,60,54,60,58,34,64,43,53,44,51,44,49,38,70,53,28,71,83,62,77,83,55,48,38,67,54,50,51,52,51,46,51,51,49,48,52,52,50,51,52,50,48,40,52,52,60,68,66,44,87,56,57,33,29,35,38,46,48,78,45,69,45,97,88,51,47,33,28,38,35,36,31,40,23,30,67,62,28,70,38,77,43,79,74,43,78,38,86,42,65,68,73,79,41,18,67,52,49,30,50,52,51,50,52,49,37,55,73,60,66,42,63,69,34,39,49,30,37,30,32,60,87,49,71,38,48,54,50,14,48,53,52,46,47,55,58,34,51,76,65,70,27,42,57,78,82,39,75,64,22,74,36,62,25,50,49,53,52,52,48,52,22,53,48,55,27,50,70,72,62,55,66,51,57,52,25,49,50,46,43,45,48,53,36,71,67,37,54,61,43,38,50,53,48,48,50,31,24,54,76,66,73,44,78,78,79,69,71,86,49,74,51,46,88,94,37,62,67,38,42,44,50,26,47,53,48,47,61,72,39,42,64,28,47,56,46,40,43,72,74,31,86,83,50,76,42,66,68,51,74,68,37,50,52,49,48,50,52,49,40,57,58,45,44,58,54,48,55,42,47,58,52,34,52,47,80,83,50,58,38,33,51,58,41,42,61,44,51,50,50,49,51,53,50,34,59,53,32,42,68,40,87,48,65,65,52,16,50,28,23,45,44,20,42,56,49,41,59,66,48,45,72,74,50,46,54,60,33,48,54,37,24,37,56,31,87,88,48,25,60,60,45,49,50,52,53,40,31,74,72,63,32,83,88,29,71,67,56,49,50,44,52,51,49,52,50,51,50,50,52,54,55,54,55,57,58,68,69,49,78,78,73,81,78,73,86,76,80,71,84,70,88,73,87,71,80,71,78,79,66,81,68,77,52,75,61,62,56,54,53,37,49,63,51,34,32,44,70,47,25,76,124,131,80,78,72,72,70,77,88,44,72,67,58,52,51,51,40,51,50,49,25,33,62,74,66,67,48,63,58,60,53,58,60,34,64,42,54,46,52,43,47,37,68,51,27,71,83,61,76,84,54,50,38,65,55,51,51,51,51,48,52,51,50,48,53,52,51,49,51,49,48,41,52,50,59,69,66,44,87,53,56,31,30,36,39,45,49,78,42,68,46,96,88,51,46,34,28,39,36,35,30,40,24,32,57,70,26,69,41,76,42,78,74,44,78,38,87,44,65,69,73,79,41,18,65,51,49,30,50,52,52,50,52,51,36,55,73,60,66,44,64,69,35,39,50,31,38,31,30,61,87,48,72,38,48,55,50,14,48,52,53,46,48,54,58,35,50,76,65,70,26,41,56,79,82,39,74,63,22,74,35,63,27,52,47,52,51,50,48,51,22,52,50,55,28,49,69,72,62,56,67,51,58,52,25,49,50,45,42,45,47,54,35,71,66,36,52,58,43,38,50,53,48,50,50,31,24,53,75,65,72,44,78,76,79,70,70,88,49,74,51,48,89,91,38,63,67,37,42,45,50,26,48,52,47,47,60,73,40,44,66,28,47,56,47,39,44,73,73,31,86,83,50,77,41,65,69,51,74,68,36,50,51,50,48,50,51,48,39,57,59,46,44,59,55,49,54,42,47,60,52,35,54,46,79,82,49,57,37,32,50,57,42,44,63,44,51,48,51,50,51,52,50,34,60,54,32,43,68,39,89,49,64,66,52,15,50,28,24,46,44,20,43,56,48,41,60,65,48,44,71,72,50,45,52,61,33,48,53,40,22,37,58,30,88,89,47,25,61,60,45,49,50,51,51,38,31,73,72,63,32,82,88,29,71,65,56,50,49,45,52,50,48,51,50,52,50,50,51,54,54,53,56,58,58,69,69,51,78,78,76,80,78,74,85,78,79,69,85,69,87,69,88,66,85,70,78,81,67,81,69,78,53,75,63,61,57,54,52,36,49,64,53,34,30,44,70,48,23,76,124

Nearest PDB structures (foldseek):
  6dww-assembly1_A  TM=6.259E-01  e=1.495E-10  Musca domestica
  8sjd-assembly1_C  TM=6.200E-01  e=3.940E-10  Musca domestica
  3f2k-assembly1_A  TM=5.275E-01  e=2.834E-01  Homo sapiens
  7lys-assembly1_A  TM=1.690E-01  e=8.191E-01  Biggievirus Mos11
  6dww-assembly1_A  TM=6.212E-01  e=5.000E-10  Musca domestica